Protein 7OSK (pdb70)

B-factor: mean 25.78, std 6.0, range [13.47, 59.94]

Secondary structure (DSSP, 8-state):
-------TT--TT-EEEEE-TTHHHHHHHT---B-TTS-B--HHHHHHHTT--EEEEEE-S--B-TTS-B--TT---HHHHHHHHHHHHHTT-EEEEEE-SSSS--BTTB-BPPTTTTT--HHHHHHHHHHHHHHHHHHHHHTT---SEEEESSS-TT-SSBTTTSSSSHHHHHHHHHHHHHHHHHH-TTSEEEEEEES--HHHHHHHHHHHHHTT---SEEEEE--HHHH--HHHHHHHHHHHHHH-SSEEEEEEE---S-S--SSSS--SS-SHHHHHHHSS-SSHHHHHHHHHHHHHHHHHHHGGGEEEEEEETTT----TT-SSSTT---S-GGGSSB-TTSBBPGGGGHHHHT--/-------TT--TT-EEEEE-SSHHHHHHTT---B-TT--B--HHHHHHHHT--EEEEEEBS--B-TT--B--TT--BHHHHHHHHHHHHTTT-EEEEEE-SSSS--BTTB-PPPGGGTT--HHHHHHHHHHHHHHHHHHHHTTT---SEEEESSS-TT-SSTTTTSSTTHHHHHHHHHHHHHHHHHH-TTSEEEEEEES--HHHHHHHHHHHHHHT---SEEEEE--HHHH--HHHHHHHHHHHHTT---EEEEEE----S-S--SSSSPPSS-STHHHHHHTS-SSHHHHHHHHHHHHHHHHHHHTTSEEEEEETTTT----TT-SSSTTS--S-GGGSSB-TTSBBPGGGGHHHHT--

Radius of gyration: 30.62 Å; Cα contacts (8 Å, |Δi|>4): 1580; chains: 2; bounding box: 56×74×84 Å

Solvent-accessible surface area: 27431 Å² total; per-residue (Å²): 149,28,135,33,98,47,5,101,60,13,49,124,113,5,6,31,0,0,0,0,0,2,0,11,45,0,81,106,66,37,7,99,7,57,6,52,127,27,88,93,82,74,4,3,53,0,0,86,77,3,10,0,16,36,0,1,0,2,0,0,30,59,0,49,41,170,119,50,143,42,58,6,0,3,1,0,19,26,74,38,0,1,74,12,0,21,111,0,70,88,82,59,5,10,0,0,0,0,0,6,1,2,10,48,38,3,37,34,87,81,3,70,34,4,97,82,21,43,148,56,56,48,94,95,0,43,118,16,0,67,79,55,0,68,77,3,0,86,71,0,30,126,91,103,0,40,1,55,10,0,0,0,0,6,16,0,17,68,0,0,1,69,88,26,0,32,18,93,67,24,118,62,0,12,23,0,0,80,10,0,8,58,0,0,71,87,27,49,42,88,8,69,1,0,0,0,0,17,10,12,139,26,74,62,0,39,102,11,0,38,130,0,67,129,31,49,5,59,6,62,1,0,0,0,0,0,10,3,1,133,50,20,71,32,95,56,0,60,74,0,0,105,40,0,31,167,125,13,135,45,84,0,0,0,0,12,0,0,0,0,27,24,36,98,62,52,64,66,41,106,21,75,0,37,64,172,73,18,29,118,106,5,69,44,131,14,31,49,54,5,0,1,36,0,0,43,37,0,0,2,0,0,52,79,20,0,112,124,29,15,25,0,0,0,0,26,0,0,0,5,5,16,73,116,59,3,4,67,83,76,85,76,19,2,15,6,0,0,0,0,0,0,29,54,122,0,104,4,6,24,0,0,51,3,0,109,61,0,50,182,154,18,138,26,89,56,3,90,59,12,47,127,115,4,7,28,0,0,0,0,0,2,0,12,44,0,79,108,61,34,5,93,7,60,14,96,108,31,76,96,78,67,3,0,37,3,0,89,96,12,6,2,37,44,0,2,0,3,0,1,31,57,0,48,32,154,128,48,142,47,49,5,0,2,2,0,22,28,71,43,0,1,83,10,0,24,99,0,70,88,62,64,8,8,0,0,0,1,0,6,1,3,9,54,40,4,34,38,90,87,2,72,34,3,93,79,20,62,132,44,55,53,92,97,0,40,124,19,0,70,84,48,0,68,80,3,0,70,82,0,21,126,86,120,0,41,2,57,9,0,0,0,0,6,17,0,17,69,0,0,1,71,90,21,0,33,21,94,64,35,116,64,0,10,21,0,0,79,10,0,8,54,0,0,54,85,28,37,44,107,4,80,1,0,0,0,0,17,7,8,153,18,105,62,0,52,94,2,0,30,84,0,78,126,32,49,6,72,7,49,0,0,0,0,0,0,8,4,4,126,51,22,77,33,107,62,0,68,59,0,0,132,35,1,34,163,129,12,128,42,89,1,0,0,0,15,0,0,0,0,27,22,62,94,66,48,66,59,43,106,21,74,0,40,54,145,76,17,25,102,105,6,62,42,141,13,19,52,70,6,0,0,27,0,0,50,43,0,0,5,0,0,30,73,40,5,113,125,32,13,33,0,0,0,0,23,0,0,0,5,4,17,73,113,56,4,7,64,73,78,81,73,19,2,14,7,0,0,0,0,0,0,27,56,115,0,102,7,8,46,0,0,43,1,0,105,53,0,55,170

Foldseek 3Di:
DADDAAQPPQDLQFQPAAECQQVLVCVVVPHFAAAQVGHTDDPLVRLVVLQHAAYEYEAADAQADPVRHGWAQNSRHLVSVLLVLLVNVVVRHAYEYEYQCENADDALVDAAHHPVLNPPDLVVNLVVLQVCLLVSQVVSVVSNRRHLEYEQHEQQLQAHHPPQLRCVVVVSSLSSLVSNLVSSVVNPVSHFYEYEHEALPQVSCCVVVVSNVVSVRDGAEYEYADEQLPRHELVSNLVNLLSDLVVHPHAYEHEEYWAFQDQDDDPPAAAPSHDCSSVVSHVFHRHLNSRLHSQLSNQNSQCVRNPVRRRHYYYYCQQVAWDVCNDNTGPGTHRCNRTHQAHNSNYGRPSSSSSVNNHD/DADFDAQPPDDLQQQAAAECAQVLLCVVQPAFAAEQVRDTDDPLVNLVVLQHAAYEYEEADAQADPVGDGFFQNSHHLVSVLLVLQVSVVVRHAYEYAYQQENADDALVDAAHHPVCNPPDLVRLLVVLLVCLQVSQVVSVVSVRRHLEYEQHEACLQAHHPDQGRCVVPLSSLSSSVSNVVSSVVNPVSYFYEYEHEALPQVSCVVVVVVNVVSVPDGAEYEYADEQLPHHALVSNLVNLQSDLVPDPHAYEHEEYWAFQDQDDAPPFAAPSNDCNSVVSNPFDRHLHRRLVSQLSNQSSQCVSNVVRHRHYYYYCQQQAWDVRNDNGGVGTHRCNRGYQAHNRNYGRPSSSSSPNNHD

Sequence (720 aa):
PVIINPVPGLPVDFIRGVDASEAPWIIELGGKYYDENGVERDLLDILKENGVNWIRLRVWNDPYDEQGRPYGGGNCDLPRMTDFAAKAKAKGFGVLIDFHYSDWWADPSKQSKPKAWANLSYPELVEAVYNWTYNALKYMAEHNALPDMVQIGNEINNGFLWPDGSAANWTQFVGLLKAAISAVKDVNPNIKIVIHLAGVKADFYINFIDRRLINSGVSFDVIAISFYPYWHGTMDDFRNLVRTLVQRYDKKILVAETAYAWTLDDSDGHPNIFGSRDLEVKGGYKASIQGQASFIRDLIAALYEEGKDKALGIFYWGATWIPYPGAGWKTGEGNPWENQALFDFNGRALPSLKVFRLVYEPVIINPVPGLPVDFIRGVDASEAPWIIELGGKYYDENGVERDLLDILKENGVNWIRLRVWNDPYDEQGRPYGGGNCDLPRMTDFAAKAKAKGFGVLIDFHYSDWWADPSKQSKPKAWANLSYPELVEAVYNWTYNALKYMAEHNALPDMVQIGNEINNGFLWPDGSAANWTQFVGLLKAAISAVKDVNPNIKIVIHLAGVKADFYINFIDRRLINSGVSFDVIAISFYPYWHGTMDDFRNLVRTLVQRYDKKILVAETAYAWTLDDSDGHPNIFGSRDLEVKGGYKASIQGQASFIRDLIAALYEEGKDKALGIFYWGATWIPYPGAGWKTGEGNPWENQALFDFNGRALPSLKVFRLVYE

Organism: Ignisphaera aggregans (strain DSM 17230 / JCM 13409 / AQ1.S1) (NCBI:txid583356)

InterPro domains:
  IPR011081 Bacterial Ig-like domain [PF07532] (412-465)
  IPR011683 Glycosyl hydrolase family 53 [PF07745] (51-391)
  IPR011683 Glycosyl hydrolase family 53 [PTHR34983] (31-395)
  IPR017853 Glycoside hydrolase superfamily [SSF51445] (17-395)
  IPR019248 Glucodextranase-like, C-terminal [PF09985] (483-739)

Nearest PDB structures (foldseek):
  7osk-assembly2_B  TM=1.001E+00  e=1.472E-69  Ignisphaera aggregans DSM 17230
  2gft-assembly1_A  TM=9.473E-01  e=1.231E-36  Bacillus licheniformis
  4bf7-assembly1_A  TM=8.791E-01  e=3.676E-26  Aspergillus nidulans FGSC A4
  6q3r-assembly2_B  TM=8.718E-01  e=1.075E-25  Aspergillus aculeatus
  6gp5-assembly2_B  TM=8.817E-01  e=5.300E-24  Bacteroides thetaiotaomicron VPI-5482

Structure (mmCIF, N/CA/C/O backbone):
data_7OSK
#
_entry.id   7OSK
#
_cell.length_a   117.985
_cell.length_b   65.304
_cell.length_c   94.825
_cell.angle_alpha   90.000
_cell.angle_beta   90.000
_cell.angle_gamma   90.000
#
_symmetry.space_group_name_H-M   'P 21 21 2'
#
loop_
_entity.id
_entity.type
_entity.pdbx_description
1 polymer 'Arabinogalactan endo-1,4-beta-galactosidase'
2 non-polymer 'CALCIUM ION'
3 non-polymer HEXANE-1,6-DIOL
4 non-polymer 'CHLORIDE ION'
5 water water
#
loop_
_atom_site.group_PDB
_atom_site.id
_atom_site.type_symbol
_atom_site.label_atom_id
_atom_site.label_alt_id
_atom_site.label_comp_id
_atom_site.label_asym_id
_atom_site.label_entity_id
_atom_site.label_seq_id
_atom_site.pdbx_PDB_ins_code
_atom_site.Cartn_x
_atom_site.Cartn_y
_atom_site.Cartn_z
_atom_site.occupancy
_atom_site.B_iso_or_equiv
_atom_site.auth_seq_id
_atom_site.auth_comp_id
_atom_site.auth_asym_id
_atom_site.auth_atom_id
_atom_site.pdbx_PDB_model_num
ATOM 1 N N . PRO A 1 37 ? -4.89800 -17.85700 -3.45700 1.000 51.54000 37 PRO A N 1
ATOM 2 C CA . PRO A 1 37 ? -5.64200 -18.99800 -2.91000 1.000 47.35000 37 PRO A CA 1
ATOM 3 C C . PRO A 1 37 ? -4.85200 -19.73200 -1.81900 1.000 48.08000 37 PRO A C 1
ATOM 4 O O . PRO A 1 37 ? -4.79300 -20.96400 -1.80000 1.000 46.10000 37 PRO A O 1
ATOM 15 N N . VAL A 1 38 ? -4.26000 -18.96100 -0.91100 1.000 40.79000 38 VAL A N 1
ATOM 16 C CA . VAL A 1 38 ? -3.41600 -19.51300 0.14400 1.000 35.51000 38 VAL A CA 1
ATOM 17 C C . VAL A 1 38 ? -4.12500 -19.52200 1.49600 1.000 33.00000 38 VAL A C 1
ATOM 18 O O . VAL A 1 38 ? -4.46900 -18.46900 2.03400 1.000 32.74000 38 VAL A O 1
ATOM 31 N N . ILE A 1 39 ? -4.32200 -20.71800 2.04200 1.000 32.11000 39 ILE A N 1
ATOM 32 C CA . ILE A 1 39 ? -4.90600 -20.88000 3.36700 1.000 28.71000 39 ILE A CA 1
ATOM 33 C C . ILE A 1 39 ? -3.79400 -20.82900 4.40800 1.000 30.79000 39 ILE A C 1
ATOM 34 O O . ILE A 1 39 ? -2.71700 -21.39000 4.20700 1.000 31.39000 39 ILE A O 1
ATOM 50 N N . ILE A 1 40 ? -4.06200 -20.15900 5.52200 1.000 30.43000 40 ILE A N 1
ATOM 51 C CA . ILE A 1 40 ? -3.05800 -19.97300 6.56000 1.000 31.82000 40 ILE A CA 1
ATOM 52 C C . ILE A 1 40 ? -3.71000 -19.75100 7.92000 1.000 35.29000 40 ILE A C 1
ATOM 53 O O . ILE A 1 40 ? -4.67900 -18.99900 8.04100 1.000 38.09000 40 ILE A O 1
ATOM 69 N N . ASN A 1 41 ? -3.17100 -20.41000 8.94000 1.000 34.45000 41 ASN A N 1
ATOM 70 C CA . ASN A 1 41 ? -3.63900 -20.22500 10.30600 1.000 33.82000 41 ASN A CA 1
ATOM 71 C C . ASN A 1 41 ? -2.93700 -19.04400 10.97200 1.000 33.83000 41 ASN A C 1
ATOM 72 O O . ASN A 1 41 ? -1.74200 -18.84400 10.77300 1.000 34.46000 41 ASN A O 1
ATOM 83 N N . PRO A 1 42 ? -3.67600 -18.24000 11.75200 1.000 34.96000 42 PRO A N 1
ATOM 84 C CA . PRO A 1 42 ? -2.97300 -17.19200 12.49800 1.000 34.24000 42 PRO A CA 1
ATOM 85 C C . PRO A 1 42 ? -2.07600 -17.78100 13.58300 1.000 33.75000 42 PRO A C 1
ATOM 86 O O . PRO A 1 42 ? -2.29600 -18.92000 13.99800 1.000 33.11000 42 PRO A O 1
ATOM 97 N N . VAL A 1 43 ? -1.07600 -17.01900 14.01600 1.000 33.63000 43 VAL A N 1
ATOM 98 C CA . VAL A 1 43 ? -0.20000 -17.42700 15.11100 1.000 32.98000 43 VAL A CA 1
ATOM 99 C C . VAL A 1 43 ? -0.60500 -16.68100 16.38500 1.000 32.47000 43 VAL A C 1
ATOM 100 O O . VAL A 1 43 ? -0.28600 -15.50000 16.53300 1.000 33.35000 43 VAL A O 1
ATOM 113 N N . PRO A 1 44 ? -1.31200 -17.36300 17.30800 1.000 32.75000 44 PRO A N 1
ATOM 114 C CA . PRO A 1 44 ? -1.83100 -16.68800 18.50500 1.000 30.82000 44 PRO A CA 1
ATOM 115 C C . PRO A 1 44 ? -0.75800 -16.00500 19.35100 1.000 30.17000 44 PRO A C 1
ATOM 116 O O . PRO A 1 44 ? 0.24600 -16.62500 19.69500 1.000 32.50000 44 PRO A O 1
ATOM 127 N N . GLY A 1 45 ? -0.97900 -14.73500 19.67700 1.000 29.48000 45 GLY A N 1
ATOM 128 C CA . GLY A 1 45 ? -0.11100 -14.01700 20.59200 1.000 28.61000 45 GLY A CA 1
ATOM 129 C C . GLY A 1 45 ? 1.13600 -13.44100 19.95100 1.000 30.44000 45 GLY A C 1
ATOM 130 O O . GLY A 1 45 ? 2.01600 -12.93500 20.64800 1.000 30.33000 45 GLY A O 1
ATOM 134 N N . LEU A 1 46 ? 1.21800 -13.51100 18.62700 1.000 31.04000 46 LEU A N 1
ATOM 135 C CA . LEU A 1 46 ? 2.39400 -13.02800 17.91000 1.000 29.34000 46 LEU A CA 1
ATOM 136 C C . LEU A 1 46 ? 2.51200 -11.50100 18.02400 1.000 27.74000 46 LEU A C 1
ATOM 137 O O . LEU A 1 46 ? 1.61000 -10.78300 17.59100 1.000 28.41000 46 LEU A O 1
ATOM 153 N N . PRO A 1 47 ? 3.62000 -11.00100 18.61100 1.000 27.50000 47 PRO A N 1
ATOM 154 C CA . PRO A 1 47 ? 3.80800 -9.54800 18.76100 1.000 28.53000 47 PRO A CA 1
ATOM 155 C C . PRO A 1 47 ? 3.77600 -8.79200 17.43300 1.000 30.37000 47 PRO A C 1
ATOM 156 O O . PRO A 1 47 ? 4.20900 -9.33000 16.41600 1.000 31.29000 47 PRO A O 1
ATOM 167 N N . VAL A 1 48 ? 3.27900 -7.55700 17.45100 1.000 28.20000 48 VAL A N 1
ATOM 168 C CA . VAL A 1 48 ? 3.17600 -6.75200 16.23400 1.000 26.68000 48 VAL A CA 1
ATOM 169 C C . VAL A 1 48 ? 4.53500 -6.22400 15.76900 1.000 27.81000 48 VAL A C 1
ATOM 170 O O . VAL A 1 48 ? 4.66900 -5.76700 14.63300 1.000 28.02000 48 VAL A O 1
ATOM 183 N N . ASP A 1 49 ? 5.53400 -6.29100 16.64600 1.000 28.71000 49 ASP A N 1
ATOM 184 C CA . ASP A 1 49 ? 6.88600 -5.83000 16.32600 1.000 28.95000 49 ASP A CA 1
ATOM 185 C C . ASP A 1 49 ? 7.82100 -7.00800 16.04100 1.000 28.58000 49 ASP A C 1
ATOM 186 O O . ASP A 1 49 ? 9.04300 -6.85600 16.01100 1.000 27.30000 49 ASP A O 1
ATOM 195 N N . PHE A 1 50 ? 7.22800 -8.18000 15.83300 1.000 28.65000 50 PHE A N 1
ATOM 196 C CA . PHE A 1 50 ? 7.96400 -9.39500 15.49000 1.000 27.02000 50 PHE A CA 1
ATOM 197 C C . PHE A 1 50 ? 8.68200 -9.21100 14.15300 1.000 25.85000 50 PHE A C 1
ATOM 198 O O . PHE A 1 50 ? 8.10700 -8.66200 13.21500 1.000 26.06000 50 PHE A O 1
ATOM 215 N N . ILE A 1 51 ? 9.93500 -9.65500 14.06100 1.000 23.05000 51 ILE A N 1
ATOM 216 C CA . ILE A 1 51 ? 10.69900 -9.47100 12.82900 1.000 21.98000 51 ILE A CA 1
ATOM 217 C C . ILE A 1 51 ? 10.19700 -10.41700 11.74800 1.000 21.45000 51 ILE A C 1
ATOM 218 O O . ILE A 1 51 ? 10.48600 -11.61200 11.76100 1.000 21.52000 51 ILE A O 1
ATOM 234 N N . ARG A 1 52 ? 9.42600 -9.85800 10.82300 1.000 21.49000 52 ARG A N 1
ATOM 235 C CA . ARG A 1 52 ? 8.95600 -10.57800 9.64900 1.000 23.10000 52 ARG A CA 1
ATOM 236 C C . ARG A 1 52 ? 9.67800 -9.99700 8.43800 1.000 22.88000 52 ARG A C 1
ATOM 237 O O . ARG A 1 52 ? 9.10000 -9.24200 7.66100 1.000 23.40000 52 ARG A O 1
ATOM 258 N N . GLY A 1 53 ? 10.95300 -10.34400 8.29300 1.000 22.83000 53 GLY A N 1
ATOM 259 C CA . GLY A 1 53 ? 11.80300 -9.72300 7.29300 1.000 22.79000 53 GLY A CA 1
ATOM 260 C C . GLY A 1 53 ? 12.08000 -10.59500 6.08700 1.000 19.92000 53 GLY A C 1
ATOM 261 O O . GLY A 1 53 ? 11.68200 -11.75900 6.03800 1.000 17.04000 53 GLY A O 1
ATOM 265 N N . VAL A 1 54 ? 12.75200 -10.00500 5.10300 1.000 21.17000 54 VAL A N 1
ATOM 266 C CA . VAL A 1 54 ? 13.23600 -10.72400 3.93200 1.000 20.49000 54 VAL A CA 1
ATOM 267 C C . VAL A 1 54 ? 14.63200 -10.22600 3.58800 1.000 18.58000 54 VAL A C 1
ATOM 268 O O . VAL A 1 54 ? 14.99400 -9.10100 3.93700 1.000 19.79000 54 VAL A O 1
ATOM 281 N N . ASP A 1 55 ? 15.41200 -11.06200 2.91000 1.000 19.97000 55 ASP A N 1
ATOM 282 C CA . ASP A 1 55 ? 16.71400 -10.64700 2.40200 1.000 19.16000 55 ASP A CA 1
ATOM 283 C C . ASP A 1 55 ? 16.56700 -10.19500 0.95300 1.000 19.32000 55 ASP A C 1
ATOM 284 O O . ASP A 1 55 ? 16.31000 -11.00800 0.06600 1.000 20.00000 55 ASP A O 1
ATOM 293 N N . ALA A 1 56 ? 16.72900 -8.89500 0.72400 1.000 19.43000 56 ALA A N 1
ATOM 294 C CA . ALA A 1 56 ? 16.55600 -8.31100 -0.60300 1.000 21.03000 56 ALA A CA 1
ATOM 295 C C . ALA A 1 56 ? 17.88800 -7.83300 -1.16900 1.000 19.59000 56 ALA A C 1
ATOM 296 O O . ALA A 1 56 ? 17.95400 -6.80100 -1.83500 1.000 19.38000 56 ALA A O 1
ATOM 303 N N . SER A 1 57 ? 18.94600 -8.59400 -0.90900 1.000 19.36000 57 SER A N 1
ATOM 304 C CA . SER A 1 57 ? 20.29300 -8.20200 -1.31100 1.000 19.33000 57 SER A CA 1
ATOM 305 C C . SER A 1 57 ? 20.45300 -8.11500 -2.82900 1.000 17.63000 57 SER A C 1
ATOM 306 O O . SER A 1 57 ? 21.25300 -7.32700 -3.32900 1.000 16.06000 57 SER A O 1
ATOM 314 N N . GLU A 1 58 ? 19.68600 -8.92000 -3.55800 1.000 18.21000 58 GLU A N 1
ATOM 315 C CA . GLU A 1 58 ? 19.82000 -8.99000 -5.00900 1.000 16.88000 58 GLU A CA 1
ATOM 316 C C . GLU A 1 58 ? 18.94200 -7.95600 -5.71000 1.000 19.60000 58 GLU A C 1
ATOM 317 O O . GLU A 1 58 ? 19.15300 -7.64600 -6.88300 1.000 17.72000 58 GLU A O 1
ATOM 329 N N . ALA A 1 59 ? 17.96000 -7.42300 -4.98800 1.000 21.10000 59 ALA A N 1
ATOM 330 C CA . ALA A 1 59 ? 16.96200 -6.54400 -5.59000 1.000 17.99000 59 ALA A CA 1
ATOM 331 C C . ALA A 1 59 ? 17.58100 -5.31200 -6.25800 1.000 20.18000 59 ALA A C 1
ATOM 332 O O . ALA A 1 59 ? 17.28000 -5.03500 -7.41700 1.000 19.94000 59 ALA A O 1
ATOM 339 N N . PRO A 1 60 ? 18.45100 -4.57500 -5.54100 1.000 20.87000 60 PRO A N 1
ATOM 340 C CA . PRO A 1 60 ? 18.98900 -3.33800 -6.12200 1.000 18.90000 60 PRO A CA 1
ATOM 341 C C . PRO A 1 60 ? 19.64700 -3.53500 -7.48600 1.000 18.97000 60 PRO A C 1
ATOM 342 O O . PRO A 1 60 ? 19.46100 -2.70000 -8.36800 1.000 20.80000 60 PRO A O 1
ATOM 353 N N . TRP A 1 61 ? 20.39200 -4.62400 -7.65500 1.000 18.24000 61 TRP A N 1
ATOM 354 C CA . TRP A 1 61 ? 21.03900 -4.92200 -8.93000 1.000 19.60000 61 TRP A CA 1
ATOM 355 C C . TRP A 1 61 ? 20.00500 -5.21600 -10.01500 1.000 19.59000 61 TRP A C 1
ATOM 356 O O . TRP A 1 61 ? 20.12300 -4.73600 -11.14000 1.000 18.40000 61 TRP A O 1
ATOM 377 N N . ILE A 1 62 ? 18.98900 -5.99900 -9.66200 1.000 20.71000 62 ILE A N 1
ATOM 378 C CA . ILE A 1 62 ? 17.91200 -6.34600 -10.58700 1.000 18.19000 62 ILE A CA 1
ATOM 379 C C . ILE A 1 62 ? 17.21200 -5.09700 -11.12800 1.000 20.17000 62 ILE A C 1
ATOM 380 O O . ILE A 1 62 ? 16.92700 -5.00600 -12.32200 1.000 19.61000 62 ILE A O 1
ATOM 396 N N . ILE A 1 63 ? 16.93600 -4.14300 -10.24400 1.000 19.87000 63 ILE A N 1
ATOM 397 C CA . ILE A 1 63 ? 16.24200 -2.91500 -10.62400 1.000 19.37000 63 ILE A CA 1
ATOM 398 C C . ILE A 1 63 ? 17.09000 -2.07600 -11.58100 1.000 20.43000 63 ILE A C 1
ATOM 399 O O . ILE A 1 63 ? 16.56300 -1.43700 -12.49500 1.000 19.63000 63 ILE A O 1
ATOM 415 N N . GLU A 1 64 ? 18.40200 -2.08100 -11.37000 1.000 19.49000 64 GLU A N 1
ATOM 416 C CA . GLU A 1 64 ? 19.31300 -1.30800 -12.20500 1.000 21.17000 64 GLU A CA 1
ATOM 417 C C . GLU A 1 64 ? 19.34100 -1.84500 -13.63100 1.000 19.86000 64 GLU A C 1
ATOM 418 O O . GLU A 1 64 ? 19.54100 -1.09000 -14.58100 1.000 22.54000 64 GLU A O 1
ATOM 430 N N . LEU A 1 65 ? 19.13300 -3.14900 -13.77600 1.000 18.84000 65 LEU A N 1
ATOM 431 C CA . LEU A 1 65 ? 19.16200 -3.78700 -15.08700 1.000 17.86000 65 LEU A CA 1
ATOM 432 C C . LEU A 1 65 ? 17.84600 -3.60100 -15.84000 1.000 18.58000 65 LEU A C 1
ATOM 433 O O . LEU A 1 65 ? 17.80200 -3.74700 -17.06200 1.000 19.71000 65 LEU A O 1
ATOM 449 N N . GLY A 1 66 ? 16.78200 -3.28200 -15.10700 1.000 19.09000 66 GLY A N 1
ATOM 450 C CA . GLY A 1 66 ? 15.47500 -3.04900 -15.69900 1.000 18.45000 66 GLY A CA 1
ATOM 451 C C . GLY A 1 66 ? 14.41000 -4.00900 -15.20200 1.000 21.68000 66 GLY A C 1
ATOM 452 O O . GLY A 1 66 ? 13.31600 -4.07400 -15.76400 1.000 21.55000 66 GLY A O 1
ATOM 456 N N . GLY A 1 67 ? 14.72600 -4.75700 -14.15000 1.000 23.33000 67 GLY A N 1
ATOM 457 C CA . GLY A 1 67 ? 13.77800 -5.68800 -13.56700 1.000 19.14000 67 GLY A CA 1
ATOM 458 C C . GLY A 1 67 ? 12.63300 -4.97600 -12.87200 1.000 21.59000 67 GLY A C 1
ATOM 459 O O . GLY A 1 67 ? 12.83300 -3.93700 -12.24200 1.000 22.81000 67 GLY A O 1
ATOM 463 N N . LYS A 1 68 ? 11.43500 -5.54400 -12.98800 1.000 21.98000 68 LYS A N 1
ATOM 464 C CA . LYS A 1 68 ? 10.22200 -4.93000 -12.45300 1.000 24.45000 68 LYS A CA 1
ATOM 465 C C . LYS A 1 68 ? 9.48700 -5.86000 -11.49100 1.000 24.36000 68 LYS A C 1
ATOM 466 O O . LYS A 1 68 ? 9.37900 -7.06100 -11.73700 1.000 23.79000 68 LYS A O 1
ATOM 485 N N . TYR A 1 69 ? 8.97900 -5.28800 -10.40100 1.000 26.32000 69 TYR A N 1
ATOM 486 C CA . TYR A 1 69 ? 8.18800 -6.02600 -9.42000 1.000 25.16000 69 TYR A CA 1
ATOM 487 C C . TYR A 1 69 ? 6.72500 -5.59800 -9.47800 1.000 28.96000 69 TYR A C 1
ATOM 488 O O . TYR A 1 69 ? 6.42000 -4.41100 -9.62000 1.000 28.45000 69 TYR A O 1
ATOM 506 N N . TYR A 1 70 ? 5.82700 -6.57300 -9.36100 1.000 29.52000 70 TYR A N 1
ATOM 507 C CA . TYR A 1 70 ? 4.39100 -6.32200 -9.43200 1.000 32.66000 70 TYR A CA 1
ATOM 508 C C . TYR A 1 70 ? 3.68600 -6.82400 -8.17200 1.000 32.30000 70 TYR A C 1
ATOM 509 O O . TYR A 1 70 ? 4.06600 -7.84700 -7.60100 1.000 29.75000 70 TYR A O 1
ATOM 527 N N . ASP A 1 71 ? 2.66000 -6.09300 -7.74600 1.000 34.26000 71 ASP A N 1
ATOM 528 C CA . ASP A 1 71 ? 1.93600 -6.41400 -6.51900 1.000 35.97000 71 ASP A CA 1
ATOM 529 C C . ASP A 1 71 ? 0.98500 -7.59000 -6.72800 1.000 36.81000 71 ASP A C 1
ATOM 530 O O . ASP A 1 71 ? 1.01300 -8.24400 -7.77100 1.000 35.29000 71 ASP A O 1
ATOM 539 N N . GLU A 1 72 ? 0.14000 -7.84500 -5.73200 1.000 39.86000 72 GLU A N 1
ATOM 540 C CA . GLU A 1 72 ? -0.80000 -8.96100 -5.77800 1.000 42.89000 72 GLU A CA 1
ATOM 541 C C . GLU A 1 72 ? -1.73700 -8.85600 -6.97900 1.000 43.86000 72 GLU A C 1
ATOM 542 O O . GLU A 1 72 ? -2.14100 -9.86900 -7.55100 1.000 45.26000 72 GLU A O 1
ATOM 554 N N . ASN A 1 73 ? -2.07800 -7.62900 -7.35700 1.000 41.54000 73 ASN A N 1
ATOM 555 C CA . ASN A 1 73 ? -2.96000 -7.40100 -8.49400 1.000 43.20000 73 ASN A CA 1
ATOM 556 C C . ASN A 1 73 ? -2.21600 -7.49800 -9.82500 1.000 41.49000 73 ASN A C 1
ATOM 557 O O . ASN A 1 73 ? -2.83300 -7.63200 -10.88100 1.000 41.99000 73 ASN A O 1
ATOM 568 N N . GLY A 1 74 ? -0.88900 -7.42800 -9.76800 1.000 39.58000 74 GLY A N 1
ATOM 569 C CA . GLY A 1 74 ? -0.06000 -7.60200 -10.94800 1.000 37.63000 74 GLY A CA 1
ATOM 570 C C . GLY A 1 74 ? 0.30200 -6.30400 -11.64500 1.000 36.02000 74 GLY A C 1
ATOM 571 O O . GLY A 1 74 ? 0.70600 -6.31400 -12.81000 1.000 35.11000 74 GLY A O 1
ATOM 575 N N . VAL A 1 75 ? 0.16300 -5.18800 -10.93300 1.000 37.51000 75 VAL A N 1
ATOM 576 C CA . VAL A 1 75 ? 0.51700 -3.87700 -11.47100 1.000 38.68000 75 VAL A CA 1
ATOM 577 C C . VAL A 1 75 ? 1.87700 -3.45800 -10.91100 1.000 33.79000 75 VAL A C 1
ATOM 578 O O . VAL A 1 75 ? 2.23700 -3.84000 -9.79800 1.000 35.08000 75 VAL A O 1
ATOM 591 N N . GLU A 1 76 ? 2.62700 -2.67200 -11.67900 1.000 31.58000 76 GLU A N 1
ATOM 592 C CA . GLU A 1 76 ? 3.99500 -2.32700 -11.30000 1.000 31.44000 76 GLU A CA 1
ATOM 593 C C . GLU A 1 76 ? 4.02500 -1.36900 -10.11500 1.000 31.16000 76 GLU A C 1
ATOM 594 O O . GLU A 1 76 ? 3.37400 -0.32400 -10.12900 1.000 33.07000 76 GLU A O 1
ATOM 606 N N . ARG A 1 77 ? 4.78900 -1.73800 -9.09000 1.000 30.79000 77 ARG A N 1
ATOM 607 C CA . ARG A 1 77 ? 4.91000 -0.93900 -7.87300 1.000 29.11000 77 ARG A CA 1
ATOM 608 C C . ARG A 1 77 ? 6.35800 -0.88100 -7.40100 1.000 28.69000 77 ARG A C 1
ATOM 609 O O . ARG A 1 77 ? 7.21600 -1.61900 -7.88900 1.000 27.88000 77 ARG A O 1
ATOM 630 N N . ASP A 1 78 ? 6.62300 0.00100 -6.44400 1.000 29.25000 78 ASP A N 1
ATOM 631 C CA . ASP A 1 78 ? 7.90200 0.01200 -5.75100 1.000 28.47000 78 ASP A CA 1
ATOM 632 C C . ASP A 1 78 ? 7.99500 -1.25600 -4.90900 1.000 27.45000 78 ASP A C 1
ATOM 633 O O . ASP A 1 78 ? 7.07900 -1.56000 -4.14600 1.000 27.02000 78 ASP A O 1
ATOM 642 N N . LEU A 1 79 ? 9.09200 -1.99200 -5.05600 1.000 24.96000 79 LEU A N 1
ATOM 643 C CA . LEU A 1 79 ? 9.26700 -3.26500 -4.35800 1.000 24.33000 79 LEU A CA 1
ATOM 644 C C . LEU A 1 79 ? 9.02900 -3.13900 -2.85600 1.000 23.88000 79 LEU A C 1
ATOM 645 O O . LEU A 1 79 ? 8.31300 -3.94700 -2.26600 1.000 24.02000 79 LEU A O 1
ATOM 661 N N . LEU A 1 80 ? 9.63000 -2.12500 -2.24400 1.000 24.62000 80 LEU A N 1
ATOM 662 C CA . LEU A 1 80 ? 9.51500 -1.93300 -0.80400 1.000 23.68000 80 LEU A CA 1
ATOM 663 C C . LEU A 1 80 ? 8.07000 -1.67700 -0.39000 1.000 22.60000 80 LEU A C 1
ATOM 664 O O . LEU A 1 80 ? 7.66000 -2.04500 0.70900 1.000 23.31000 80 LEU A O 1
ATOM 680 N N . ASP A 1 81 ? 7.29700 -1.04800 -1.27000 1.000 23.94000 81 ASP A N 1
ATOM 681 C CA . ASP A 1 81 ? 5.88100 -0.83000 -1.00400 1.000 25.68000 81 ASP A CA 1
ATOM 682 C C . ASP A 1 81 ? 5.12900 -2.15700 -1.04500 1.000 24.23000 81 ASP A C 1
ATOM 683 O O . ASP A 1 81 ? 4.21500 -2.38200 -0.25400 1.000 24.20000 81 ASP A O 1
ATOM 692 N N . ILE A 1 82 ? 5.52000 -3.03500 -1.96500 1.000 22.82000 82 ILE A N 1
ATOM 693 C CA . ILE A 1 82 ? 4.88800 -4.34400 -2.07800 1.000 24.76000 82 ILE A CA 1
ATOM 694 C C . ILE A 1 82 ? 5.16900 -5.17000 -0.82600 1.000 25.80000 82 ILE A C 1
ATOM 695 O O . ILE A 1 82 ? 4.28600 -5.85600 -0.31300 1.000 25.69000 82 ILE A O 1
ATOM 711 N N . LEU A 1 83 ? 6.40300 -5.10200 -0.33900 1.000 27.06000 83 LEU A N 1
ATOM 712 C CA . LEU A 1 83 ? 6.79000 -5.85100 0.84800 1.000 24.95000 83 LEU A CA 1
ATOM 713 C C . LEU A 1 83 ? 6.07900 -5.32800 2.09000 1.000 26.01000 83 LEU A C 1
ATOM 714 O O . LEU A 1 83 ? 5.59700 -6.10900 2.91300 1.000 24.95000 83 LEU A O 1
ATOM 730 N N . LYS A 1 84 ? 6.01300 -4.00700 2.22300 1.000 27.26000 84 LYS A N 1
ATOM 731 C CA . LYS A 1 84 ? 5.42400 -3.39400 3.40800 1.000 25.31000 84 LYS A CA 1
ATOM 732 C C . LYS A 1 84 ? 3.94500 -3.74200 3.52400 1.000 24.23000 84 LYS A C 1
ATOM 733 O O . LYS A 1 84 ? 3.47500 -4.12000 4.59700 1.000 24.29000 84 LYS A O 1
ATOM 752 N N . GLU A 1 85 ? 3.21800 -3.62500 2.41700 1.000 24.17000 85 GLU A N 1
ATOM 753 C CA . GLU A 1 85 ? 1.78200 -3.88300 2.42600 1.000 26.35000 85 GLU A CA 1
ATOM 754 C C . GLU A 1 85 ? 1.49300 -5.37400 2.59300 1.000 28.05000 85 GLU A C 1
ATOM 755 O O . GLU A 1 85 ? 0.36200 -5.76500 2.88200 1.000 30.75000 85 GLU A O 1
ATOM 767 N N . ASN A 1 86 ? 2.51800 -6.20200 2.40700 1.000 26.36000 86 ASN A N 1
ATOM 768 C CA . ASN A 1 86 ? 2.37500 -7.64500 2.56300 1.000 27.74000 86 ASN A CA 1
ATOM 769 C C . ASN A 1 86 ? 2.73800 -8.12100 3.96600 1.000 26.85000 86 ASN A C 1
ATOM 770 O O . ASN A 1 86 ? 2.57800 -9.29900 4.28600 1.000 27.74000 86 ASN A O 1
ATOM 781 N N . GLY A 1 87 ? 3.23400 -7.20400 4.79200 1.000 24.89000 87 GLY A N 1
ATOM 782 C CA . GLY A 1 87 ? 3.49500 -7.49200 6.19100 1.000 26.78000 87 GLY A CA 1
ATOM 783 C C . GLY A 1 87 ? 4.96300 -7.49300 6.56900 1.000 23.97000 87 GLY A C 1
ATOM 784 O O . GLY A 1 87 ? 5.29900 -7.61300 7.74800 1.000 23.13000 87 GLY A O 1
ATOM 788 N N . VAL A 1 88 ? 5.84100 -7.36500 5.58100 1.000 22.88000 88 VAL A N 1
ATOM 789 C CA . VAL A 1 88 ? 7.27400 -7.34900 5.84900 1.000 22.56000 88 VAL A CA 1
ATOM 790 C C . VAL A 1 88 ? 7.67600 -6.03100 6.50500 1.000 20.97000 88 VAL A C 1
ATOM 791 O O . VAL A 1 88 ? 7.34700 -4.96000 6.00000 1.000 24.46000 88 VAL A O 1
ATOM 804 N N . ASN A 1 89 ? 8.39400 -6.11700 7.62400 1.000 20.17000 89 ASN A N 1
ATOM 805 C CA . ASN A 1 89 ? 8.78600 -4.93100 8.38700 1.000 23.09000 89 ASN A CA 1
ATOM 806 C C . ASN A 1 89 ? 10.29500 -4.76000 8.53100 1.000 22.49000 89 ASN A C 1
ATOM 807 O O . ASN A 1 89 ? 10.76000 -3.71500 8.98700 1.000 21.90000 89 ASN A O 1
ATOM 818 N N . TRP A 1 90 ? 11.05100 -5.78800 8.15300 1.000 20.92000 90 TRP A N 1
ATOM 819 C CA . TRP A 1 90 ? 12.50900 -5.74600 8.23700 1.000 21.92000 90 TRP A CA 1
ATOM 820 C C . TRP A 1 90 ? 13.16200 -6.10300 6.90800 1.000 21.52000 90 TRP A C 1
ATOM 821 O O . TRP A 1 90 ? 12.61700 -6.88200 6.12400 1.000 21.37000 90 TRP A O 1
ATOM 842 N N . ILE A 1 91 ? 14.33700 -5.52400 6.67600 1.000 19.81000 91 ILE A N 1
ATOM 843 C CA . ILE A 1 91 ? 15.12000 -5.77300 5.47200 1.000 20.14000 91 ILE A CA 1
ATOM 844 C C . ILE A 1 91 ? 16.52500 -6.22200 5.85700 1.000 20.89000 91 ILE A C 1
ATOM 845 O O . ILE A 1 91 ? 17.19300 -5.57600 6.66700 1.000 20.73000 91 ILE A O 1
ATOM 861 N N . ARG A 1 92 ? 16.96600 -7.33100 5.27200 1.000 19.97000 92 ARG A N 1
ATOM 862 C CA . ARG A 1 92 ? 18.31300 -7.84300 5.50300 1.000 19.77000 92 ARG A CA 1
ATOM 863 C C . ARG A 1 92 ? 19.14200 -7.71900 4.23200 1.000 17.78000 92 ARG A C 1
ATOM 864 O O . ARG A 1 92 ? 18.70800 -8.12600 3.15700 1.000 17.53000 92 ARG A O 1
ATOM 885 N N . LEU A 1 93 ? 20.33400 -7.14400 4.36500 1.000 18.98000 93 LEU A N 1
ATOM 886 C CA . LEU A 1 93 ? 21.22400 -6.93200 3.22700 1.000 18.17000 93 LEU A CA 1
ATOM 887 C C . LEU A 1 93 ? 22.64100 -7.37600 3.55400 1.000 16.89000 93 LEU A C 1
ATOM 888 O O . LEU A 1 93 ? 23.19000 -7.00600 4.59100 1.000 17.22000 93 LEU A O 1
ATOM 904 N N . ARG A 1 94 ? 23.22900 -8.17200 2.66600 1.000 19.00000 94 ARG A N 1
ATOM 905 C CA . ARG A 1 94 ? 24.63200 -8.54300 2.79300 1.000 18.93000 94 ARG A CA 1
ATOM 906 C C . ARG A 1 94 ? 25.49600 -7.47100 2.14400 1.000 16.76000 94 ARG A C 1
ATOM 907 O O . ARG A 1 94 ? 25.04800 -6.77400 1.23500 1.000 18.75000 94 ARG A O 1
ATOM 928 N N . VAL A 1 95 ? 26.73100 -7.34200 2.62000 1.000 17.92000 95 VAL A N 1
ATOM 929 C CA . VAL A 1 95 ? 27.66600 -6.35900 2.08400 1.000 19.15000 95 VAL A CA 1
ATOM 930 C C . VAL A 1 95 ? 29.03900 -6.98900 1.87100 1.000 18.63000 95 VAL A C 1
ATOM 931 O O . VAL A 1 95 ? 29.68400 -7.43800 2.82100 1.000 17.30000 95 VAL A O 1
ATOM 944 N N . TRP A 1 96 ? 29.47100 -7.01900 0.61400 1.000 19.29000 96 TRP A N 1
ATOM 945 C CA . TRP A 1 96 ? 30.81100 -7.47000 0.26000 1.000 15.96000 96 TRP A CA 1
ATOM 946 C C . TRP A 1 96 ? 31.71900 -6.25600 0.12300 1.000 16.80000 96 TRP A C 1
ATOM 947 O O . TRP A 1 96 ? 31.28000 -5.19000 -0.31000 1.000 16.33000 96 TRP A O 1
ATOM 968 N N . ASN A 1 97 ? 32.98400 -6.41500 0.50000 1.000 16.97000 97 ASN A N 1
ATOM 969 C CA . ASN A 1 97 ? 33.91900 -5.29800 0.51400 1.000 16.98000 97 ASN A CA 1
ATOM 970 C C . ASN A 1 97 ? 34.21000 -4.77700 -0.88700 1.000 18.13000 97 ASN A C 1
ATOM 971 O O . ASN A 1 97 ? 34.08700 -3.58000 -1.14900 1.000 19.26000 97 ASN A O 1
ATOM 982 N N . ASP A 1 98 ? 34.59300 -5.68300 -1.78000 1.000 18.16000 98 ASP A N 1
ATOM 983 C CA . ASP A 1 98 ? 34.92100 -5.32500 -3.15500 1.000 18.10000 98 ASP A CA 1
ATOM 984 C C . ASP A 1 98 ? 34.60100 -6.47800 -4.10100 1.000 18.28000 98 ASP A C 1
ATOM 985 O O . ASP A 1 98 ? 35.49700 -7.22200 -4.50000 1.000 18.94000 98 ASP A O 1
ATOM 994 N N . PRO A 1 99 ? 33.31600 -6.63300 -4.46000 1.000 16.17000 99 PRO A N 1
ATOM 995 C CA . PRO A 1 99 ? 32.87100 -7.70600 -5.35600 1.000 17.40000 99 PRO A CA 1
ATOM 996 C C . PRO A 1 99 ? 33.17600 -7.42300 -6.83100 1.000 19.31000 99 PRO A C 1
ATOM 997 O O . PRO A 1 99 ? 32.34500 -7.66500 -7.70700 1.000 19.05000 99 PRO A O 1
ATOM 1008 N N . TYR A 1 100 ? 34.37900 -6.92100 -7.08800 1.000 21.56000 100 TYR A N 1
ATOM 1009 C CA . TYR A 1 100 ? 34.84400 -6.62800 -8.43800 1.000 21.38000 100 TYR A CA 1
ATOM 1010 C C . TYR A 1 100 ? 36.26900 -7.14300 -8.58000 1.000 21.08000 100 TYR A C 1
ATOM 1011 O O . TYR A 1 100 ? 36.96500 -7.29000 -7.58000 1.000 21.36000 100 TYR A O 1
ATOM 1029 N N . ASP A 1 101 ? 36.70500 -7.41900 -9.80600 1.000 22.76000 101 ASP A N 1
ATOM 1030 C CA . ASP A 1 101 ? 38.08300 -7.85200 -10.03200 1.000 26.96000 101 ASP A CA 1
ATOM 1031 C C . ASP A 1 101 ? 38.96000 -6.64700 -10.36500 1.000 27.14000 101 ASP A C 1
ATOM 1032 O O . ASP A 1 101 ? 38.49000 -5.50900 -10.35100 1.000 29.78000 101 ASP A O 1
ATOM 1041 N N . GLU A 1 102 ? 40.23200 -6.89900 -10.66200 1.000 27.96000 102 GLU A N 1
ATOM 1042 C CA . GLU A 1 102 ? 41.19400 -5.82600 -10.89600 1.000 31.24000 102 GLU A CA 1
ATOM 1043 C C . GLU A 1 102 ? 40.90200 -5.05800 -12.18500 1.000 30.95000 102 GLU A C 1
ATOM 1044 O O . GLU A 1 102 ? 41.46500 -3.98600 -12.41900 1.000 29.28000 102 GLU A O 1
ATOM 1056 N N . GLN A 1 103 ? 40.01400 -5.60600 -13.00900 1.000 30.72000 103 GLN A N 1
ATOM 1057 C CA . GLN A 1 103 ? 39.61200 -4.96000 -14.25500 1.000 31.65000 103 GLN A CA 1
ATOM 1058 C C . GLN A 1 103 ? 38.28800 -4.21400 -14.09000 1.000 28.02000 103 GLN A C 1
ATOM 1059 O O . GLN A 1 103 ? 37.72400 -3.71000 -15.06000 1.000 29.18000 103 GLN A O 1
ATOM 1073 N N . GLY A 1 104 ? 37.79300 -4.15300 -12.85800 1.000 25.94000 104 GLY A N 1
ATOM 1074 C CA . GLY A 1 104 ? 36.57000 -3.42800 -12.55900 1.000 26.84000 104 GLY A CA 1
ATOM 1075 C C . GLY A 1 104 ? 35.29700 -4.21400 -12.81900 1.000 24.52000 104 GLY A C 1
ATOM 1076 O O . GLY A 1 104 ? 34.20500 -3.73500 -12.51700 1.000 21.06000 104 GLY A O 1
ATOM 1080 N N . ARG A 1 105 ? 35.42700 -5.41600 -13.37600 1.000 25.30000 105 ARG A N 1
ATOM 1081 C CA . ARG A 1 105 ? 34.25900 -6.23400 -13.69100 1.000 24.24000 105 ARG A CA 1
ATOM 1082 C C . ARG A 1 105 ? 33.65000 -6.83300 -12.42000 1.000 21.61000 105 ARG A C 1
ATOM 1083 O O . ARG A 1 105 ? 34.37800 -7.32300 -11.56000 1.000 22.92000 105 ARG A O 1
ATOM 1104 N N . PRO A 1 106 ? 32.31000 -6.80200 -12.30100 1.000 20.21000 106 PRO A N 1
ATOM 1105 C CA . PRO A 1 106 ? 31.64200 -7.31800 -11.09800 1.000 19.52000 106 PRO A CA 1
ATOM 1106 C C . PRO A 1 106 ? 31.61100 -8.84600 -11.01600 1.000 19.48000 106 PRO A C 1
ATOM 1107 O O . PRO A 1 106 ? 31.53900 -9.51800 -12.04200 1.000 18.68000 106 PRO A O 1
ATOM 1118 N N . TYR A 1 107 ? 31.65400 -9.37700 -9.79700 1.000 18.32000 107 TYR A N 1
ATOM 1119 C CA . TYR A 1 107 ? 31.60300 -10.81900 -9.57400 1.000 16.86000 107 TYR A CA 1
ATOM 1120 C C . TYR A 1 107 ? 30.20900 -11.38100 -9.84500 1.000 18.20000 107 TYR A C 1
ATOM 1121 O O . TYR A 1 107 ? 30.06700 -12.47900 -10.38800 1.000 18.31000 107 TYR A O 1
ATOM 1139 N N . GLY A 1 108 ? 29.18500 -10.62300 -9.45900 1.000 16.24000 108 GLY A N 1
ATOM 1140 C CA . GLY A 1 108 ? 27.80400 -11.05000 -9.60700 1.000 17.35000 108 GLY A CA 1
ATOM 1141 C C . GLY A 1 108 ? 27.16000 -11.34800 -8.26600 1.000 17.13000 108 GLY A C 1
ATOM 1142 O O . GLY A 1 108 ? 27.61400 -10.87000 -7.22700 1.000 16.44000 108 GLY A O 1
ATOM 1146 N N . GLY A 1 109 ? 26.09800 -12.14500 -8.29100 1.000 16.58000 109 GLY A N 1
ATOM 1147 C CA . GLY A 1 109 ? 25.39300 -12.51300 -7.07900 1.000 16.20000 109 GLY A CA 1
ATOM 1148 C C . GLY A 1 109 ? 24.79400 -11.30700 -6.38600 1.000 18.34000 109 GLY A C 1
ATOM 1149 O O . GLY A 1 109 ? 24.69900 -11.26900 -5.15900 1.000 21.89000 109 GLY A O 1
ATOM 1153 N N . GLY A 1 110 ? 24.39100 -10.32000 -7.18000 1.000 19.98000 110 GLY A N 1
ATOM 1154 C CA . GLY A 1 110 ? 23.78900 -9.10500 -6.66000 1.000 19.11000 110 GLY A CA 1
ATOM 1155 C C . GLY A 1 110 ? 24.75200 -7.93100 -6.62700 1.000 17.69000 110 GLY A C 1
ATOM 1156 O O . GLY A 1 110 ? 24.32100 -6.78100 -6.58000 1.000 16.47000 110 GLY A O 1
ATOM 1160 N N . ASN A 1 111 ? 26.05100 -8.22100 -6.65800 1.000 18.83000 111 ASN A N 1
ATOM 1161 C CA . ASN A 1 111 ? 27.07800 -7.18300 -6.59800 1.000 16.90000 111 ASN A CA 1
ATOM 1162 C C . ASN A 1 111 ? 26.84100 -6.24400 -5.42100 1.000 19.20000 111 ASN A C 1
ATOM 1163 O O . ASN A 1 111 ? 26.65400 -5.03800 -5.59500 1.000 18.84000 111 ASN A O 1
ATOM 1174 N N . CYS A 1 112 ? 26.86400 -6.81800 -4.22300 1.000 15.20000 112 CYS A N 1
ATOM 1175 C CA . CYS A 1 112 ? 26.39200 -6.13700 -3.02700 1.000 18.98000 112 CYS A CA 1
ATOM 1176 C C . CYS A 1 112 ? 27.47400 -5.32100 -2.32100 1.000 18.08000 112 CYS A C 1
ATOM 1177 O O . CYS A 1 112 ? 27.78700 -5.57400 -1.15800 1.000 15.55000 112 CYS A O 1
ATOM 1185 N N . ASP A 1 113 ? 28.03500 -4.33700 -3.01600 1.000 16.78000 113 ASP A N 1
ATOM 1186 C CA . ASP A 1 113 ? 29.02300 -3.45800 -2.40300 1.000 17.33000 113 ASP A CA 1
ATOM 1187 C C . ASP A 1 113 ? 28.31500 -2.40900 -1.54900 1.000 18.94000 113 ASP A C 1
ATOM 1188 O O . ASP A 1 113 ? 27.09600 -2.25700 -1.62300 1.000 19.62000 113 ASP A O 1
ATOM 1197 N N . LEU A 1 114 ? 29.08800 -1.69000 -0.74200 1.000 18.37000 114 LEU A N 1
ATOM 1198 C CA . LEU A 1 114 ? 28.52800 -0.78800 0.26100 1.000 16.06000 114 LEU A CA 1
ATOM 1199 C C . LEU A 1 114 ? 27.70000 0.35500 -0.34200 1.000 18.25000 114 LEU A C 1
ATOM 1200 O O . LEU A 1 114 ? 26.63200 0.67500 0.17800 1.000 17.81000 114 LEU A O 1
ATOM 1216 N N . PRO A 1 115 ? 28.18400 0.97900 -1.43300 1.000 20.62000 115 PRO A N 1
ATOM 1217 C CA . PRO A 1 115 ? 27.38900 2.06300 -2.02600 1.000 19.26000 115 PRO A CA 1
ATOM 1218 C C . PRO A 1 115 ? 26.01100 1.62100 -2.52800 1.000 18.29000 115 PRO A C 1
ATOM 1219 O O . PRO A 1 115 ? 25.03800 2.33800 -2.29400 1.000 16.37000 115 PRO A O 1
ATOM 1230 N N . ARG A 1 116 ? 25.92900 0.47500 -3.20200 1.000 18.24000 116 ARG A N 1
ATOM 1231 C CA . ARG A 1 116 ? 24.65300 -0.00200 -3.73700 1.000 19.22000 116 ARG A CA 1
ATOM 1232 C C . ARG A 1 116 ? 23.73100 -0.50900 -2.63200 1.000 18.29000 116 ARG A C 1
ATOM 1233 O O . ARG A 1 116 ? 22.51900 -0.31100 -2.69000 1.000 17.69000 116 ARG A O 1
ATOM 1254 N N . MET A 1 117 ? 24.30500 -1.16300 -1.62900 1.000 18.76000 117 MET A N 1
ATOM 1255 C CA . MET A 1 117 ? 23.52000 -1.70300 -0.52600 1.000 16.52000 117 MET A CA 1
ATOM 1256 C C . MET A 1 117 ? 23.00900 -0.59900 0.38900 1.000 17.25000 117 MET A C 1
ATOM 1257 O O . MET A 1 117 ? 21.90900 -0.69200 0.92700 1.000 20.50000 117 MET A O 1
ATOM 1271 N N . THR A 1 118 ? 23.81000 0.44500 0.56600 1.000 17.84000 118 THR A N 1
ATOM 1272 C CA . THR A 1 118 ? 23.44500 1.54300 1.45200 1.000 19.34000 118 THR A CA 1
ATOM 1273 C C . THR A 1 118 ? 22.29200 2.36000 0.87200 1.000 20.89000 118 THR A C 1
ATOM 1274 O O . THR A 1 118 ? 21.45000 2.87100 1.61300 1.000 19.91000 118 THR A O 1
ATOM 1285 N N . ASP A 1 119 ? 22.25600 2.48400 -0.45100 1.000 22.68000 119 ASP A N 1
ATOM 1286 C CA . ASP A 1 119 ? 21.21200 3.26100 -1.10600 1.000 21.86000 119 ASP A CA 1
ATOM 1287 C C . ASP A 1 119 ? 19.85000 2.60900 -0.91500 1.000 21.92000 119 ASP A C 1
ATOM 1288 O O . ASP A 1 119 ? 18.83900 3.29700 -0.78800 1.000 25.96000 119 ASP A O 1
ATOM 1297 N N . PHE A 1 120 ? 19.82600 1.28200 -0.89700 1.000 19.87000 120 PHE A N 1
ATOM 1298 C CA . PHE A 1 120 ? 18.57800 0.55300 -0.71200 1.000 22.19000 120 PHE A CA 1
ATOM 1299 C C . PHE A 1 120 ? 18.15100 0.59600 0.75000 1.000 22.51000 120 PHE A C 1
ATOM 1300 O O . PHE A 1 120 ? 16.97800 0.80700 1.05900 1.000 22.73000 120 PHE A O 1
ATOM 1317 N N . ALA A 1 121 ? 19.11400 0.39500 1.64400 1.000 23.83000 121 ALA A N 1
ATOM 1318 C CA . ALA A 1 121 ? 18.85200 0.42000 3.07800 1.000 22.79000 121 ALA A CA 1
ATOM 1319 C C . ALA A 1 121 ? 18.34300 1.79100 3.50400 1.000 22.04000 121 ALA A C 1
ATOM 1320 O O . ALA A 1 121 ? 17.53300 1.90400 4.42200 1.000 21.77000 121 ALA A O 1
ATOM 1327 N N . ALA A 1 122 ? 18.82700 2.83100 2.83100 1.000 24.59000 122 ALA A N 1
ATOM 1328 C CA . ALA A 1 122 ? 18.40100 4.19600 3.11700 1.000 26.27000 122 ALA A CA 1
ATOM 1329 C C . ALA A 1 122 ? 16.93100 4.38200 2.76200 1.000 23.39000 122 ALA A C 1
ATOM 1330 O O . ALA A 1 122 ? 16.16600 4.96900 3.52800 1.000 23.00000 122 ALA A O 1
ATOM 1337 N N . LYS A 1 123 ? 16.54400 3.87300 1.59700 1.000 22.05000 123 LYS A N 1
ATOM 1338 C CA . LYS A 1 123 ? 15.16900 3.98400 1.12900 1.000 22.62000 123 LYS A CA 1
ATOM 1339 C C . LYS A 1 123 ? 14.23600 3.13600 1.98400 1.000 23.29000 123 LYS A C 1
ATOM 1340 O O . LYS A 1 123 ? 13.09000 3.51500 2.23000 1.000 25.86000 123 LYS A O 1
ATOM 1359 N N . ALA A 1 124 ? 14.73300 1.98800 2.43700 1.000 24.03000 124 ALA A N 1
ATOM 1360 C CA . ALA A 1 124 ? 13.95500 1.09100 3.28300 1.000 20.74000 124 ALA A CA 1
ATOM 1361 C C . ALA A 1 124 ? 13.69000 1.71800 4.64700 1.000 23.64000 124 ALA A C 1
ATOM 1362 O O . ALA A 1 124 ? 12.55700 1.71000 5.13200 1.000 23.32000 124 ALA A O 1
ATOM 1369 N N . LYS A 1 125 ? 14.73700 2.26100 5.26300 1.000 23.53000 125 LYS A N 1
ATOM 1370 C CA . LYS A 1 125 ? 14.60600 2.88300 6.57400 1.000 23.95000 125 LYS A CA 1
ATOM 1371 C C . LYS A 1 125 ? 13.73700 4.13200 6.47400 1.000 25.17000 125 LYS A C 1
ATOM 1372 O O . LYS A 1 125 ? 13.08500 4.52900 7.43900 1.000 25.73000 125 LYS A O 1
ATOM 1391 N N . ALA A 1 126 ? 13.73200 4.74600 5.29600 1.000 24.51000 126 ALA A N 1
ATOM 1392 C CA . ALA A 1 126 ? 12.87700 5.89700 5.04000 1.000 25.06000 126 ALA A CA 1
ATOM 1393 C C . ALA A 1 126 ? 11.41600 5.46600 4.95600 1.000 23.97000 126 ALA A C 1
ATOM 1394 O O . ALA A 1 126 ? 10.51000 6.25100 5.24100 1.000 22.92000 126 ALA A O 1
ATOM 1401 N N . LYS A 1 127 ? 11.19900 4.21400 4.56400 1.000 23.62000 127 LYS A N 1
ATOM 1402 C CA . LYS A 1 127 ? 9.85300 3.66100 4.44000 1.000 24.73000 127 LYS A CA 1
ATOM 1403 C C . LYS A 1 127 ? 9.44400 2.87100 5.68900 1.000 23.83000 127 LYS A C 1
ATOM 1404 O O . LYS A 1 127 ? 8.50600 2.07400 5.65200 1.000 22.15000 127 LYS A O 1
ATOM 1423 N N . GLY A 1 128 ? 10.15500 3.09700 6.79200 1.000 25.27000 128 GLY A N 1
ATOM 1424 C CA . GLY A 1 128 ? 9.77600 2.54000 8.08000 1.000 23.60000 128 GLY A CA 1
ATOM 1425 C C . GLY A 1 128 ? 10.39200 1.19500 8.42400 1.000 22.74000 128 GLY A C 1
ATOM 1426 O O . GLY A 1 128 ? 10.25300 0.72500 9.55200 1.000 21.39000 128 GLY A O 1
ATOM 1430 N N . PHE A 1 129 ? 11.07200 0.57300 7.46500 1.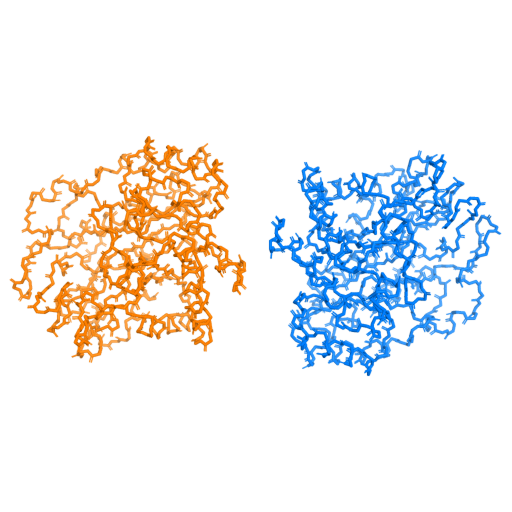000 24.50000 129 PHE A N 1
ATOM 1431 C CA . PHE A 1 129 ? 11.65700 -0.75000 7.67900 1.000 22.37000 129 PHE A CA 1
ATOM 1432 C C . PHE A 1 129 ? 12.80600 -0.72700 8.68400 1.000 23.12000 129 PHE A C 1
ATOM 1433 O O . PHE A 1 129 ? 13.47600 0.29400 8.85900 1.000 21.60000 129 PHE A O 1
ATOM 1450 N N . GLY A 1 130 ? 13.02200 -1.86500 9.33900 1.000 21.00000 130 GLY A N 1
ATOM 1451 C CA . GLY A 1 130 ? 14.22600 -2.09100 10.11800 1.000 19.56000 130 GLY A CA 1
ATOM 1452 C C . GLY A 1 130 ? 15.28400 -2.69100 9.21100 1.000 20.62000 130 GLY A C 1
ATOM 1453 O O . GLY A 1 130 ? 14.94900 -3.38100 8.24800 1.000 22.07000 130 GLY A O 1
ATOM 1457 N N . VAL A 1 131 ? 16.55300 -2.42900 9.50900 1.000 21.12000 131 VAL A N 1
ATOM 1458 C CA . VAL A 1 131 ? 17.64600 -2.85300 8.63700 1.000 21.74000 131 VAL A CA 1
ATOM 1459 C C . VAL A 1 131 ? 18.68700 -3.69700 9.37300 1.000 22.40000 131 VAL A C 1
ATOM 1460 O O . VAL A 1 131 ? 19.26900 -3.25700 10.36600 1.000 21.59000 131 VAL A O 1
ATOM 1473 N N . LEU A 1 132 ? 18.91100 -4.90700 8.86200 1.000 22.84000 132 LEU A N 1
ATOM 1474 C CA . LEU A 1 132 ? 19.98900 -5.77700 9.32500 1.000 18.73000 132 LEU A CA 1
ATOM 1475 C C . LEU A 1 132 ? 21.05500 -5.88600 8.24200 1.000 18.34000 132 LEU A C 1
ATOM 1476 O O . LEU A 1 132 ? 20.78100 -6.36700 7.14300 1.000 18.15000 132 LEU A O 1
ATOM 1492 N N . ILE A 1 133 ? 22.26800 -5.43600 8.55200 1.000 18.16000 133 ILE A N 1
ATOM 1493 C CA . ILE A 1 133 ? 23.36900 -5.51200 7.60000 1.000 19.80000 133 ILE A CA 1
ATOM 1494 C C . ILE A 1 133 ? 24.28100 -6.67600 7.94200 1.000 19.47000 133 ILE A C 1
ATOM 1495 O O . ILE A 1 133 ? 24.70200 -6.84200 9.08800 1.000 18.28000 133 ILE A O 1
ATOM 1511 N N . ASP A 1 134 ? 24.58500 -7.46300 6.91600 1.000 17.04000 134 ASP A N 1
ATOM 1512 C CA . ASP A 1 134 ? 25.37500 -8.67500 7.05300 1.000 17.51000 134 ASP A CA 1
ATOM 1513 C C . ASP A 1 134 ? 26.72900 -8.51900 6.36600 1.000 19.17000 134 ASP A C 1
ATOM 1514 O O . ASP A 1 134 ? 26.88000 -8.83600 5.18800 1.000 19.62000 134 ASP A O 1
ATOM 1523 N N . PHE A 1 135 ? 27.70800 -8.01300 7.10700 1.000 17.83000 135 PHE A N 1
ATOM 1524 C CA . PHE A 1 135 ? 29.06700 -7.88700 6.59100 1.000 19.95000 135 PHE A CA 1
ATOM 1525 C C . PHE A 1 135 ? 29.72900 -9.25700 6.47300 1.000 18.37000 135 PHE A C 1
ATOM 1526 O O . PHE A 1 135 ? 30.16100 -9.83100 7.47000 1.000 17.84000 135 PHE A O 1
ATOM 1543 N N . HIS A 1 136 ? 29.81100 -9.77600 5.25300 1.000 18.87000 136 HIS A N 1
ATOM 1544 C CA . HIS A 1 136 ? 30.44700 -11.06800 5.02000 1.000 19.35000 136 HIS A CA 1
ATOM 1545 C C . HIS A 1 136 ? 31.94200 -11.01100 5.32300 1.000 19.10000 136 HIS A C 1
ATOM 1546 O O . HIS A 1 136 ? 32.56900 -12.04400 5.55700 1.000 18.52000 136 HIS A O 1
ATOM 1560 N N . TYR A 1 137 ? 32.49800 -9.80100 5.34100 1.000 18.51000 137 TYR A N 1
ATOM 1561 C CA . TYR A 1 137 ? 33.93800 -9.60500 5.48300 1.000 19.41000 137 TYR A CA 1
ATOM 1562 C C . TYR A 1 137 ? 34.67600 -10.46600 4.46000 1.000 19.71000 137 TYR A C 1
ATOM 1563 O O . TYR A 1 137 ? 35.64200 -11.15800 4.77200 1.000 18.44000 137 TYR A O 1
ATOM 1581 N N . SER A 1 138 ? 34.18200 -10.40200 3.22900 1.000 20.11000 138 SER A N 1
ATOM 1582 C CA . SER A 1 138 ? 34.76000 -11.09500 2.08900 1.000 18.64000 138 SER A CA 1
ATOM 1583 C C . SER A 1 138 ? 34.39400 -10.29200 0.84900 1.000 18.95000 138 SER A C 1
ATOM 1584 O O . SER A 1 138 ? 33.48100 -9.46800 0.89900 1.000 20.32000 138 SER A O 1
ATOM 1592 N N . ASP A 1 139 ? 35.09700 -10.51400 -0.25700 1.000 19.45000 139 ASP A N 1
ATOM 1593 C CA . ASP A 1 139 ? 34.78200 -9.80600 -1.49500 1.000 18.72000 139 ASP A CA 1
ATOM 1594 C C . ASP A 1 139 ? 33.61300 -10.47300 -2.20800 1.000 20.00000 139 ASP A C 1
ATOM 1595 O O . ASP A 1 139 ? 33.01800 -9.89000 -3.11000 1.000 19.94000 139 ASP A O 1
ATOM 1604 N N . TRP A 1 140 ? 33.28300 -11.69600 -1.80800 1.000 17.38000 140 TRP A N 1
ATOM 1605 C CA . TRP A 1 140 ? 32.14100 -12.38700 -2.39100 1.000 17.39000 140 TRP A CA 1
ATOM 1606 C C . TRP A 1 140 ? 31.52600 -13.35800 -1.38100 1.000 17.25000 140 TRP A C 1
ATOM 1607 O O . TRP A 1 140 ? 31.68600 -13.17000 -0.17600 1.000 17.20000 140 TRP A O 1
ATOM 1628 N N . TRP A 1 141 ? 30.82200 -14.37900 -1.87300 1.000 18.07000 141 TRP A N 1
ATOM 1629 C CA . TRP A 1 141 ? 30.07300 -15.30400 -1.01700 1.000 18.30000 141 TRP A CA 1
ATOM 1630 C C . TRP A 1 141 ? 30.90300 -15.85900 0.13500 1.000 18.43000 141 TRP A C 1
ATOM 1631 O O . TRP A 1 141 ? 32.05600 -16.25400 -0.04900 1.000 16.05000 141 TRP A O 1
ATOM 1652 N N . ALA A 1 142 ? 30.29900 -15.88500 1.32000 1.000 16.63000 142 ALA A N 1
ATOM 1653 C CA . ALA A 1 142 ? 30.93000 -16.46900 2.49400 1.000 16.13000 142 ALA A CA 1
ATOM 1654 C C . ALA A 1 142 ? 29.94500 -17.35300 3.25300 1.000 17.82000 142 ALA A C 1
ATOM 1655 O O . ALA A 1 142 ? 28.79600 -16.97300 3.48400 1.000 18.94000 142 ALA A O 1
ATOM 1662 N N . ASP A 1 143 ? 30.40800 -18.54300 3.62000 1.000 17.75000 143 ASP A N 1
ATOM 1663 C CA . ASP A 1 143 ? 29.62600 -19.48500 4.40900 1.000 18.71000 143 ASP A CA 1
ATOM 1664 C C . ASP A 1 143 ? 30.62200 -20.43100 5.08400 1.000 19.47000 143 ASP A C 1
ATOM 1665 O O . ASP A 1 143 ? 31.82800 -20.24100 4.94000 1.000 19.27000 143 ASP A O 1
ATOM 1674 N N . PRO A 1 144 ? 30.14200 -21.44100 5.83200 1.000 19.09000 144 PRO A N 1
ATOM 1675 C CA . PRO A 1 144 ? 31.11000 -22.28300 6.54900 1.000 17.81000 144 PRO A CA 1
ATOM 1676 C C . PRO A 1 144 ? 32.03100 -23.12600 5.66600 1.000 17.52000 144 PRO A C 1
ATOM 1677 O O . PRO A 1 144 ? 32.83000 -23.87800 6.22100 1.000 20.09000 144 PRO A O 1
ATOM 1688 N N . SER A 1 145 ? 31.93000 -23.00900 4.34400 1.000 18.11000 145 SER A N 1
ATOM 1689 C CA . SER A 1 145 ? 32.80100 -23.76000 3.43800 1.000 18.39000 145 SER A CA 1
ATOM 1690 C C . SER A 1 145 ? 33.79700 -22.83700 2.73300 1.000 18.19000 145 SER A C 1
ATOM 1691 O O . SER A 1 145 ? 34.80200 -23.29500 2.19100 1.000 18.27000 145 SER A O 1
ATOM 1699 N N . LYS A 1 146 ? 33.51300 -21.53800 2.74500 1.000 18.83000 146 LYS A N 1
ATOM 1700 C CA . LYS A 1 146 ? 34.40800 -20.54700 2.15400 1.000 20.07000 146 LYS A CA 1
ATOM 1701 C C . LYS A 1 146 ? 34.31300 -19.22900 2.91400 1.000 17.48000 146 LYS A C 1
ATOM 1702 O O . LYS A 1 146 ? 33.23100 -18.67300 3.06900 1.000 17.10000 146 LYS A O 1
ATOM 1721 N N . GLN A 1 147 ? 35.45400 -18.75300 3.40300 1.000 19.22000 147 GLN A N 1
ATOM 1722 C CA . GLN A 1 147 ? 35.53100 -17.48100 4.11600 1.000 19.73000 147 GLN A CA 1
ATOM 1723 C C . GLN A 1 147 ? 36.75200 -16.70500 3.63800 1.000 19.66000 147 GLN A C 1
ATOM 1724 O O . GLN A 1 147 ? 37.67500 -16.44300 4.40900 1.000 23.01000 147 GLN A O 1
ATOM 1738 N N . SER A 1 148 ? 36.75300 -16.34400 2.36000 1.000 18.12000 148 SER A N 1
ATOM 1739 C CA . SER A 1 148 ? 37.90400 -15.68800 1.75400 1.000 19.19000 148 SER A CA 1
ATOM 1740 C C . SER A 1 148 ? 38.13200 -14.29500 2.32500 1.000 22.62000 148 SER A C 1
ATOM 1741 O O . SER A 1 148 ? 37.21700 -13.46900 2.35700 1.000 21.25000 148 SER A O 1
ATOM 1749 N N . LYS A 1 149 ? 39.35400 -14.03700 2.78200 1.000 22.35000 149 LYS A N 1
ATOM 1750 C CA . LYS A 1 149 ? 39.74300 -12.68300 3.15000 1.000 22.24000 149 LYS A CA 1
ATOM 1751 C C . LYS A 1 149 ? 39.67900 -11.82100 1.89800 1.000 20.03000 149 LYS A C 1
ATOM 1752 O O . LYS A 1 149 ? 40.08200 -12.27300 0.82700 1.000 22.15000 149 LYS A O 1
ATOM 1771 N N . PRO A 1 150 ? 39.16300 -10.58600 2.01700 1.000 20.68000 150 PRO A N 1
ATOM 1772 C CA . PRO A 1 150 ? 39.13000 -9.69800 0.84900 1.000 23.33000 150 PRO A CA 1
ATOM 1773 C C . PRO A 1 150 ? 40.50300 -9.56700 0.18700 1.000 23.40000 150 PRO A C 1
ATOM 1774 O O . PRO A 1 150 ? 41.51900 -9.77200 0.85300 1.000 23.31000 150 PRO A O 1
ATOM 1785 N N . LYS A 1 151 ? 40.52100 -9.24800 -1.10500 1.000 21.78000 151 LYS A N 1
ATOM 1786 C CA . LYS A 1 151 ? 41.75600 -9.22000 -1.88600 1.000 23.10000 151 LYS A CA 1
ATOM 1787 C C . LYS A 1 151 ? 42.84500 -8.35800 -1.25700 1.000 24.76000 151 LYS A C 1
ATOM 1788 O O . LYS A 1 151 ? 44.02800 -8.69100 -1.33500 1.000 25.00000 151 LYS A O 1
ATOM 1807 N N . ALA A 1 152 ? 42.44300 -7.25700 -0.62900 1.000 24.37000 152 ALA A N 1
ATOM 1808 C CA . ALA A 1 152 ? 43.39700 -6.31100 -0.06000 1.000 24.85000 152 ALA A CA 1
ATOM 1809 C C . ALA A 1 152 ? 43.81400 -6.70000 1.35600 1.000 25.03000 152 ALA A C 1
ATOM 1810 O O . ALA A 1 152 ? 44.75600 -6.13200 1.90700 1.000 27.76000 152 ALA A O 1
ATOM 1817 N N . TRP A 1 153 ? 43.10900 -7.66700 1.93900 1.000 26.74000 153 TRP A N 1
ATOM 1818 C CA . TRP A 1 153 ? 43.40500 -8.14100 3.29200 1.000 26.31000 153 TRP A CA 1
ATOM 1819 C C . TRP A 1 153 ? 44.18300 -9.45700 3.26700 1.000 25.56000 153 TRP A C 1
ATOM 1820 O O . TRP A 1 153 ? 44.62000 -9.94800 4.30700 1.000 25.33000 153 TRP A O 1
ATOM 1841 N N . ALA A 1 154 ? 44.35500 -10.01300 2.07100 1.000 25.16000 154 ALA A N 1
ATOM 1842 C CA . ALA A 1 154 ? 44.89500 -11.35800 1.89400 1.000 24.33000 154 ALA A CA 1
ATOM 1843 C C . ALA A 1 154 ? 46.26800 -11.56400 2.53300 1.000 26.56000 154 ALA A C 1
ATOM 1844 O O . ALA A 1 154 ? 46.51400 -12.59900 3.15600 1.000 27.28000 154 ALA A O 1
ATOM 1851 N N . ASN A 1 155 ? 47.15700 -10.58700 2.37400 1.000 27.47000 155 ASN A N 1
ATOM 1852 C CA . ASN A 1 155 ? 48.54100 -10.72600 2.82300 1.000 27.64000 155 ASN A CA 1
ATOM 1853 C C . ASN A 1 155 ? 48.88900 -9.79300 3.97600 1.000 27.66000 155 ASN A C 1
ATOM 1854 O O . ASN A 1 155 ? 50.06400 -9.58300 4.28300 1.000 27.96000 155 ASN A O 1
ATOM 1865 N N . LEU A 1 156 ? 47.86800 -9.23500 4.61600 1.000 25.85000 156 LEU A N 1
ATOM 1866 C CA . LEU A 1 156 ? 48.07500 -8.45700 5.83000 1.000 27.66000 156 LEU A CA 1
ATOM 1867 C C . LEU A 1 156 ? 48.34300 -9.40100 6.99400 1.000 27.77000 156 LEU A C 1
ATOM 1868 O O . LEU A 1 156 ? 47.65600 -10.41300 7.15000 1.000 28.28000 156 LEU A O 1
ATOM 1884 N N . SER A 1 157 ? 49.34700 -9.07600 7.80300 1.000 25.71000 157 SER A N 1
ATOM 1885 C CA . SER A 1 157 ? 49.62700 -9.84900 9.00800 1.000 26.80000 157 SER A CA 1
ATOM 1886 C C . SER A 1 157 ? 48.44300 -9.72600 9.95600 1.000 25.69000 157 SER A C 1
ATOM 1887 O O . SER A 1 157 ? 47.60300 -8.84000 9.79200 1.000 24.63000 157 SER A O 1
ATOM 1895 N N . TYR A 1 158 ? 48.37200 -10.60800 10.94600 1.000 25.64000 158 TYR A N 1
ATOM 1896 C CA . TYR A 1 158 ? 47.22000 -10.63000 11.83800 1.000 23.32000 158 TYR A CA 1
ATOM 1897 C C . TYR A 1 158 ? 46.98600 -9.28300 12.53000 1.000 23.63000 158 TYR A C 1
ATOM 1898 O O . TYR A 1 158 ? 45.85300 -8.81000 12.57400 1.000 22.44000 158 TYR A O 1
ATOM 1916 N N . PRO A 1 159 ? 48.04700 -8.65500 13.06700 1.000 25.73000 159 PRO A N 1
ATOM 1917 C CA . PRO A 1 159 ? 47.83000 -7.34800 13.70000 1.000 24.58000 159 PRO A CA 1
ATOM 1918 C C . PRO A 1 159 ? 47.27800 -6.30700 12.72800 1.000 26.46000 159 PRO A C 1
ATOM 1919 O O . PRO A 1 159 ? 46.38700 -5.53800 13.09200 1.000 26.18000 159 PRO A O 1
ATOM 1930 N N . GLU A 1 160 ? 47.80300 -6.29000 11.50700 1.000 26.43000 160 GLU A N 1
ATOM 1931 C CA . GLU A 1 160 ? 47.33300 -5.36300 10.48700 1.000 24.56000 160 GLU A CA 1
ATOM 1932 C C . GLU A 1 160 ? 45.89100 -5.68200 10.10300 1.000 25.14000 160 GLU A C 1
ATOM 1933 O O . GLU A 1 160 ? 45.11900 -4.79000 9.75300 1.000 26.14000 160 GLU A O 1
ATOM 1945 N N . LEU A 1 161 ? 45.53300 -6.95900 10.17800 1.000 24.58000 161 LEU A N 1
ATOM 1946 C CA . LEU A 1 161 ? 44.18600 -7.39600 9.83200 1.000 24.11000 161 LEU A CA 1
ATOM 1947 C C . LEU A 1 161 ? 43.17500 -6.91200 10.86600 1.000 24.90000 161 LEU A C 1
ATOM 1948 O O . LEU A 1 161 ? 42.06200 -6.52000 10.51700 1.000 23.88000 161 LEU A O 1
ATOM 1964 N N . VAL A 1 162 ? 43.56500 -6.94400 12.13800 1.000 22.86000 162 VAL A N 1
ATOM 1965 C CA . VAL A 1 162 ? 42.71500 -6.43200 13.20800 1.000 24.85000 162 VAL A CA 1
ATOM 1966 C C . VAL A 1 162 ? 42.44600 -4.95000 12.98000 1.000 26.44000 162 VAL A C 1
ATOM 1967 O O . VAL A 1 162 ? 41.33000 -4.47000 13.18300 1.000 26.42000 162 VAL A O 1
ATOM 1980 N N . GLU A 1 163 ? 43.48200 -4.23000 12.56100 1.000 26.32000 163 GLU A N 1
ATOM 1981 C CA . GLU A 1 163 ? 43.35700 -2.81100 12.26400 1.000 28.87000 163 GLU A CA 1
ATOM 1982 C C . GLU A 1 163 ? 42.47000 -2.59900 11.03900 1.000 26.56000 163 GLU A C 1
ATOM 1983 O O . GLU A 1 163 ? 41.85400 -1.54500 10.88300 1.000 26.83000 163 GLU A O 1
ATOM 1995 N N . ALA A 1 164 ? 42.40700 -3.61000 10.17600 1.000 27.51000 164 ALA A N 1
ATOM 1996 C CA . ALA A 1 164 ? 41.63700 -3.51900 8.94000 1.000 25.64000 164 ALA A CA 1
ATOM 1997 C C . ALA A 1 164 ? 40.14400 -3.71200 9.18700 1.000 26.28000 164 ALA A C 1
ATOM 1998 O O . ALA A 1 164 ? 39.32700 -2.92900 8.70200 1.000 25.27000 164 ALA A O 1
ATOM 2005 N N . VAL A 1 165 ? 39.78600 -4.75400 9.93300 1.000 25.67000 165 VAL A N 1
ATOM 2006 C CA . VAL A 1 165 ? 38.38000 -5.02800 10.21700 1.000 24.33000 165 VAL A CA 1
ATOM 2007 C C . VAL A 1 165 ? 37.75600 -3.89100 11.01800 1.000 24.36000 165 VAL A C 1
ATOM 2008 O O . VAL A 1 165 ? 36.59000 -3.55100 10.81500 1.000 24.63000 165 VAL A O 1
ATOM 2021 N N . TYR A 1 166 ? 38.53300 -3.29400 11.91400 1.000 23.66000 166 TYR A N 1
ATOM 2022 C CA . TYR A 1 166 ? 38.02700 -2.19800 12.72800 1.000 24.64000 166 TYR A CA 1
ATOM 2023 C C . TYR A 1 166 ? 37.79200 -0.95700 11.88000 1.000 24.98000 166 TYR A C 1
ATOM 2024 O O . TYR A 1 166 ? 36.68800 -0.41000 11.86000 1.000 23.50000 166 TYR A O 1
ATOM 2042 N N . ASN A 1 167 ? 38.83500 -0.51900 11.18100 1.000 25.76000 167 ASN A N 1
ATOM 2043 C CA . ASN A 1 167 ? 38.77800 0.71800 10.41300 1.000 23.82000 167 ASN A CA 1
ATOM 2044 C C . ASN A 1 167 ? 37.78500 0.65000 9.25900 1.000 21.87000 167 ASN A C 1
ATOM 2045 O O . ASN A 1 167 ? 37.16600 1.65300 8.90900 1.000 21.33000 167 ASN A O 1
ATOM 2056 N N . TRP A 1 168 ? 37.63400 -0.53000 8.66800 1.000 22.99000 168 TRP A N 1
ATOM 2057 C CA . TRP A 1 168 ? 36.69500 -0.70200 7.56700 1.000 22.27000 168 TRP A CA 1
ATOM 2058 C C . TRP A 1 168 ? 35.26200 -0.71200 8.08500 1.000 22.67000 168 TRP A C 1
ATOM 2059 O O . TRP A 1 168 ? 34.38900 -0.06000 7.51400 1.000 21.58000 168 TRP A O 1
ATOM 2080 N N . THR A 1 169 ? 35.02800 -1.45100 9.16600 1.000 21.92000 169 THR A N 1
ATOM 2081 C CA . THR A 1 169 ? 33.70300 -1.52700 9.77100 1.000 21.26000 169 THR A CA 1
ATOM 2082 C C . THR A 1 169 ? 33.25500 -0.15900 10.26500 1.000 22.87000 169 THR A C 1
ATOM 2083 O O . THR A 1 169 ? 32.09700 0.22400 10.09300 1.000 22.84000 169 THR A O 1
ATOM 2094 N N . TYR A 1 170 ? 34.17600 0.56600 10.89100 1.000 21.30000 170 TYR A N 1
ATOM 2095 C CA . TYR A 1 170 ? 33.87700 1.89100 11.41100 1.000 21.94000 170 TYR A CA 1
ATOM 2096 C C . TYR A 1 170 ? 33.45400 2.81100 10.27600 1.000 21.30000 170 TYR A C 1
ATOM 2097 O O . TYR A 1 170 ? 32.36900 3.39000 10.30600 1.000 21.68000 170 TYR A O 1
ATOM 2115 N N . ASN A 1 171 ? 34.31500 2.92800 9.27100 1.000 22.43000 171 ASN A N 1
ATOM 2116 C CA . ASN A 1 171 ? 34.04000 3.77000 8.11400 1.000 21.02000 171 ASN A CA 1
ATOM 2117 C C . ASN A 1 171 ? 32.83100 3.27400 7.32700 1.000 20.94000 171 ASN A C 1
ATOM 2118 O O . ASN A 1 171 ? 32.08500 4.07100 6.76100 1.000 21.45000 171 ASN A O 1
ATOM 2129 N N . ALA A 1 172 ? 32.64100 1.95700 7.29100 1.000 22.38000 172 ALA A N 1
ATOM 2130 C CA . ALA A 1 172 ? 31.48500 1.37600 6.61600 1.000 18.91000 172 ALA A CA 1
ATOM 2131 C C . ALA A 1 172 ? 30.19700 1.87800 7.25600 1.000 21.39000 172 ALA A C 1
ATOM 2132 O O . ALA A 1 172 ? 29.33500 2.42000 6.57300 1.000 20.73000 172 ALA A O 1
ATOM 2139 N N . LEU A 1 173 ? 30.07500 1.71200 8.57000 1.000 23.40000 173 LEU A N 1
ATOM 2140 C CA . LEU A 1 173 ? 28.86900 2.13500 9.27500 1.000 20.51000 173 LEU A CA 1
ATOM 2141 C C . LEU A 1 173 ? 28.76700 3.65700 9.35100 1.000 20.82000 173 LEU A C 1
ATOM 2142 O O . LEU A 1 173 ? 27.66600 4.20400 9.40000 1.000 21.31000 173 LEU A O 1
ATOM 2158 N N . LYS A 1 174 ? 29.91000 4.34000 9.35400 1.000 20.29000 174 LYS A N 1
ATOM 2159 C CA . LYS A 1 174 ? 29.91300 5.79900 9.29100 1.000 20.92000 174 LYS A CA 1
ATOM 2160 C C . LYS A 1 174 ? 29.37300 6.27200 7.94500 1.000 22.88000 174 LYS A C 1
ATOM 2161 O O . LYS A 1 174 ? 28.76700 7.34000 7.85200 1.000 23.33000 174 LYS A O 1
ATOM 2180 N N . TYR A 1 175 ? 29.60200 5.47400 6.90500 1.000 19.72000 175 TYR A N 1
ATOM 2181 C CA . TYR A 1 175 ? 29.09200 5.78000 5.57400 1.000 21.72000 175 TYR A CA 1
ATOM 2182 C C . TYR A 1 175 ? 27.57000 5.64400 5.54000 1.000 23.08000 175 TYR A C 1
ATOM 2183 O O . TYR A 1 175 ? 26.87200 6.51000 5.00500 1.000 22.81000 175 TYR A O 1
ATOM 2201 N N . MET A 1 176 ? 27.05900 4.56600 6.12700 1.000 20.97000 176 MET A N 1
ATOM 2202 C CA . MET A 1 176 ? 25.62500 4.29800 6.12100 1.000 22.22000 176 MET A CA 1
ATOM 2203 C C . MET A 1 176 ? 24.86300 5.31100 6.97500 1.000 24.32000 176 MET A C 1
ATOM 2204 O O . MET A 1 176 ? 23.73800 5.69000 6.64600 1.000 27.08000 176 MET A O 1
ATOM 2218 N N . ALA A 1 177 ? 25.48100 5.74600 8.06900 1.000 22.40000 177 ALA A N 1
ATOM 2219 C CA . ALA A 1 177 ? 24.84500 6.68400 8.99000 1.000 22.46000 177 ALA A CA 1
ATOM 2220 C C . ALA A 1 177 ? 24.56100 8.02400 8.31500 1.000 23.26000 177 ALA A C 1
ATOM 2221 O O . ALA A 1 177 ? 23.56300 8.68000 8.62000 1.000 25.87000 177 ALA A O 1
ATOM 2228 N N . GLU A 1 178 ? 25.43100 8.42100 7.39200 1.000 22.05000 178 GLU A N 1
ATOM 2229 C CA . GLU A 1 178 ? 25.33100 9.73300 6.75900 1.000 23.17000 178 GLU A CA 1
ATOM 2230 C C . GLU A 1 178 ? 24.33000 9.74800 5.61200 1.000 24.81000 178 GLU A C 1
ATOM 2231 O O . GLU A 1 178 ? 23.72200 10.78000 5.32000 1.000 24.40000 178 GLU A O 1
ATOM 2243 N N . HIS A 1 179 ? 24.15500 8.60000 4.96900 1.000 24.28000 179 HIS A N 1
ATOM 2244 C CA . HIS A 1 179 ? 23.12300 8.44800 3.95400 1.000 23.98000 179 HIS A CA 1
ATOM 2245 C C . HIS A 1 179 ? 21.81100 8.03000 4.61300 1.000 24.20000 179 HIS A C 1
ATOM 2246 O O . HIS A 1 179 ? 20.88500 7.57700 3.93900 1.000 23.32000 179 HIS A O 1
ATOM 2260 N N . ASN A 1 180 ? 21.74200 8.20000 5.93400 1.000 24.94000 180 ASN A N 1
ATOM 2261 C CA . ASN A 1 180 ? 20.56800 7.82600 6.71900 1.000 25.14000 180 ASN A CA 1
ATOM 2262 C C . ASN A 1 180 ? 20.17500 6.38000 6.46000 1.000 22.56000 180 ASN A C 1
ATOM 2263 O O . ASN A 1 180 ? 19.04600 6.08900 6.06900 1.000 22.67000 180 ASN A O 1
ATOM 2274 N N . ALA A 1 181 ? 21.13200 5.48200 6.66800 1.000 22.89000 181 ALA A N 1
ATOM 2275 C CA . ALA A 1 181 ? 20.92100 4.05800 6.45000 1.000 23.74000 181 ALA A CA 1
ATOM 2276 C C . ALA A 1 181 ? 21.61700 3.23900 7.52900 1.000 22.96000 181 ALA A C 1
ATOM 2277 O O . ALA A 1 181 ? 22.00900 2.09600 7.29600 1.000 23.72000 181 ALA A O 1
ATOM 2284 N N . LEU A 1 182 ? 21.78000 3.83000 8.70800 1.000 20.78000 182 LEU A N 1
ATOM 2285 C CA . LEU A 1 182 ? 22.36700 3.11700 9.83200 1.000 20.41000 182 LEU A CA 1
ATOM 2286 C C . LEU A 1 182 ? 21.51900 1.89500 10.17300 1.000 20.83000 182 LEU A C 1
ATOM 2287 O O . LEU A 1 182 ? 20.32800 2.03400 10.46000 1.000 23.66000 182 LEU A O 1
ATOM 2303 N N . PRO A 1 183 ? 22.12100 0.69300 10.13800 1.000 20.55000 183 PRO A N 1
ATOM 2304 C CA . PRO A 1 183 ? 21.33600 -0.51000 10.43700 1.000 21.55000 183 PRO A CA 1
ATOM 2305 C C . PRO A 1 183 ? 21.03400 -0.68400 11.92100 1.000 22.98000 183 PRO A C 1
ATOM 2306 O O . PRO A 1 183 ? 21.90200 -0.44200 12.76000 1.000 23.61000 183 PRO A O 1
ATOM 2317 N N . ASP A 1 184 ? 19.81200 -1.10400 12.23200 1.000 20.18000 184 ASP A N 1
ATOM 2318 C CA . ASP A 1 184 ? 19.42100 -1.36500 13.61000 1.000 20.20000 184 ASP A CA 1
ATOM 2319 C C . ASP A 1 184 ? 20.21500 -2.53800 14.16600 1.000 22.03000 184 ASP A C 1
ATOM 2320 O O . ASP A 1 184 ? 20.52400 -2.57900 15.35600 1.000 23.71000 184 ASP A O 1
ATOM 2329 N N . MET A 1 185 ? 20.54200 -3.48400 13.28900 1.000 19.83000 185 MET A N 1
ATOM 2330 C CA . MET A 1 185 ? 21.29700 -4.67400 13.66700 1.000 20.47000 185 MET A CA 1
ATOM 2331 C C . MET A 1 185 ? 22.44200 -4.94200 12.69900 1.000 22.16000 185 MET A C 1
ATOM 2332 O O . MET A 1 185 ? 22.30500 -4.75900 11.49200 1.000 21.81000 185 MET A O 1
ATOM 2346 N N . VAL A 1 186 ? 23.57000 -5.38000 13.24500 1.000 21.42000 186 VAL A N 1
ATOM 2347 C CA . VAL A 1 186 ? 24.72900 -5.74000 12.44100 1.000 18.71000 186 VAL A CA 1
ATOM 2348 C C . VAL A 1 186 ? 25.08400 -7.20300 12.67500 1.000 17.47000 186 VAL A C 1
ATOM 2349 O O . VAL A 1 186 ? 25.02600 -7.70100 13.79800 1.000 18.68000 186 VAL A O 1
ATOM 2362 N N . GLN A 1 187 ? 25.44900 -7.87900 11.59300 1.000 20.79000 187 GLN A N 1
ATOM 2363 C CA . GLN A 1 187 ? 25.78000 -9.29600 11.63300 1.000 18.89000 187 GLN A CA 1
ATOM 2364 C C . GLN A 1 187 ? 27.25800 -9.50800 11.32200 1.000 17.27000 187 GLN A C 1
ATOM 2365 O O . GLN A 1 187 ? 27.69000 -9.41200 10.17500 1.000 17.37000 187 GLN A O 1
ATOM 2379 N N . ILE A 1 188 ? 28.02400 -9.79700 12.36900 1.000 16.69000 188 ILE A N 1
ATOM 2380 C CA . ILE A 1 188 ? 29.47400 -9.91200 12.26200 1.000 19.04000 188 ILE A CA 1
ATOM 2381 C C . ILE A 1 188 ? 29.85500 -11.20800 11.55000 1.000 19.03000 188 ILE A C 1
ATOM 2382 O O . ILE A 1 188 ? 30.02100 -12.25300 12.18000 1.000 16.16000 188 ILE A O 1
ATOM 2398 N N . GLY A 1 189 ? 29.99200 -11.13200 10.23000 1.000 17.33000 189 GLY A N 1
ATOM 2399 C CA . GLY A 1 189 ? 30.29800 -12.30200 9.42800 1.000 18.43000 189 GLY A CA 1
ATOM 2400 C C . GLY A 1 189 ? 29.03400 -13.05600 9.06500 1.000 19.85000 189 GLY A C 1
ATOM 2401 O O . GLY A 1 189 ? 27.99800 -12.86500 9.70200 1.000 17.53000 189 GLY A O 1
ATOM 2405 N N . ASN A 1 190 ? 29.11300 -13.90800 8.04400 1.000 19.15000 190 ASN A N 1
ATOM 2406 C CA . ASN A 1 190 ? 27.96200 -14.70700 7.62600 1.000 19.62000 190 ASN A CA 1
ATOM 2407 C C . ASN A 1 190 ? 28.20200 -16.19200 7.84400 1.000 19.41000 190 ASN A C 1
ATOM 2408 O O . ASN A 1 190 ? 29.09500 -16.78200 7.23300 1.000 16.67000 190 ASN A O 1
ATOM 2419 N N . GLU A 1 191 ? 27.38100 -16.78700 8.70500 1.000 19.97000 191 GLU A N 1
ATOM 2420 C CA . GLU A 1 191 ? 27.49700 -18.19700 9.05500 1.000 19.00000 191 GLU A CA 1
ATOM 2421 C C . GLU A 1 191 ? 28.93700 -18.53200 9.43900 1.000 19.43000 191 GLU A C 1
ATOM 2422 O O . GLU A 1 191 ? 29.62600 -19.28800 8.75100 1.000 19.28000 191 GLU A O 1
ATOM 2434 N N . ILE A 1 192 ? 29.37500 -17.95700 10.55400 1.000 18.75000 192 ILE A N 1
ATOM 2435 C CA . ILE A 1 192 ? 30.76500 -18.04300 10.98900 1.000 19.88000 192 ILE A CA 1
ATOM 2436 C C . ILE A 1 192 ? 31.01000 -19.27700 11.86100 1.000 19.02000 192 ILE A C 1
ATOM 2437 O O . ILE A 1 192 ? 31.75600 -19.22100 12.83600 1.000 19.91000 192 ILE A O 1
ATOM 2453 N N . ASN A 1 193 ? 30.37600 -20.38900 11.49800 1.000 17.52000 193 ASN A N 1
ATOM 2454 C CA . ASN A 1 193 ? 30.54100 -21.64700 12.22000 1.000 19.64000 193 ASN A CA 1
ATOM 2455 C C . ASN A 1 193 ? 32.01100 -22.03500 12.34700 1.000 20.89000 193 ASN A C 1
ATOM 2456 O O . ASN A 1 193 ? 32.50900 -22.28200 13.44700 1.000 22.39000 193 ASN A O 1
ATOM 2467 N N . ASN A 1 194 ? 32.69700 -22.07600 11.21000 1.000 20.04000 194 ASN A N 1
ATOM 2468 C CA . ASN A 1 194 ? 34.11000 -22.42300 11.16500 1.000 20.24000 194 ASN A CA 1
ATOM 2469 C C . ASN A 1 194 ? 34.96600 -21.16500 11.16900 1.000 20.79000 194 ASN A C 1
ATOM 2470 O O . ASN A 1 194 ? 36.09800 -21.16300 10.68200 1.000 19.33000 194 ASN A O 1
ATOM 2481 N N . GLY A 1 195 ? 34.41100 -20.09300 11.72600 1.000 19.90000 195 GLY A N 1
ATOM 2482 C CA . GLY A 1 195 ? 35.08900 -18.81400 11.76800 1.000 20.01000 195 GLY A CA 1
ATOM 2483 C C . GLY A 1 195 ? 34.94100 -18.05500 10.46400 1.000 21.80000 195 GLY A C 1
ATOM 2484 O O . GLY A 1 195 ? 34.14900 -18.43000 9.59900 1.000 21.93000 195 GLY A O 1
ATOM 2488 N N . PHE A 1 196 ? 35.71200 -16.98000 10.33200 1.000 23.00000 196 PHE A N 1
ATOM 2489 C CA . PHE A 1 196 ? 35.72100 -16.15200 9.12800 1.000 22.57000 196 PHE A CA 1
ATOM 2490 C C . PHE A 1 196 ? 37.13200 -15.63800 8.88900 1.000 21.19000 196 PHE A C 1
ATOM 2491 O O . PHE A 1 196 ? 37.99300 -15.76500 9.75600 1.000 24.78000 196 PHE A O 1
ATOM 2508 N N . LEU A 1 197 ? 37.36300 -15.06600 7.71100 1.000 21.13000 197 LEU A N 1
ATOM 2509 C CA . LEU A 1 197 ? 38.67200 -14.52800 7.35400 1.000 22.66000 197 LEU A CA 1
ATOM 2510 C C . LEU A 1 197 ? 39.76300 -15.59300 7.46400 1.000 22.66000 197 LEU A C 1
ATOM 2511 O O . LEU A 1 197 ? 40.73300 -15.42400 8.20400 1.000 21.17000 197 LEU A O 1
ATOM 2527 N N . TRP A 1 198 ? 39.60000 -16.68800 6.72600 1.000 22.89000 198 TRP A N 1
ATOM 2528 C CA . TRP A 1 198 ? 40.53400 -17.80700 6.80000 1.000 21.26000 198 TRP A CA 1
ATOM 2529 C C . TRP A 1 198 ? 41.91300 -17.44700 6.24700 1.000 25.76000 198 TRP A C 1
ATOM 2530 O O . TRP A 1 198 ? 42.02100 -16.63700 5.32600 1.000 30.29000 198 TRP A O 1
ATOM 2551 N N . PRO A 1 199 ? 42.97700 -18.05300 6.80300 1.000 24.34000 199 PRO A N 1
ATOM 2552 C CA . PRO A 1 199 ? 42.97200 -18.98500 7.93700 1.000 23.55000 199 PRO A CA 1
ATOM 2553 C C . PRO A 1 199 ? 43.09900 -18.28800 9.29400 1.000 23.25000 199 PRO A C 1
ATOM 2554 O O . PRO A 1 199 ? 42.95000 -18.94400 10.32400 1.000 22.81000 199 PRO A O 1
ATOM 2565 N N . ASP A 1 200 ? 43.35700 -16.98100 9.28900 1.000 25.26000 200 ASP A N 1
ATOM 2566 C CA . ASP A 1 200 ? 43.67000 -16.24400 10.51600 1.000 25.83000 200 ASP A CA 1
ATOM 2567 C C . ASP A 1 200 ? 42.55600 -16.27300 11.56500 1.000 27.30000 200 ASP A C 1
ATOM 2568 O O . ASP A 1 200 ? 42.82700 -16.17800 12.76500 1.000 24.56000 200 ASP A O 1
ATOM 2577 N N . GLY A 1 201 ? 41.31200 -16.38800 11.11000 1.000 24.09000 201 GLY A N 1
ATOM 2578 C CA . GLY A 1 201 ? 40.17000 -16.48400 12.00300 1.000 23.77000 201 GLY A CA 1
ATOM 2579 C C . GLY A 1 201 ? 39.39200 -17.76100 11.74800 1.000 24.52000 201 GLY A C 1
ATOM 2580 O O . GLY A 1 201 ? 38.16000 -17.75800 11.71800 1.000 22.33000 201 GLY A O 1
ATOM 2584 N N . SER A 1 202 ? 40.11800 -18.86000 11.57200 1.000 22.57000 202 SER A N 1
ATOM 2585 C CA . SER A 1 202 ? 39.52000 -20.11700 11.14000 1.000 21.28000 202 SER A CA 1
ATOM 2586 C C . SER A 1 202 ? 38.97000 -20.95700 12.28500 1.000 24.71000 202 SER A C 1
ATOM 2587 O O . SER A 1 202 ? 38.98200 -22.18500 12.20400 1.000 28.69000 202 SER A O 1
ATOM 2595 N N . ALA A 1 203 ? 38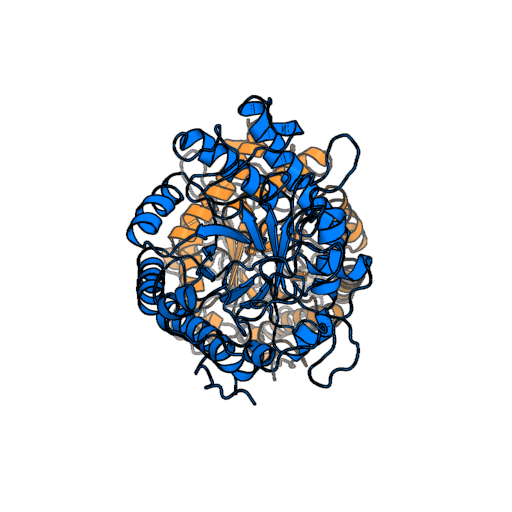.50400 -20.30500 13.34700 1.000 23.16000 203 ALA A N 1
ATOM 2596 C CA . ALA A 1 203 ? 37.93000 -20.99500 14.50900 1.000 24.81000 203 ALA A CA 1
ATOM 2597 C C . ALA A 1 203 ? 38.94900 -21.90000 15.21500 1.000 25.12000 203 ALA A C 1
ATOM 2598 O O . ALA A 1 203 ? 39.03000 -21.90100 16.44600 1.000 23.56000 203 ALA A O 1
ATOM 2605 N N . ALA A 1 204 ? 39.69500 -22.68900 14.44300 1.000 22.36000 204 ALA A N 1
ATOM 2606 C CA . ALA A 1 204 ? 40.85300 -23.40900 14.96100 1.000 24.50000 204 ALA A CA 1
ATOM 2607 C C . ALA A 1 204 ? 41.79300 -22.43500 15.66400 1.000 26.66000 204 ALA A C 1
ATOM 2608 O O . ALA A 1 204 ? 42.24800 -22.69200 16.78000 1.000 28.32000 204 ALA A O 1
ATOM 2615 N N . ASN A 1 205 ? 42.08200 -21.31800 15.00400 1.000 25.65000 205 ASN A N 1
ATOM 2616 C CA . ASN A 1 205 ? 42.78800 -20.21600 15.64400 1.000 26.31000 205 ASN A CA 1
ATOM 2617 C C . ASN A 1 205 ? 41.79600 -19.38800 16.44800 1.000 25.44000 205 ASN A C 1
ATOM 2618 O O . ASN A 1 205 ? 41.53800 -18.22900 16.12300 1.000 25.59000 205 ASN A O 1
ATOM 2629 N N . TRP A 1 206 ? 41.23400 -19.99400 17.48900 1.000 23.25000 206 TRP A N 1
ATOM 2630 C CA . TRP A 1 206 ? 40.16500 -19.36300 18.25300 1.000 22.71000 206 TRP A CA 1
ATOM 2631 C C . TRP A 1 206 ? 40.57600 -18.01300 18.81800 1.000 21.84000 206 TRP A C 1
ATOM 2632 O O . TRP A 1 206 ? 39.79400 -17.06600 18.80100 1.000 22.38000 206 TRP A O 1
ATOM 2653 N N . THR A 1 207 ? 41.80000 -17.93100 19.32600 1.000 25.48000 207 THR A N 1
ATOM 2654 C CA . THR A 1 207 ? 42.30100 -16.69600 19.91800 1.000 28.16000 207 THR A CA 1
ATOM 2655 C C . THR A 1 207 ? 42.27300 -15.55300 18.90600 1.000 24.55000 207 THR A C 1
ATOM 2656 O O . THR A 1 207 ? 41.77000 -14.46600 19.19300 1.000 22.50000 207 THR A O 1
ATOM 2667 N N . GLN A 1 208 ? 42.81100 -15.81100 17.72000 1.000 25.95000 208 GLN A N 1
ATOM 2668 C CA . GLN A 1 208 ? 42.85000 -14.81200 16.66200 1.000 24.68000 208 GLN A CA 1
ATOM 2669 C C . GLN A 1 208 ? 41.45200 -14.55600 16.11700 1.000 22.98000 208 GLN A C 1
ATOM 2670 O O . GLN A 1 208 ? 41.10100 -13.42700 15.77600 1.000 20.52000 208 GLN A O 1
ATOM 2684 N N . PHE A 1 209 ? 40.66600 -15.62400 16.03900 1.000 25.66000 209 PHE A N 1
ATOM 2685 C CA . PHE A 1 209 ? 39.27100 -15.55000 15.62200 1.000 22.98000 209 PHE A CA 1
ATOM 2686 C C . PHE A 1 209 ? 38.49400 -14.56900 16.50600 1.000 22.01000 209 PHE A C 1
ATOM 2687 O O . PHE A 1 209 ? 37.73700 -13.73900 16.00400 1.000 18.49000 209 PHE A O 1
ATOM 2704 N N . VAL A 1 210 ? 38.70600 -14.65200 17.81700 1.000 23.16000 210 VAL A N 1
ATOM 2705 C CA . VAL A 1 210 ? 38.00100 -13.79100 18.76700 1.000 22.23000 210 VAL A CA 1
ATOM 2706 C C . VAL A 1 210 ? 38.51200 -12.35500 18.70500 1.000 19.81000 210 VAL A C 1
ATOM 2707 O O . VAL A 1 210 ? 37.75800 -11.40800 18.92300 1.000 19.43000 210 VAL A O 1
ATOM 2720 N N . GLY A 1 211 ? 39.79800 -12.19700 18.42300 1.000 22.25000 211 GLY A N 1
ATOM 2721 C CA . GLY A 1 211 ? 40.38100 -10.87700 18.28500 1.000 19.15000 211 GLY A CA 1
ATOM 2722 C C . GLY A 1 211 ? 39.75600 -10.12100 17.12800 1.000 22.15000 211 GLY A C 1
ATOM 2723 O O . GLY A 1 211 ? 39.42800 -8.94200 17.25300 1.000 22.62000 211 GLY A O 1
ATOM 2727 N N . LEU A 1 212 ? 39.59000 -10.80400 15.99900 1.000 22.98000 212 LEU A N 1
ATOM 2728 C CA . LEU A 1 212 ? 38.98300 -10.20100 14.81900 1.000 20.68000 212 LEU A CA 1
ATOM 2729 C C . LEU A 1 212 ? 37.49400 -9.96700 15.03300 1.000 20.11000 212 LEU A C 1
ATOM 2730 O O . LEU A 1 212 ? 36.94400 -8.96200 14.58500 1.000 20.10000 212 LEU A O 1
ATOM 2746 N N . LEU A 1 213 ? 36.84300 -10.89900 15.71800 1.000 21.58000 213 LEU A N 1
ATOM 2747 C CA . LEU A 1 213 ? 35.41900 -10.77900 15.99200 1.000 20.34000 213 LEU A CA 1
ATOM 2748 C C . LEU A 1 213 ? 35.17100 -9.59000 16.91500 1.000 21.69000 213 LEU A C 1
ATOM 2749 O O . LEU A 1 213 ? 34.26500 -8.79100 16.68300 1.000 21.98000 213 LEU A O 1
ATOM 2765 N N . LYS A 1 214 ? 35.99200 -9.47000 17.95400 1.000 21.22000 214 LYS A N 1
ATOM 2766 C CA . LYS A 1 214 ? 35.90000 -8.34800 18.88400 1.000 19.25000 214 LYS A CA 1
ATOM 2767 C C . LYS A 1 214 ? 36.21300 -7.01700 18.20500 1.000 19.22000 214 LYS A C 1
ATOM 2768 O O . LYS A 1 214 ? 35.58000 -6.00300 18.49200 1.000 20.36000 214 LYS A O 1
ATOM 2787 N N . ALA A 1 215 ? 37.19700 -7.03000 17.31100 1.000 21.24000 215 ALA A N 1
ATOM 2788 C CA . ALA A 1 215 ? 37.63600 -5.82200 16.61700 1.000 20.66000 215 ALA A CA 1
ATOM 2789 C C . ALA A 1 215 ? 36.50600 -5.19200 15.81000 1.000 21.60000 215 ALA A C 1
ATOM 2790 O O . ALA A 1 215 ? 36.32800 -3.97200 15.81700 1.000 21.16000 215 ALA A O 1
ATOM 2797 N N . ALA A 1 216 ? 35.75200 -6.02900 15.10700 1.000 20.66000 216 ALA A N 1
ATOM 2798 C CA . ALA A 1 216 ? 34.60400 -5.55900 14.34600 1.000 20.41000 216 ALA A CA 1
ATOM 2799 C C . ALA A 1 216 ? 33.55000 -4.98200 15.27900 1.000 21.09000 216 ALA A C 1
ATOM 2800 O O . ALA A 1 216 ? 32.99000 -3.92200 15.01300 1.000 20.93000 216 ALA A O 1
ATOM 2807 N N . ILE A 1 217 ? 33.28700 -5.68300 16.37600 1.000 22.08000 217 ILE A N 1
ATOM 2808 C CA . ILE A 1 217 ? 32.27900 -5.24700 17.33300 1.000 21.67000 217 ILE A CA 1
ATOM 2809 C C . ILE A 1 217 ? 32.66200 -3.90300 17.95100 1.000 21.94000 217 ILE A C 1
ATOM 2810 O O . ILE A 1 217 ? 31.81200 -3.03000 18.10700 1.000 20.80000 217 ILE A O 1
ATOM 2826 N N . SER A 1 218 ? 33.93600 -3.73300 18.29600 1.000 20.19000 218 SER A N 1
ATOM 2827 C CA . SER A 1 218 ? 34.40300 -2.46200 18.83900 1.000 20.83000 218 SER A CA 1
ATOM 2828 C C . SER A 1 218 ? 34.10700 -1.33100 17.86500 1.000 21.74000 218 SER A C 1
ATOM 2829 O O . SER A 1 218 ? 33.77900 -0.21900 18.27500 1.000 23.78000 218 SER A O 1
ATOM 2837 N N . ALA A 1 219 ? 34.21500 -1.62400 16.57300 1.000 21.81000 219 ALA A N 1
ATOM 2838 C CA . ALA A 1 219 ? 33.96500 -0.62500 15.54500 1.000 22.84000 219 ALA A CA 1
ATOM 2839 C C . ALA A 1 219 ? 32.49400 -0.22100 15.52800 1.000 23.57000 219 ALA A C 1
ATOM 2840 O O . ALA A 1 219 ? 32.17400 0.96500 15.47700 1.000 20.83000 219 ALA A O 1
ATOM 2847 N N . VAL A 1 220 ? 31.60600 -1.21000 15.57900 1.000 22.13000 220 VAL A N 1
ATOM 2848 C CA . VAL A 1 220 ? 30.16900 -0.95600 15.53700 1.000 23.56000 220 VAL A CA 1
ATOM 2849 C C . VAL A 1 220 ? 29.72600 -0.05300 16.68500 1.000 25.19000 220 VAL A C 1
ATOM 2850 O O . VAL A 1 220 ? 28.97600 0.90400 16.48300 1.000 23.14000 220 VAL A O 1
ATOM 2863 N N . LYS A 1 221 ? 30.19600 -0.36800 17.88800 1.000 26.38000 221 LYS A N 1
ATOM 2864 C CA . LYS A 1 221 ? 29.75700 0.32300 19.09700 1.000 25.67000 221 LYS A CA 1
ATOM 2865 C C . LYS A 1 221 ? 30.29900 1.75400 19.13100 1.000 22.50000 221 LYS A C 1
ATOM 2866 O O . LYS A 1 221 ? 29.67300 2.64900 19.70100 1.000 23.58000 221 LYS A O 1
ATOM 2885 N N . ASP A 1 222 ? 31.46100 1.96500 18.51700 1.000 23.47000 222 ASP A N 1
ATOM 2886 C CA . ASP A 1 222 ? 32.07700 3.29000 18.46200 1.000 24.67000 222 ASP A CA 1
ATOM 2887 C C . ASP A 1 222 ? 31.28200 4.22700 17.55200 1.000 25.22000 222 ASP A C 1
ATOM 2888 O O . ASP A 1 222 ? 31.28000 5.44300 17.75000 1.000 24.53000 222 ASP A O 1
ATOM 2897 N N . VAL A 1 223 ? 30.61400 3.65800 16.55200 1.000 24.91000 223 VAL A N 1
ATOM 2898 C CA . VAL A 1 223 ? 29.71900 4.43100 15.69800 1.000 23.22000 223 VAL A CA 1
ATOM 2899 C C . VAL A 1 223 ? 28.41500 4.67600 16.44900 1.000 24.42000 223 VAL A C 1
ATOM 2900 O O . VAL A 1 223 ? 27.87800 5.78400 16.44100 1.000 21.71000 223 VAL A O 1
ATOM 2913 N N . ASN A 1 224 ? 27.92100 3.63100 17.10500 1.000 25.46000 224 ASN A N 1
ATOM 2914 C CA . ASN A 1 224 ? 26.69500 3.71600 17.88800 1.000 27.01000 224 ASN A CA 1
ATOM 2915 C C . ASN A 1 224 ? 26.56500 2.48000 18.78400 1.000 25.12000 224 ASN A C 1
ATOM 2916 O O . ASN A 1 224 ? 26.48500 1.36200 18.27700 1.000 27.21000 224 ASN A O 1
ATOM 2927 N N . PRO A 1 225 ? 26.53700 2.66900 20.11800 1.000 23.31000 225 PRO A N 1
ATOM 2928 C CA . PRO A 1 225 ? 26.55800 1.49400 20.99400 1.000 25.13000 225 PRO A CA 1
ATOM 2929 C C . PRO A 1 225 ? 25.18100 0.85500 21.19000 1.000 26.85000 225 PRO A C 1
ATOM 2930 O O . PRO A 1 225 ? 25.05500 -0.07600 21.98800 1.000 25.03000 225 PRO A O 1
ATOM 2941 N N . ASN A 1 226 ? 24.17300 1.34600 20.47000 1.000 27.83000 226 ASN A N 1
ATOM 2942 C CA . ASN A 1 226 ? 22.81900 0.80200 20.55600 1.000 29.67000 226 ASN A CA 1
ATOM 2943 C C . ASN A 1 226 ? 22.51400 -0.06700 19.33400 1.000 29.23000 226 ASN A C 1
ATOM 2944 O O . ASN A 1 226 ? 21.45500 -0.68900 19.24300 1.000 31.13000 226 ASN A O 1
ATOM 2955 N N . ILE A 1 227 ? 23.45200 -0.10400 18.39300 1.000 27.73000 227 ILE A N 1
ATOM 2956 C CA . ILE A 1 227 ? 23.40400 -1.08300 17.31600 1.000 25.67000 227 ILE A CA 1
ATOM 2957 C C . ILE A 1 227 ? 23.59300 -2.46000 17.93400 1.000 25.75000 227 ILE A C 1
ATOM 2958 O O . ILE A 1 227 ? 24.49000 -2.65400 18.75700 1.000 28.28000 227 ILE A O 1
ATOM 2974 N N . LYS A 1 228 ? 22.75300 -3.41100 17.54300 1.000 23.19000 228 LYS A N 1
ATOM 2975 C CA . LYS A 1 228 ? 22.79200 -4.74200 18.13600 1.000 24.99000 228 LYS A CA 1
ATOM 2976 C C . LYS A 1 228 ? 23.62500 -5.69900 17.29900 1.000 23.37000 228 LYS A C 1
ATOM 2977 O O . LYS A 1 228 ? 23.53900 -5.71400 16.06900 1.000 20.93000 228 LYS A O 1
ATOM 2996 N N . ILE A 1 229 ? 24.42800 -6.49800 17.99400 1.000 20.91000 229 ILE A N 1
ATOM 2997 C CA . ILE A 1 229 ? 25.37000 -7.40400 17.36100 1.000 20.54000 229 ILE A CA 1
ATOM 2998 C C . ILE A 1 229 ? 24.73800 -8.77000 17.14800 1.000 21.05000 229 ILE A C 1
ATOM 2999 O O . ILE A 1 229 ? 24.09200 -9.30900 18.04600 1.000 22.63000 229 ILE A O 1
ATOM 3015 N N . VAL A 1 230 ? 24.93200 -9.31900 15.95300 1.000 19.93000 230 VAL A N 1
ATOM 3016 C CA . VAL A 1 230 ? 24.34900 -10.60300 15.58700 1.000 20.14000 230 VAL A CA 1
ATOM 3017 C C . VAL A 1 230 ? 25.42900 -11.61400 15.22400 1.000 19.14000 230 VAL A C 1
ATOM 3018 O O . VAL A 1 230 ? 26.21100 -11.40000 14.29700 1.000 18.61000 230 VAL A O 1
ATOM 3031 N N . ILE A 1 231 ? 25.46100 -12.71300 15.97000 1.000 19.07000 231 ILE A N 1
ATOM 3032 C CA . ILE A 1 231 ? 26.32500 -13.84300 15.65900 1.000 17.02000 231 ILE A CA 1
ATOM 3033 C C . ILE A 1 231 ? 25.51500 -14.87400 14.88200 1.000 21.10000 231 ILE A C 1
ATOM 3034 O O . ILE A 1 231 ? 24.57100 -15.46500 15.41100 1.000 19.43000 231 ILE A O 1
ATOM 3050 N N . HIS A 1 232 ? 25.89600 -15.08300 13.62500 1.000 21.96000 232 HIS A N 1
ATOM 3051 C CA . HIS A 1 232 ? 25.13300 -15.92700 12.71200 1.000 19.27000 232 HIS A CA 1
ATOM 3052 C C . HIS A 1 232 ? 25.77000 -17.30200 12.56000 1.000 19.08000 232 HIS A C 1
ATOM 3053 O O . HIS A 1 232 ? 26.96500 -17.41700 12.28600 1.000 20.61000 232 HIS A O 1
ATOM 3067 N N . LEU A 1 233 ? 24.95800 -18.33900 12.75000 1.000 19.04000 233 LEU A N 1
ATOM 3068 C CA . LEU A 1 233 ? 25.40100 -19.71700 12.57400 1.000 19.04000 233 LEU A CA 1
ATOM 3069 C C . LEU A 1 233 ? 24.46400 -20.46300 11.63500 1.000 18.70000 233 LEU A C 1
ATOM 3070 O O . LEU A 1 233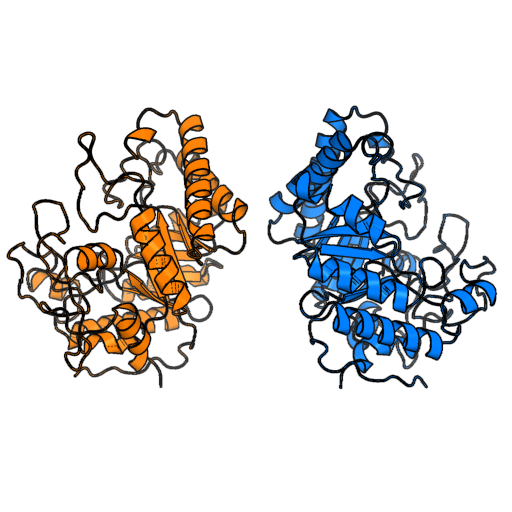 ? 23.29200 -20.11100 11.50900 1.000 22.29000 233 LEU A O 1
ATOM 3086 N N . ALA A 1 234 ? 24.99100 -21.49500 10.98300 1.000 18.61000 234 ALA A N 1
ATOM 3087 C CA . ALA A 1 234 ? 24.21700 -22.30000 10.04300 1.000 19.90000 234 ALA A CA 1
ATOM 3088 C C . ALA A 1 234 ? 23.95000 -23.70000 10.59300 1.000 22.54000 234 ALA A C 1
ATOM 3089 O O . ALA A 1 234 ? 24.80700 -24.30400 11.24400 1.000 21.38000 234 ALA A O 1
ATOM 3096 N N . GLY A 1 235 ? 22.75400 -24.21000 10.31700 1.000 19.98000 235 GLY A N 1
ATOM 3097 C CA . GLY A 1 235 ? 22.35000 -25.52200 10.78500 1.000 20.08000 235 GLY A CA 1
ATOM 3098 C C . GLY A 1 235 ? 21.55800 -25.43900 12.07300 1.000 22.65000 235 GLY A C 1
ATOM 3099 O O . GLY A 1 235 ? 21.35800 -24.35100 12.61900 1.000 21.99000 235 GLY A O 1
ATOM 3103 N N . VAL A 1 236 ? 21.10000 -26.59200 12.55100 1.000 23.27000 236 VAL A N 1
ATOM 3104 C CA . VAL A 1 236 ? 20.36500 -26.66700 13.80600 1.000 22.34000 236 VAL A CA 1
ATOM 3105 C C . VAL A 1 236 ? 20.94500 -27.75500 14.71200 1.000 24.45000 236 VAL A C 1
ATOM 3106 O O . VAL A 1 236 ? 20.25900 -28.28300 15.58700 1.000 24.93000 236 VAL A O 1
ATOM 3119 N N . LYS A 1 237 ? 22.21700 -28.08300 14.49900 1.000 24.04000 237 LYS A N 1
ATOM 3120 C CA . LYS A 1 237 ? 22.92200 -29.00700 15.37900 1.000 24.56000 237 LYS A CA 1
ATOM 3121 C C . LYS A 1 237 ? 23.09900 -28.34900 16.74700 1.000 25.56000 237 LYS A C 1
ATOM 3122 O O . LYS A 1 237 ? 24.02400 -27.56300 16.95500 1.000 29.21000 237 LYS A O 1
ATOM 3141 N N . ALA A 1 238 ? 22.20300 -28.67200 17.67400 1.000 24.00000 238 ALA A N 1
ATOM 3142 C CA . ALA A 1 238 ? 22.16000 -28.00100 18.97200 1.000 24.10000 238 ALA A CA 1
ATOM 3143 C C . ALA A 1 238 ? 23.45200 -28.18400 19.76600 1.000 25.56000 238 ALA A C 1
ATOM 3144 O O . ALA A 1 238 ? 23.93800 -27.24200 20.39100 1.000 27.70000 238 ALA A O 1
ATOM 3151 N N . ASP A 1 239 ? 24.01100 -29.39000 19.73800 1.000 25.93000 239 ASP A N 1
ATOM 3152 C CA . ASP A 1 239 ? 25.21800 -29.68100 20.50400 1.000 26.77000 239 ASP A CA 1
ATOM 3153 C C . ASP A 1 239 ? 26.40500 -28.85300 20.01300 1.000 26.18000 239 ASP A C 1
ATOM 3154 O O . ASP A 1 239 ? 27.34100 -28.59600 20.77000 1.000 25.47000 239 ASP A O 1
ATOM 3163 N N . PHE A 1 240 ? 26.36600 -28.43500 18.75100 1.000 25.75000 240 PHE A N 1
ATOM 3164 C CA . PHE A 1 240 ? 27.42100 -27.58600 18.20400 1.000 25.48000 240 PHE A CA 1
ATOM 3165 C C . PHE A 1 240 ? 27.24600 -26.14100 18.65400 1.000 24.01000 240 PHE A C 1
ATOM 3166 O O . PHE A 1 240 ? 28.22100 -25.47100 18.99300 1.000 21.65000 240 PHE A O 1
ATOM 3183 N N . TYR A 1 241 ? 26.00200 -25.66500 18.64600 1.000 22.84000 241 TYR A N 1
ATOM 3184 C CA . TYR A 1 241 ? 25.69600 -24.31300 19.10200 1.000 23.26000 241 TYR A CA 1
ATOM 3185 C C . TYR A 1 241 ? 26.17000 -24.12100 20.53800 1.000 24.27000 241 TYR A C 1
ATOM 3186 O O . TYR A 1 241 ? 26.76400 -23.09500 20.87500 1.000 23.40000 241 TYR A O 1
ATOM 3204 N N . ILE A 1 242 ? 25.90700 -25.11800 21.37600 1.000 22.92000 242 ILE A N 1
ATOM 3205 C CA . ILE A 1 242 ? 26.34800 -25.08800 22.76400 1.000 24.30000 242 ILE A CA 1
ATOM 3206 C C . ILE A 1 242 ? 27.85800 -24.90100 22.84700 1.000 22.21000 242 ILE A C 1
ATOM 3207 O O . ILE A 1 242 ? 28.33900 -23.98300 23.50600 1.000 21.48000 242 ILE A O 1
ATOM 3223 N N . ASN A 1 243 ? 28.59700 -25.77900 22.17800 1.000 22.22000 243 ASN A N 1
ATOM 3224 C CA . ASN A 1 243 ? 30.05300 -25.75300 22.22400 1.000 25.06000 243 ASN A CA 1
ATOM 3225 C C . ASN A 1 243 ? 30.62500 -24.45300 21.67400 1.000 22.49000 243 ASN A C 1
ATOM 3226 O O . ASN A 1 243 ? 31.59700 -23.91800 22.20600 1.000 21.34000 243 ASN A O 1
ATOM 3237 N N . PHE A 1 244 ? 30.01100 -23.94800 20.61000 1.000 22.51000 244 PHE A N 1
ATOM 3238 C CA . PHE A 1 244 ? 30.51200 -22.76200 19.92800 1.000 22.09000 244 PHE A CA 1
ATOM 3239 C C . PHE A 1 244 ? 30.20100 -21.48000 20.69800 1.000 21.46000 244 PHE A C 1
ATOM 3240 O O . PHE A 1 244 ? 31.06700 -20.62000 20.85800 1.000 21.61000 244 PHE A O 1
ATOM 3257 N N . ILE A 1 245 ? 28.96600 -21.35400 21.17100 1.000 20.92000 245 ILE A N 1
ATOM 3258 C CA . ILE A 1 245 ? 28.53100 -20.13300 21.84100 1.000 23.57000 245 ILE A CA 1
ATOM 3259 C C . ILE A 1 245 ? 29.12200 -20.02300 23.24800 1.000 20.76000 245 ILE A C 1
ATOM 3260 O O . ILE A 1 245 ? 29.54100 -18.94300 23.66100 1.000 18.33000 245 ILE A O 1
ATOM 3276 N N . ASP A 1 246 ? 29.14200 -21.13300 23.98000 1.000 21.23000 246 ASP A N 1
ATOM 3277 C CA . ASP A 1 246 ? 29.78800 -21.17400 25.29000 1.000 21.71000 246 ASP A CA 1
ATOM 3278 C C . ASP A 1 246 ? 31.21000 -20.63600 25.20500 1.000 21.80000 246 ASP A C 1
ATOM 3279 O O . ASP A 1 246 ? 31.60600 -19.76900 25.98700 1.000 20.00000 246 ASP A O 1
ATOM 3288 N N A ARG A 1 247 ? 31.97900 -21.15300 24.25200 0.500 21.25000 247 ARG A N 1
ATOM 3289 N N B ARG A 1 247 ? 31.97000 -21.16300 24.25000 0.500 20.89000 247 ARG A N 1
ATOM 3290 C CA A ARG A 1 247 ? 33.36600 -20.74100 24.09000 0.500 19.85000 247 ARG A CA 1
ATOM 3291 C CA B ARG A 1 247 ? 33.35500 -20.76200 24.04700 0.500 20.14000 247 ARG A CA 1
ATOM 3292 C C A ARG A 1 247 ? 33.44600 -19.28400 23.64600 0.500 20.79000 247 ARG A C 1
ATOM 3293 C C B ARG A 1 247 ? 33.43300 -19.29000 23.65900 0.500 21.62000 247 ARG A C 1
ATOM 3294 O O A ARG A 1 247 ? 34.41700 -18.58800 23.94200 0.500 22.27000 247 ARG A O 1
ATOM 3295 O O B ARG A 1 247 ? 34.38600 -18.59300 24.00700 0.500 21.90000 247 ARG A O 1
ATOM 3336 N N . LEU A 1 248 ? 32.41800 -18.82400 22.94000 1.000 19.91000 248 LEU A N 1
ATOM 3337 C CA . LEU A 1 248 ? 32.37500 -17.44700 22.46300 1.000 20.99000 248 LEU A CA 1
ATOM 3338 C C . LEU A 1 248 ? 32.07900 -16.48100 23.60900 1.000 18.99000 248 LEU A C 1
ATOM 3339 O O . LEU A 1 248 ? 32.76900 -15.47800 23.78400 1.000 17.94000 248 LEU A O 1
ATOM 3356 N N . ILE A 1 249 ? 31.04500 -16.79300 24.38300 1.000 19.90000 249 ILE A N 1
ATOM 3357 C CA . ILE A 1 249 ? 30.67500 -15.98600 25.53900 1.000 19.36000 249 ILE A CA 1
ATOM 3358 C C . ILE A 1 249 ? 31.82300 -15.93000 26.54600 1.000 19.78000 249 ILE A C 1
ATOM 3359 O O . ILE A 1 249 ? 32.14300 -14.86600 27.07400 1.000 21.84000 249 ILE A O 1
ATOM 3375 N N . ASN A 1 250 ? 32.44200 -17.07700 26.80300 1.000 19.51000 250 ASN A N 1
ATOM 3376 C CA . ASN A 1 250 ? 33.56500 -17.14800 27.73100 1.000 21.06000 250 ASN A CA 1
ATOM 3377 C C . ASN A 1 250 ? 34.78400 -16.36600 27.24100 1.000 20.42000 250 ASN A C 1
ATOM 3378 O O . ASN A 1 250 ? 35.63400 -15.97600 28.04100 1.000 20.38000 250 ASN A O 1
ATOM 3389 N N . SER A 1 251 ? 34.86600 -16.13800 25.93200 1.000 20.20000 251 SER A N 1
ATOM 3390 C CA . SER A 1 251 ? 36.00600 -15.43200 25.34600 1.000 19.56000 251 SER A CA 1
ATOM 3391 C C . SER A 1 251 ? 35.86200 -13.91300 25.44100 1.000 20.89000 251 SER A C 1
ATOM 3392 O O . SER A 1 251 ? 36.76200 -13.17300 25.03900 1.000 20.93000 251 SER A O 1
ATOM 3400 N N . GLY A 1 252 ? 34.73200 -13.45500 25.97000 1.000 18.95000 252 GLY A N 1
ATOM 3401 C CA . GLY A 1 252 ? 34.49600 -12.03500 26.15400 1.000 19.19000 252 GLY A CA 1
ATOM 3402 C C . GLY A 1 252 ? 33.79300 -11.38600 24.97800 1.000 19.74000 252 GLY A C 1
ATOM 3403 O O . GLY A 1 252 ? 33.60200 -10.16900 24.95900 1.000 19.58000 252 GLY A O 1
ATOM 3407 N N . VAL A 1 253 ? 33.40900 -12.19300 23.99500 1.000 19.65000 253 VAL A N 1
ATOM 3408 C CA . VAL A 1 253 ? 32.69200 -11.68000 22.83500 1.000 21.11000 253 VAL A CA 1
ATOM 3409 C C . VAL A 1 253 ? 31.28300 -11.26700 23.24300 1.000 18.14000 253 VAL A C 1
ATOM 3410 O O . VAL A 1 253 ? 30.45300 -12.10800 23.59300 1.000 16.66000 253 VAL A O 1
ATOM 3423 N N . SER A 1 254 ? 31.02500 -9.96400 23.19900 1.000 16.91000 254 SER A N 1
ATOM 3424 C CA . SER A 1 254 ? 29.72200 -9.42600 23.56100 1.000 18.26000 254 SER A CA 1
ATOM 3425 C C . SER A 1 254 ? 28.84300 -9.27600 22.32600 1.000 19.87000 254 SER A C 1
ATOM 3426 O O . SER A 1 254 ? 29.21100 -8.60100 21.36400 1.000 20.48000 254 SER A O 1
ATOM 3434 N N . PHE A 1 255 ? 27.68400 -9.92300 22.35900 1.000 19.10000 255 PHE A N 1
ATOM 3435 C CA . PHE A 1 255 ? 26.71500 -9.82600 21.27700 1.000 17.31000 255 PHE A CA 1
ATOM 3436 C C . PHE A 1 255 ? 25.31500 -9.98400 21.84500 1.000 19.01000 255 PHE A C 1
ATOM 3437 O O . PHE A 1 255 ? 25.15100 -10.42200 22.98200 1.000 19.37000 255 PHE A O 1
ATOM 3454 N N . ASP A 1 256 ? 24.30900 -9.63600 21.04900 1.000 21.23000 256 ASP A N 1
ATOM 3455 C CA . ASP A 1 256 ? 22.93200 -9.58700 21.52700 1.000 18.35000 256 ASP A CA 1
ATOM 3456 C C . ASP A 1 256 ? 22.06800 -10.68800 20.92100 1.000 20.08000 256 ASP A C 1
ATOM 3457 O O . ASP A 1 256 ? 21.19300 -11.23500 21.59400 1.000 21.51000 256 ASP A O 1
ATOM 3466 N N . VAL A 1 257 ? 22.32000 -11.01400 19.65600 1.000 16.84000 257 VAL A N 1
ATOM 3467 C CA . VAL A 1 257 ? 21.44900 -11.91900 18.91400 1.000 18.20000 257 VAL A CA 1
ATOM 3468 C C . VAL A 1 257 ? 22.18200 -13.16500 18.42900 1.000 21.08000 257 VAL A C 1
ATOM 3469 O O . VAL A 1 257 ? 23.31700 -13.08700 17.95900 1.000 21.94000 257 VAL A O 1
ATOM 3482 N N . ILE A 1 258 ? 21.51700 -14.30900 18.55900 1.000 21.28000 258 ILE A N 1
ATOM 3483 C CA . ILE A 1 258 ? 21.98600 -15.56000 17.97500 1.000 18.04000 258 ILE A CA 1
ATOM 3484 C C . ILE A 1 258 ? 21.15900 -15.86000 16.73600 1.000 20.73000 258 ILE A C 1
ATOM 3485 O O . ILE A 1 258 ? 19.99700 -16.25300 16.84000 1.000 22.28000 258 ILE A O 1
ATOM 3501 N N . ALA A 1 259 ? 21.76600 -15.67900 15.56600 1.000 23.22000 259 ALA A N 1
ATOM 3502 C CA . ALA A 1 259 ? 21.05700 -15.84600 14.30500 1.000 20.56000 259 ALA A CA 1
ATOM 3503 C C . ALA A 1 259 ? 21.23500 -17.25800 13.75700 1.000 19.59000 259 ALA A C 1
ATOM 3504 O O . ALA A 1 259 ? 22.27700 -17.88600 13.95600 1.000 20.44000 259 ALA A O 1
ATOM 3511 N N . ILE A 1 260 ? 20.21000 -17.74100 13.06100 1.000 17.23000 260 ILE A N 1
ATOM 3512 C CA . ILE A 1 260 ? 20.18200 -19.10700 12.55100 1.000 19.02000 260 ILE A CA 1
ATOM 3513 C C . ILE A 1 260 ? 19.87700 -19.13600 11.05700 1.000 20.89000 260 ILE A C 1
ATOM 3514 O O . ILE A 1 260 ? 18.98900 -18.42700 10.58300 1.000 20.53000 260 ILE A O 1
ATOM 3530 N N . SER A 1 261 ? 20.62300 -19.95600 10.32100 1.000 22.33000 261 SER A N 1
ATOM 3531 C CA . SER A 1 261 ? 20.26800 -20.29200 8.94600 1.000 20.84000 261 SER A CA 1
ATOM 3532 C C . SER A 1 261 ? 19.57200 -21.63800 8.95000 1.000 18.51000 261 SER A C 1
ATOM 3533 O O . SER A 1 261 ? 20.21000 -22.66100 9.18500 1.000 18.48000 261 SER A O 1
ATOM 3541 N N . PHE A 1 262 ? 18.26600 -21.63600 8.70100 1.000 20.44000 262 PHE A N 1
ATOM 3542 C CA . PHE A 1 262 ? 17.50700 -22.88000 8.66100 1.000 21.64000 262 PHE A CA 1
ATOM 3543 C C . PHE A 1 262 ? 16.82400 -23.10300 7.31700 1.000 22.05000 262 PHE A C 1
ATOM 3544 O O . PHE A 1 262 ? 15.78500 -22.51200 7.02100 1.000 22.31000 262 PHE A O 1
ATOM 3561 N N . TYR A 1 263 ? 17.44000 -23.96000 6.51000 1.000 23.12000 263 TYR A N 1
ATOM 3562 C CA . TYR A 1 263 ? 16.83200 -24.49200 5.30000 1.000 23.46000 263 TYR A CA 1
ATOM 3563 C C . TYR A 1 263 ? 16.44700 -25.94700 5.57400 1.000 25.93000 263 TYR A C 1
ATOM 3564 O O . TYR A 1 263 ? 17.32900 -26.79800 5.70700 1.000 27.09000 263 TYR A O 1
ATOM 3582 N N . PRO A 1 264 ? 15.13500 -26.23600 5.68100 1.000 25.63000 264 PRO A N 1
ATOM 3583 C CA . PRO A 1 264 ? 14.68200 -27.57400 6.08900 1.000 25.00000 264 PRO A CA 1
ATOM 3584 C C . PRO A 1 264 ? 15.25700 -28.70800 5.24400 1.000 26.41000 264 PRO A C 1
ATOM 3585 O O . PRO A 1 264 ? 15.52000 -29.79300 5.76300 1.000 26.84000 264 PRO A O 1
ATOM 3596 N N . TYR A 1 265 ? 15.44900 -28.44900 3.95400 1.000 28.11000 265 TYR A N 1
ATOM 3597 C CA . TYR A 1 265 ? 15.94300 -29.46500 3.02700 1.000 28.57000 265 TYR A CA 1
ATOM 3598 C C . TYR A 1 265 ? 17.44600 -29.70600 3.18000 1.000 26.56000 265 TYR A C 1
ATOM 3599 O O . TYR A 1 265 ? 18.03100 -30.49800 2.44000 1.000 29.49000 265 TYR A O 1
ATOM 3617 N N . TRP A 1 266 ? 18.06100 -29.02600 4.14400 1.000 25.74000 266 TRP A N 1
ATOM 3618 C CA . TRP A 1 266 ? 19.49300 -29.14600 4.39800 1.000 25.73000 266 TRP A CA 1
ATOM 3619 C C . TRP A 1 266 ? 19.78900 -29.43100 5.86100 1.000 22.87000 266 TRP A C 1
ATOM 3620 O O . TRP A 1 266 ? 20.63600 -30.26200 6.18000 1.000 28.69000 266 TRP A O 1
ATOM 3641 N N . HIS A 1 267 ? 19.08400 -28.73400 6.74500 1.000 20.92000 267 HIS A N 1
ATOM 3642 C CA . HIS A 1 267 ? 19.48200 -28.64700 8.14400 1.000 22.21000 267 HIS A CA 1
ATOM 3643 C C . HIS A 1 267 ? 18.62800 -29.49500 9.08200 1.000 20.42000 267 HIS A C 1
ATOM 3644 O O . HIS A 1 267 ? 19.06000 -29.81600 10.18800 1.000 21.02000 267 HIS A O 1
ATOM 3658 N N . GLY A 1 268 ? 17.42600 -29.86100 8.64800 1.000 21.21000 268 GLY A N 1
ATOM 3659 C CA . GLY A 1 268 ? 16.60400 -30.78700 9.40900 1.000 23.26000 268 GLY A CA 1
ATOM 3660 C C . GLY A 1 268 ? 15.11500 -30.50100 9.38500 1.000 24.49000 268 GLY A C 1
ATOM 3661 O O . GLY A 1 268 ? 14.63300 -29.66300 8.62200 1.000 24.68000 268 GLY A O 1
ATOM 3665 N N . THR A 1 269 ? 14.38700 -31.21300 10.23800 1.000 23.44000 269 THR A N 1
ATOM 3666 C CA . THR A 1 269 ? 12.93800 -31.09100 10.31800 1.000 25.51000 269 THR A CA 1
ATOM 3667 C C . THR A 1 269 ? 12.53300 -29.90400 11.18000 1.000 24.80000 269 THR A C 1
ATOM 3668 O O . THR A 1 269 ? 13.37800 -29.25300 11.79600 1.000 24.20000 269 THR A O 1
ATOM 3679 N N . MET A 1 270 ? 11.23400 -29.62900 11.21700 1.000 24.62000 270 MET A N 1
ATOM 3680 C CA . MET A 1 270 ? 10.70300 -28.55000 12.03800 1.000 26.71000 270 MET A CA 1
ATOM 3681 C C . MET A 1 270 ? 10.95200 -28.84000 13.51500 1.000 27.15000 270 MET A C 1
ATOM 3682 O O . MET A 1 270 ? 11.15800 -27.92400 14.31200 1.000 24.58000 270 MET A O 1
ATOM 3696 N N . ASP A 1 271 ? 10.93200 -30.12300 13.86900 1.000 27.63000 271 ASP A N 1
ATOM 3697 C CA . ASP A 1 271 ? 11.19900 -30.54600 15.23900 1.000 28.65000 271 ASP A CA 1
ATOM 3698 C C . ASP A 1 271 ? 12.66200 -30.32400 15.60600 1.000 29.04000 271 ASP A C 1
ATOM 3699 O O . ASP A 1 271 ? 12.97500 -29.95800 16.73800 1.000 29.63000 271 ASP A O 1
ATOM 3708 N N . ASP A 1 272 ? 13.55500 -30.55300 14.64800 1.000 27.62000 272 ASP A N 1
ATOM 3709 C CA . ASP A 1 272 ? 14.97700 -30.30500 14.86000 1.000 27.07000 272 ASP A CA 1
ATOM 3710 C C . ASP A 1 272 ? 15.21600 -28.82100 15.12500 1.000 27.08000 272 ASP A C 1
ATOM 3711 O O . ASP A 1 272 ? 16.12500 -28.45100 15.87100 1.000 24.59000 272 ASP A O 1
ATOM 3720 N N . PHE A 1 273 ? 14.39300 -27.97600 14.51100 1.000 25.72000 273 PHE A N 1
ATOM 3721 C CA . PHE A 1 273 ? 14.47400 -26.53900 14.73300 1.000 25.28000 273 PHE A CA 1
ATOM 3722 C C . PHE A 1 273 ? 13.93600 -26.18300 16.11600 1.000 25.62000 273 PHE A C 1
ATOM 3723 O O . PHE A 1 273 ? 14.49000 -25.32800 16.80200 1.000 24.98000 273 PHE A O 1
ATOM 3740 N N . ARG A 1 274 ? 12.86000 -26.85000 16.52100 1.000 29.18000 274 ARG A N 1
ATOM 3741 C CA . ARG A 1 274 ? 12.26200 -26.62600 17.83400 1.000 26.55000 274 ARG A CA 1
ATOM 3742 C C . ARG A 1 274 ? 13.23800 -26.94600 18.95900 1.000 27.58000 274 ARG A C 1
ATOM 3743 O O . ARG A 1 274 ? 13.31200 -26.22600 19.95300 1.000 30.37000 274 ARG A O 1
ATOM 3764 N N . ASN A 1 275 ? 13.98100 -28.03400 18.79800 1.000 27.10000 275 ASN A N 1
ATOM 3765 C CA . ASN A 1 275 ? 14.92300 -28.47100 19.81900 1.000 28.01000 275 ASN A CA 1
ATOM 3766 C C . ASN A 1 275 ? 16.05500 -27.47000 20.00100 1.000 27.14000 275 ASN A C 1
ATOM 3767 O O . ASN A 1 275 ? 16.53900 -27.26900 21.11500 1.000 27.75000 275 ASN A O 1
ATOM 3778 N N . LEU A 1 276 ? 16.47600 -26.84500 18.90700 1.000 26.19000 276 LEU A N 1
ATOM 3779 C CA . LEU A 1 276 ? 17.53500 -25.84600 18.97100 1.000 24.26000 276 LEU A CA 1
ATOM 3780 C C . LEU A 1 276 ? 17.07300 -24.61400 19.73700 1.000 25.26000 276 LEU A C 1
ATOM 3781 O O . LEU A 1 276 ? 17.78800 -24.10600 20.59900 1.000 24.59000 276 LEU A O 1
ATOM 3797 N N . VAL A 1 277 ? 15.87900 -24.13300 19.41000 1.000 26.40000 277 VAL A N 1
ATOM 3798 C CA . VAL A 1 277 ? 15.36600 -22.90400 19.99900 1.000 25.07000 277 VAL A CA 1
ATOM 3799 C C . VAL A 1 277 ? 15.26200 -23.02700 21.51700 1.000 26.20000 277 VAL A C 1
ATOM 3800 O O . VAL A 1 277 ? 15.79900 -22.19300 22.24500 1.000 26.88000 277 VAL A O 1
ATOM 3813 N N . ARG A 1 278 ? 14.58100 -24.06600 21.99100 1.000 26.45000 278 ARG A N 1
ATOM 3814 C CA . ARG A 1 278 ? 14.37200 -24.24200 23.42500 1.000 27.70000 278 ARG A CA 1
ATOM 3815 C C . ARG A 1 278 ? 15.69400 -24.44900 24.16600 1.000 25.65000 278 ARG A C 1
ATOM 3816 O O . ARG A 1 278 ? 15.80000 -24.15700 25.35600 1.000 28.59000 278 ARG A O 1
ATOM 3837 N N . THR A 1 279 ? 16.69600 -24.95900 23.45900 1.000 23.97000 279 THR A N 1
ATOM 3838 C CA . THR A 1 279 ? 18.01200 -25.17800 24.04800 1.000 25.78000 279 THR A CA 1
ATOM 3839 C C . THR A 1 279 ? 18.75200 -23.85400 24.21700 1.000 26.21000 279 THR A C 1
ATOM 3840 O O . THR A 1 279 ? 19.56600 -23.69900 25.12600 1.000 27.24000 279 THR A O 1
ATOM 3851 N N . LEU A 1 280 ? 18.46300 -22.90100 23.33600 1.000 26.57000 280 LEU A N 1
ATOM 3852 C CA . LEU A 1 280 ? 19.09700 -21.58600 23.38700 1.000 27.42000 280 LEU A CA 1
ATOM 3853 C C . LEU A 1 280 ? 18.44800 -20.66900 24.42300 1.000 27.04000 280 LEU A C 1
ATOM 3854 O O . LEU A 1 280 ? 19.13100 -19.86700 25.06000 1.000 28.11000 280 LEU A O 1
ATOM 3870 N N . VAL A 1 281 ? 17.13300 -20.78100 24.58900 1.000 26.33000 281 VAL A N 1
ATOM 3871 C CA . VAL A 1 281 ? 16.41600 -19.90900 25.51400 1.000 27.88000 281 VAL A CA 1
ATOM 3872 C C . VAL A 1 281 ? 16.67800 -20.30000 26.96700 1.000 28.32000 281 VAL A C 1
ATOM 3873 O O . VAL A 1 281 ? 16.54300 -19.47300 27.86800 1.000 30.99000 281 VAL A O 1
ATOM 3886 N N . GLN A 1 282 ? 17.04900 -21.55800 27.19100 1.000 28.93000 282 GLN A N 1
ATOM 3887 C CA . GLN A 1 282 ? 17.31900 -22.03700 28.54100 1.000 31.50000 282 GLN A CA 1
ATOM 3888 C C . GLN A 1 282 ? 18.78500 -21.85300 28.91600 1.000 30.22000 282 GLN A C 1
ATOM 3889 O O . GLN A 1 282 ? 19.10000 -21.59200 30.07400 1.000 31.18000 282 GLN A O 1
ATOM 3903 N N . ARG A 1 283 ? 19.67700 -21.98900 27.94000 1.000 28.52000 283 ARG A N 1
ATOM 3904 C CA . ARG A 1 283 ? 21.11200 -21.94100 28.21400 1.000 28.51000 283 ARG A CA 1
ATOM 3905 C C . ARG A 1 283 ? 21.67700 -20.52900 28.10500 1.000 27.96000 283 ARG A C 1
ATOM 3906 O O . ARG A 1 283 ? 22.70600 -20.22200 28.70800 1.000 26.39000 283 ARG A O 1
ATOM 3927 N N . TYR A 1 284 ? 21.00000 -19.67700 27.33700 1.000 26.28000 284 TYR A N 1
ATOM 3928 C CA . TYR A 1 284 ? 21.48000 -18.32200 27.07600 1.000 28.41000 284 TYR A CA 1
ATOM 3929 C C . TYR A 1 284 ? 20.39400 -17.27000 27.28600 1.000 30.79000 284 TYR A C 1
ATOM 3930 O O . TYR A 1 284 ? 19.22300 -17.50200 26.97800 1.000 31.57000 284 TYR A O 1
ATOM 3948 N N . ASP A 1 285 ? 20.79700 -16.11500 27.81400 1.000 29.90000 285 ASP A N 1
ATOM 3949 C CA . ASP A 1 285 ? 19.91300 -14.96000 27.93100 1.000 31.98000 285 ASP A CA 1
ATOM 3950 C C . ASP A 1 285 ? 20.20700 -14.00200 26.78000 1.000 30.53000 285 ASP A C 1
ATOM 3951 O O . ASP A 1 285 ? 20.67800 -12.88100 26.98200 1.000 32.03000 285 ASP A O 1
ATOM 3960 N N . LYS A 1 286 ? 19.93900 -14.47100 25.56600 1.000 29.28000 286 LYS A N 1
ATOM 3961 C CA . LYS A 1 286 ? 20.11500 -13.66800 24.36400 1.000 26.56000 286 LYS A CA 1
ATOM 3962 C C . LYS A 1 286 ? 18.97700 -13.93100 23.39000 1.000 25.90000 286 LYS A C 1
ATOM 3963 O O . LYS A 1 286 ? 18.22600 -14.89500 23.54600 1.000 26.30000 286 LYS A O 1
ATOM 3982 N N . LYS A 1 287 ? 18.85800 -13.07000 22.38500 1.000 24.71000 287 LYS A N 1
ATOM 3983 C CA . LYS A 1 287 ? 17.76900 -13.16100 21.42400 1.000 22.12000 287 LYS A CA 1
ATOM 3984 C C . LYS A 1 287 ? 18.02200 -14.23700 20.37500 1.000 21.44000 287 LYS A C 1
ATOM 3985 O O . LYS A 1 287 ? 19.16600 -14.59500 20.09200 1.000 18.80000 287 LYS A O 1
ATOM 4004 N N . ILE A 1 288 ? 16.93100 -14.74300 19.80800 1.000 23.44000 288 ILE A N 1
ATOM 4005 C CA . ILE A 1 288 ? 16.97500 -15.82900 18.83800 1.000 22.10000 288 ILE A CA 1
ATOM 4006 C C . ILE A 1 288 ? 16.40000 -15.36100 17.50800 1.000 20.89000 288 ILE A C 1
ATOM 4007 O O . ILE A 1 288 ? 15.25600 -14.91300 17.44800 1.000 21.81000 288 ILE A O 1
ATOM 4023 N N . LEU A 1 289 ? 17.19600 -15.47700 16.44900 1.000 22.73000 289 LEU A N 1
ATOM 4024 C CA . LEU A 1 289 ? 16.81600 -14.97900 15.13000 1.000 20.96000 289 LEU A CA 1
ATOM 4025 C C . LEU A 1 289 ? 17.05200 -16.02200 14.04200 1.000 19.43000 289 LEU A C 1
ATOM 4026 O O . LEU A 1 289 ? 17.98400 -16.81900 14.12700 1.000 21.41000 289 LEU A O 1
ATOM 4042 N N . VAL A 1 290 ? 16.19000 -16.01600 13.03000 1.000 19.84000 290 VAL A N 1
ATOM 4043 C CA . VAL A 1 290 ? 16.42400 -16.78400 11.81000 1.000 20.43000 290 VAL A CA 1
ATOM 4044 C C . VAL A 1 290 ? 16.90200 -15.82500 10.71900 1.000 20.40000 290 VAL A C 1
ATOM 4045 O O . VAL A 1 290 ? 16.10000 -15.11700 10.10600 1.000 18.31000 290 VAL A O 1
ATOM 4058 N N . ALA A 1 291 ? 18.21100 -15.80500 10.48200 1.000 21.35000 291 ALA A N 1
ATOM 4059 C CA . ALA A 1 291 ? 18.81100 -14.87000 9.53300 1.000 19.37000 291 ALA A CA 1
ATOM 4060 C C . ALA A 1 291 ? 18.54000 -15.27600 8.09300 1.000 20.41000 291 ALA A C 1
ATOM 4061 O O . ALA A 1 291 ? 18.43800 -14.42400 7.21000 1.000 19.57000 291 ALA A O 1
ATOM 4068 N N . GLU A 1 292 ? 18.44800 -16.58000 7.85500 1.000 21.50000 292 GLU A N 1
ATOM 4069 C CA . GLU A 1 292 ? 18.19000 -17.08800 6.51500 1.000 22.09000 292 GLU A CA 1
ATOM 4070 C C . GLU A 1 292 ? 17.30200 -18.32100 6.54900 1.000 19.91000 292 GLU A C 1
ATOM 4071 O O . GLU A 1 292 ? 17.49900 -19.22600 7.35700 1.000 20.51000 292 GLU A O 1
ATOM 4083 N N . THR A 1 293 ? 16.32000 -18.34200 5.65700 1.000 20.99000 293 THR A N 1
ATOM 4084 C CA . THR A 1 293 ? 15.46000 -19.50000 5.47700 1.000 20.98000 293 THR A CA 1
ATOM 4085 C C . THR A 1 293 ? 14.68700 -19.33000 4.17800 1.000 21.23000 293 THR A C 1
ATOM 4086 O O . THR A 1 293 ? 14.45000 -18.20600 3.73400 1.000 20.73000 293 THR A O 1
ATOM 4097 N N . ALA A 1 294 ? 14.30500 -20.44200 3.56100 1.000 22.21000 294 ALA A N 1
ATOM 4098 C CA . ALA A 1 294 ? 13.55300 -20.38700 2.31600 1.000 21.37000 294 ALA A CA 1
ATOM 4099 C C . ALA A 1 294 ? 12.96100 -21.73900 1.96800 1.000 22.02000 294 ALA A C 1
ATOM 4100 O O . ALA A 1 294 ? 13.35900 -22.76300 2.51900 1.000 24.48000 294 ALA A O 1
ATOM 4107 N N . TYR A 1 295 ? 12.00200 -21.73200 1.05000 1.000 23.25000 295 TYR A N 1
ATOM 4108 C CA . TYR A 1 295 ? 11.44000 -22.96600 0.52400 1.000 23.26000 295 TYR A CA 1
ATOM 4109 C C . TYR A 1 295 ? 10.93500 -22.74500 -0.89300 1.000 26.02000 295 TYR A C 1
ATOM 4110 O O . TYR A 1 295 ? 10.81100 -21.60500 -1.34400 1.000 21.23000 295 TYR A O 1
ATOM 4128 N N . ALA A 1 296 ? 10.64600 -23.84200 -1.58600 1.000 25.10000 296 ALA A N 1
ATOM 4129 C CA . ALA A 1 296 ? 10.24400 -23.77800 -2.98300 1.000 23.83000 296 ALA A CA 1
ATOM 4130 C C . ALA A 1 296 ? 8.73500 -23.62300 -3.13500 1.000 24.97000 296 ALA A C 1
ATOM 4131 O O . ALA A 1 296 ? 7.96200 -24.39000 -2.56100 1.000 25.62000 296 ALA A O 1
ATOM 4138 N N . TRP A 1 297 ? 8.32500 -22.61900 -3.90700 1.000 23.73000 297 TRP A N 1
ATOM 4139 C CA . TRP A 1 297 ? 6.92200 -22.44800 -4.27100 1.000 25.19000 297 TRP A CA 1
ATOM 4140 C C . TRP A 1 297 ? 6.61700 -23.21700 -5.55500 1.000 27.78000 297 TRP A C 1
ATOM 4141 O O . TRP A 1 297 ? 5.45800 -23.34100 -5.95600 1.000 29.91000 297 TRP A O 1
ATOM 4162 N N . THR A 1 298 ? 7.66600 -23.73400 -6.19100 1.000 26.53000 298 THR A N 1
ATOM 4163 C CA . THR A 1 298 ? 7.52900 -24.55400 -7.39000 1.000 24.75000 298 THR A CA 1
ATOM 4164 C C . THR A 1 298 ? 8.82300 -25.31800 -7.64100 1.000 24.43000 298 THR A C 1
ATOM 4165 O O . THR A 1 298 ? 9.82900 -25.07500 -6.98000 1.000 24.97000 298 THR A O 1
ATOM 4176 N N . LEU A 1 299 ? 8.79200 -26.23100 -8.60500 1.000 26.09000 299 LEU A N 1
ATOM 4177 C CA . LEU A 1 299 ? 9.95800 -27.03800 -8.94200 1.000 27.26000 299 LEU A CA 1
ATOM 4178 C C . LEU A 1 299 ? 10.44900 -26.70200 -10.34500 1.000 26.54000 299 LEU A C 1
ATOM 4179 O O . LEU A 1 299 ? 11.52300 -27.13900 -10.76000 1.000 25.84000 299 LEU A O 1
ATOM 4195 N N . ASP A 1 300 ? 9.66100 -25.91500 -11.07000 1.000 26.49000 300 ASP A N 1
ATOM 4196 C CA . ASP A 1 300 ? 10.00500 -25.53500 -12.43300 1.000 27.40000 300 ASP A CA 1
ATOM 4197 C C . ASP A 1 300 ? 11.20500 -24.58600 -12.48700 1.000 26.41000 300 ASP A C 1
ATOM 4198 O O . ASP A 1 300 ? 11.63800 -24.05300 -11.46500 1.000 27.25000 300 ASP A O 1
ATOM 4207 N N . ASP A 1 301 ? 11.73800 -24.40000 -13.69200 1.000 26.40000 301 ASP A N 1
ATOM 4208 C CA . ASP A 1 301 ? 12.86000 -23.49600 -13.93300 1.000 26.80000 301 ASP A CA 1
ATOM 4209 C C . ASP A 1 301 ? 12.46200 -22.46400 -14.98500 1.000 27.56000 301 ASP A C 1
ATOM 4210 O O . ASP A 1 301 ? 11.60700 -22.73100 -15.83100 1.000 27.12000 301 ASP A O 1
ATOM 4219 N N . SER A 1 302 ? 13.09300 -21.29300 -14.92700 1.000 28.27000 302 SER A N 1
ATOM 4220 C CA . SER A 1 302 ? 12.71800 -20.15500 -15.76500 1.000 25.27000 302 SER A CA 1
ATOM 4221 C C . SER A 1 302 ? 13.79600 -19.76700 -16.77800 1.000 27.77000 302 SER A C 1
ATOM 4222 O O . SER A 1 302 ? 13.49000 -19.50300 -17.94400 1.000 31.17000 302 SER A O 1
ATOM 4230 N N . ASP A 1 303 ? 15.05000 -19.73300 -16.33000 1.000 26.66000 303 ASP A N 1
ATOM 4231 C CA . ASP A 1 303 ? 16.14200 -19.17400 -17.12700 1.000 25.53000 303 ASP A CA 1
ATOM 4232 C C . ASP A 1 303 ? 17.12200 -20.22600 -17.64900 1.000 24.26000 303 ASP A C 1
ATOM 4233 O O . ASP A 1 303 ? 18.18000 -19.88800 -18.18200 1.000 22.35000 303 ASP A O 1
ATOM 4242 N N . GLY A 1 304 ? 16.77200 -21.49800 -17.49500 1.000 25.70000 304 GLY A N 1
ATOM 4243 C CA . GLY A 1 304 ? 17.59900 -22.57900 -18.00100 1.000 24.93000 304 GLY A CA 1
ATOM 4244 C C . GLY A 1 304 ? 18.78100 -22.91400 -17.11300 1.000 25.94000 304 GLY A C 1
ATOM 4245 O O . GLY A 1 304 ? 19.52800 -23.84800 -17.40300 1.000 26.00000 304 GLY A O 1
ATOM 4249 N N . HIS A 1 305 ? 18.95300 -22.15300 -16.03500 1.000 26.88000 305 HIS A N 1
ATOM 4250 C CA . HIS A 1 305 ? 20.01700 -22.40900 -15.07100 1.000 23.70000 305 HIS A CA 1
ATOM 4251 C C . HIS A 1 305 ? 19.47600 -23.25400 -13.91600 1.000 25.82000 305 HIS A C 1
ATOM 4252 O O . HIS A 1 305 ? 18.65700 -22.76600 -13.13300 1.000 23.84000 305 HIS A O 1
ATOM 4266 N N . PRO A 1 306 ? 19.92300 -24.52300 -13.80900 1.000 25.26000 306 PRO A N 1
ATOM 4267 C CA . PRO A 1 306 ? 19.40600 -25.44500 -12.78600 1.000 24.49000 306 PRO A CA 1
ATOM 4268 C C . PRO A 1 306 ? 19.41500 -24.86800 -11.37500 1.000 24.18000 306 PRO A C 1
ATOM 4269 O O . PRO A 1 306 ? 20.37600 -24.20900 -10.98200 1.000 25.71000 306 PRO A O 1
ATOM 4280 N N . ASN A 1 307 ? 18.34700 -25.12200 -10.62600 1.000 26.12000 307 ASN A N 1
ATOM 4281 C CA . ASN A 1 307 ? 18.20900 -24.58800 -9.27800 1.000 25.70000 307 ASN A CA 1
ATOM 4282 C C . ASN A 1 307 ? 18.69500 -25.56800 -8.21800 1.000 25.76000 307 ASN A C 1
ATOM 4283 O O . ASN A 1 307 ? 18.80800 -26.76600 -8.46600 1.000 27.71000 307 ASN A O 1
ATOM 4294 N N . ILE A 1 308 ? 18.98300 -25.03800 -7.03700 1.000 25.32000 308 ILE A N 1
ATOM 4295 C CA . ILE A 1 308 ? 19.37900 -25.84800 -5.89400 1.000 26.43000 308 ILE A CA 1
ATOM 4296 C C . ILE A 1 308 ? 18.20100 -26.71900 -5.46400 1.000 28.44000 308 ILE A C 1
ATOM 4297 O O . ILE A 1 308 ? 18.36100 -27.90400 -5.16500 1.000 29.18000 308 ILE A O 1
ATOM 4313 N N . PHE A 1 309 ? 17.01900 -26.11100 -5.43000 1.000 27.46000 309 PHE A N 1
ATOM 4314 C CA . PHE A 1 309 ? 15.76900 -26.83500 -5.21000 1.000 28.86000 309 PHE A CA 1
ATOM 4315 C C . PHE A 1 309 ? 15.25800 -27.34100 -6.56200 1.000 28.24000 309 PHE A C 1
ATOM 4316 O O . PHE A 1 309 ? 14.46800 -26.67800 -7.23500 1.000 26.97000 309 PHE A O 1
ATOM 4333 N N . GLY A 1 310 ? 15.72400 -28.52500 -6.95200 1.000 30.05000 310 GLY A N 1
ATOM 4334 C CA . GLY A 1 310 ? 15.55400 -29.00400 -8.31400 1.000 33.05000 310 GLY A CA 1
ATOM 4335 C C . GLY A 1 310 ? 14.52100 -30.09700 -8.49200 1.000 36.81000 310 GLY A C 1
ATOM 4336 O O . GLY A 1 310 ? 13.59200 -29.95700 -9.28700 1.000 51.40000 310 GLY A O 1
ATOM 4340 N N . SER A 1 311 ? 14.69400 -31.19200 -7.75900 1.000 34.28000 311 SER A N 1
ATOM 4341 C CA . SER A 1 311 ? 13.82100 -32.35200 -7.87500 1.000 34.87000 311 SER A CA 1
ATOM 4342 C C . SER A 1 311 ? 13.00800 -32.54400 -6.60400 1.000 36.78000 311 SER A C 1
ATOM 4343 O O . SER A 1 311 ? 13.23200 -31.85900 -5.60600 1.000 35.46000 311 SER A O 1
ATOM 4351 N N . ARG A 1 312 ? 12.07100 -33.48900 -6.64000 1.000 36.46000 312 ARG A N 1
ATOM 4352 C CA . ARG A 1 312 ? 11.27900 -33.83000 -5.46100 1.000 35.23000 312 ARG A CA 1
ATOM 4353 C C . ARG A 1 312 ? 12.17400 -34.32600 -4.31900 1.000 34.99000 312 ARG A C 1
ATOM 4354 O O . ARG A 1 312 ? 11.72000 -34.47800 -3.18600 1.000 33.81000 312 ARG A O 1
ATOM 4375 N N . ASP A 1 313 ? 13.43900 -34.59000 -4.63600 1.000 35.91000 313 ASP A N 1
ATOM 4376 C CA . ASP A 1 313 ? 14.45000 -34.95100 -3.64600 1.000 33.28000 313 ASP A CA 1
ATOM 4377 C C . ASP A 1 313 ? 14.44200 -34.02600 -2.42800 1.000 35.86000 313 ASP A C 1
ATOM 4378 O O . ASP A 1 313 ? 14.28200 -34.48000 -1.29700 1.000 35.35000 313 ASP A O 1
ATOM 4387 N N . LEU A 1 314 ? 14.62300 -32.73000 -2.65400 1.000 39.04000 314 LEU A N 1
ATOM 4388 C CA . LEU A 1 314 ? 14.67100 -31.77200 -1.55300 1.000 36.32000 314 LEU A CA 1
ATOM 4389 C C . LEU A 1 314 ? 13.29600 -31.57200 -0.91800 1.000 36.20000 314 LEU A C 1
ATOM 4390 O O . LEU A 1 314 ? 13.18700 -31.08000 0.20700 1.000 33.01000 314 LEU A O 1
ATOM 4406 N N . GLU A 1 315 ? 12.25200 -31.96200 -1.64400 1.000 35.02000 315 GLU A N 1
ATOM 4407 C CA . GLU A 1 315 ? 10.87900 -31.78200 -1.18200 1.000 34.88000 315 GLU A CA 1
ATOM 4408 C C . GLU A 1 315 ? 10.52300 -32.74700 -0.04700 1.000 33.71000 315 GLU A C 1
ATOM 4409 O O . GLU A 1 315 ? 9.68800 -32.43000 0.80100 1.000 32.10000 315 GLU A O 1
ATOM 4421 N N . VAL A 1 316 ? 11.15300 -33.91900 -0.02400 1.000 33.53000 316 VAL A N 1
ATOM 4422 C CA . VAL A 1 316 ? 10.87200 -34.90100 1.02000 1.000 34.23000 316 VAL A CA 1
ATOM 4423 C C . VAL A 1 316 ? 11.72200 -34.62300 2.25800 1.000 34.41000 316 VAL A C 1
ATOM 4424 O O . VAL A 1 316 ? 11.40000 -35.08200 3.35300 1.000 35.20000 316 VAL A O 1
ATOM 4437 N N . LYS A 1 317 ? 12.80800 -33.87500 2.08000 1.000 34.31000 317 LYS A N 1
ATOM 4438 C CA . LYS A 1 317 ? 13.65000 -33.47300 3.20300 1.000 32.48000 317 LYS A CA 1
ATOM 4439 C C . LYS A 1 317 ? 13.00500 -32.34400 3.99800 1.000 32.71000 317 LYS A C 1
ATOM 4440 O O . LYS A 1 317 ? 13.10800 -32.29500 5.22500 1.000 31.82000 317 LYS A O 1
ATOM 4459 N N . GLY A 1 318 ? 12.34900 -31.43100 3.28800 1.000 34.84000 318 GLY A N 1
ATOM 4460 C CA . GLY A 1 318 ? 11.77400 -30.25400 3.90900 1.000 31.24000 318 GLY A CA 1
ATOM 4461 C C . GLY A 1 318 ? 10.50100 -30.54400 4.67600 1.000 31.68000 318 GLY A C 1
ATOM 4462 O O . GLY A 1 318 ? 10.12400 -29.78900 5.57300 1.000 31.34000 318 GLY A O 1
ATOM 4466 N N . GLY A 1 319 ? 9.82800 -31.63200 4.31400 1.000 30.90000 319 GLY A N 1
ATOM 4467 C CA . GLY A 1 319 ? 8.59600 -32.01900 4.97700 1.000 31.50000 319 GLY A CA 1
ATOM 4468 C C . GLY A 1 319 ? 7.39000 -31.30300 4.40000 1.000 30.96000 319 GLY A C 1
ATOM 4469 O O . GLY A 1 319 ? 6.25300 -31.73600 4.59100 1.000 31.73000 319 GLY A O 1
ATOM 4473 N N . TYR A 1 320 ? 7.64100 -30.20200 3.69700 1.000 29.45000 320 TYR A N 1
ATOM 4474 C CA . TYR A 1 320 ? 6.58900 -29.46300 3.01200 1.000 27.88000 320 TYR A CA 1
ATOM 4475 C C . TYR A 1 320 ? 6.69100 -29.70700 1.51500 1.000 28.50000 320 TYR A C 1
ATOM 4476 O O . TYR A 1 320 ? 7.75200 -30.06200 1.00500 1.000 29.85000 320 TYR A O 1
ATOM 4494 N N . LYS A 1 321 ? 5.57700 -29.52600 0.81900 1.000 28.67000 321 LYS A N 1
ATOM 4495 C CA . LYS A 1 321 ? 5.51900 -29.77700 -0.61100 1.000 28.41000 321 LYS A CA 1
ATOM 4496 C C . LYS A 1 321 ? 5.83800 -28.47800 -1.35800 1.000 27.54000 321 LYS A C 1
ATOM 4497 O O . LYS A 1 321 ? 5.62000 -27.38600 -0.83400 1.000 27.53000 321 LYS A O 1
ATOM 4516 N N . ALA A 1 322 ? 6.36800 -28.59600 -2.57200 1.000 28.36000 322 ALA A N 1
ATOM 4517 C CA . ALA A 1 322 ? 6.84900 -27.43000 -3.31300 1.000 28.70000 322 ALA A CA 1
ATOM 4518 C C . ALA A 1 322 ? 5.73500 -26.71900 -4.08000 1.000 27.15000 322 ALA A C 1
ATOM 4519 O O . ALA A 1 322 ? 5.70800 -26.74100 -5.30800 1.000 26.48000 322 ALA A O 1
ATOM 4526 N N . SER A 1 323 ? 4.81900 -26.09600 -3.34500 1.000 26.49000 323 SER A N 1
ATOM 4527 C CA . SER A 1 323 ? 3.78200 -25.25800 -3.94100 1.000 27.34000 323 SER A CA 1
ATOM 4528 C C . SER A 1 323 ? 3.76100 -23.91000 -3.24200 1.000 28.07000 323 SER A C 1
ATOM 4529 O O . SER A 1 323 ? 4.43100 -23.72100 -2.22800 1.000 32.21000 323 SER A O 1
ATOM 4537 N N . ILE A 1 324 ? 2.97800 -22.97800 -3.77200 1.000 25.70000 324 ILE A N 1
ATOM 4538 C CA . ILE A 1 324 ? 2.85800 -21.66600 -3.15800 1.000 28.03000 324 ILE A CA 1
ATOM 4539 C C . ILE A 1 324 ? 2.25200 -21.81400 -1.76600 1.000 27.48000 324 ILE A C 1
ATOM 4540 O O . ILE A 1 324 ? 2.65300 -21.12700 -0.82900 1.000 28.57000 324 ILE A O 1
ATOM 4556 N N . GLN A 1 325 ? 1.28900 -22.72200 -1.63900 1.000 28.90000 325 GLN A N 1
ATOM 4557 C CA . GLN A 1 325 ? 0.70200 -23.04800 -0.34200 1.000 27.72000 325 GLN A CA 1
ATOM 4558 C C . GLN A 1 325 ? 1.73300 -23.71400 0.56500 1.000 27.61000 325 GLN A C 1
ATOM 4559 O O . GLN A 1 325 ? 1.82400 -23.40200 1.75300 1.000 27.40000 325 GLN A O 1
ATOM 4573 N N . GLY A 1 326 ? 2.49700 -24.64300 -0.00100 1.000 26.20000 326 GLY A N 1
ATOM 4574 C CA . GLY A 1 326 ? 3.49500 -25.37500 0.75500 1.000 25.10000 326 GLY A CA 1
ATOM 4575 C C . GLY A 1 326 ? 4.59000 -24.46500 1.26700 1.000 27.34000 326 GLY A C 1
ATOM 4576 O O . GLY A 1 326 ? 5.14700 -24.69200 2.34200 1.000 28.73000 326 GLY A O 1
ATOM 4580 N N . GLN A 1 327 ? 4.90200 -23.43300 0.48900 1.000 25.58000 327 GLN A N 1
ATOM 4581 C CA . GLN A 1 327 ? 5.88000 -22.43100 0.88900 1.000 24.67000 327 GLN A CA 1
ATOM 4582 C C . GLN A 1 327 ? 5.34400 -21.62200 2.06300 1.000 24.94000 327 GLN A C 1
ATOM 4583 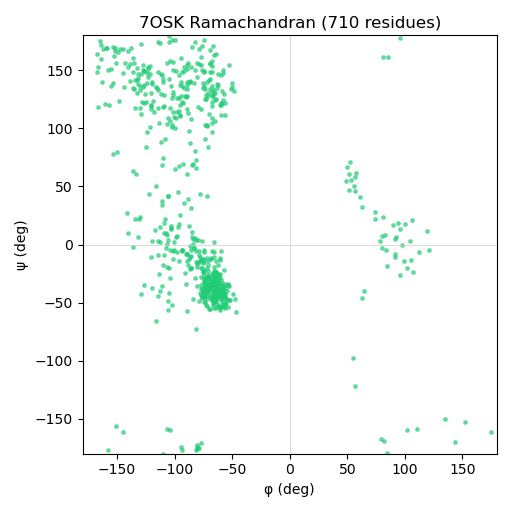O O . GLN A 1 327 ? 6.03400 -21.41700 3.06000 1.000 22.81000 327 GLN A O 1
ATOM 4597 N N . ALA A 1 328 ? 4.10300 -21.16900 1.93100 1.000 26.29000 328 ALA A N 1
ATOM 4598 C CA . ALA A 1 328 ? 3.47400 -20.33800 2.94700 1.000 24.76000 328 ALA A CA 1
ATOM 4599 C C . ALA A 1 328 ? 3.27300 -21.11800 4.24200 1.000 26.24000 328 ALA A C 1
ATOM 4600 O O . ALA A 1 328 ? 3.47800 -20.58700 5.33500 1.000 25.71000 328 ALA A O 1
ATOM 4607 N N . SER A 1 329 ? 2.86900 -22.37800 4.11200 1.000 27.73000 329 SER A N 1
ATOM 4608 C CA . SER A 1 329 ? 2.65300 -23.23600 5.27200 1.000 25.58000 329 SER A CA 1
ATOM 4609 C C . SER A 1 329 ? 3.93600 -23.36900 6.08200 1.000 25.74000 329 SER A C 1
ATOM 4610 O O . SER A 1 329 ? 3.91400 -23.33600 7.31200 1.000 26.08000 329 SER A O 1
ATOM 4618 N N . PHE A 1 330 ? 5.05600 -23.51600 5.38200 1.000 25.59000 330 PHE A N 1
ATOM 4619 C CA . PHE A 1 330 ? 6.35100 -23.63000 6.03800 1.000 26.68000 330 PHE A CA 1
ATOM 4620 C C . PHE A 1 330 ? 6.71800 -22.35700 6.79800 1.000 26.16000 330 PHE A C 1
ATOM 4621 O O . PHE A 1 330 ? 7.17300 -22.42500 7.94100 1.000 26.40000 330 PHE A O 1
ATOM 4638 N N . ILE A 1 331 ? 6.51800 -21.20400 6.16600 1.000 23.75000 331 ILE A N 1
ATOM 4639 C CA . ILE A 1 331 ? 6.88500 -19.92600 6.77200 1.000 24.91000 331 ILE A CA 1
ATOM 4640 C C . ILE A 1 331 ? 6.06200 -19.65100 8.02700 1.000 26.44000 331 ILE A C 1
ATOM 4641 O O . ILE A 1 331 ? 6.61100 -19.28000 9.06600 1.000 27.15000 331 ILE A O 1
ATOM 4657 N N . ARG A 1 332 ? 4.74700 -19.81800 7.92600 1.000 27.19000 332 ARG A N 1
ATOM 4658 C CA . ARG A 1 332 ? 3.86400 -19.61700 9.07000 1.000 27.07000 332 ARG A CA 1
ATOM 4659 C C . ARG A 1 332 ? 4.26200 -20.53100 10.22500 1.000 26.28000 332 ARG A C 1
ATOM 4660 O O . ARG A 1 332 ? 4.26200 -20.11300 11.38500 1.000 28.31000 332 ARG A O 1
ATOM 4681 N N . ASP A 1 333 ? 4.60600 -21.77500 9.90300 1.000 23.93000 333 ASP A N 1
ATOM 4682 C CA . ASP A 1 333 ? 4.95300 -22.76200 10.91900 1.000 27.07000 333 ASP A CA 1
ATOM 4683 C C . ASP A 1 333 ? 6.31700 -22.47400 11.54400 1.000 26.55000 333 ASP A C 1
ATOM 4684 O O . ASP A 1 333 ? 6.55600 -22.80900 12.70500 1.000 24.26000 333 ASP A O 1
ATOM 4693 N N . LEU A 1 334 ? 7.20500 -21.84800 10.77700 1.000 28.48000 334 LEU A N 1
ATOM 4694 C CA . LEU A 1 334 ? 8.51200 -21.45800 11.29400 1.000 29.33000 334 LEU A CA 1
ATOM 4695 C C . LEU A 1 334 ? 8.36100 -20.29500 12.27200 1.000 26.98000 334 LEU A C 1
ATOM 4696 O O . LEU A 1 334 ? 8.98900 -20.28000 13.33200 1.000 25.15000 334 LEU A O 1
ATOM 4712 N N . ILE A 1 335 ? 7.52800 -19.32400 11.90700 1.000 25.24000 335 ILE A N 1
ATOM 4713 C CA . ILE A 1 335 ? 7.21800 -18.20400 12.79100 1.000 25.31000 335 ILE A CA 1
ATOM 4714 C C . ILE A 1 335 ? 6.56400 -18.72300 14.06600 1.000 25.93000 335 ILE A C 1
ATOM 4715 O O . ILE A 1 335 ? 6.88000 -18.27300 15.16900 1.000 24.76000 335 ILE A O 1
ATOM 4731 N N . ALA A 1 336 ? 5.65100 -19.67400 13.90700 1.000 24.55000 336 ALA A N 1
ATOM 4732 C CA . ALA A 1 336 ? 4.96000 -20.26500 15.04400 1.000 25.73000 336 ALA A CA 1
ATOM 4733 C C . ALA A 1 336 ? 5.93400 -21.04500 15.92000 1.000 25.21000 336 ALA A C 1
ATOM 4734 O O . ALA A 1 336 ? 5.96800 -20.86600 17.13600 1.000 25.43000 336 ALA A O 1
ATOM 4741 N N . ALA A 1 337 ? 6.72400 -21.91000 15.29200 1.000 26.38000 337 ALA A N 1
ATOM 4742 C CA . ALA A 1 337 ? 7.69300 -22.72800 16.01200 1.000 25.27000 337 ALA A CA 1
ATOM 4743 C C . ALA A 1 337 ? 8.68200 -21.86000 16.78200 1.000 24.79000 337 ALA A C 1
ATOM 4744 O O . ALA A 1 337 ? 9.02100 -22.15900 17.92400 1.000 26.28000 337 ALA A O 1
ATOM 4751 N N . LEU A 1 338 ? 9.14200 -20.78500 16.15300 1.000 23.61000 338 LEU A N 1
ATOM 4752 C CA . LEU A 1 338 ? 10.11600 -19.90300 16.77900 1.000 24.75000 338 LEU A CA 1
ATOM 4753 C C . LEU A 1 338 ? 9.53400 -19.19300 17.99700 1.000 25.63000 338 LEU A C 1
ATOM 4754 O O . LEU A 1 338 ? 10.18700 -19.09900 19.03600 1.000 24.87000 338 LEU A O 1
ATOM 4770 N N . TYR A 1 339 ? 8.30800 -18.69500 17.86900 1.000 24.99000 339 TYR A N 1
ATOM 4771 C CA . TYR A 1 339 ? 7.69000 -17.91900 18.93900 1.000 25.14000 339 TYR A CA 1
ATOM 4772 C C . TYR A 1 339 ? 7.19000 -18.80600 20.07400 1.000 25.43000 339 TYR A C 1
ATOM 4773 O O . TYR A 1 339 ? 7.30600 -18.44600 21.24600 1.000 26.40000 339 TYR A O 1
ATOM 4791 N N . GLU A 1 340 ? 6.63800 -19.96200 19.72400 1.000 25.32000 340 GLU A N 1
ATOM 4792 C CA . GLU A 1 340 ? 6.07800 -20.87600 20.71600 1.000 27.96000 340 GLU A CA 1
ATOM 4793 C C . GLU A 1 340 ? 7.15600 -21.43800 21.64000 1.000 27.35000 340 GLU A C 1
ATOM 4794 O O . GLU A 1 340 ? 6.87500 -21.81000 22.78000 1.000 25.77000 340 GLU A O 1
ATOM 4806 N N . GLU A 1 341 ? 8.38700 -21.49100 21.14000 1.000 27.39000 341 GLU A N 1
ATOM 4807 C CA . GLU A 1 341 ? 9.52000 -21.99100 21.91100 1.000 28.25000 341 GLU A CA 1
ATOM 4808 C C . GLU A 1 341 ? 10.40900 -20.84200 22.37500 1.000 27.65000 341 GLU A C 1
ATOM 4809 O O . GLU A 1 341 ? 10.88400 -20.83000 23.51200 1.000 25.50000 341 GLU A O 1
ATOM 4821 N N . GLY A 1 342 ? 10.63600 -19.88500 21.48200 1.000 27.67000 342 GLY A N 1
ATOM 4822 C CA . GLY A 1 342 ? 11.48700 -18.74800 21.77600 1.000 26.35000 342 GLY A CA 1
ATOM 4823 C C . GLY A 1 342 ? 10.90500 -17.84700 22.84600 1.000 26.57000 342 GLY A C 1
ATOM 4824 O O . GLY A 1 342 ? 11.64200 -17.13100 23.52700 1.000 25.36000 342 GLY A O 1
ATOM 4828 N N . LYS A 1 343 ? 9.58200 -17.88500 22.99100 1.000 29.31000 343 LYS A N 1
ATOM 4829 C CA . LYS A 1 343 ? 8.88100 -17.08300 23.99100 1.000 27.32000 343 LYS A CA 1
ATOM 4830 C C . LYS A 1 343 ? 9.20300 -15.59400 23.80200 1.000 26.51000 343 LYS A C 1
ATOM 4831 O O . LYS A 1 343 ? 8.96000 -15.03500 22.73100 1.000 24.81000 343 LYS A O 1
ATOM 4850 N N . ASP A 1 344 ? 9.75400 -14.96000 24.83600 1.000 24.67000 344 ASP A N 1
ATOM 4851 C CA . ASP A 1 344 ? 10.07700 -13.53500 24.79100 1.000 26.96000 344 ASP A CA 1
ATOM 4852 C C . ASP A 1 344 ? 11.45700 -13.26800 24.18600 1.000 27.67000 344 ASP A C 1
ATOM 4853 O O . ASP A 1 344 ? 11.84600 -12.11300 24.00000 1.000 28.15000 344 ASP A O 1
ATOM 4862 N N . LYS A 1 345 ? 12.19300 -14.33500 23.88800 1.000 24.14000 345 LYS A N 1
ATOM 4863 C CA . LYS A 1 345 ? 13.49000 -14.21900 23.22800 1.000 25.90000 345 LYS A CA 1
ATOM 4864 C C . LYS A 1 345 ? 13.36500 -14.45700 21.72700 1.000 25.64000 345 LYS A C 1
ATOM 4865 O O . LYS A 1 345 ? 14.33400 -14.29400 20.98300 1.000 26.03000 345 LYS A O 1
ATOM 4884 N N . ALA A 1 346 ? 12.17500 -14.85300 21.28500 1.000 26.35000 346 ALA A N 1
ATOM 4885 C CA . ALA A 1 346 ? 11.90400 -14.99100 19.86000 1.000 24.65000 346 ALA A CA 1
ATOM 4886 C C . ALA A 1 346 ? 11.93100 -13.61400 19.21500 1.000 26.56000 346 ALA A C 1
ATOM 4887 O O . ALA A 1 346 ? 11.18200 -12.71700 19.60700 1.000 27.80000 346 ALA A O 1
ATOM 4894 N N . LEU A 1 347 ? 12.80000 -13.45700 18.22300 1.000 24.97000 347 LEU A N 1
ATOM 4895 C CA . LEU A 1 347 ? 13.01800 -12.17100 17.57500 1.000 24.31000 347 LEU A CA 1
ATOM 4896 C C . LEU A 1 347 ? 12.29800 -12.13100 16.23400 1.000 23.99000 347 LEU A C 1
ATOM 4897 O O . LEU A 1 347 ? 11.52900 -11.20900 15.95700 1.000 23.05000 347 LEU A O 1
ATOM 4913 N N . GLY A 1 348 ? 12.55100 -13.14200 15.40600 1.000 23.09000 348 GLY A N 1
ATOM 4914 C CA . GLY A 1 348 ? 11.84800 -13.28700 14.14500 1.000 23.96000 348 GLY A CA 1
ATOM 4915 C C . GLY A 1 348 ? 12.62800 -14.01700 13.07700 1.000 19.69000 348 GLY A C 1
ATOM 4916 O O . GLY A 1 348 ? 13.48200 -14.84600 13.38000 1.000 21.76000 348 GLY A O 1
ATOM 4920 N N . ILE A 1 349 ? 12.32400 -13.70200 11.82100 1.000 21.77000 349 ILE A N 1
ATOM 4921 C CA . ILE A 1 349 ? 12.87900 -14.43100 10.69000 1.000 18.68000 349 ILE A CA 1
ATOM 4922 C C . ILE A 1 349 ? 13.17500 -13.51500 9.50100 1.000 21.48000 349 ILE A C 1
ATOM 4923 O O . ILE A 1 349 ? 12.59800 -12.43200 9.37800 1.000 20.86000 349 ILE A O 1
ATOM 4939 N N . PHE A 1 350 ? 14.10300 -13.95000 8.65100 1.000 22.61000 350 PHE A N 1
ATOM 4940 C CA . PHE A 1 350 ? 14.31800 -13.32900 7.34600 1.000 20.52000 350 PHE A CA 1
ATOM 4941 C C . PHE A 1 350 ? 14.24300 -14.38500 6.25500 1.000 20.28000 350 PHE A C 1
ATOM 4942 O O . PHE A 1 350 ? 15.01200 -15.34600 6.26100 1.000 21.80000 350 PHE A O 1
ATOM 4959 N N . TYR A 1 351 ? 13.32500 -14.20100 5.31400 1.000 20.18000 351 TYR A N 1
ATOM 4960 C CA . TYR A 1 351 ? 13.23200 -15.08900 4.16800 1.000 19.59000 351 TYR A CA 1
ATOM 4961 C C . TYR A 1 351 ? 14.29800 -14.71000 3.14700 1.000 20.23000 351 TYR A C 1
ATOM 4962 O O . TYR A 1 351 ? 14.29300 -13.59200 2.62600 1.000 18.86000 351 TYR A O 1
ATOM 4980 N N . TRP A 1 352 ? 15.20700 -15.64000 2.86000 1.000 19.78000 352 TRP A N 1
ATOM 4981 C CA . TRP A 1 352 ? 16.35900 -15.34800 2.00800 1.000 20.19000 352 TRP A CA 1
ATOM 4982 C C . TRP A 1 352 ? 16.05800 -15.60100 0.53400 1.000 20.50000 352 TRP A C 1
ATOM 4983 O O . TRP A 1 352 ? 15.43100 -16.59900 0.17900 1.000 21.85000 352 TRP A O 1
ATOM 5004 N N . GLY A 1 353 ? 16.51200 -14.68800 -0.31900 1.000 18.71000 353 GLY A N 1
ATOM 5005 C CA . GLY A 1 353 ? 16.29300 -14.80100 -1.75000 1.000 19.00000 353 GLY A CA 1
ATOM 5006 C C . GLY A 1 353 ? 14.85900 -14.48100 -2.12500 1.000 20.20000 353 GLY A C 1
ATOM 5007 O O . GLY A 1 353 ? 14.34300 -14.97400 -3.12700 1.000 18.61000 353 GLY A O 1
ATOM 5011 N N . ALA A 1 354 ? 14.22000 -13.64200 -1.31400 1.000 20.89000 354 ALA A N 1
ATOM 5012 C CA . ALA A 1 354 ? 12.80900 -13.31200 -1.48700 1.000 21.25000 354 ALA A CA 1
ATOM 5013 C C . ALA A 1 354 ? 12.54900 -12.52600 -2.76800 1.000 19.00000 354 ALA A C 1
ATOM 5014 O O . ALA A 1 354 ? 11.49400 -12.66300 -3.38600 1.000 17.50000 354 ALA A O 1
ATOM 5021 N N . THR A 1 355 ? 13.51600 -11.70100 -3.15200 1.000 20.08000 355 THR A N 1
ATOM 5022 C CA . THR A 1 355 ? 13.36800 -10.80800 -4.29600 1.000 20.89000 355 THR A CA 1
ATOM 5023 C C . THR A 1 355 ? 14.18500 -11.27300 -5.49500 1.000 18.79000 355 THR A C 1
ATOM 5024 O O . THR A 1 355 ? 14.28700 -10.56600 -6.49600 1.000 19.11000 355 THR A O 1
ATOM 5035 N N . TRP A 1 356 ? 14.76400 -12.46400 -5.39600 1.000 20.28000 356 TRP A N 1
ATOM 5036 C CA . TRP A 1 356 ? 15.66600 -12.94600 -6.43400 1.000 22.07000 356 TRP A CA 1
ATOM 5037 C C . TRP A 1 356 ? 14.88400 -13.53000 -7.61200 1.000 20.03000 356 TRP A C 1
ATOM 5038 O O . TRP A 1 356 ? 14.84300 -14.74400 -7.81300 1.000 18.83000 356 TRP A O 1
ATOM 5059 N N . ILE A 1 357 ? 14.26400 -12.64500 -8.38700 1.000 21.05000 357 ILE A N 1
ATOM 5060 C CA . ILE A 1 357 ? 13.49900 -13.04800 -9.56000 1.000 22.20000 357 ILE A CA 1
ATOM 5061 C C . ILE A 1 357 ? 14.43600 -13.29800 -10.74200 1.000 22.52000 357 ILE A C 1
ATOM 5062 O O . ILE A 1 357 ? 15.54300 -12.76100 -10.77900 1.000 24.10000 357 ILE A O 1
ATOM 5078 N N . PRO A 1 358 ? 13.99900 -14.11500 -11.71500 1.000 21.58000 358 PRO A N 1
ATOM 5079 C CA . PRO A 1 358 ? 14.86800 -14.37900 -12.86300 1.000 21.86000 358 PRO A CA 1
ATOM 5080 C C . PRO A 1 358 ? 14.96900 -13.17200 -13.78200 1.000 23.86000 358 PRO A C 1
ATOM 5081 O O . PRO A 1 358 ? 13.94400 -12.65500 -14.22800 1.000 26.68000 358 PRO A O 1
ATOM 5092 N N . TYR A 1 359 ? 16.19100 -12.72800 -14.05400 1.000 23.49000 359 TYR A N 1
ATOM 5093 C CA . TYR A 1 359 ? 16.41100 -11.60900 -14.95800 1.000 21.26000 359 TYR A CA 1
ATOM 5094 C C . TYR A 1 359 ? 17.79600 -11.71200 -15.59000 1.000 21.15000 359 TYR A C 1
ATOM 5095 O O . TYR A 1 359 ? 18.75700 -12.06800 -14.91000 1.000 21.83000 359 TYR A O 1
ATOM 5113 N N . PRO A 1 360 ? 17.90300 -11.41600 -16.89600 1.000 22.60000 360 PRO A N 1
ATOM 5114 C CA . PRO A 1 360 ? 19.22200 -11.42400 -17.53700 1.000 21.42000 360 PRO A CA 1
ATOM 5115 C C . PRO A 1 360 ? 20.21700 -10.50200 -16.83900 1.000 21.30000 360 PRO A C 1
ATOM 5116 O O . PRO A 1 360 ? 19.95800 -9.30300 -16.70900 1.000 21.03000 360 PRO A O 1
ATOM 5127 N N . GLY A 1 361 ? 21.33400 -11.06600 -16.38800 1.000 19.66000 361 GLY A N 1
ATOM 5128 C CA . GLY A 1 361 ? 22.38000 -10.29300 -15.74300 1.000 21.55000 361 GLY A CA 1
ATOM 5129 C C . GLY A 1 361 ? 22.34300 -10.36500 -14.22800 1.000 17.82000 361 GLY A C 1
ATOM 5130 O O . GLY A 1 361 ? 23.31200 -9.99300 -13.56400 1.000 19.74000 361 GLY A O 1
ATOM 5134 N N . ALA A 1 362 ? 21.22900 -10.84800 -13.68500 1.000 19.14000 362 ALA A N 1
ATOM 5135 C CA . ALA A 1 362 ? 21.04300 -10.93100 -12.23800 1.000 19.80000 362 ALA A CA 1
ATOM 5136 C C . ALA A 1 362 ? 21.16200 -12.37000 -11.74500 1.000 20.56000 362 ALA A C 1
ATOM 5137 O O . ALA A 1 362 ? 20.37900 -12.81500 -10.90700 1.000 20.52000 362 ALA A O 1
ATOM 5144 N N . GLY A 1 363 ? 22.14000 -13.09700 -12.27300 1.000 20.34000 363 GLY A N 1
ATOM 5145 C CA . GLY A 1 363 ? 22.38600 -14.46000 -11.84300 1.000 19.41000 363 GLY A CA 1
ATOM 5146 C C . GLY A 1 363 ? 23.17000 -14.49900 -10.54600 1.000 19.93000 363 GLY A C 1
ATOM 5147 O O . GLY A 1 363 ? 23.45200 -13.46000 -9.94800 1.000 19.68000 363 GLY A O 1
ATOM 5151 N N . TRP A 1 364 ? 23.52200 -15.70400 -10.11000 1.000 19.74000 364 TRP A N 1
ATOM 5152 C CA . TRP A 1 364 ? 24.29200 -15.88800 -8.88400 1.000 21.18000 364 TRP A CA 1
ATOM 5153 C C . TRP A 1 364 ? 25.75900 -15.54200 -9.10900 1.000 21.38000 364 TRP A C 1
ATOM 5154 O O . TRP A 1 364 ? 26.53600 -15.41400 -8.16200 1.000 20.70000 364 TRP A O 1
ATOM 5175 N N . LYS A 1 365 ? 26.12600 -15.39700 -10.37600 1.000 22.00000 365 LYS A N 1
ATOM 5176 C CA . LYS A 1 365 ? 27.50700 -15.17500 -10.77000 1.000 20.21000 365 LYS A CA 1
ATOM 5177 C C . LYS A 1 365 ? 27.51000 -14.46100 -12.11100 1.000 18.74000 365 LYS A C 1
ATOM 5178 O O . LYS A 1 365 ? 26.58000 -14.62200 -12.90100 1.000 19.18000 365 LYS A O 1
ATOM 5197 N N . THR A 1 366 ? 28.53900 -13.66200 -12.36500 1.000 18.53000 366 THR A N 1
ATOM 5198 C CA . THR A 1 366 ? 28.67900 -13.00900 -13.65700 1.000 17.60000 366 THR A CA 1
ATOM 5199 C C . THR A 1 366 ? 28.74900 -14.06300 -14.75800 1.000 18.40000 366 THR A C 1
ATOM 5200 O O . THR A 1 366 ? 29.62000 -14.93600 -14.74400 1.000 16.43000 366 THR A O 1
ATOM 5211 N N . GLY A 1 367 ? 27.81800 -13.98100 -15.70300 1.000 18.91000 367 GLY A N 1
ATOM 5212 C CA . GLY A 1 367 ? 27.77900 -14.90200 -16.82500 1.000 20.21000 367 GLY A CA 1
ATOM 5213 C C . GLY A 1 367 ? 26.83000 -16.06900 -16.62300 1.000 19.59000 367 GLY A C 1
ATOM 5214 O O . GLY A 1 367 ? 26.32600 -16.63300 -17.59400 1.000 17.92000 367 GLY A O 1
ATOM 5218 N N . GLU A 1 368 ? 26.58400 -16.43000 -15.36600 1.000 20.05000 368 GLU A N 1
ATOM 5219 C CA . GLU A 1 368 ? 25.68500 -17.53800 -15.05000 1.000 21.25000 368 GLU A CA 1
ATOM 5220 C C . GLU A 1 368 ? 24.32800 -17.01100 -14.59700 1.000 20.32000 368 GLU A C 1
ATOM 5221 O O . GLU A 1 368 ? 24.13600 -15.80100 -14.46900 1.000 18.31000 368 GLU A O 1
ATOM 5233 N N . GLY A 1 369 ? 23.39400 -17.92700 -14.35800 1.000 22.48000 369 GLY A N 1
ATOM 5234 C CA . GLY A 1 369 ? 22.01000 -17.56600 -14.10400 1.000 21.76000 369 GLY A CA 1
ATOM 5235 C C . GLY A 1 369 ? 21.55700 -17.71300 -12.66500 1.000 21.71000 369 GLY A C 1
ATOM 5236 O O . GLY A 1 369 ? 22.36900 -17.72400 -11.74100 1.000 21.58000 369 GLY A O 1
ATOM 5240 N N . ASN A 1 370 ? 20.24400 -17.82500 -12.48800 1.000 23.25000 370 ASN A N 1
ATOM 5241 C CA . ASN A 1 370 ? 19.63100 -17.89700 -11.16600 1.000 22.28000 370 ASN A CA 1
ATOM 5242 C C . ASN A 1 370 ? 19.33000 -19.33800 -10.74600 1.000 23.07000 370 ASN A C 1
ATOM 5243 O O . ASN A 1 370 ? 18.66700 -20.06500 -11.48400 1.000 24.66000 370 ASN A O 1
ATOM 5254 N N . PRO A 1 371 ? 19.82300 -19.75800 -9.56500 1.000 23.91000 371 PRO A N 1
ATOM 5255 C CA . PRO A 1 371 ? 19.50400 -21.08800 -9.04100 1.000 23.39000 371 PRO A CA 1
ATOM 5256 C C . PRO A 1 371 ? 18.46200 -21.06900 -7.92100 1.000 23.28000 371 PRO A C 1
ATOM 5257 O O . PRO A 1 371 ? 18.32700 -22.06700 -7.21300 1.000 24.76000 371 PRO A O 1
ATOM 5268 N N . TRP A 1 372 ? 17.73700 -19.96200 -7.77300 1.000 23.06000 372 TRP A N 1
ATOM 5269 C CA . TRP A 1 372 ? 16.92900 -19.73400 -6.57700 1.000 22.39000 372 TRP A CA 1
ATOM 5270 C C . TRP A 1 372 ? 15.52300 -19.19500 -6.86700 1.000 23.87000 372 TRP A C 1
ATOM 5271 O O . TRP A 1 372 ? 14.72400 -19.01600 -5.94600 1.000 21.12000 372 TRP A O 1
ATOM 5292 N N . GLU A 1 373 ? 15.21100 -18.95300 -8.13800 1.000 22.70000 373 GLU A N 1
ATOM 5293 C CA . GLU A 1 373 ? 13.99100 -18.22400 -8.48400 1.000 22.65000 373 GLU A CA 1
ATOM 5294 C C . GLU A 1 373 ? 12.72300 -18.97500 -8.07500 1.000 22.74000 373 GLU A C 1
ATOM 5295 O O . GLU A 1 373 ? 11.67100 -18.36100 -7.88500 1.000 23.39000 373 GLU A O 1
ATOM 5307 N N . ASN A 1 374 ? 12.82000 -20.29400 -7.93300 1.000 21.93000 374 ASN A N 1
ATOM 5308 C CA . ASN A 1 374 ? 11.67700 -21.09000 -7.49900 1.000 22.85000 374 ASN A CA 1
ATOM 5309 C C . ASN A 1 374 ? 11.55300 -21.09300 -5.97900 1.000 24.17000 374 ASN A C 1
ATOM 5310 O O . ASN A 1 374 ? 10.70300 -21.78800 -5.42400 1.000 22.96000 374 ASN A O 1
ATOM 5321 N N . GLN A 1 375 ? 12.40900 -20.31600 -5.31600 1.000 22.37000 375 GLN A N 1
ATOM 5322 C CA . GLN A 1 375 ? 12.35700 -20.15300 -3.86500 1.000 21.74000 375 GLN A CA 1
ATOM 5323 C C . GLN A 1 375 ? 12.13000 -18.69700 -3.46800 1.000 21.62000 375 GLN A C 1
ATOM 5324 O O . GLN A 1 375 ? 12.12500 -18.37000 -2.28500 1.000 20.36000 375 GLN A O 1
ATOM 5338 N N . ALA A 1 376 ? 11.95800 -17.82300 -4.45300 1.000 23.56000 376 ALA A N 1
ATOM 5339 C CA . ALA A 1 376 ? 11.64800 -16.42400 -4.18000 1.000 22.75000 376 ALA A CA 1
ATOM 5340 C C . ALA A 1 376 ? 10.18300 -16.29100 -3.78100 1.000 21.60000 376 ALA A C 1
ATOM 5341 O O . ALA A 1 376 ? 9.42300 -17.25100 -3.87700 1.000 22.62000 376 ALA A O 1
ATOM 5348 N N . LEU A 1 377 ? 9.79500 -15.10500 -3.32100 1.000 19.51000 377 LEU A N 1
ATOM 5349 C CA . LEU A 1 377 ? 8.40200 -14.83900 -2.96900 1.000 21.04000 377 LEU A CA 1
ATOM 5350 C C . LEU A 1 377 ? 7.68000 -14.12500 -4.11300 1.000 23.64000 377 LEU A C 1
ATOM 5351 O O . LEU A 1 377 ? 6.53400 -13.69500 -3.96600 1.000 24.79000 377 LEU A O 1
ATOM 5367 N N . PHE A 1 378 ? 8.36400 -14.01000 -5.25000 1.000 23.33000 378 PHE A N 1
ATOM 5368 C CA . PHE A 1 378 ? 7.78700 -13.47700 -6.48000 1.000 22.33000 378 PHE A CA 1
ATOM 5369 C C . PHE A 1 378 ? 7.94500 -14.52200 -7.57900 1.000 23.09000 378 PHE A C 1
ATOM 5370 O O . PHE A 1 378 ? 8.89000 -15.31100 -7.54600 1.000 24.17000 378 PHE A O 1
ATOM 5387 N N . ASP A 1 379 ? 7.03600 -14.53600 -8.55100 1.000 23.53000 379 ASP A N 1
ATOM 5388 C CA . ASP A 1 379 ? 7.14700 -15.48900 -9.65200 1.000 24.59000 379 ASP A CA 1
ATOM 5389 C C . ASP A 1 379 ? 8.13100 -14.98100 -10.70400 1.000 23.58000 379 ASP A C 1
ATOM 5390 O O . ASP A 1 379 ? 8.75000 -13.93000 -10.53200 1.000 22.68000 379 ASP A O 1
ATOM 5399 N N . PHE A 1 380 ? 8.26300 -15.73000 -11.79300 1.000 22.86000 380 PHE A N 1
ATOM 5400 C CA . PHE A 1 380 ? 9.24600 -15.42300 -12.82600 1.000 25.29000 380 PHE A CA 1
ATOM 5401 C C . PHE A 1 380 ? 8.93300 -14.10200 -13.51800 1.000 25.18000 380 PHE A C 1
ATOM 5402 O O . PHE A 1 380 ? 9.83200 -13.41700 -14.00600 1.000 24.66000 380 PHE A O 1
ATOM 5419 N N . ASN A 1 381 ? 7.65400 -13.74600 -13.55100 1.000 26.46000 381 ASN A N 1
ATOM 5420 C CA . ASN A 1 381 ? 7.22500 -12.49500 -14.16100 1.000 28.01000 381 ASN A CA 1
ATOM 5421 C C . ASN A 1 381 ? 7.33800 -11.32200 -13.18800 1.000 25.85000 381 ASN A C 1
ATOM 5422 O O . ASN A 1 381 ? 6.90900 -10.20800 -13.48900 1.000 25.50000 381 ASN A O 1
ATOM 5433 N N . GLY A 1 382 ? 7.92100 -11.58000 -12.02100 1.000 26.47000 382 GLY A N 1
ATOM 5434 C CA . GLY A 1 382 ? 8.17200 -10.53800 -11.04300 1.000 24.31000 382 GLY A CA 1
ATOM 5435 C C . GLY A 1 382 ? 6.94900 -10.18300 -10.22200 1.000 25.02000 382 GLY A C 1
ATOM 5436 O O . GLY A 1 382 ? 6.97100 -9.22700 -9.45000 1.000 29.65000 382 GLY A O 1
ATOM 5440 N N . ARG A 1 383 ? 5.88000 -10.95500 -10.38600 1.000 25.25000 383 ARG A N 1
ATOM 5441 C CA . ARG A 1 383 ? 4.63500 -10.69700 -9.67500 1.000 27.18000 383 ARG A CA 1
ATOM 5442 C C . ARG A 1 383 ? 4.64300 -11.35800 -8.30000 1.000 27.89000 383 ARG A C 1
ATOM 5443 O O . ARG A 1 383 ? 5.13700 -12.47400 -8.13500 1.000 25.99000 383 ARG A O 1
ATOM 5464 N N . ALA A 1 384 ? 4.09700 -10.65300 -7.31400 1.000 28.95000 384 ALA A N 1
ATOM 5465 C CA . ALA A 1 384 ? 4.06900 -11.14300 -5.94200 1.000 28.41000 384 ALA A CA 1
ATOM 5466 C C . ALA A 1 384 ? 3.23200 -12.41100 -5.82500 1.000 29.08000 384 ALA A C 1
ATOM 5467 O O . ALA A 1 384 ? 2.06700 -12.43900 -6.21800 1.000 30.98000 384 ALA A O 1
ATOM 5474 N N . LEU A 1 385 ? 3.83900 -13.46200 -5.28400 1.000 28.20000 385 LEU A N 1
ATOM 5475 C CA . LEU A 1 385 ? 3.12200 -14.69800 -5.01300 1.000 28.14000 385 LEU A CA 1
ATOM 5476 C C . LEU A 1 385 ? 2.12500 -14.47000 -3.88300 1.000 30.25000 385 LEU A C 1
ATOM 5477 O O . LEU A 1 385 ? 2.38000 -13.66300 -2.99000 1.000 31.63000 385 LEU A O 1
ATOM 5493 N N . PRO A 1 386 ? 0.98600 -15.18000 -3.91000 1.000 32.86000 386 PRO A N 1
ATOM 5494 C CA . PRO A 1 386 ? 0.00300 -14.99900 -2.83600 1.000 33.77000 386 PRO A CA 1
ATOM 5495 C C . PRO A 1 386 ? 0.51100 -15.46900 -1.47400 1.000 30.72000 386 PRO A C 1
ATOM 5496 O O . PRO A 1 386 ? -0.17100 -15.26200 -0.47200 1.000 32.57000 386 PRO A O 1
ATOM 5507 N N . SER A 1 387 ? 1.69000 -16.08600 -1.44200 1.000 31.17000 387 SER A N 1
ATOM 5508 C CA . SER A 1 387 ? 2.29100 -16.53600 -0.18900 1.000 31.18000 387 SER A CA 1
ATOM 5509 C C . SER A 1 387 ? 3.10900 -15.42900 0.47300 1.000 26.76000 387 SER A C 1
ATOM 5510 O O . SER A 1 387 ? 3.66900 -15.62100 1.55000 1.000 26.11000 387 SER A O 1
ATOM 5518 N N . LEU A 1 388 ? 3.17700 -14.27200 -0.17500 1.000 28.20000 388 LEU A N 1
ATOM 5519 C CA . LEU A 1 388 ? 3.89000 -13.12900 0.38200 1.000 27.40000 388 LEU A C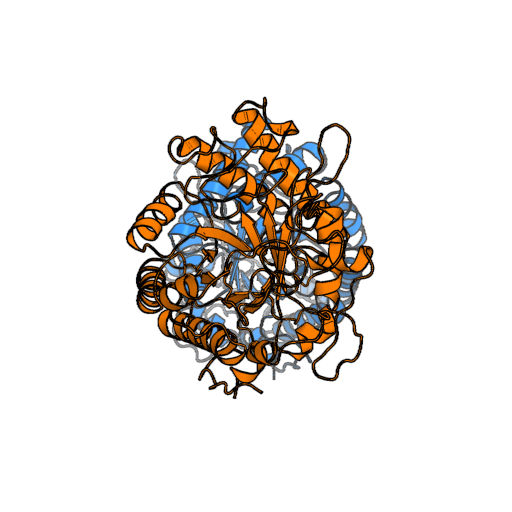A 1
ATOM 5520 C C . LEU A 1 388 ? 3.07700 -12.49700 1.50600 1.000 27.16000 388 LEU A C 1
ATOM 5521 O O . LEU A 1 388 ? 3.60300 -11.72000 2.29900 1.000 27.69000 388 LEU A O 1
ATOM 5537 N N . LYS A 1 389 ? 1.79300 -12.84100 1.57000 1.000 28.45000 389 LYS A N 1
ATOM 5538 C CA . LYS A 1 389 ? 0.90300 -12.32700 2.60600 1.000 29.37000 389 LYS A CA 1
ATOM 5539 C C . LYS A 1 389 ? 1.05600 -13.10000 3.91200 1.000 28.34000 389 LYS A C 1
ATOM 5540 O O . LYS A 1 389 ? 0.32400 -12.86000 4.87200 1.000 28.68000 389 LYS A O 1
ATOM 5559 N N . VAL A 1 390 ? 2.00000 -14.03300 3.94500 1.000 27.73000 390 VAL A N 1
ATOM 5560 C CA . VAL A 1 390 ? 2.21400 -14.84700 5.13400 1.000 27.76000 390 VAL A CA 1
ATOM 5561 C C . VAL A 1 390 ? 2.70000 -13.97800 6.29100 1.000 26.19000 390 VAL A C 1
ATOM 5562 O O . VAL A 1 390 ? 2.42100 -14.26700 7.45200 1.000 26.33000 390 VAL A O 1
ATOM 5575 N N . PHE A 1 391 ? 3.41400 -12.90500 5.96800 1.000 26.93000 391 PHE A N 1
ATOM 5576 C CA . PHE A 1 391 ? 3.94300 -11.99800 6.98500 1.000 27.09000 391 PHE A CA 1
ATO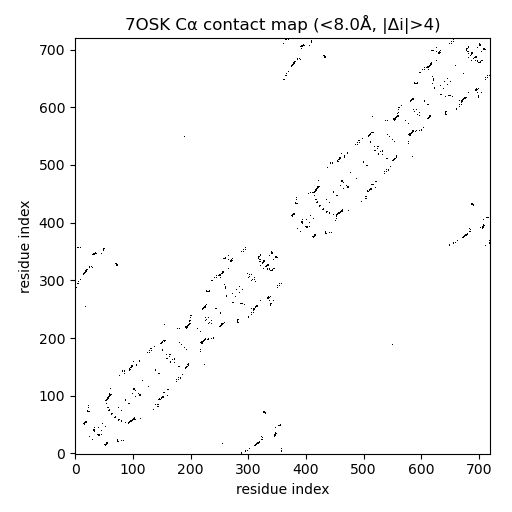M 5577 C C . PHE A 1 391 ? 2.88100 -11.02500 7.50600 1.000 29.73000 391 PHE A C 1
ATOM 5578 O O . PHE A 1 391 ? 3.18300 -10.13900 8.30800 1.000 27.66000 391 PHE A O 1
ATOM 5595 N N . ARG A 1 392 ? 1.64500 -11.18900 7.03800 1.000 28.59000 392 ARG A N 1
ATOM 5596 C CA . ARG A 1 392 ? 0.53000 -10.34500 7.46200 1.000 28.35000 392 ARG A CA 1
ATOM 5597 C C . ARG A 1 392 ? -0.62300 -11.21100 7.95700 1.000 29.84000 392 ARG A C 1
ATOM 5598 O O . ARG A 1 392 ? -1.34100 -10.83900 8.88600 1.000 31.43000 392 ARG A O 1
ATOM 5619 N N . LEU A 1 393 ? -0.79000 -12.37100 7.33200 1.000 29.35000 393 LEU A N 1
ATOM 5620 C CA . LEU A 1 393 ? -1.89800 -13.26200 7.64700 1.000 29.36000 393 LEU A CA 1
ATOM 5621 C C . LEU A 1 393 ? -1.62300 -14.11700 8.88300 1.000 31.07000 393 LEU A C 1
ATOM 5622 O O . LEU A 1 393 ? -2.49800 -14.85300 9.34300 1.000 32.47000 393 LEU A O 1
ATOM 5638 N N . VAL A 1 394 ? -0.41100 -14.02200 9.42200 1.000 29.33000 394 VAL A N 1
ATOM 5639 C CA . VAL A 1 394 ? -0.09400 -14.69000 10.68200 1.000 30.87000 394 VAL A CA 1
ATOM 5640 C C . VAL A 1 394 ? -0.73700 -13.94000 11.84500 1.000 33.87000 394 VAL A C 1
ATOM 5641 O O . VAL A 1 394 ? -0.79300 -14.45100 12.96500 1.000 33.53000 394 VAL A O 1
ATOM 5654 N N . TYR A 1 395 ? -1.21900 -12.72900 11.56900 1.000 34.80000 395 TYR A N 1
ATOM 5655 C CA . TYR A 1 395 ? -1.97100 -11.94300 12.54400 1.000 34.89000 395 TYR A CA 1
ATOM 5656 C C . TYR A 1 395 ? -3.47000 -12.05500 12.28500 1.000 39.06000 395 TYR A C 1
ATOM 5657 O O . TYR A 1 395 ? -3.89800 -12.67900 11.31300 1.000 42.21000 395 TYR A O 1
ATOM 5675 N N . GLU A 1 396 ? -4.26000 -11.44100 13.16000 1.000 44.98000 396 GLU A N 1
ATOM 5676 C CA . GLU A 1 396 ? -5.71400 -11.48900 13.05600 1.000 42.71000 396 GLU A CA 1
ATOM 5677 C C . GLU A 1 396 ? -6.34800 -10.29700 13.76600 1.000 42.28000 396 GLU A C 1
ATOM 5678 O O . GLU A 1 396 ? -6.78900 -9.34200 13.12600 1.000 39.26000 396 GLU A O 1
ATOM 5690 N N . PRO B 1 37 ? -4.74500 22.90600 54.47400 1.000 29.75000 37 PRO B N 1
ATOM 5691 C CA . PRO B 1 37 ? -4.28400 22.31900 53.21200 1.000 32.35000 37 PRO B CA 1
ATOM 5692 C C . PRO B 1 37 ? -3.99000 23.36600 52.14100 1.000 30.79000 37 PRO B C 1
ATOM 5693 O O . PRO B 1 37 ? -4.30500 24.54300 52.31800 1.000 28.58000 37 PRO B O 1
ATOM 5704 N N . VAL B 1 38 ? -3.39700 22.92300 51.03800 1.000 27.48000 38 VAL B N 1
ATOM 5705 C CA . VAL B 1 38 ? -2.92400 23.82300 49.99500 1.000 25.99000 38 VAL B CA 1
ATOM 5706 C C . VAL B 1 38 ? -3.83200 23.80600 48.77400 1.000 25.08000 38 VAL B C 1
ATOM 5707 O O . VAL B 1 38 ? -4.34500 22.76100 48.37400 1.000 28.84000 38 VAL B O 1
ATOM 5720 N N . ILE B 1 39 ? -4.01200 24.98200 48.18700 1.000 21.80000 39 ILE B N 1
ATOM 5721 C CA . ILE B 1 39 ? -4.75200 25.11900 46.94500 1.000 24.84000 39 ILE B CA 1
ATOM 5722 C C . ILE B 1 39 ? -3.79600 24.93800 45.77800 1.000 27.70000 39 ILE B C 1
ATOM 5723 O O . ILE B 1 39 ? -2.90200 25.75800 45.56700 1.000 27.58000 39 ILE B O 1
ATOM 5739 N N . ILE B 1 40 ? -3.98500 23.85700 45.02900 1.000 27.64000 40 ILE B N 1
ATOM 5740 C CA . ILE B 1 40 ? -3.16600 23.58200 43.85700 1.000 25.86000 40 ILE B CA 1
ATOM 5741 C C . ILE B 1 40 ? -4.03600 23.49400 42.61300 1.000 28.61000 40 ILE B C 1
ATOM 5742 O O . ILE B 1 40 ? -5.04700 22.78900 42.59600 1.000 29.53000 40 ILE B O 1
ATOM 5758 N N . ASN B 1 41 ? -3.63300 24.22200 41.57800 1.000 29.34000 41 ASN B N 1
ATOM 5759 C CA . ASN B 1 41 ? -4.29000 24.13900 40.28500 1.000 31.61000 41 ASN B CA 1
ATOM 5760 C C . ASN B 1 41 ? -3.63400 23.04600 39.44800 1.000 31.02000 41 ASN B C 1
ATOM 5761 O O . ASN B 1 41 ? -2.41100 22.90500 39.47200 1.000 28.85000 41 ASN B O 1
ATOM 5772 N N . PRO B 1 42 ? -4.44100 22.25800 38.71500 1.000 33.20000 42 PRO B N 1
ATOM 5773 C CA . PRO B 1 42 ? -3.84200 21.21000 37.87900 1.000 30.18000 42 PRO B CA 1
ATOM 5774 C C . PRO B 1 42 ? -2.99000 21.77000 36.74600 1.000 29.36000 42 PRO B C 1
ATOM 5775 O O . PRO B 1 42 ? -3.10200 22.95100 36.41100 1.000 30.24000 42 PRO B O 1
ATOM 5786 N N . VAL B 1 43 ? -2.14500 20.92000 36.17300 1.000 29.65000 43 VAL B N 1
ATOM 5787 C CA . VAL B 1 43 ? -1.36900 21.26500 34.98700 1.000 29.83000 43 VAL B CA 1
ATOM 5788 C C . VAL B 1 43 ? -1.96000 20.52300 33.78800 1.000 31.42000 43 VAL B C 1
ATOM 5789 O O . VAL B 1 43 ? -1.74400 19.31900 33.64000 1.000 30.06000 43 VAL B O 1
ATOM 5802 N N . PRO B 1 44 ? -2.72100 21.23300 32.93500 1.000 32.97000 44 PRO B N 1
ATOM 5803 C CA . PRO B 1 44 ? -3.37900 20.56500 31.80400 1.000 33.37000 44 PRO B CA 1
ATOM 5804 C C . PRO B 1 44 ? -2.40600 19.86200 30.86500 1.000 32.27000 44 PRO B C 1
ATOM 5805 O O . PRO B 1 44 ? -1.39600 20.44500 30.47100 1.000 32.40000 44 PRO B O 1
ATOM 5816 N N . GLY B 1 45 ? -2.71700 18.61700 30.51700 1.000 33.73000 45 GLY B N 1
ATOM 5817 C CA . GLY B 1 45 ? -1.92700 17.87100 29.55500 1.000 32.97000 45 GLY B CA 1
ATOM 5818 C C . GLY B 1 45 ? -0.64000 17.30400 30.12400 1.000 31.93000 45 GLY B C 1
ATOM 5819 O O . GLY B 1 45 ? 0.14800 16.69800 29.39600 1.000 30.61000 45 GLY B O 1
ATOM 5823 N N . LEU B 1 46 ? -0.42000 17.50300 31.42000 1.000 34.75000 46 LEU B N 1
ATOM 5824 C CA . LEU B 1 46 ? 0.79900 17.02500 32.06200 1.000 31.27000 46 LEU B CA 1
ATOM 5825 C C . LEU B 1 46 ? 0.89500 15.50200 31.94800 1.000 30.38000 46 LEU B C 1
ATOM 5826 O O . LEU B 1 46 ? 0.01000 14.79200 32.42900 1.000 30.73000 46 LEU B O 1
ATOM 5842 N N . PRO B 1 47 ? 1.96200 14.99300 31.30000 1.000 29.23000 47 PRO B N 1
ATOM 5843 C CA . PRO B 1 47 ? 2.10100 13.54100 31.12000 1.000 31.38000 47 PRO B CA 1
ATOM 5844 C C . PRO B 1 47 ? 2.11900 12.75100 32.42900 1.000 29.59000 47 PRO B C 1
ATOM 5845 O O . PRO B 1 47 ? 2.56500 13.25500 33.45800 1.000 29.76000 47 PRO B O 1
ATOM 5856 N N . VAL B 1 48 ? 1.63900 11.51400 32.37200 1.000 28.94000 48 VAL B N 1
ATOM 5857 C CA . VAL B 1 48 ? 1.61500 10.63600 33.53700 1.000 30.89000 48 VAL B CA 1
ATOM 5858 C C . VAL B 1 48 ? 3.03000 10.17600 33.88900 1.000 29.71000 48 VAL B C 1
ATOM 5859 O O . VAL B 1 48 ? 3.29500 9.75100 35.01400 1.000 29.51000 48 VAL B O 1
ATOM 5872 N N . ASP B 1 49 ? 3.93400 10.27300 32.91700 1.000 30.48000 49 ASP B N 1
ATOM 5873 C CA . ASP B 1 49 ? 5.31900 9.83700 33.08500 1.000 30.91000 49 ASP B CA 1
ATOM 5874 C C . ASP B 1 49 ? 6.25200 11.03300 33.28800 1.000 30.36000 49 ASP B C 1
ATOM 5875 O O . ASP B 1 49 ? 7.47500 10.90500 33.19600 1.000 28.32000 49 ASP B O 1
ATOM 5884 N N . PHE B 1 50 ? 5.66700 12.19800 33.55000 1.000 28.28000 50 PHE B N 1
ATOM 5885 C CA . PHE B 1 50 ? 6.44700 13.38800 33.87300 1.000 26.62000 50 PHE B CA 1
ATOM 5886 C C . PHE B 1 50 ? 7.28000 13.12100 35.12200 1.000 24.06000 50 PHE B C 1
ATOM 5887 O O . PHE B 1 50 ? 6.74500 12.97300 36.22100 1.000 23.97000 50 PHE B O 1
ATOM 5904 N N . ILE B 1 51 ? 8.59400 13.05700 34.93500 1.000 19.48000 51 ILE B N 1
ATOM 5905 C CA . ILE B 1 51 ? 9.50900 12.67200 36.00700 1.000 20.11000 51 ILE B CA 1
ATOM 5906 C C . ILE B 1 51 ? 9.45500 13.73800 37.10100 1.000 19.56000 51 ILE B C 1
ATOM 5907 O O . ILE B 1 51 ? 9.94200 14.84900 36.94100 1.000 21.27000 51 ILE B O 1
ATOM 5923 N N . ARG B 1 52 ? 8.81600 13.39000 38.20900 1.000 20.38000 52 ARG B N 1
ATOM 5924 C CA . ARG B 1 52 ? 8.59800 14.32800 39.30200 1.000 22.77000 52 ARG B CA 1
ATOM 5925 C C . ARG B 1 52 ? 9.15900 13.71700 40.57800 1.000 20.09000 52 ARG B C 1
ATOM 5926 O O . ARG B 1 52 ? 8.44000 13.10000 41.36100 1.000 16.48000 52 ARG B O 1
ATOM 5947 N N . GLY B 1 53 ? 10.46300 13.89200 40.76300 1.000 22.61000 53 GLY B N 1
ATOM 5948 C CA . GLY B 1 53 ? 11.18000 13.24000 41.83900 1.000 19.98000 53 GLY B CA 1
ATOM 5949 C C . GLY B 1 53 ? 11.63600 14.19400 42.92300 1.000 19.10000 53 GLY B C 1
ATOM 5950 O O . GLY B 1 53 ? 11.38700 15.39900 42.86600 1.000 17.65000 53 GLY B O 1
ATOM 5954 N N . VAL B 1 54 ? 12.30000 13.62900 43.92400 1.000 19.33000 54 VAL B N 1
ATOM 5955 C CA . VAL B 1 54 ? 12.89700 14.40100 45.00200 1.000 19.29000 54 VAL B CA 1
ATOM 5956 C C . VAL B 1 54 ? 14.31900 13.91800 45.23100 1.000 18.86000 54 VAL B C 1
ATOM 5957 O O . VAL B 1 54 ? 14.63500 12.75600 44.97300 1.000 18.79000 54 VAL B O 1
ATOM 5970 N N . ASP B 1 55 ? 15.17600 14.81000 45.71500 1.000 20.07000 55 ASP B N 1
ATOM 5971 C CA . ASP B 1 55 ? 16.52400 14.42800 46.10300 1.000 18.76000 55 ASP B CA 1
ATOM 5972 C C . ASP B 1 55 ? 16.50100 13.92700 47.54200 1.000 18.47000 55 ASP B C 1
ATOM 5973 O O . ASP B 1 55 ? 16.32800 14.71000 48.47500 1.000 19.35000 55 ASP B O 1
ATOM 5982 N N . ALA B 1 56 ? 16.66000 12.61900 47.70900 1.000 19.00000 56 ALA B N 1
ATOM 5983 C CA . ALA B 1 56 ? 16.63000 11.99400 49.02600 1.000 20.08000 56 ALA B CA 1
ATOM 5984 C C . ALA B 1 56 ? 18.03600 11.60500 49.46300 1.000 17.86000 56 ALA B C 1
ATOM 5985 O O . ALA B 1 56 ? 18.24800 10.52300 50.01100 1.000 16.38000 56 ALA B O 1
ATOM 5992 N N . SER B 1 57 ? 18.99300 12.49400 49.21600 1.000 17.45000 57 SER B N 1
ATOM 5993 C CA . SER B 1 57 ? 20.39300 12.20800 49.50900 1.000 19.23000 57 SER B CA 1
ATOM 5994 C C . SER B 1 57 ? 20.65700 12.13000 51.00800 1.000 18.44000 57 SER B C 1
ATOM 5995 O O . SER B 1 57 ? 21.53000 11.38600 51.45100 1.000 20.29000 57 SER B O 1
ATOM 6003 N N . GLU B 1 58 ? 19.90400 12.90100 51.78600 1.000 16.63000 58 GLU B N 1
ATOM 6004 C CA . GLU B 1 58 ? 20.12000 12.96000 53.22700 1.000 17.83000 58 GLU B CA 1
ATOM 6005 C C . GLU B 1 58 ? 19.37500 11.86000 53.97700 1.000 18.26000 58 GLU B C 1
ATOM 6006 O O . GLU B 1 58 ? 19.73300 11.52300 55.10300 1.000 19.62000 58 GLU B O 1
ATOM 6018 N N . ALA B 1 59 ? 18.34900 11.29700 53.34800 1.000 20.40000 59 ALA B N 1
ATOM 6019 C CA . ALA B 1 59 ? 17.45200 10.36100 54.02300 1.000 17.90000 59 ALA B CA 1
ATOM 6020 C C . ALA B 1 59 ? 18.16800 9.15400 54.63900 1.000 17.43000 59 ALA B C 1
ATOM 6021 O O . ALA B 1 59 ? 17.97800 8.87200 55.82000 1.000 17.18000 59 ALA B O 1
ATOM 6028 N N . PRO B 1 60 ? 18.99200 8.43900 53.85200 1.000 18.03000 60 PRO B N 1
ATOM 6029 C CA . PRO B 1 60 ? 19.56900 7.19600 54.38300 1.000 21.43000 60 PRO B CA 1
ATOM 6030 C C . PRO B 1 60 ? 20.38900 7.39700 55.65600 1.000 19.83000 60 PRO B C 1
ATOM 6031 O O . PRO B 1 60 ? 20.38800 6.52500 56.52400 1.000 19.42000 60 PRO B O 1
ATOM 6042 N N . TRP B 1 61 ? 21.07500 8.53100 55.76100 1.000 18.24000 61 TRP B N 1
ATOM 6043 C CA . TRP B 1 61 ? 21.87700 8.82400 56.94100 1.000 19.60000 61 TRP B CA 1
ATOM 6044 C C . TRP B 1 61 ? 20.98500 9.18100 58.12200 1.000 20.59000 61 TRP B C 1
ATOM 6045 O O . TRP B 1 61 ? 21.29100 8.84200 59.26400 1.000 21.07000 61 TRP B O 1
ATOM 6066 N N . ILE B 1 62 ? 19.87900 9.86300 57.83700 1.000 19.67000 62 ILE B N 1
ATOM 6067 C CA . ILE B 1 62 ? 18.91300 10.22700 58.86600 1.000 18.26000 62 ILE B CA 1
ATOM 6068 C C . ILE B 1 62 ? 18.29500 8.97900 59.50000 1.000 20.46000 62 ILE B C 1
ATOM 6069 O O . ILE B 1 62 ? 18.15100 8.90400 60.72100 1.000 21.41000 62 ILE B O 1
ATOM 6085 N N . ILE B 1 63 ? 17.94000 8.00100 58.67000 1.000 19.94000 63 ILE B N 1
ATOM 6086 C CA . ILE B 1 63 ? 17.25500 6.80100 59.14600 1.000 20.23000 63 ILE B CA 1
ATOM 6087 C C . ILE B 1 63 ? 18.16200 5.95200 60.04000 1.000 21.99000 63 ILE B C 1
ATOM 6088 O O . ILE B 1 63 ? 17.70200 5.37400 61.02700 1.000 23.60000 63 ILE B O 1
ATOM 6104 N N . GLU B 1 64 ? 19.44300 5.87700 59.69400 1.000 19.37000 64 GLU B N 1
ATOM 6105 C CA . GLU B 1 64 ? 20.40900 5.14000 60.50400 1.000 20.30000 64 GLU B CA 1
ATOM 6106 C C . GLU B 1 64 ? 20.50300 5.71000 61.91100 1.000 19.29000 64 GLU B C 1
ATOM 6107 O O . GLU B 1 64 ? 20.68800 4.97100 62.87700 1.000 20.50000 64 GLU B O 1
ATOM 6119 N N . LEU B 1 65 ? 20.37800 7.02900 62.01600 1.000 20.68000 65 LEU B N 1
ATOM 6120 C CA . LEU B 1 65 ? 20.50800 7.71800 63.29300 1.000 20.55000 65 LEU B CA 1
ATOM 6121 C C . LEU B 1 65 ? 19.24700 7.59200 64.14000 1.000 22.86000 65 LEU B C 1
ATOM 6122 O O . LEU B 1 65 ? 19.25000 7.95200 65.31900 1.000 22.45000 65 LEU B O 1
ATOM 6138 N N . GLY B 1 66 ? 18.17500 7.08800 63.53400 1.000 24.23000 66 GLY B N 1
ATOM 6139 C CA . GLY B 1 66 ? 16.91700 6.88500 64.23200 1.000 26.24000 66 GLY B CA 1
ATOM 6140 C C . GLY B 1 66 ? 15.86400 7.90600 63.84800 1.000 23.78000 66 GLY B C 1
ATOM 6141 O O . GLY B 1 66 ? 14.90500 8.12700 64.58600 1.000 25.37000 66 GLY B O 1
ATOM 6145 N N . GLY B 1 67 ? 16.04000 8.53000 62.68900 1.000 21.05000 67 GLY B N 1
ATOM 6146 C CA . GLY B 1 67 ? 15.06500 9.48300 62.19600 1.000 22.80000 67 GLY B CA 1
ATOM 6147 C C . GLY B 1 67 ? 13.78400 8.78300 61.78900 1.000 24.78000 67 GLY B C 1
ATOM 6148 O O . GLY B 1 67 ? 13.79800 7.59500 61.46600 1.000 25.43000 67 GLY B O 1
ATOM 6152 N N . LYS B 1 68 ? 12.67600 9.52000 61.81200 1.000 24.47000 68 LYS B N 1
ATOM 6153 C CA . LYS B 1 68 ? 11.37200 8.97000 61.45600 1.000 25.67000 68 LYS B CA 1
ATOM 6154 C C . LYS B 1 68 ? 10.61600 9.90700 60.52200 1.000 24.55000 68 LYS B C 1
ATOM 6155 O O . LYS B 1 68 ? 10.66900 11.12700 60.68000 1.000 25.45000 68 LYS B O 1
ATOM 6174 N N . TYR B 1 69 ? 9.91600 9.32400 59.55200 1.000 23.68000 69 TYR B N 1
ATOM 6175 C CA . TYR B 1 69 ? 9.06100 10.08000 58.64200 1.000 23.68000 69 TYR B CA 1
ATOM 6176 C C . TYR B 1 69 ? 7.60500 9.67800 58.83500 1.000 25.23000 69 TYR B C 1
ATOM 6177 O O . TYR B 1 69 ? 7.28900 8.49100 58.92300 1.000 24.70000 69 TYR B O 1
ATOM 6195 N N . TYR B 1 70 ? 6.72600 10.67500 58.89800 1.000 26.56000 70 TYR B N 1
ATOM 6196 C CA . TYR B 1 70 ? 5.29900 10.44000 59.09000 1.000 26.15000 70 TYR B CA 1
ATOM 6197 C C . TYR B 1 70 ? 4.50800 11.02900 57.92600 1.000 27.47000 70 TYR B C 1
ATOM 6198 O O . TYR B 1 70 ? 4.89900 12.04600 57.34900 1.000 23.87000 70 TYR B O 1
ATOM 6216 N N . ASP B 1 71 ? 3.39900 10.38100 57.58000 1.000 26.30000 71 ASP B N 1
ATOM 6217 C CA . ASP B 1 71 ? 2.53500 10.87500 56.51700 1.000 24.87000 71 ASP B CA 1
ATOM 6218 C C . ASP B 1 71 ? 1.63000 11.98400 57.05200 1.000 25.80000 71 ASP B C 1
ATOM 6219 O O . ASP B 1 71 ? 1.78600 12.42700 58.18900 1.000 24.70000 71 ASP B O 1
ATOM 6228 N N . GLU B 1 72 ? 0.68600 12.42800 56.22700 1.000 28.12000 72 GLU B N 1
ATOM 6229 C CA . GLU B 1 72 ? -0.20800 13.52100 56.59600 1.000 26.46000 72 GLU B CA 1
ATOM 6230 C C . GLU B 1 72 ? -1.07600 13.17600 57.80900 1.000 25.32000 72 GLU B C 1
ATOM 6231 O O . GLU B 1 72 ? -1.63900 14.06400 58.45000 1.000 23.59000 72 GLU B O 1
ATOM 6243 N N . ASN B 1 73 ? -1.17300 11.88700 58.12200 1.000 23.95000 73 ASN B N 1
ATOM 6244 C CA . ASN B 1 73 ? -1.97200 11.42700 59.25400 1.000 25.64000 73 ASN B CA 1
ATOM 6245 C C . ASN B 1 73 ? -1.14100 11.27600 60.52700 1.000 26.17000 73 ASN B C 1
ATOM 6246 O O . ASN B 1 73 ? -1.68000 10.98700 61.59500 1.000 25.51000 73 ASN B O 1
ATOM 6257 N N . GLY B 1 74 ? 0.16900 11.47400 60.40900 1.000 26.29000 74 GLY B N 1
ATOM 6258 C CA . GLY B 1 74 ? 1.06400 11.36000 61.54700 1.000 26.10000 74 GLY B CA 1
ATOM 6259 C C . GLY B 1 74 ? 1.42000 9.91700 61.85100 1.000 27.21000 74 GLY B C 1
ATOM 6260 O O . GLY B 1 74 ? 1.79000 9.58100 62.97800 1.000 26.84000 74 GLY B O 1
ATOM 6264 N N . VAL B 1 75 ? 1.30900 9.06500 60.83700 1.000 24.58000 75 VAL B N 1
ATOM 6265 C CA . VAL B 1 75 ? 1.62000 7.64700 60.97200 1.000 25.53000 75 VAL B CA 1
ATOM 6266 C C . VAL B 1 75 ? 3.04000 7.36800 60.49700 1.000 27.03000 75 VAL B C 1
ATOM 6267 O O . VAL B 1 75 ? 3.40500 7.72000 59.37400 1.000 27.59000 75 VAL B O 1
ATOM 6280 N N . GLU B 1 76 ? 3.83700 6.73200 61.35000 1.000 23.68000 76 GLU B N 1
ATOM 6281 C CA . GLU B 1 76 ? 5.19400 6.35300 60.97700 1.000 26.76000 76 GLU B CA 1
ATOM 6282 C C . GLU B 1 76 ? 5.15900 5.32300 59.85200 1.000 25.80000 76 GLU B C 1
ATOM 6283 O O . GLU B 1 76 ? 4.52400 4.27400 59.97500 1.000 24.02000 76 GLU B O 1
ATOM 6295 N N . ARG B 1 77 ? 5.84000 5.63500 58.75500 1.000 22.95000 77 ARG B N 1
ATOM 6296 C CA . ARG B 1 77 ? 5.87800 4.75500 57.59400 1.000 23.86000 77 ARG B CA 1
ATOM 6297 C C . ARG B 1 77 ? 7.22000 4.85700 56.88500 1.000 24.38000 77 ARG B C 1
ATOM 6298 O O . ARG B 1 77 ? 8.01200 5.75700 57.16600 1.000 26.95000 77 ARG B O 1
ATOM 6319 N N . ASP B 1 78 ? 7.47100 3.93100 55.96600 1.000 25.80000 78 ASP B N 1
ATOM 6320 C CA . ASP B 1 78 ? 8.66500 3.99100 55.13200 1.000 25.37000 78 ASP B CA 1
ATOM 6321 C C . ASP B 1 78 ? 8.60800 5.25200 54.28100 1.000 23.92000 78 ASP B C 1
ATOM 6322 O O . ASP B 1 78 ? 7.57200 5.56900 53.70100 1.000 22.87000 78 ASP B O 1
ATOM 6331 N N . LEU B 1 79 ? 9.72800 5.96500 54.21300 1.000 25.49000 79 LEU B N 1
ATOM 6332 C CA . LEU B 1 79 ? 9.80100 7.22200 53.47600 1.000 22.18000 79 LEU B CA 1
ATOM 6333 C C . LEU B 1 79 ? 9.40700 7.06000 52.01200 1.000 23.42000 79 LEU B C 1
ATOM 6334 O O . LEU B 1 79 ? 8.68600 7.89300 51.46100 1.000 22.91000 79 LEU B O 1
ATOM 6350 N N . LEU B 1 80 ? 9.88800 5.99300 51.38500 1.000 21.73000 80 LEU B N 1
ATOM 6351 C CA . LEU B 1 80 ? 9.62200 5.76000 49.97300 1.000 22.82000 80 LEU B CA 1
ATOM 6352 C C . LEU B 1 80 ? 8.13800 5.50300 49.71500 1.000 22.26000 80 LEU B C 1
ATOM 6353 O O . LEU B 1 80 ? 7.63100 5.79500 48.63400 1.000 21.16000 80 LEU B O 1
ATOM 6369 N N . ASP B 1 81 ? 7.44600 4.96000 50.71000 1.000 23.48000 81 ASP B N 1
ATOM 6370 C CA . ASP B 1 81 ? 6.01100 4.72500 50.59300 1.000 25.69000 81 ASP B CA 1
ATOM 6371 C C . ASP B 1 81 ? 5.23700 6.03600 50.70400 1.000 24.91000 81 ASP B C 1
ATOM 6372 O O . ASP B 1 81 ? 4.23800 6.23400 50.01300 1.000 25.26000 81 ASP B O 1
ATOM 6381 N N . ILE B 1 82 ? 5.69900 6.92600 51.57700 1.000 22.68000 82 ILE B N 1
ATOM 6382 C CA . ILE B 1 82 ? 5.08000 8.23600 51.72600 1.000 22.33000 82 ILE B CA 1
ATOM 6383 C C . ILE B 1 82 ? 5.24000 9.04000 50.44200 1.000 22.53000 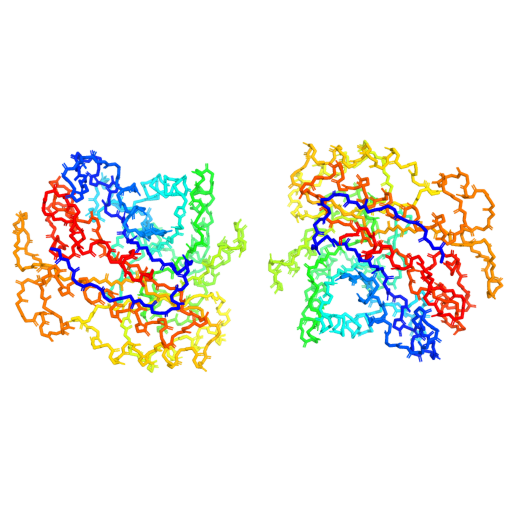82 ILE B C 1
ATOM 6384 O O . ILE B 1 82 ? 4.29700 9.68000 49.97700 1.000 24.67000 82 ILE B O 1
ATOM 6400 N N . LEU B 1 83 ? 6.44300 9.00500 49.87900 1.000 22.28000 83 LEU B N 1
ATOM 6401 C CA . LEU B 1 83 ? 6.74300 9.75500 48.66600 1.000 22.55000 83 LEU B CA 1
ATOM 6402 C C . LEU B 1 83 ? 5.94300 9.23900 47.47600 1.000 22.32000 83 LEU B C 1
ATOM 6403 O O . LEU B 1 83 ? 5.37000 10.02300 46.71800 1.000 26.67000 83 LEU B O 1
ATOM 6419 N N . LYS B 1 84 ? 5.90900 7.92000 47.31500 1.000 20.52000 84 LYS B N 1
ATOM 6420 C CA . LYS B 1 84 ? 5.21400 7.30400 46.18900 1.000 23.51000 84 LYS B CA 1
ATOM 6421 C C . LYS B 1 84 ? 3.74000 7.69500 46.17300 1.000 23.06000 84 LYS B C 1
ATOM 6422 O O . LYS B 1 84 ? 3.15700 7.92200 45.11400 1.000 23.03000 84 LYS B O 1
ATOM 6441 N N . GLU B 1 85 ? 3.14600 7.78200 47.35700 1.000 22.10000 85 GLU B N 1
ATOM 6442 C CA . GLU B 1 85 ? 1.72300 8.06200 47.48000 1.000 22.39000 85 GLU B CA 1
ATOM 6443 C C . GLU B 1 85 ? 1.39200 9.53300 47.25800 1.000 23.55000 85 GLU B C 1
ATOM 6444 O O . GLU B 1 85 ? 0.24700 9.87200 46.96000 1.000 23.34000 85 GLU B O 1
ATOM 6456 N N . ASN B 1 86 ? 2.38800 10.40300 47.40100 1.000 24.34000 86 ASN B N 1
ATOM 6457 C CA . ASN B 1 86 ? 2.17800 11.83600 47.20100 1.000 23.46000 86 ASN B CA 1
ATOM 6458 C C . ASN B 1 86 ? 2.41400 12.26000 45.75400 1.000 21.37000 86 ASN B C 1
ATOM 6459 O O . ASN B 1 86 ? 2.13100 13.39700 45.38500 1.000 22.79000 86 ASN B O 1
ATOM 6470 N N . GLY B 1 87 ? 2.92600 11.33900 44.94200 1.000 22.52000 87 GLY B N 1
ATOM 6471 C CA . GLY B 1 87 ? 3.09000 11.57100 43.51700 1.000 21.58000 87 GLY B CA 1
ATOM 6472 C C . GLY B 1 87 ? 4.52500 11.45700 43.04300 1.000 21.66000 87 GLY B C 1
ATOM 6473 O O . GLY B 1 87 ? 4.79500 11.54200 41.84600 1.000 24.41000 87 GLY B O 1
ATOM 6477 N N . VAL B 1 88 ? 5.44900 11.26600 43.97700 1.000 19.02000 88 VAL B N 1
ATOM 6478 C CA . VAL B 1 88 ? 6.85900 11.13500 43.63300 1.000 19.55000 88 VAL B CA 1
ATOM 6479 C C . VAL B 1 88 ? 7.11300 9.79600 42.94400 1.000 19.92000 88 VAL B C 1
ATOM 6480 O O . VAL B 1 88 ? 6.69000 8.75100 43.43500 1.000 21.06000 88 VAL B O 1
ATOM 6493 N N . ASN B 1 89 ? 7.80100 9.83700 41.80500 1.000 20.02000 89 ASN B N 1
ATOM 6494 C CA . ASN B 1 89 ? 8.09700 8.63000 41.03500 1.000 21.04000 89 ASN B CA 1
ATOM 6495 C C . ASN B 1 89 ? 9.56500 8.54100 40.61600 1.000 19.59000 89 ASN B C 1
ATOM 6496 O O . ASN B 1 89 ? 9.95000 7.64300 39.86600 1.000 18.70000 89 ASN B O 1
ATOM 6507 N N . TRP B 1 90 ? 10.37700 9.47400 41.10600 1.000 17.67000 90 TRP B N 1
ATOM 6508 C CA . TRP B 1 90 ? 11.81400 9.46200 40.84500 1.000 17.87000 90 TRP B CA 1
ATOM 6509 C C . TRP B 1 90 ? 12.60000 9.86200 42.09300 1.000 18.03000 90 TRP B C 1
ATOM 6510 O O . TRP B 1 90 ? 12.09200 10.57500 42.95900 1.000 19.45000 90 TRP B O 1
ATOM 6531 N N . ILE B 1 91 ? 13.83500 9.38000 42.18000 1.000 17.03000 91 ILE B N 1
ATOM 6532 C CA . ILE B 1 91 ? 14.72900 9.71600 43.28300 1.000 17.52000 91 ILE B CA 1
ATOM 6533 C C . ILE B 1 91 ? 16.08100 10.16400 42.74900 1.000 16.61000 91 ILE B C 1
ATOM 6534 O O . ILE B 1 91 ? 16.62900 9.54800 41.83700 1.000 15.38000 91 ILE B O 1
ATOM 6550 N N . ARG B 1 92 ? 16.61500 11.23400 43.33300 1.000 16.57000 92 ARG B N 1
ATOM 6551 C CA . ARG B 1 92 ? 17.93800 11.73200 42.97400 1.000 18.22000 92 ARG B CA 1
ATOM 6552 C C . ARG B 1 92 ? 18.87800 11.56600 44.16000 1.000 18.52000 92 ARG B C 1
ATOM 6553 O O . ARG B 1 92 ? 18.52900 11.90600 45.28800 1.000 16.70000 92 ARG B O 1
ATOM 6574 N N . LEU B 1 93 ? 20.06500 11.02700 43.89600 1.000 17.59000 93 LEU B N 1
ATOM 6575 C CA . LEU B 1 93 ? 21.06000 10.79500 44.93500 1.000 16.27000 93 LEU B CA 1
ATOM 6576 C C . LEU B 1 93 ? 22.43900 11.22800 44.46100 1.000 17.10000 93 LEU B C 1
ATOM 6577 O O . LEU B 1 93 ? 22.84300 10.91900 43.34100 1.000 16.78000 93 LEU B O 1
ATOM 6593 N N . ARG B 1 94 ? 23.15600 11.94800 45.31700 1.000 17.48000 94 ARG B N 1
ATOM 6594 C CA . ARG B 1 94 ? 24.53700 12.31500 45.03300 1.000 18.31000 94 ARG B CA 1
ATOM 6595 C C . ARG B 1 94 ? 25.47100 11.26600 45.61300 1.000 17.30000 94 ARG B C 1
ATOM 6596 O O . ARG B 1 94 ? 25.15600 10.64400 46.62500 1.000 18.85000 94 ARG B O 1
ATOM 6617 N N . VAL B 1 95 ? 26.61500 11.07400 44.96600 1.000 15.77000 95 VAL B N 1
ATOM 6618 C CA . VAL B 1 95 ? 27.60500 10.10400 45.41600 1.000 17.16000 95 VAL B CA 1
ATOM 6619 C C . VAL B 1 95 ? 28.98100 10.75500 45.49300 1.000 16.51000 95 VAL B C 1
ATOM 6620 O O . VAL B 1 95 ? 29.40000 11.44400 44.56500 1.000 16.34000 95 VAL B O 1
ATOM 6633 N N . TRP B 1 96 ? 29.67200 10.53100 46.60800 1.000 15.71000 96 TRP B N 1
ATOM 6634 C CA . TRP B 1 96 ? 31.01900 11.05500 46.80500 1.000 18.50000 96 TRP B CA 1
ATOM 6635 C C . TRP B 1 96 ? 32.04300 9.93100 46.80400 1.000 17.19000 96 TRP B C 1
ATOM 6636 O O . TRP B 1 96 ? 31.77200 8.82100 47.26300 1.000 18.92000 96 TRP B O 1
ATOM 6657 N N . ASN B 1 97 ? 33.22400 10.23300 46.28100 1.000 16.73000 97 ASN B N 1
ATOM 6658 C CA . ASN B 1 97 ? 34.29000 9.25300 46.17400 1.000 19.09000 97 ASN B CA 1
ATOM 6659 C C . ASN B 1 97 ? 34.72800 8.74300 47.54000 1.000 17.22000 97 ASN B C 1
ATOM 6660 O O . ASN B 1 97 ? 34.76400 7.53800 47.78100 1.000 17.25000 97 ASN B O 1
ATOM 6671 N N . ASP B 1 98 ? 35.05300 9.66900 48.43400 1.000 16.09000 98 ASP B N 1
ATOM 6672 C CA . ASP B 1 98 ? 35.51100 9.31400 49.77000 1.000 18.57000 98 ASP B CA 1
ATOM 6673 C C . ASP B 1 98 ? 35.19400 10.42300 50.76600 1.000 18.84000 98 ASP B C 1
ATOM 6674 O O . ASP B 1 98 ? 36.07800 11.18600 51.14500 1.000 20.89000 98 ASP B O 1
ATOM 6683 N N . PRO B 1 99 ? 33.92700 10.51600 51.20200 1.000 20.45000 99 PRO B N 1
ATOM 6684 C CA . PRO B 1 99 ? 33.53100 11.58600 52.13000 1.000 21.64000 99 PRO B CA 1
ATOM 6685 C C . PRO B 1 99 ? 34.06400 11.40300 53.56100 1.000 19.46000 99 PRO B C 1
ATOM 6686 O O . PRO B 1 99 ? 33.35100 11.66300 54.52900 1.000 19.41000 99 PRO B O 1
ATOM 6697 N N . TYR B 1 100 ? 35.32200 10.98200 53.67900 1.000 20.81000 100 TYR B N 1
ATOM 6698 C CA . TYR B 1 100 ? 35.98000 10.80800 54.97300 1.000 23.25000 100 TYR B CA 1
ATOM 6699 C C . TYR B 1 100 ? 37.39000 11.37800 54.91400 1.000 22.38000 100 TYR B C 1
ATOM 6700 O O . TYR B 1 100 ? 38.02700 11.33700 53.86900 1.000 21.97000 100 TYR B O 1
ATOM 6718 N N . ASP B 1 101 ? 37.88000 11.89900 56.03400 1.000 24.82000 101 ASP B N 1
ATOM 6719 C CA . ASP B 1 101 ? 39.24100 12.42000 56.09400 1.000 27.91000 101 ASP B CA 1
ATOM 6720 C C . ASP B 1 101 ? 40.22900 11.26800 56.27000 1.000 31.53000 101 ASP B C 1
ATOM 6721 O O . ASP B 1 101 ? 39.83900 10.09900 56.22900 1.000 29.34000 101 ASP B O 1
ATOM 6730 N N . GLU B 1 102 ? 41.50500 11.59500 56.46400 1.000 32.62000 102 GLU B N 1
ATOM 6731 C CA . GLU B 1 102 ? 42.53800 10.56700 56.58400 1.000 34.97000 102 GLU B CA 1
ATOM 6732 C C . GLU B 1 102 ? 42.34000 9.72700 57.84400 1.000 34.11000 102 GLU B C 1
ATOM 6733 O O . GLU B 1 102 ? 42.68100 8.54300 57.87200 1.000 32.12000 102 GLU B O 1
ATOM 6745 N N . GLN B 1 103 ? 41.78200 10.34300 58.88100 1.000 34.26000 103 GLN B N 1
ATOM 6746 C CA . GLN B 1 103 ? 41.55600 9.65400 60.14700 1.000 32.65000 103 GLN B CA 1
ATOM 6747 C C . GLN B 1 103 ? 40.30300 8.78000 60.08800 1.000 30.08000 103 GLN B C 1
ATOM 6748 O O . GLN B 1 103 ? 40.10100 7.91800 60.94300 1.000 33.87000 103 GLN B O 1
ATOM 6762 N N . GLY B 1 104 ? 39.46500 9.01000 59.08000 1.000 29.68000 104 GLY B N 1
ATOM 6763 C CA . GLY B 1 104 ? 38.33200 8.14200 58.80300 1.000 28.01000 104 GLY B CA 1
ATOM 6764 C C . GLY B 1 104 ? 36.99500 8.65200 59.30700 1.000 26.25000 104 GLY B C 1
ATOM 6765 O O . GLY B 1 104 ? 36.03800 7.88300 59.41600 1.000 24.82000 104 GLY B O 1
ATOM 6769 N N . ARG B 1 105 ? 36.92100 9.94500 59.60600 1.000 25.50000 105 ARG B N 1
ATOM 6770 C CA . ARG B 1 105 ? 35.70200 10.53500 60.15300 1.000 25.13000 105 ARG B CA 1
ATOM 6771 C C . ARG B 1 105 ? 34.84000 11.14300 59.04100 1.000 24.92000 105 ARG B C 1
ATOM 6772 O O . ARG B 1 105 ? 35.37300 11.75600 58.11300 1.000 22.90000 105 ARG B O 1
ATOM 6793 N N . PRO B 1 106 ? 33.50500 10.97700 59.12700 1.000 22.82000 106 PRO B N 1
ATOM 6794 C CA . PRO B 1 106 ? 32.62900 11.49200 58.06400 1.000 19.91000 106 PRO B CA 1
ATOM 6795 C C . PRO B 1 106 ? 32.68700 13.01000 57.90700 1.000 20.75000 106 PRO B C 1
ATOM 6796 O O . PRO B 1 106 ? 32.86300 13.72600 58.89300 1.000 20.02000 106 PRO B O 1
ATOM 6807 N N . TYR B 1 107 ? 32.53700 13.48400 56.67300 1.000 18.99000 107 TYR B N 1
ATOM 6808 C CA . TYR B 1 107 ? 32.46500 14.91400 56.39700 1.000 19.55000 107 TYR B CA 1
ATOM 6809 C C . TYR B 1 107 ? 31.11300 15.48100 56.81600 1.000 19.56000 107 TYR B C 1
ATOM 6810 O O . TYR B 1 107 ? 31.00500 16.65500 57.17600 1.000 18.75000 107 TYR B O 1
ATOM 6828 N N . GLY B 1 108 ? 30.08600 14.63700 56.75900 1.000 18.47000 108 GLY B N 1
ATOM 6829 C CA . GLY B 1 108 ? 28.72500 15.05600 57.04000 1.000 20.68000 108 GLY B CA 1
ATOM 6830 C C . GLY B 1 108 ? 27.94900 15.24800 55.75300 1.000 18.24000 108 GLY B C 1
ATOM 6831 O O . GLY B 1 108 ? 28.32200 14.71800 54.70700 1.000 16.08000 108 GLY B O 1
ATOM 6835 N N . GLY B 1 109 ? 26.86700 16.01500 55.82900 1.000 20.33000 109 GLY B N 1
ATOM 6836 C CA . GLY B 1 109 ? 26.03700 16.28200 54.66800 1.000 19.71000 109 GLY B CA 1
ATOM 6837 C C . GLY B 1 109 ? 25.42900 15.02200 54.08000 1.000 19.04000 109 GLY B C 1
ATOM 6838 O O . GLY B 1 109 ? 25.36700 14.86600 52.85900 1.000 21.10000 109 GLY B O 1
ATOM 6842 N N . GLY B 1 110 ? 24.98500 14.11900 54.95000 1.000 17.75000 110 GLY B N 1
ATOM 6843 C CA . GLY B 1 110 ? 24.33700 12.89500 54.51900 1.000 18.06000 110 GLY B CA 1
ATOM 6844 C C . GLY B 1 110 ? 25.30100 11.73700 54.33300 1.000 19.17000 110 GLY B C 1
ATOM 6845 O O . GLY B 1 110 ? 24.87200 10.59500 54.15600 1.000 17.67000 110 GLY B O 1
ATOM 6849 N N . ASN B 1 111 ? 26.59900 12.03100 54.37200 1.000 18.22000 111 ASN B N 1
ATOM 6850 C CA . ASN B 1 111 ? 27.63500 11.01000 54.23600 1.000 18.13000 111 ASN B CA 1
ATOM 6851 C C . ASN B 1 111 ? 27.37400 10.10800 53.03800 1.000 17.93000 111 ASN B C 1
ATOM 6852 O O . ASN B 1 111 ? 27.30800 8.88600 53.16700 1.000 17.98000 111 ASN B O 1
ATOM 6863 N N . CYS B 1 112 ? 27.22900 10.72900 51.87200 1.000 20.44000 112 CYS B N 1
ATOM 6864 C CA . CYS B 1 112 ? 26.77100 10.03800 50.67300 1.000 18.49000 112 CYS B CA 1
ATOM 6865 C C . CYS B 1 112 ? 27.89900 9.32500 49.93000 1.000 17.55000 112 CYS B C 1
ATOM 6866 O O . CYS B 1 112 ? 28.28300 9.73100 48.83500 1.000 17.60000 112 CYS B O 1
ATOM 6874 N N . ASP B 1 113 ? 28.42500 8.26000 50.52700 1.000 19.42000 113 ASP B N 1
ATOM 6875 C CA . ASP B 1 113 ? 29.37900 7.39800 49.83600 1.000 19.91000 113 ASP B CA 1
ATOM 6876 C C . ASP B 1 113 ? 28.59900 6.37600 49.01600 1.000 18.48000 113 ASP B C 1
ATOM 6877 O O . ASP B 1 113 ? 27.38000 6.26600 49.15100 1.000 17.00000 113 ASP B O 1
ATOM 6886 N N . LEU B 1 114 ? 29.30000 5.63400 48.16700 1.000 19.12000 114 LEU B N 1
ATOM 6887 C CA . LEU B 1 114 ? 28.64400 4.77200 47.19000 1.000 17.70000 114 LEU B CA 1
ATOM 6888 C C . LEU B 1 114 ? 27.78100 3.67600 47.82600 1.000 18.99000 114 LEU B C 1
ATOM 6889 O O . LEU B 1 114 ? 26.66400 3.43100 47.36800 1.000 19.91000 114 LEU B O 1
ATOM 6905 N N . PRO B 1 115 ? 28.28500 3.00900 48.87800 1.000 18.97000 115 PRO B N 1
ATOM 6906 C CA . PRO B 1 115 ? 27.46500 1.94300 49.46700 1.000 19.14000 115 PRO B CA 1
ATOM 6907 C C . PRO B 1 115 ? 26.15900 2.44700 50.09200 1.000 18.81000 115 PRO B C 1
ATOM 6908 O O . PRO B 1 115 ? 25.13200 1.78000 49.98800 1.000 17.54000 115 PRO B O 1
ATOM 6919 N N . ARG B 1 116 ? 26.20300 3.60900 50.73300 1.000 20.46000 116 ARG B N 1
ATOM 6920 C CA . ARG B 1 116 ? 25.02800 4.17800 51.38800 1.000 19.49000 116 ARG B CA 1
ATOM 6921 C C . ARG B 1 116 ? 23.92900 4.48700 50.38100 1.000 20.58000 116 ARG B C 1
ATOM 6922 O O . ARG B 1 116 ? 22.77800 4.08100 50.55000 1.000 19.86000 116 ARG B O 1
ATOM 6943 N N . MET B 1 117 ? 24.30200 5.20800 49.33100 1.000 20.13000 117 MET B N 1
ATOM 6944 C CA . MET B 1 117 ? 23.35400 5.65600 48.32500 1.000 19.01000 117 MET B CA 1
ATOM 6945 C C . MET B 1 117 ? 22.84300 4.49600 47.47200 1.000 20.71000 117 MET B C 1
ATOM 6946 O O . MET B 1 117 ? 21.68100 4.48300 47.06300 1.000 22.07000 117 MET B O 1
ATOM 6960 N N . THR B 1 118 ? 23.71200 3.52700 47.20200 1.000 20.74000 118 THR B N 1
ATOM 6961 C CA . THR B 1 118 ? 23.33600 2.37200 46.39200 1.000 19.75000 118 THR B CA 1
ATOM 6962 C C . THR B 1 118 ? 22.27900 1.54900 47.11500 1.000 18.39000 118 THR B C 1
ATOM 6963 O O . THR B 1 118 ? 21.33100 1.06800 46.49600 1.000 18.81000 118 THR B O 1
ATOM 6974 N N . ASP B 1 119 ? 22.44800 1.39500 48.42500 1.000 20.55000 119 ASP B N 1
ATOM 6975 C CA . ASP B 1 119 ? 21.48300 0.67000 49.24600 1.000 20.41000 119 ASP B CA 1
ATOM 6976 C C . ASP B 1 119 ? 20.10600 1.31600 49.16300 1.000 21.25000 119 ASP B C 1
ATOM 6977 O O . ASP B 1 119 ? 19.09400 0.62300 49.05500 1.000 23.90000 119 ASP B O 1
ATOM 6986 N N . PHE B 1 120 ? 20.07200 2.64400 49.20800 1.000 17.03000 120 PHE B N 1
ATOM 6987 C CA . PHE B 1 120 ? 18.81100 3.36800 49.14300 1.000 20.60000 120 PHE B CA 1
ATOM 6988 C C . PHE B 1 120 ? 18.25300 3.36100 47.72300 1.000 21.90000 120 PHE B C 1
ATOM 6989 O O . PHE B 1 120 ? 17.03800 3.36400 47.52600 1.000 22.99000 120 PHE B O 1
ATOM 7006 N N . ALA B 1 121 ? 19.14500 3.35000 46.73800 1.000 20.94000 121 ALA B N 1
ATOM 7007 C CA . ALA B 1 121 ? 18.74000 3.34100 45.33700 1.000 21.00000 121 ALA B CA 1
ATOM 7008 C C . ALA B 1 121 ? 18.05400 2.02800 44.97400 1.000 19.74000 121 ALA B C 1
ATOM 7009 O O . ALA B 1 121 ? 17.01100 2.02500 44.32200 1.000 18.12000 121 ALA B O 1
ATOM 7016 N N . ALA B 1 122 ? 18.65000 0.91400 45.39200 1.000 22.86000 122 ALA B N 1
ATOM 7017 C CA . ALA B 1 122 ? 18.06600 -0.40300 45.15400 1.000 21.92000 122 ALA B CA 1
ATOM 7018 C C . ALA B 1 122 ? 16.66800 -0.47900 45.75800 1.000 21.47000 122 ALA B C 1
ATOM 7019 O O . ALA B 1 122 ? 15.76300 -1.09800 45.19800 1.000 20.28000 122 ALA B O 1
ATOM 7026 N N . LYS B 1 123 ? 16.50400 0.16400 46.90800 1.000 19.90000 123 LYS B N 1
ATOM 7027 C CA . LYS B 1 123 ? 15.24100 0.14300 47.62600 1.000 21.75000 123 LYS B CA 1
ATOM 7028 C C . LYS B 1 123 ? 14.19400 0.95300 46.87500 1.000 20.02000 123 LYS B C 1
ATOM 7029 O O . LYS B 1 123 ? 12.99600 0.68000 46.97200 1.000 22.28000 123 LYS B O 1
ATOM 7048 N N . ALA B 1 124 ? 14.65700 1.94700 46.12300 1.000 18.49000 124 ALA B N 1
ATOM 7049 C CA . ALA B 1 124 ? 13.77000 2.80500 45.34900 1.000 21.90000 124 ALA B CA 1
ATOM 7050 C C . ALA B 1 124 ? 13.24400 2.07800 44.11100 1.000 21.22000 124 ALA B C 1
ATOM 7051 O O . ALA B 1 124 ? 12.05100 2.13300 43.81200 1.000 20.34000 124 ALA B O 1
ATOM 7058 N N . LYS B 1 125 ? 14.13400 1.39400 43.39600 1.000 20.50000 125 LYS B N 1
ATOM 7059 C CA . LYS B 1 125 ? 13.74400 0.67600 42.18600 1.000 21.27000 125 LYS B CA 1
ATOM 7060 C C . LYS B 1 125 ? 12.73700 -0.41700 42.50700 1.000 20.30000 125 LYS B C 1
ATOM 7061 O O . LYS B 1 125 ? 11.82500 -0.68200 41.72400 1.000 20.44000 125 LYS B O 1
ATOM 7080 N N . ALA B 1 126 ? 12.91100 -1.04900 43.66300 1.000 20.12000 126 ALA B N 1
ATOM 7081 C CA . ALA B 1 126 ? 12.01200 -2.10700 44.10100 1.000 20.77000 126 ALA B CA 1
ATOM 7082 C C . ALA B 1 126 ? 10.60300 -1.56600 44.30100 1.000 18.48000 126 ALA B C 1
ATOM 7083 O O . ALA B 1 126 ? 9.62900 -2.31100 44.22100 1.000 22.93000 126 ALA B O 1
ATOM 7090 N N . LYS B 1 127 ? 10.50300 -0.26600 44.56000 1.000 20.60000 127 LYS B N 1
ATOM 7091 C CA . LYS B 1 127 ? 9.21100 0.39100 44.73700 1.000 22.06000 127 LYS B CA 1
ATOM 7092 C C . LYS B 1 127 ? 8.69900 0.99400 43.42900 1.000 20.98000 127 LYS B C 1
ATOM 7093 O O . LYS B 1 127 ? 7.58300 1.51200 43.37600 1.000 21.86000 127 LYS B O 1
ATOM 7112 N N . GLY B 1 128 ? 9.51900 0.93000 42.38200 1.000 20.58000 128 GLY B N 1
ATOM 7113 C CA . GLY B 1 128 ? 9.12300 1.39600 41.06300 1.000 19.12000 128 GLY B CA 1
ATOM 7114 C C . GLY B 1 128 ? 9.56100 2.81600 40.74800 1.000 18.35000 128 GLY B C 1
ATOM 7115 O O . GLY B 1 128 ? 9.09300 3.41900 39.78100 1.000 18.71000 128 GLY B O 1
ATOM 7119 N N . PHE B 1 129 ? 10.46000 3.35500 41.56400 1.000 20.81000 129 PHE B N 1
ATOM 7120 C CA . PHE B 1 129 ? 11.00000 4.69200 41.33700 1.000 18.75000 129 PHE B CA 1
ATOM 7121 C C . PHE B 1 129 ? 12.04000 4.69900 40.22600 1.000 16.81000 129 PHE B C 1
ATOM 7122 O O . PHE B 1 129 ? 12.68100 3.68500 39.95600 1.000 19.60000 129 PHE B O 1
ATOM 7139 N N . GLY B 1 130 ? 12.20300 5.85100 39.58700 1.000 16.94000 130 GLY B N 1
ATOM 7140 C CA . GLY B 1 130 ? 13.34000 6.08300 38.71700 1.000 18.42000 130 GLY B CA 1
ATOM 7141 C C . GLY B 1 130 ? 14.46100 6.66100 39.55700 1.000 16.67000 130 GLY B C 1
ATOM 7142 O O . GLY B 1 130 ? 14.19600 7.27100 40.59000 1.000 15.89000 130 GLY B O 1
ATOM 7146 N N . VAL B 1 131 ? 15.70500 6.47400 39.12300 1.000 19.07000 131 VAL B N 1
ATOM 7147 C CA . VAL B 1 131 ? 16.86000 6.88600 39.91500 1.000 16.25000 131 VAL B CA 1
ATOM 7148 C C . VAL B 1 131 ? 17.85300 7.71500 39.10600 1.000 17.16000 131 VAL B C 1
ATOM 7149 O O . VAL B 1 131 ? 18.42400 7.23700 38.12600 1.000 17.99000 131 VAL B O 1
ATOM 7162 N N . LEU B 1 132 ? 18.05000 8.96100 39.53300 1.000 18.28000 132 LEU B N 1
ATOM 7163 C CA . LEU B 1 132 ? 19.09400 9.82400 38.98500 1.000 18.76000 132 LEU B CA 1
ATOM 7164 C C . LEU B 1 132 ? 20.27000 9.88600 39.95000 1.000 19.11000 132 LEU B C 1
ATOM 7165 O O . LEU B 1 132 ? 20.09600 10.20400 41.12600 1.000 18.11000 132 LEU B O 1
ATOM 7181 N N . ILE B 1 133 ? 21.46400 9.58900 39.44900 1.000 18.95000 133 ILE B N 1
ATOM 7182 C CA . ILE B 1 133 ? 22.66500 9.60500 40.27500 1.000 16.94000 133 ILE B CA 1
ATOM 7183 C C . ILE B 1 133 ? 23.56100 10.77800 39.90600 1.000 17.27000 133 ILE B C 1
ATOM 7184 O O . ILE B 1 133 ? 23.88500 10.98900 38.73600 1.000 18.17000 133 ILE B O 1
ATOM 7200 N N . ASP B 1 134 ? 23.95400 11.53400 40.92700 1.000 14.72000 134 ASP B N 1
ATOM 7201 C CA . ASP B 1 134 ? 24.78100 12.71800 40.74600 1.000 18.55000 134 ASP B CA 1
ATOM 7202 C C . ASP B 1 134 ? 26.20600 12.48700 41.24100 1.000 18.68000 134 ASP B C 1
ATOM 7203 O O . ASP B 1 134 ? 26.51300 12.71600 42.40900 1.000 19.20000 134 ASP B O 1
ATOM 7212 N N . PHE B 1 135 ? 27.06900 12.02800 40.34200 1.000 17.62000 135 PHE B N 1
ATOM 7213 C CA . PHE B 1 135 ? 28.49200 11.92700 40.63500 1.000 17.64000 135 PHE B CA 1
ATOM 7214 C C . PHE B 1 135 ? 29.11900 13.31500 40.68800 1.000 17.81000 135 PHE B C 1
ATOM 7215 O O . PHE B 1 135 ? 29.38000 13.92400 39.65400 1.000 18.91000 135 PHE B O 1
ATOM 7232 N N . HIS B 1 136 ? 29.35500 13.81600 41.89600 1.000 17.57000 136 HIS B N 1
ATOM 7233 C CA . HIS B 1 136 ? 30.03600 15.09400 42.06500 1.000 18.33000 136 HIS B CA 1
ATOM 7234 C C . HIS B 1 136 ? 31.48000 14.99800 41.58500 1.000 19.15000 136 HIS B C 1
ATOM 7235 O O . HIS B 1 136 ? 32.09500 16.00800 41.24300 1.000 18.37000 136 HIS B O 1
ATOM 7249 N N . TYR B 1 137 ? 32.00700 13.77600 41.55500 1.000 19.49000 137 TYR B N 1
ATOM 7250 C CA . TYR B 1 137 ? 33.41700 13.54300 41.26100 1.000 18.54000 137 TYR B CA 1
ATOM 7251 C C . TYR B 1 137 ? 34.26900 14.34900 42.23200 1.000 17.30000 137 TYR B C 1
ATOM 7252 O O . TYR B 1 137 ? 35.17400 15.08500 41.83900 1.000 17.71000 137 TYR B O 1
ATOM 7270 N N . SER B 1 138 ? 33.94100 14.19500 43.51100 1.000 19.01000 138 SER B N 1
ATOM 7271 C CA . SER B 1 138 ? 34.64100 14.85500 44.60400 1.000 19.00000 138 SER B CA 1
ATOM 7272 C C . SER B 1 138 ? 34.34400 14.08800 45.88800 1.000 17.93000 138 SER B C 1
ATOM 7273 O O . SER B 1 138 ? 33.46300 13.22700 45.90700 1.000 18.37000 138 SER B O 1
ATOM 7281 N N . ASP B 1 139 ? 35.07200 14.39800 46.95600 1.000 17.12000 139 ASP B N 1
ATOM 7282 C CA . ASP B 1 139 ? 34.84700 13.75100 48.24200 1.000 15.14000 139 ASP B CA 1
ATOM 7283 C C . ASP B 1 139 ? 33.77300 14.48100 49.03700 1.000 18.02000 139 ASP B C 1
ATOM 7284 O O . ASP B 1 139 ? 33.18200 13.90500 49.94500 1.000 19.40000 139 ASP B O 1
ATOM 7293 N N . TRP B 1 140 ? 33.52100 15.74500 48.70300 1.000 20.54000 140 TRP B N 1
ATOM 7294 C CA . TRP B 1 140 ? 32.42300 16.47900 49.33800 1.000 20.14000 140 TRP B CA 1
ATOM 7295 C C . TRP B 1 140 ? 31.73500 17.44100 48.36600 1.000 16.58000 140 TRP B C 1
ATOM 7296 O O . TRP B 1 140 ? 31.85500 17.29100 47.15100 1.000 17.91000 140 TRP B O 1
ATOM 7317 N N . TRP B 1 141 ? 31.00500 18.41000 48.91400 1.000 15.72000 141 TRP B N 1
ATOM 7318 C CA . TRP B 1 141 ? 30.15700 19.30100 48.12200 1.000 17.75000 141 TRP B CA 1
ATOM 7319 C C . TRP B 1 141 ? 30.88200 19.89100 46.91900 1.000 19.59000 141 TRP B C 1
ATOM 7320 O O . TRP B 1 141 ? 32.00600 20.38500 47.03400 1.000 19.88000 141 TRP B O 1
ATOM 7341 N N . ALA B 1 142 ? 30.22500 19.82600 45.76600 1.000 20.50000 142 ALA B N 1
ATOM 7342 C CA . ALA B 1 142 ? 30.74700 20.41600 44.54000 1.000 19.89000 142 ALA B CA 1
ATOM 7343 C C . ALA B 1 142 ? 29.71800 21.35400 43.91800 1.000 20.51000 142 ALA B C 1
ATOM 7344 O O . ALA B 1 142 ? 28.52700 21.04600 43.87500 1.000 20.33000 142 ALA B O 1
ATOM 7351 N N . ASP B 1 143 ? 30.19400 22.50500 43.45300 1.000 21.83000 143 ASP B N 1
ATOM 7352 C CA . ASP B 1 143 ? 29.35900 23.50700 42.80100 1.000 20.33000 143 ASP B CA 1
ATOM 7353 C C . ASP B 1 143 ? 30.30800 24.47800 42.07800 1.000 20.43000 143 ASP B C 1
ATOM 7354 O O . ASP B 1 143 ? 31.52400 24.33000 42.19300 1.000 20.08000 143 ASP B O 1
ATOM 7363 N N . PRO B 1 144 ? 29.77600 25.45600 41.31500 1.000 20.08000 144 PRO B N 1
ATOM 7364 C CA . PRO B 1 144 ? 30.69200 26.32200 40.55500 1.000 20.65000 144 PRO B CA 1
ATOM 7365 C C . PRO B 1 144 ? 31.71800 27.12600 41.36100 1.000 18.81000 144 PRO B C 1
ATOM 7366 O O . PRO B 1 144 ? 32.55400 27.77700 40.73600 1.000 20.61000 144 PRO B O 1
ATOM 7377 N N . SER B 1 145 ? 31.66600 27.09100 42.69100 1.000 20.27000 145 SER B N 1
ATOM 7378 C CA . SER B 1 145 ? 32.65900 27.78800 43.51300 1.000 20.88000 145 SER B CA 1
ATOM 7379 C C . SER B 1 145 ? 33.70900 26.82800 44.07400 1.000 22.00000 145 SER B C 1
ATOM 7380 O O . SER B 1 145 ? 34.74300 27.26000 44.59000 1.000 20.19000 145 SER B O 1
ATOM 7388 N N . LYS B 1 146 ? 33.44200 25.52900 43.97200 1.000 20.13000 146 LYS B N 1
ATOM 7389 C CA . LYS B 1 146 ? 34.36500 24.51500 44.47300 1.000 19.26000 146 LYS B CA 1
ATOM 7390 C C . LYS B 1 146 ? 34.15700 23.17900 43.76900 1.000 19.22000 146 LYS B C 1
ATOM 7391 O O . LYS B 1 146 ? 33.07300 22.60000 43.81800 1.000 19.91000 146 LYS B O 1
ATOM 7410 N N . GLN B 1 147 ? 35.20900 22.71100 43.10500 1.000 20.59000 147 GLN B N 1
ATOM 7411 C CA . GLN B 1 147 ? 35.20600 21.42300 42.42400 1.000 18.38000 147 GLN B CA 1
ATOM 7412 C C . GLN B 1 147 ? 36.48400 20.67600 42.76900 1.000 19.43000 147 GLN B C 1
ATOM 7413 O O . GLN B 1 147 ? 37.28900 20.35200 41.89400 1.000 19.75000 147 GLN B O 1
ATOM 7427 N N . SER B 1 148 ? 36.67000 20.41400 44.05600 1.000 18.55000 148 SER B N 1
ATOM 7428 C CA . SER B 1 148 ? 37.88000 19.76000 44.53200 1.000 20.17000 148 SER B CA 1
ATOM 7429 C C . SER B 1 148 ? 37.94200 18.31700 44.04700 1.000 21.10000 148 SER B C 1
ATOM 7430 O O . SER B 1 148 ? 36.94200 17.59800 44.08100 1.000 19.37000 148 SER B O 1
ATOM 7438 N N . LYS B 1 149 ? 39.11600 17.89700 43.58800 1.000 18.98000 149 LYS B N 1
ATOM 7439 C CA . LYS B 1 149 ? 39.30300 16.51200 43.18700 1.000 17.06000 149 LYS B CA 1
ATOM 7440 C C . LYS B 1 149 ? 39.26000 15.63000 44.42200 1.000 18.58000 149 LYS B C 1
ATOM 7441 O O . LYS B 1 149 ? 39.51700 16.10600 45.52700 1.000 19.36000 149 LYS B O 1
ATOM 7460 N N . PRO B 1 150 ? 38.92700 14.34100 44.24700 1.000 22.34000 150 PRO B N 1
ATOM 7461 C CA . PRO B 1 150 ? 39.07200 13.41000 45.37000 1.000 19.68000 150 PRO B CA 1
ATOM 7462 C C . PRO B 1 150 ? 40.52000 13.36500 45.83900 1.000 19.49000 150 PRO B C 1
ATOM 7463 O O . PRO B 1 150 ? 41.42100 13.50300 45.01200 1.000 21.09000 150 PRO B O 1
ATOM 7474 N N . LYS B 1 151 ? 40.73400 13.18600 47.13800 1.000 19.59000 151 LYS B N 1
ATOM 7475 C CA . LYS B 1 151 ? 42.07800 13.20600 47.71000 1.000 20.44000 151 LYS B CA 1
ATOM 7476 C C . LYS B 1 151 ? 43.01800 12.23700 47.00100 1.000 20.63000 151 LYS B C 1
ATOM 7477 O O . LYS B 1 151 ? 44.20900 12.50800 46.86000 1.000 22.35000 151 LYS B O 1
ATOM 7496 N N . ALA B 1 152 ? 42.47200 11.11300 46.55100 1.000 20.41000 152 ALA B N 1
ATOM 7497 C CA . ALA B 1 152 ? 43.26800 10.08100 45.90300 1.000 21.87000 152 ALA B CA 1
ATOM 7498 C C . ALA B 1 152 ? 43.62300 10.45900 44.46600 1.000 23.31000 152 ALA B C 1
ATOM 7499 O O . ALA B 1 152 ? 44.48500 9.83000 43.85100 1.000 26.71000 152 ALA B O 1
ATOM 7506 N N . TRP B 1 153 ? 42.95800 11.48400 43.93800 1.000 21.17000 153 TRP B N 1
ATOM 7507 C CA . TRP B 1 153 ? 43.17300 11.92500 42.56000 1.000 22.02000 153 TRP B CA 1
ATOM 7508 C C . TRP B 1 153 ? 43.97500 13.22400 42.49400 1.000 22.66000 153 TRP B C 1
ATOM 7509 O O . TRP B 1 153 ? 44.19100 13.77200 41.41400 1.000 22.52000 153 TRP B O 1
ATOM 7530 N N . ALA B 1 154 ? 44.41600 13.70900 43.65100 1.000 23.96000 154 ALA B N 1
ATOM 7531 C CA . ALA B 1 154 ? 45.00100 15.04200 43.75900 1.000 21.56000 154 ALA B CA 1
ATOM 7532 C C . ALA B 1 154 ? 46.30200 15.18400 42.97400 1.000 24.55000 154 ALA B C 1
ATOM 7533 O O . ALA B 1 154 ? 46.52400 16.19700 42.31200 1.000 25.64000 154 ALA B O 1
ATOM 7540 N N . ASN B 1 155 ? 47.15500 14.16700 43.05100 1.000 27.19000 155 ASN B N 1
ATOM 7541 C CA . ASN B 1 155 ? 48.48300 14.22600 42.44600 1.000 25.52000 155 ASN B CA 1
ATOM 7542 C C . ASN B 1 155 ? 48.55700 13.49300 41.11000 1.000 26.16000 155 ASN B C 1
ATOM 7543 O O . ASN B 1 155 ? 49.62200 13.41000 40.49900 1.000 28.31000 155 ASN B O 1
ATOM 7554 N N . LEU B 1 156 ? 47.42900 12.95800 40.65800 1.000 26.45000 156 LEU B N 1
ATOM 7555 C CA . LEU B 1 156 ? 47.37300 12.29900 39.36200 1.000 23.00000 156 LEU B CA 1
ATOM 7556 C C . LEU B 1 156 ? 47.52200 13.31300 38.23700 1.000 26.12000 156 LEU B C 1
ATOM 7557 O O . LEU B 1 156 ? 46.87800 14.36400 38.24500 1.000 27.14000 156 LEU B O 1
ATOM 7573 N N . SER B 1 157 ? 48.37400 12.99700 37.26700 1.000 26.13000 157 SER B N 1
ATOM 7574 C CA . SER B 1 157 ? 48.48900 13.81800 36.07000 1.000 24.00000 157 SER B CA 1
ATOM 7575 C C . SER B 1 157 ? 47.19200 13.71300 35.27800 1.000 24.19000 157 SER B C 1
ATOM 7576 O O . SER B 1 157 ? 46.33500 12.88800 35.58900 1.000 24.70000 157 SER B O 1
ATOM 7584 N N . TYR B 1 158 ? 47.05000 14.54600 34.25300 1.000 25.54000 158 TYR B N 1
ATOM 7585 C CA . TYR B 1 158 ? 45.82800 14.56500 33.45600 1.000 25.64000 158 TYR B CA 1
ATOM 7586 C C . TYR B 1 158 ? 45.51100 13.21100 32.81300 1.000 24.22000 158 TYR B C 1
ATOM 7587 O O . TYR B 1 158 ? 44.40600 12.69900 32.97800 1.000 21.95000 158 TYR B O 1
ATOM 7605 N N . PRO B 1 159 ? 46.47100 12.62400 32.07800 1.000 24.29000 159 PRO B N 1
ATOM 7606 C CA . PRO B 1 159 ? 46.15600 11.33300 31.45400 1.000 23.87000 159 PRO B CA 1
ATOM 7607 C C . PRO B 1 159 ? 45.91400 10.22200 32.47800 1.000 23.31000 159 PRO B C 1
ATOM 7608 O O . PRO B 1 159 ? 45.18000 9.27400 32.19700 1.000 23.75000 159 PRO B O 1
ATOM 7619 N N . GLU B 1 160 ? 46.52800 10.33700 33.65100 1.000 23.93000 160 GLU B N 1
ATOM 7620 C CA . GLU B 1 160 ? 46.26400 9.40400 34.74000 1.000 24.34000 160 GLU B CA 1
ATOM 7621 C C . GLU B 1 160 ? 44.89200 9.68100 35.33500 1.000 23.68000 160 GLU B C 1
ATOM 7622 O O . GLU B 1 160 ? 44.19400 8.76600 35.76900 1.000 21.29000 160 GLU B O 1
ATOM 7634 N N . LEU B 1 161 ? 44.51300 10.95400 35.34800 1.000 22.61000 161 LEU B N 1
ATOM 7635 C CA . LEU B 1 161 ? 43.22900 11.36300 35.89400 1.000 22.92000 161 LEU B CA 1
ATOM 7636 C C . LEU B 1 161 ? 42.09200 10.91800 34.98000 1.000 24.04000 161 LEU B C 1
ATOM 7637 O O . LEU B 1 161 ? 41.03600 10.50400 35.45200 1.000 21.83000 161 LEU B O 1
ATOM 7653 N N . VAL B 1 162 ? 42.31500 11.00500 33.67100 1.000 24.35000 162 VAL B N 1
ATOM 7654 C CA . VAL B 1 162 ? 41.33500 10.54100 32.69500 1.000 24.29000 162 VAL B CA 1
ATOM 7655 C C . VAL B 1 162 ? 41.02100 9.06800 32.92700 1.000 24.24000 162 VAL B C 1
ATOM 7656 O O . VAL B 1 162 ? 39.85700 8.66300 32.91800 1.000 22.96000 162 VAL B O 1
ATOM 7669 N N . GLU B 1 163 ? 42.06700 8.27400 33.13100 1.000 23.92000 163 GLU B N 1
ATOM 7670 C CA . GLU B 1 163 ? 41.91600 6.84300 33.36900 1.000 25.78000 163 GLU B CA 1
ATOM 7671 C C . GLU B 1 163 ? 41.28800 6.58100 34.73800 1.000 25.35000 163 GLU B C 1
ATOM 7672 O O . GLU B 1 163 ? 40.61000 5.57200 34.93800 1.000 23.63000 163 GLU B O 1
ATOM 7684 N N . ALA B 1 164 ? 41.51200 7.49800 35.67600 1.000 24.53000 164 ALA B N 1
ATOM 7685 C CA . ALA B 1 164 ? 40.92500 7.39200 37.00700 1.000 24.58000 164 ALA B CA 1
ATOM 7686 C C . ALA B 1 164 ? 39.42300 7.65700 36.96700 1.000 24.33000 164 ALA B C 1
ATOM 7687 O O . ALA B 1 164 ? 38.64500 6.95600 37.61600 1.000 21.67000 164 ALA B O 1
ATOM 7694 N N . VAL B 1 165 ? 39.02300 8.67400 36.20800 1.000 23.67000 165 VAL B N 1
ATOM 7695 C CA . VAL B 1 165 ? 37.61400 9.02400 36.07400 1.000 22.12000 165 VAL B CA 1
ATOM 7696 C C . VAL B 1 165 ? 36.83800 7.87700 35.44600 1.000 20.87000 165 VAL B C 1
ATOM 7697 O O . VAL B 1 165 ? 35.73100 7.55700 35.87600 1.000 20.84000 165 VAL B O 1
ATOM 7710 N N . TYR B 1 166 ? 37.41800 7.27000 34.41700 1.000 22.69000 166 TYR B N 1
ATOM 7711 C CA . TYR B 1 166 ? 36.76500 6.17100 33.72200 1.000 22.83000 166 TYR B CA 1
ATOM 7712 C C . TYR B 1 166 ? 36.58900 4.97400 34.64400 1.000 22.61000 166 TYR B C 1
ATOM 7713 O O . TYR B 1 166 ? 35.48100 4.46500 34.81200 1.000 22.77000 166 TYR B O 1
ATOM 7731 N N . ASN B 1 167 ? 37.69200 4.53100 35.23700 1.000 22.77000 167 ASN B N 1
ATOM 7732 C CA . ASN B 1 167 ? 37.69800 3.30900 36.02500 1.000 21.33000 167 ASN B CA 1
ATOM 7733 C C . ASN B 1 167 ? 36.80100 3.40100 37.25800 1.000 22.32000 167 ASN B C 1
ATOM 7734 O O . ASN B 1 167 ? 36.18900 2.41000 37.66000 1.000 22.91000 167 ASN B O 1
ATOM 7745 N N . TRP B 1 168 ? 36.72300 4.58400 37.85900 1.000 22.25000 168 TRP B N 1
ATOM 7746 C CA . TRP B 1 168 ? 35.86800 4.77400 39.02500 1.000 20.08000 168 TRP B CA 1
ATOM 7747 C C . TRP B 1 168 ? 34.40100 4.78200 38.61900 1.000 21.33000 168 TRP B C 1
ATOM 7748 O O . TRP B 1 168 ? 33.54900 4.25900 39.33700 1.000 20.42000 168 TRP B O 1
ATOM 7769 N N . THR B 1 169 ? 34.11300 5.38100 37.46800 1.000 20.78000 169 THR B N 1
ATOM 7770 C CA . THR B 1 169 ? 32.74300 5.47300 36.98000 1.000 22.20000 169 THR B CA 1
ATOM 7771 C C . THR B 1 169 ? 32.23100 4.09100 36.59400 1.000 21.06000 169 THR B C 1
ATOM 7772 O O . THR B 1 169 ? 31.06000 3.77400 36.79900 1.000 20.72000 169 THR B O 1
ATOM 7783 N N . TYR B 1 170 ? 33.11600 3.27200 36.03600 1.000 21.72000 170 TYR B N 1
ATOM 7784 C CA . TYR B 1 170 ? 32.74700 1.92700 35.61500 1.000 21.63000 170 TYR B CA 1
ATOM 7785 C C . TYR B 1 170 ? 32.49300 1.02600 36.82100 1.000 20.64000 170 TYR B C 1
ATOM 7786 O O . TYR B 1 170 ? 31.42300 0.43100 36.94300 1.000 21.63000 170 TYR B O 1
ATOM 7804 N N . ASN B 1 171 ? 33.47800 0.93100 37.71000 1.000 20.64000 171 ASN B N 1
ATOM 7805 C CA . ASN B 1 171 ? 33.37100 0.06300 38.87800 1.000 20.74000 171 ASN B CA 1
ATOM 7806 C C . ASN B 1 171 ? 32.24500 0.49500 39.81100 1.000 19.86000 171 ASN B C 1
ATOM 7807 O O . ASN B 1 171 ? 31.62500 -0.33800 40.47100 1.000 21.04000 171 ASN B O 1
ATOM 7818 N N . ALA B 1 172 ? 31.98500 1.79700 39.86500 1.000 20.58000 172 ALA B N 1
ATOM 7819 C CA . ALA B 1 172 ? 30.92100 2.32200 40.71200 1.000 20.39000 172 ALA B CA 1
ATOM 7820 C C . ALA B 1 172 ? 29.56100 1.87200 40.19100 1.000 20.40000 172 ALA B C 1
ATOM 7821 O O . ALA B 1 172 ? 28.72400 1.39800 40.95700 1.000 18.31000 172 ALA B O 1
ATOM 7828 N N . LEU B 1 173 ? 29.35000 2.01200 38.88500 1.000 20.64000 173 LEU B N 1
ATOM 7829 C CA . LEU B 1 173 ? 28.09200 1.60400 38.26600 1.000 20.77000 173 LEU B CA 1
ATOM 7830 C C . LEU B 1 173 ? 27.95500 0.08400 38.25500 1.000 20.84000 173 LEU B C 1
ATOM 7831 O O . LEU B 1 173 ? 26.85400 -0.45000 38.39300 1.000 22.02000 173 LEU B O 1
ATOM 7847 N N . LYS B 1 174 ? 29.07800 -0.60600 38.09600 1.000 21.12000 174 LYS B N 1
ATOM 7848 C CA . LYS B 1 174 ? 29.08900 -2.06300 38.11600 1.000 21.98000 174 LYS B CA 1
ATOM 7849 C C . LYS B 1 174 ? 28.81600 -2.59200 39.52100 1.000 23.49000 174 LYS B C 1
ATOM 7850 O O . LYS B 1 174 ? 28.19800 -3.63900 39.68600 1.000 25.97000 174 LYS B O 1
ATOM 7869 N N . TYR B 1 175 ? 29.28500 -1.86900 40.53100 1.000 22.14000 175 TYR B N 1
ATOM 7870 C CA . TYR B 1 175 ? 28.96300 -2.19600 41.91400 1.000 21.52000 175 TYR B CA 1
ATOM 7871 C C . TYR B 1 175 ? 27.49100 -1.91200 42.15500 1.000 21.48000 175 TYR B C 1
ATOM 7872 O O . TYR B 1 175 ? 26.82200 -2.59500 42.93000 1.000 23.82000 175 TYR B O 1
ATOM 7890 N N . MET B 1 176 ? 26.99800 -0.89100 41.46600 1.000 22.63000 176 MET B N 1
ATOM 7891 C CA . MET B 1 176 ? 25.63100 -0.42100 41.62100 1.000 21.22000 176 MET B CA 1
ATOM 7892 C C . MET B 1 176 ? 24.62200 -1.37300 40.98300 1.000 21.24000 176 MET B C 1
ATOM 7893 O O . MET B 1 176 ? 23.55800 -1.63400 41.54500 1.000 21.59000 176 MET B O 1
ATOM 7907 N N . ALA B 1 177 ? 24.96400 -1.88200 39.80300 1.000 23.25000 177 ALA B N 1
ATOM 7908 C CA . ALA B 1 177 ? 24.08500 -2.77300 39.04800 1.000 23.30000 177 ALA B CA 1
ATOM 7909 C C . ALA B 1 177 ? 23.84500 -4.09000 39.78400 1.000 24.31000 177 ALA B C 1
ATOM 7910 O O . ALA B 1 177 ? 22.73800 -4.63300 39.77100 1.000 22.99000 177 ALA B O 1
ATOM 7917 N N . GLU B 1 178 ? 24.89000 -4.59200 40.43200 1.000 24.72000 178 GLU B N 1
ATOM 7918 C CA . GLU B 1 178 ? 24.86100 -5.91300 41.04600 1.000 22.73000 178 GLU B CA 1
ATOM 7919 C C . GLU B 1 178 ? 24.25900 -5.86100 42.44700 1.000 22.55000 178 GLU B C 1
ATOM 7920 O O . GLU B 1 178 ? 24.32800 -6.82900 43.20400 1.000 23.73000 178 GLU B O 1
ATOM 7932 N N . HIS B 1 179 ? 23.67800 -4.71100 42.77700 1.000 23.75000 179 HIS B N 1
ATOM 7933 C CA . HIS B 1 179 ? 22.81500 -4.55900 43.94200 1.000 21.89000 179 HIS B CA 1
ATOM 7934 C C . HIS B 1 179 ? 21.41400 -4.17400 43.47200 1.000 20.82000 179 HIS B C 1
ATOM 7935 O O . HIS B 1 179 ? 20.57000 -3.76500 44.26900 1.000 19.37000 179 HIS B O 1
ATOM 7949 N N . ASN B 1 180 ? 21.18300 -4.31200 42.16700 1.000 24.35000 180 ASN B N 1
ATOM 7950 C CA . ASN B 1 180 ? 19.91300 -3.94300 41.54700 1.000 21.58000 180 ASN B CA 1
ATOM 7951 C C . ASN B 1 180 ? 19.56300 -2.48500 41.81000 1.000 19.87000 180 ASN B C 1
ATOM 7952 O O . ASN B 1 180 ? 18.43000 -2.16400 42.16700 1.000 19.58000 180 ASN B O 1
ATOM 7963 N N . ALA B 1 181 ? 20.55100 -1.61200 41.63200 1.000 20.58000 181 ALA B N 1
ATOM 7964 C CA . ALA B 1 181 ? 20.37200 -0.18000 41.83600 1.000 19.44000 181 ALA B CA 1
ATOM 7965 C C . ALA B 1 181 ? 20.91500 0.60700 40.65500 1.000 20.58000 181 ALA B C 1
ATOM 7966 O O . ALA B 1 181 ? 21.23600 1.78800 40.78700 1.000 21.61000 181 ALA B O 1
ATOM 7973 N N . LEU B 1 182 ? 21.01800 -0.04800 39.50200 1.000 20.16000 182 LEU B N 1
ATOM 7974 C CA . LEU B 1 182 ? 21.56600 0.59200 38.31400 1.000 19.07000 182 LEU B CA 1
ATOM 7975 C C . LEU B 1 182 ? 20.74900 1.84000 37.97700 1.000 19.61000 182 LEU B C 1
ATOM 7976 O O . LEU B 1 182 ? 19.53100 1.75200 37.81500 1.000 19.80000 182 LEU B O 1
ATOM 7992 N N . PRO B 1 183 ? 21.40900 3.01100 37.88500 1.000 18.96000 183 PRO B N 1
ATOM 7993 C CA . PRO B 1 183 ? 20.64700 4.24500 37.65900 1.000 17.33000 183 PRO B CA 1
ATOM 7994 C C . PRO B 1 183 ? 20.04600 4.33300 36.26400 1.000 18.74000 183 PRO B C 1
ATOM 7995 O O . PRO B 1 183 ? 20.69000 3.94000 35.29200 1.000 19.61000 183 PRO B O 1
ATOM 8006 N N . ASP B 1 184 ? 18.82800 4.85400 36.17500 1.000 17.39000 184 ASP B N 1
ATOM 8007 C CA . ASP B 1 184 ? 18.20500 5.13300 34.88800 1.000 17.52000 184 ASP B CA 1
ATOM 8008 C C . ASP B 1 184 ? 18.92500 6.29900 34.21000 1.000 18.34000 184 ASP B C 1
ATOM 8009 O O . ASP B 1 184 ? 19.12400 6.29800 32.99600 1.000 19.10000 184 ASP B O 1
ATOM 8018 N N . MET B 1 185 ? 19.31400 7.28900 35.01000 1.000 16.34000 185 MET B N 1
ATOM 8019 C CA . MET B 1 185 ? 20.08300 8.42700 34.52400 1.000 16.88000 185 MET B CA 1
ATOM 8020 C C . MET B 1 185 ? 21.31700 8.65500 35.39100 1.000 18.26000 185 MET B C 1
ATOM 8021 O O . MET B 1 185 ? 21.29400 8.41200 36.59700 1.000 17.42000 185 MET B O 1
ATOM 8035 N N . VAL B 1 186 ? 22.38900 9.12800 34.76000 1.000 18.29000 186 VAL B N 1
ATOM 8036 C CA . VAL B 1 186 ? 23.63500 9.43100 35.45400 1.000 19.34000 186 VAL B CA 1
ATOM 8037 C C . VAL B 1 186 ? 24.08500 10.84800 35.11300 1.000 17.01000 186 VAL B C 1
ATOM 8038 O O . VAL B 1 186 ? 24.28300 11.19200 33.94800 1.000 17.02000 186 VAL B O 1
ATOM 8051 N N . GLN B 1 187 ? 24.24300 11.66100 36.15000 1.000 16.75000 187 GLN B N 1
ATOM 8052 C CA . GLN B 1 187 ? 24.63400 13.05300 35.99900 1.000 17.70000 187 GLN B CA 1
ATOM 8053 C C . GLN B 1 187 ? 26.14600 13.20300 36.15500 1.000 18.43000 187 GLN B C 1
ATOM 8054 O O . GLN B 1 187 ? 26.71100 12.86700 37.19500 1.000 17.31000 187 GLN B O 1
ATOM 8068 N N . ILE B 1 188 ? 26.78900 13.71200 35.10900 1.000 17.33000 188 ILE B N 1
ATOM 8069 C CA . ILE B 1 188 ? 28.24400 13.81100 35.06300 1.000 20.42000 188 ILE B CA 1
ATOM 8070 C C . ILE B 1 188 ? 28.71600 15.12200 35.68200 1.000 21.04000 188 ILE B C 1
ATOM 8071 O O . ILE B 1 188 ? 28.73000 16.16300 35.02100 1.000 18.85000 188 ILE B O 1
ATOM 8087 N N . GLY B 1 189 ? 29.11200 15.06000 36.95000 1.000 18.99000 189 GLY B N 1
ATOM 8088 C CA . GLY B 1 189 ? 29.49300 16.24800 37.68800 1.000 15.90000 189 GLY B CA 1
ATOM 8089 C C . GLY B 1 189 ? 28.25600 16.95600 38.19500 1.000 17.23000 189 GLY B C 1
ATOM 8090 O O . GLY B 1 189 ? 27.16100 16.71400 37.69600 1.000 19.42000 189 GLY B O 1
ATOM 8094 N N . ASN B 1 190 ? 28.42500 17.82800 39.18300 1.000 18.03000 190 ASN B N 1
ATOM 8095 C CA . ASN B 1 190 ? 27.30600 18.58100 39.74100 1.000 19.06000 190 ASN B CA 1
ATOM 8096 C C . ASN B 1 190 ? 27.49200 20.07600 39.53800 1.000 19.24000 190 ASN B C 1
ATOM 8097 O O . ASN B 1 190 ? 28.39800 20.67700 40.11300 1.000 21.79000 190 ASN B O 1
ATOM 8108 N N . GLU B 1 191 ? 26.62000 20.67000 38.72600 1.000 18.85000 191 GLU B N 1
ATOM 8109 C CA . GLU B 1 191 ? 26.72400 22.08300 38.37500 1.000 18.30000 191 GLU B CA 1
ATOM 8110 C C . GLU B 1 191 ? 28.12400 22.38700 37.85900 1.000 17.45000 191 GLU B C 1
ATOM 8111 O O . GLU B 1 191 ? 28.91600 23.04800 38.53000 1.000 18.93000 191 GLU B O 1
ATOM 8123 N N . ILE B 1 192 ? 28.42200 21.89800 36.66100 1.000 17.40000 192 ILE B N 1
ATOM 8124 C CA . ILE B 1 192 ? 29.76800 21.98400 36.10900 1.000 18.67000 192 ILE B CA 1
ATOM 8125 C C . ILE B 1 192 ? 29.92200 23.24700 35.26600 1.000 17.89000 192 ILE B C 1
ATOM 8126 O O . ILE B 1 192 ? 30.62200 23.25400 34.25400 1.000 17.69000 192 ILE B O 1
ATOM 8142 N N . ASN B 1 193 ? 29.25600 24.31100 35.71300 1.000 20.78000 193 ASN B N 1
ATOM 8143 C CA . ASN B 1 193 ? 29.33400 25.63500 35.09700 1.000 18.99000 193 ASN B CA 1
ATOM 8144 C C . ASN B 1 193 ? 30.76300 26.08900 34.81000 1.000 19.26000 193 ASN B C 1
ATOM 8145 O O . ASN B 1 193 ? 31.06000 26.57300 33.71600 1.000 18.53000 193 ASN B O 1
ATOM 8156 N N . ASN B 1 194 ? 31.63600 25.93400 35.80200 1.000 18.08000 194 ASN B N 1
ATOM 8157 C CA . ASN B 1 194 ? 33.04300 26.30100 35.68000 1.000 18.58000 194 ASN B CA 1
ATOM 8158 C C . ASN B 1 194 ? 33.91500 25.05600 35.66700 1.000 23.09000 194 ASN B C 1
ATOM 8159 O O . ASN B 1 194 ? 35.03800 25.05900 36.17700 1.000 23.14000 194 ASN B O 1
ATOM 8170 N N . GLY B 1 195 ? 33.38000 23.98700 35.08400 1.000 22.68000 195 GLY B N 1
ATOM 8171 C CA . GLY B 1 195 ? 34.08600 22.72400 34.99700 1.000 20.90000 195 GLY B CA 1
ATOM 8172 C C . GLY B 1 195 ? 34.03400 21.94700 36.29900 1.000 20.69000 195 GLY B C 1
ATOM 8173 O O . GLY B 1 195 ? 33.25000 22.26800 37.19300 1.000 20.06000 195 GLY B O 1
ATOM 8177 N N . PHE B 1 196 ? 34.87100 20.91800 36.39600 1.000 20.01000 196 PHE B N 1
ATOM 8178 C CA . PHE B 1 196 ? 34.98700 20.10700 37.60600 1.000 18.07000 196 PHE B CA 1
ATOM 8179 C C . PHE B 1 196 ? 36.39400 19.51400 37.70200 1.000 20.28000 196 PHE B C 1
ATOM 8180 O O . PHE B 1 196 ? 37.15900 19.59000 36.74400 1.000 20.14000 196 PHE B O 1
ATOM 8197 N N . LEU B 1 197 ? 36.73400 18.93100 38.85000 1.000 18.86000 197 LEU B N 1
ATOM 8198 C CA . LEU B 1 197 ? 38.05600 18.33300 39.04200 1.000 19.64000 197 LEU B CA 1
ATOM 8199 C C . LEU B 1 197 ? 39.15700 19.36300 38.80400 1.000 21.54000 197 LEU B C 1
ATOM 8200 O O . LEU B 1 197 ? 39.98600 19.20300 37.90800 1.000 21.11000 197 LEU B O 1
ATOM 8216 N N . TRP B 1 198 ? 39.15800 20.42200 39.60600 1.000 21.86000 198 TRP B N 1
ATOM 8217 C CA . TRP B 1 198 ? 40.03700 21.55800 39.35800 1.000 20.90000 198 TRP B CA 1
ATOM 8218 C C . TRP B 1 198 ? 41.48900 21.30500 39.75700 1.000 21.05000 198 TRP B C 1
ATOM 8219 O O . TRP B 1 198 ? 41.75600 20.55000 40.69200 1.000 18.89000 198 TRP B O 1
ATOM 8240 N N . PRO B 1 199 ? 42.43400 21.95100 39.04900 1.000 22.98000 199 PRO B N 1
ATOM 8241 C CA . PRO B 1 199 ? 42.20200 22.88200 37.93500 1.000 22.69000 199 PRO B CA 1
ATOM 8242 C C . PRO B 1 199 ? 42.08800 22.19500 36.57300 1.000 21.25000 199 PRO B C 1
ATOM 8243 O O . PRO B 1 199 ? 41.66800 22.83100 35.60900 1.000 20.49000 199 PRO B O 1
ATOM 8254 N N . ASP B 1 200 ? 42.45200 20.91600 36.51100 1.000 23.98000 200 ASP B N 1
ATOM 8255 C CA . ASP B 1 200 ? 42.57500 20.19000 35.24600 1.000 25.20000 200 ASP B CA 1
ATOM 8256 C C . ASP B 1 200 ? 41.35200 20.34700 34.33400 1.000 24.36000 200 ASP B C 1
ATOM 8257 O O . ASP B 1 200 ? 41.49900 20.54900 33.12600 1.000 20.73000 200 ASP B O 1
ATOM 8266 N N . GLY B 1 201 ? 40.15700 20.26500 34.91400 1.000 22.42000 201 GLY B N 1
ATOM 8267 C CA . GLY B 1 201 ? 38.92000 20.46200 34.17100 1.000 23.46000 201 GLY B CA 1
ATOM 8268 C C . GLY B 1 201 ? 38.21800 21.74400 34.58100 1.000 24.74000 201 GLY B C 1
ATOM 8269 O O . GLY B 1 201 ? 37.14300 21.70600 35.17100 1.000 25.84000 201 GLY B O 1
ATOM 8273 N N . SER B 1 202 ? 38.82200 22.88200 34.25200 1.000 25.78000 202 SER B N 1
ATOM 8274 C CA . SER B 1 202 ? 38.36000 24.17400 34.75600 1.000 26.61000 202 SER B CA 1
ATOM 8275 C C . SER B 1 202 ? 37.69700 25.04500 33.69400 1.000 29.62000 202 SER B C 1
ATOM 8276 O O . SER B 1 202 ? 37.60200 26.26000 33.87200 1.000 38.16000 202 SER B O 1
ATOM 8284 N N . ALA B 1 203 ? 37.26400 24.44100 32.59000 1.000 24.08000 203 ALA B N 1
ATOM 8285 C CA . ALA B 1 203 ? 36.65100 25.17600 31.47800 1.000 26.68000 203 ALA B CA 1
ATOM 8286 C C . ALA B 1 203 ? 37.63900 26.14400 30.80600 1.000 29.09000 203 ALA B C 1
ATOM 8287 O O . ALA B 1 203 ? 37.63500 26.28400 29.58100 1.000 28.06000 203 ALA B O 1
ATOM 8294 N N . ALA B 1 204 ? 38.46200 26.82700 31.60000 1.000 27.61000 204 ALA B N 1
ATOM 8295 C CA . ALA B 1 204 ? 39.60400 27.56100 31.07100 1.000 27.98000 204 ALA B CA 1
ATOM 8296 C C . ALA B 1 204 ? 40.54900 26.58200 30.37900 1.000 25.57000 204 ALA B C 1
ATOM 8297 O O . ALA B 1 204 ? 41.13600 26.89200 29.34000 1.000 24.45000 204 ALA B O 1
ATOM 8304 N N . ASN B 1 205 ? 40.68600 25.39800 30.97200 1.000 25.47000 205 ASN B N 1
ATOM 8305 C CA . ASN B 1 205 ? 41.38500 24.27900 30.34700 1.000 25.45000 205 ASN B CA 1
ATOM 8306 C C . ASN B 1 205 ? 40.36300 23.37400 29.66900 1.000 24.59000 205 ASN B C 1
ATOM 8307 O O . ASN B 1 205 ? 40.13700 22.24100 30.09400 1.000 25.66000 205 ASN B O 1
ATOM 8318 N N . TRP B 1 206 ? 39.74500 23.89000 28.61200 1.000 23.32000 206 TRP B N 1
ATOM 8319 C CA . TRP B 1 206 ? 38.56800 23.26500 28.02000 1.000 21.55000 206 TRP B CA 1
ATOM 8320 C C . TRP B 1 206 ? 38.83300 21.85800 27.48800 1.000 22.66000 206 TRP B C 1
ATOM 8321 O O . TRP B 1 206 ? 38.12300 20.91700 27.84400 1.000 20.19000 206 TRP B O 1
ATOM 8342 N N . THR B 1 207 ? 39.84700 21.71300 26.63900 1.000 23.39000 207 THR B N 1
ATOM 8343 C CA . THR B 1 207 ? 40.12100 20.43000 25.99600 1.000 22.14000 207 THR B CA 1
ATOM 8344 C C . THR B 1 207 ? 40.39500 19.35300 27.03900 1.000 22.73000 207 THR B C 1
ATOM 8345 O O . THR B 1 207 ? 40.10500 18.17600 26.81500 1.000 21.71000 207 THR B O 1
ATOM 8356 N N . GLN B 1 208 ? 40.94700 19.76000 28.17800 1.000 23.27000 208 GLN B N 1
ATOM 8357 C CA . GLN B 1 208 ? 41.18700 18.83900 29.28200 1.000 22.40000 208 GLN B CA 1
ATOM 8358 C C . GLN B 1 208 ? 39.88100 18.50600 29.99600 1.000 22.75000 208 GLN B C 1
ATOM 8359 O O . GLN B 1 208 ? 39.63800 17.35900 30.37200 1.000 23.67000 208 GLN B O 1
ATOM 8373 N N . PHE B 1 209 ? 39.04200 19.52000 30.17000 1.000 20.85000 209 PHE B N 1
ATOM 8374 C CA . PHE B 1 209 ? 37.73900 19.34600 30.79700 1.000 22.27000 209 PHE B CA 1
ATOM 8375 C C . PHE B 1 209 ? 36.84600 18.43500 29.95800 1.000 22.09000 209 PHE B C 1
ATOM 8376 O O . PHE B 1 209 ? 36.08200 17.63500 30.49600 1.000 21.29000 209 PHE B O 1
ATOM 8393 N N . VAL B 1 210 ? 36.95800 18.55200 28.63800 1.000 22.07000 210 VAL B N 1
ATOM 8394 C CA . VAL B 1 210 ? 36.17500 17.73100 27.71700 1.000 20.72000 210 VAL B CA 1
ATOM 8395 C C . VAL B 1 210 ? 36.59900 16.26300 27.77000 1.000 21.38000 210 VAL B C 1
ATOM 8396 O O . VAL B 1 210 ? 35.75400 15.36800 27.79600 1.000 18.44000 210 VAL B O 1
ATOM 8409 N N . GLY B 1 211 ? 37.90700 16.02000 27.76700 1.000 21.49000 211 GLY B N 1
ATOM 8410 C CA . GLY B 1 211 ? 38.42900 14.66500 27.79000 1.000 21.26000 211 GLY B CA 1
ATOM 8411 C C . GLY B 1 211 ? 38.02700 13.91700 29.04600 1.000 22.37000 211 GLY B C 1
ATOM 8412 O O . GLY B 1 211 ? 37.65600 12.74200 28.98700 1.000 19.29000 211 GLY B O 1
ATOM 8416 N N . LEU B 1 212 ? 38.10300 14.60200 30.18300 1.000 22.41000 212 LEU B N 1
ATOM 8417 C CA . LEU B 1 212 ? 37.67100 14.03600 31.45700 1.000 23.15000 212 LEU B CA 1
ATOM 8418 C C . LEU B 1 212 ? 36.18200 13.73400 31.42700 1.000 21.20000 212 LEU B C 1
ATOM 8419 O O . LEU B 1 212 ? 35.72500 12.74000 31.99300 1.000 17.33000 212 LEU B O 1
ATOM 8435 N N . LEU B 1 213 ? 35.43000 14.60500 30.76600 1.000 19.98000 213 LEU B N 1
ATOM 8436 C CA . LEU B 1 213 ? 33.99400 14.42700 30.64500 1.000 20.77000 213 LEU B CA 1
ATOM 8437 C C . LEU B 1 213 ? 33.71900 13.17800 29.81600 1.000 20.38000 213 LEU B C 1
ATOM 8438 O O . LEU B 1 213 ? 33.02600 12.26900 30.26500 1.000 18.32000 213 LEU B O 1
ATOM 8454 N N . LYS B 1 214 ? 34.30000 13.13100 28.62000 1.000 22.54000 214 LYS B N 1
ATOM 8455 C CA . LYS B 1 214 ? 34.12500 12.00600 27.70500 1.000 19.13000 214 LYS B CA 1
ATOM 8456 C C . LYS B 1 214 ? 34.51900 10.67600 28.33900 1.000 20.61000 214 LYS B C 1
ATOM 8457 O O . LYS B 1 214 ? 33.92500 9.63900 28.04300 1.000 20.32000 214 LYS B O 1
ATOM 8476 N N . ALA B 1 215 ? 35.53000 10.70800 29.20200 1.000 24.50000 215 ALA B N 1
ATOM 8477 C CA . ALA B 1 215 ? 35.98700 9.50600 29.89000 1.000 21.37000 215 ALA B CA 1
ATOM 8478 C C . ALA B 1 215 ? 34.88600 8.96400 30.79300 1.000 20.71000 215 ALA B C 1
ATOM 8479 O O . ALA B 1 215 ? 34.74200 7.75400 30.95900 1.000 22.31000 215 ALA B O 1
ATOM 8486 N N . ALA B 1 216 ? 34.10900 9.87100 31.37300 1.000 20.16000 216 ALA B N 1
ATOM 8487 C CA . ALA B 1 216 ? 32.98600 9.48500 32.21200 1.000 20.09000 216 ALA B CA 1
ATOM 8488 C C . ALA B 1 216 ? 31.86200 8.92300 31.35300 1.000 21.12000 216 ALA B C 1
ATOM 8489 O O . ALA B 1 216 ? 31.30700 7.87100 31.66700 1.000 20.91000 216 ALA B O 1
ATOM 8496 N N . ILE B 1 217 ? 31.53600 9.62400 30.26800 1.000 19.55000 217 ILE B N 1
ATOM 8497 C CA . ILE B 1 217 ? 30.49400 9.16700 29.35300 1.000 20.06000 217 ILE B CA 1
ATOM 8498 C C . ILE B 1 217 ? 30.80800 7.74800 28.89000 1.000 21.02000 217 ILE B C 1
ATOM 8499 O O . ILE B 1 217 ? 29.94200 6.87900 28.91100 1.000 19.32000 217 ILE B O 1
ATOM 8515 N N . SER B 1 218 ? 32.05800 7.52300 28.49500 1.000 22.14000 218 SER B N 1
ATOM 8516 C CA . SER B 1 218 ? 32.48800 6.23000 27.97200 1.000 21.09000 218 SER B CA 1
ATOM 8517 C C . SER B 1 218 ? 32.18500 5.09200 28.94200 1.000 23.53000 218 SER B C 1
ATOM 8518 O O . SER B 1 218 ? 31.65200 4.05400 28.54500 1.000 22.74000 218 SER B O 1
ATOM 8526 N N . ALA B 1 219 ? 32.52200 5.29300 30.21400 1.000 21.96000 219 ALA B N 1
ATOM 8527 C CA . ALA B 1 219 ? 32.31400 4.26600 31.22800 1.000 20.39000 219 ALA B CA 1
ATOM 8528 C C . ALA B 1 219 ? 30.83000 3.97900 31.43500 1.000 18.33000 219 ALA B C 1
ATOM 8529 O O . ALA B 1 219 ? 30.43600 2.82700 31.59900 1.000 20.40000 219 ALA B O 1
ATOM 8536 N N . VAL B 1 220 ? 30.01300 5.02700 31.42700 1.000 19.84000 220 VAL B N 1
ATOM 8537 C CA . VAL B 1 220 ? 28.57500 4.88000 31.63400 1.000 21.21000 220 VAL B CA 1
ATOM 8538 C C . VAL B 1 220 ? 27.94900 3.95900 30.58900 1.000 21.60000 220 VAL B C 1
ATOM 8539 O O . VAL B 1 220 ? 27.07600 3.15600 30.91200 1.000 25.65000 220 VAL B O 1
ATOM 8552 N N . LYS B 1 221 ? 28.39200 4.08300 29.34100 1.000 21.26000 221 LYS B N 1
ATOM 8553 C CA . LYS B 1 221 ? 27.80900 3.32200 28.24000 1.000 22.64000 221 LYS B CA 1
ATOM 8554 C C . LYS B 1 221 ? 28.50900 1.97700 28.05500 1.000 20.93000 221 LYS B C 1
ATOM 8555 O O . LYS B 1 221 ? 27.99900 1.09800 27.36000 1.000 22.61000 221 LYS B O 1
ATOM 8574 N N . ASP B 1 222 ? 29.67600 1.81900 28.67600 1.000 21.25000 222 ASP B N 1
ATOM 8575 C CA . ASP B 1 222 ? 30.36400 0.53000 28.68800 1.000 21.99000 222 ASP B CA 1
ATOM 8576 C C . ASP B 1 222 ? 29.66200 -0.43000 29.64500 1.000 21.22000 222 ASP B C 1
ATOM 8577 O O . ASP B 1 222 ? 29.72700 -1.64700 29.47400 1.000 19.86000 222 ASP B O 1
ATOM 8586 N N . VAL B 1 223 ? 28.99400 0.13000 30.65000 1.000 18.96000 223 VAL B N 1
ATOM 8587 C CA . VAL B 1 223 ? 28.18200 -0.65500 31.57300 1.000 18.85000 223 VAL B CA 1
ATOM 8588 C C . VAL B 1 223 ? 26.79800 -0.87900 30.97300 1.000 19.75000 223 VAL B C 1
ATOM 8589 O O . VAL B 1 223 ? 26.28100 -1.99500 30.97700 1.000 20.27000 223 VAL B O 1
ATOM 8602 N N . ASN B 1 224 ? 26.20500 0.19500 30.46100 1.000 20.17000 224 ASN B N 1
ATOM 8603 C CA . ASN B 1 224 ? 24.89400 0.12800 29.83300 1.000 19.78000 224 ASN B CA 1
ATOM 8604 C C . ASN B 1 224 ? 24.65100 1.34700 28.93000 1.000 21.94000 224 ASN B C 1
ATOM 8605 O O . ASN B 1 224 ? 24.68400 2.48400 29.40200 1.000 21.99000 224 ASN B O 1
ATOM 8616 N N . PRO B 1 225 ? 24.41100 1.11900 27.62500 1.000 21.90000 225 PRO B N 1
ATOM 8617 C CA . PRO B 1 225 ? 24.17600 2.26800 26.74100 1.000 23.21000 225 PRO B CA 1
ATOM 8618 C C . PRO B 1 225 ? 22.83500 2.96000 26.98200 1.000 22.03000 225 PRO B C 1
ATOM 8619 O O . PRO B 1 225 ? 22.68700 4.13200 26.63700 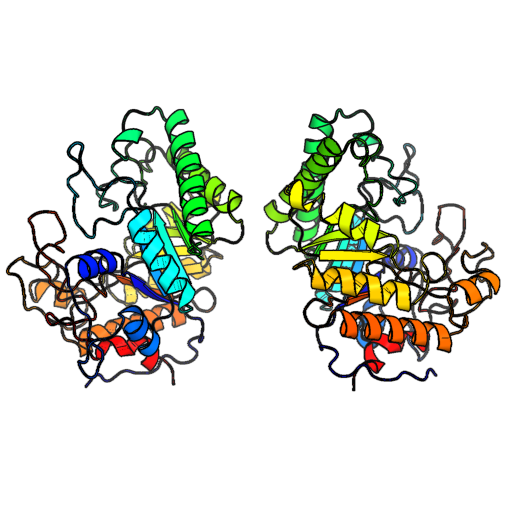1.000 20.90000 225 PRO B O 1
ATOM 8630 N N . ASN B 1 226 ? 21.87600 2.24200 27.56000 1.000 24.02000 226 ASN B N 1
ATOM 8631 C CA . ASN B 1 226 ? 20.53600 2.78400 27.78300 1.000 25.96000 226 ASN B CA 1
ATOM 8632 C C . ASN B 1 226 ? 20.48900 3.78300 28.93700 1.000 23.28000 226 ASN B C 1
ATOM 8633 O O . ASN B 1 226 ? 19.45800 4.40800 29.18300 1.000 21.76000 226 ASN B O 1
ATOM 8644 N N . ILE B 1 227 ? 21.60100 3.92400 29.65200 1.000 21.26000 227 ILE B N 1
ATOM 8645 C CA . ILE B 1 227 ? 21.68500 4.91300 30.71900 1.000 20.51000 227 ILE B CA 1
ATOM 8646 C C . ILE B 1 227 ? 21.80300 6.30500 30.11100 1.000 19.51000 227 ILE B C 1
ATOM 8647 O O . ILE B 1 227 ? 22.58900 6.52900 29.19000 1.000 19.38000 227 ILE B O 1
ATOM 8663 N N . LYS B 1 228 ? 21.01900 7.23700 30.64100 1.000 19.24000 228 LYS B N 1
ATOM 8664 C CA . LYS B 1 228 ? 20.92000 8.57400 30.07400 1.000 20.94000 228 LYS B CA 1
ATOM 8665 C C . LYS B 1 228 ? 21.96000 9.51700 30.67400 1.000 19.29000 228 LYS B C 1
ATOM 8666 O O . LYS B 1 228 ? 22.15200 9.56600 31.89000 1.000 17.85000 228 LYS B O 1
ATOM 8685 N N . ILE B 1 229 ? 22.62600 10.26500 29.79900 1.000 19.29000 229 ILE B N 1
ATOM 8686 C CA . ILE B 1 229 ? 23.67700 11.19100 30.20600 1.000 20.77000 229 ILE B CA 1
ATOM 8687 C C . ILE B 1 229 ? 23.10400 12.57500 30.47200 1.000 19.24000 229 ILE B C 1
ATOM 8688 O O . ILE B 1 229 ? 22.41000 13.14600 29.63100 1.000 16.72000 229 ILE B O 1
ATOM 8704 N N . VAL B 1 230 ? 23.42100 13.10900 31.64800 1.000 19.03000 230 VAL B N 1
ATOM 8705 C CA . VAL B 1 230 ? 22.87400 14.38100 32.09900 1.000 18.23000 230 VAL B CA 1
ATOM 8706 C C . VAL B 1 230 ? 23.98000 15.39300 32.37400 1.000 18.19000 230 VAL B C 1
ATOM 8707 O O . VAL B 1 230 ? 24.81400 15.19600 33.25700 1.000 18.01000 230 VAL B O 1
ATOM 8720 N N . ILE B 1 231 ? 23.97300 16.47500 31.60200 1.000 18.42000 231 ILE B N 1
ATOM 8721 C CA . ILE B 1 231 ? 24.85700 17.60800 31.84100 1.000 17.43000 231 ILE B CA 1
ATOM 8722 C C . ILE B 1 231 ? 24.09000 18.61500 32.68700 1.000 19.20000 231 ILE B C 1
ATOM 8723 O O . ILE B 1 231 ? 22.97700 19.01000 32.34200 1.000 18.46000 231 ILE B O 1
ATOM 8739 N N . HIS B 1 232 ? 24.70200 19.02500 33.79300 1.000 20.67000 232 HIS B N 1
ATOM 8740 C CA . HIS B 1 232 ? 24.01300 19.75900 34.85000 1.000 18.53000 232 HIS B CA 1
ATOM 8741 C C . HIS B 1 232 ? 24.65000 21.12800 35.08600 1.000 18.25000 232 HIS B C 1
ATOM 8742 O O . HIS B 1 232 ? 25.82700 21.22100 35.43200 1.000 19.69000 232 HIS B O 1
ATOM 8756 N N . LEU B 1 233 ? 23.86600 22.18500 34.88100 1.000 18.21000 233 LEU B N 1
ATOM 8757 C CA . LEU B 1 233 ? 24.33600 23.55800 35.06600 1.000 18.91000 233 LEU B CA 1
ATOM 8758 C C . LEU B 1 233 ? 23.50400 24.30300 36.10300 1.000 20.33000 233 LEU B C 1
ATOM 8759 O O . LEU B 1 233 ? 22.32800 23.99500 36.30600 1.000 19.54000 233 LEU B O 1
ATOM 8775 N N . ALA B 1 234 ? 24.12300 25.29500 36.73800 1.000 20.67000 234 ALA B N 1
ATOM 8776 C CA . ALA B 1 234 ? 23.45000 26.13900 37.71900 1.000 20.01000 234 ALA B CA 1
ATOM 8777 C C . ALA B 1 234 ? 23.01100 27.45200 37.09300 1.000 20.23000 234 ALA B C 1
ATOM 8778 O O . ALA B 1 234 ? 23.65100 27.95400 36.16900 1.000 24.27000 234 ALA B O 1
ATOM 8785 N N . GLY B 1 235 ? 21.91700 28.00600 37.60300 1.000 20.08000 235 GLY B N 1
ATOM 8786 C CA . GLY B 1 235 ? 21.41600 29.28100 37.12500 1.000 22.74000 235 GLY B CA 1
ATOM 8787 C C . GLY B 1 235 ? 20.54200 29.13700 35.89600 1.000 22.45000 235 GLY B C 1
ATOM 8788 O O . GLY B 1 235 ? 20.31100 28.02500 35.41300 1.000 20.57000 235 GLY B O 1
ATOM 8792 N N . VAL B 1 236 ? 20.05600 30.26800 35.39300 1.000 23.60000 236 VAL B N 1
ATOM 8793 C CA . VAL B 1 236 ? 19.17400 30.28200 34.23200 1.000 24.74000 236 VAL B CA 1
ATOM 8794 C C . VAL B 1 236 ? 19.59100 31.34700 33.22000 1.000 25.66000 236 VAL B C 1
ATOM 8795 O O . VAL B 1 236 ? 18.78700 31.78000 32.39300 1.000 29.83000 236 VAL B O 1
ATOM 8808 N N . LYS B 1 237 ? 20.85100 31.76100 33.28600 1.000 24.73000 237 LYS B N 1
ATOM 8809 C CA . LYS B 1 237 ? 21.39400 32.70600 32.31800 1.000 27.46000 237 LYS B CA 1
ATOM 8810 C C . LYS B 1 237 ? 21.47600 32.03900 30.94600 1.000 25.37000 237 LYS B C 1
ATOM 8811 O O . LYS B 1 237 ? 22.35500 31.21500 30.69300 1.000 22.67000 237 LYS B O 1
ATOM 8830 N N . ALA B 1 238 ? 20.54400 32.40600 30.07000 1.000 23.98000 238 ALA B N 1
ATOM 8831 C CA . ALA B 1 238 ? 20.35700 31.72900 28.78800 1.000 24.98000 238 ALA B CA 1
ATOM 8832 C C . ALA B 1 238 ? 21.58600 31.79700 27.88400 1.000 23.86000 238 ALA B C 1
ATOM 8833 O O . ALA B 1 238 ? 21.99100 30.78700 27.30900 1.000 22.33000 238 ALA B O 1
ATOM 8840 N N . ASP B 1 239 ? 22.17200 32.98300 27.75600 1.000 24.30000 239 ASP B N 1
ATOM 8841 C CA . ASP B 1 239 ? 23.31300 33.17000 26.86400 1.000 23.44000 239 ASP B CA 1
ATOM 8842 C C . ASP B 1 239 ? 24.49700 32.30700 27.29700 1.000 24.75000 239 ASP B C 1
ATOM 8843 O O . ASP B 1 239 ? 25.32700 31.92400 26.47100 1.000 25.84000 239 ASP B O 1
ATOM 8852 N N . PHE B 1 240 ? 24.56300 31.98800 28.58600 1.000 22.86000 240 PHE B N 1
ATOM 8853 C CA . PHE B 1 240 ? 25.61700 31.12000 29.09700 1.000 22.13000 240 PHE B CA 1
ATOM 8854 C C . PHE B 1 240 ? 25.36700 29.67300 28.69500 1.000 23.53000 240 PHE B C 1
ATOM 8855 O O . PHE B 1 240 ? 26.28700 28.97100 28.27200 1.000 21.80000 240 PHE B O 1
ATOM 8872 N N . TYR B 1 241 ? 24.12200 29.22900 28.84300 1.000 23.43000 241 TYR B N 1
ATOM 8873 C CA . TYR B 1 241 ? 23.74600 27.87800 28.44900 1.000 20.97000 241 TYR B CA 1
ATOM 8874 C C . TYR B 1 241 ? 24.02000 27.67500 26.96700 1.000 22.07000 241 TYR B C 1
ATOM 8875 O O . TYR B 1 241 ? 24.56000 26.64600 26.57100 1.000 23.55000 241 TYR B O 1
ATOM 8893 N N . ILE B 1 242 ? 23.66000 28.66400 26.15300 1.000 23.48000 242 ILE B N 1
ATOM 8894 C CA . ILE B 1 242 ? 23.91900 28.60200 24.71900 1.000 25.19000 242 ILE B CA 1
ATOM 8895 C C . ILE B 1 242 ? 25.40800 28.39400 24.45500 1.000 22.00000 242 ILE B C 1
ATOM 8896 O O . ILE B 1 242 ? 25.78900 27.50300 23.70300 1.000 20.57000 242 ILE B O 1
ATOM 8912 N N . ASN B 1 243 ? 26.24300 29.21700 25.08000 1.000 21.93000 243 ASN B N 1
ATOM 8913 C CA . ASN B 1 243 ? 27.68500 29.13600 24.87800 1.000 21.07000 243 ASN B CA 1
ATOM 8914 C C . ASN B 1 243 ? 28.26700 27.83400 25.40600 1.000 21.39000 243 ASN B C 1
ATOM 8915 O O . ASN B 1 243 ? 29.13600 27.24000 24.77600 1.000 20.57000 243 ASN B O 1
ATOM 8926 N N . PHE B 1 244 ? 27.78300 27.39300 26.56200 1.000 21.08000 244 PHE B N 1
ATOM 8927 C CA . PHE B 1 244 ? 28.32500 26.20800 27.21500 1.000 21.47000 244 PHE B CA 1
ATOM 8928 C C . PHE B 1 244 ? 27.94000 24.93600 26.46100 1.000 22.36000 244 PHE B C 1
ATOM 8929 O O . PHE B 1 244 ? 28.79800 24.12700 26.10600 1.000 20.63000 244 PHE B O 1
ATOM 8946 N N . ILE B 1 245 ? 26.64400 24.76900 26.22000 1.000 20.65000 245 ILE B N 1
ATOM 8947 C CA . ILE B 1 245 ? 26.13600 23.59000 25.53100 1.000 19.65000 245 ILE B CA 1
ATOM 8948 C C . ILE B 1 245 ? 26.70600 23.49000 24.11200 1.000 21.79000 245 ILE B C 1
ATOM 8949 O O . ILE B 1 245 ? 27.12200 22.41200 23.68400 1.000 21.87000 245 ILE B O 1
ATOM 8965 N N . ASP B 1 246 ? 26.73000 24.60700 23.38800 1.000 20.41000 246 ASP B N 1
ATOM 8966 C CA . ASP B 1 246 ? 27.27200 24.62200 22.03000 1.000 22.09000 246 ASP B CA 1
ATOM 8967 C C . ASP B 1 246 ? 28.71500 24.13700 22.00500 1.000 21.71000 246 ASP B C 1
ATOM 8968 O O . ASP B 1 246 ? 29.10400 23.36000 21.13500 1.000 22.93000 246 ASP B O 1
ATOM 8977 N N A ARG B 1 247 ? 29.49900 24.61100 22.96500 0.500 23.32000 247 ARG B N 1
ATOM 8978 N N B ARG B 1 247 ? 29.50900 24.59200 22.96700 0.500 22.88000 247 ARG B N 1
ATOM 8979 C CA A ARG B 1 247 ? 30.91500 24.27700 23.05500 0.500 23.10000 247 ARG B CA 1
ATOM 8980 C CA B ARG B 1 247 ? 30.92600 24.25400 23.00000 0.500 23.00000 247 ARG B CA 1
ATOM 8981 C C A ARG B 1 247 ? 31.10400 22.78200 23.30000 0.500 21.20000 247 ARG B C 1
ATOM 8982 C C B ARG B 1 247 ? 31.13300 22.77900 23.33400 0.500 21.21000 247 ARG B C 1
ATOM 8983 O O A ARG B 1 247 ? 32.06000 22.17600 22.81400 0.500 20.73000 247 ARG B O 1
ATOM 8984 O O B ARG B 1 247 ? 32.13500 22.18200 22.94000 0.500 20.77000 247 ARG B O 1
ATOM 9025 N N . LEU B 1 248 ? 30.18300 22.19300 24.05800 1.000 21.53000 248 LEU B N 1
ATOM 9026 C CA . LEU B 1 248 ? 30.22600 20.76300 24.35500 1.000 20.65000 248 LEU B CA 1
ATOM 9027 C C . LEU B 1 248 ? 29.87700 19.95500 23.11400 1.000 19.60000 248 LEU B C 1
ATOM 9028 O O . LEU B 1 248 ? 30.52100 18.94800 22.81800 1.000 21.86000 248 LEU B O 1
ATOM 9045 N N . ILE B 1 249 ? 28.84600 20.39400 22.39800 1.000 19.42000 249 ILE B N 1
ATOM 9046 C CA . ILE B 1 249 ? 28.43700 19.73300 21.16500 1.000 18.71000 249 ILE B CA 1
ATOM 9047 C C . ILE B 1 249 ? 29.54500 19.84900 20.12200 1.000 17.44000 249 ILE B C 1
ATOM 9048 O O . ILE B 1 249 ? 29.82400 18.89700 19.39600 1.000 17.48000 249 ILE B O 1
ATOM 9064 N N . ASN B 1 250 ? 30.17300 21.01900 20.05200 1.000 18.75000 250 ASN B N 1
ATOM 9065 C CA . ASN B 1 250 ? 31.28400 21.23200 19.13000 1.000 20.19000 250 ASN B CA 1
ATOM 9066 C C . ASN B 1 250 ? 32.49400 20.39000 19.51600 1.000 18.54000 250 ASN B C 1
ATOM 9067 O O . ASN B 1 250 ? 33.25500 19.95400 18.65200 1.000 18.34000 250 ASN B O 1
ATOM 9078 N N . SER B 1 251 ? 32.66400 20.16400 20.81600 1.000 17.49000 251 SER B N 1
ATOM 9079 C CA . SER B 1 251 ? 33.78100 19.37000 21.32000 1.000 18.88000 251 SER B CA 1
ATOM 9080 C C . SER B 1 251 ? 33.52700 17.87200 21.16200 1.000 18.40000 251 SER B C 1
ATOM 9081 O O . SER B 1 251 ? 34.42200 17.05700 21.38600 1.000 18.80000 251 SER B O 1
ATOM 9089 N N . GLY B 1 252 ? 32.30300 17.51500 20.78700 1.000 17.83000 252 GLY B N 1
ATOM 9090 C CA . GLY B 1 252 ? 31.95700 16.12800 20.52900 1.000 18.79000 252 GLY B CA 1
ATOM 9091 C C . GLY B 1 252 ? 31.45100 15.39100 21.75400 1.000 18.91000 252 GLY B C 1
ATOM 9092 O O . GLY B 1 252 ? 31.41800 14.15900 21.77600 1.000 15.12000 252 GLY B O 1
ATOM 9096 N N . VAL B 1 253 ? 31.05900 16.14600 22.77600 1.000 18.67000 253 VAL B N 1
ATOM 9097 C CA . VAL B 1 253 ? 30.50500 15.56400 23.99100 1.000 17.76000 253 VAL B CA 1
ATOM 9098 C C . VAL B 1 253 ? 29.05800 15.13200 23.76700 1.000 19.09000 253 VAL B C 1
ATOM 9099 O O . VAL B 1 253 ? 28.18600 15.95900 23.50000 1.000 17.99000 253 VAL B O 1
ATOM 9112 N N . SER B 1 254 ? 28.81100 13.83400 23.87900 1.000 18.43000 254 SER B N 1
ATOM 9113 C CA . SER B 1 254 ? 27.46700 13.29900 23.72200 1.000 19.17000 254 SER B CA 1
ATOM 9114 C C . SER B 1 254 ? 26.74500 13.26300 25.06100 1.000 18.63000 254 SER B C 1
ATOM 9115 O O . SER B 1 254 ? 27.25300 12.71300 26.03700 1.000 20.94000 254 SER B O 1
ATOM 9123 N N . PHE B 1 255 ? 25.55900 13.85800 25.09800 1.000 20.49000 255 PHE B N 1
ATOM 9124 C CA . PHE B 1 255 ? 24.71500 13.82200 26.28500 1.000 19.51000 255 PHE B CA 1
ATOM 9125 C C . PHE B 1 255 ? 23.25100 13.90800 25.87300 1.000 17.77000 255 PHE B C 1
ATOM 9126 O O . PHE B 1 255 ? 22.93500 14.40500 24.79500 1.000 19.28000 255 PHE B O 1
ATOM 9143 N N . ASP B 1 256 ? 22.36600 13.41600 26.73600 1.000 20.48000 256 ASP B N 1
ATOM 9144 C CA . ASP B 1 256 ? 20.94600 13.29700 26.41000 1.000 19.71000 256 ASP B CA 1
ATOM 9145 C C . ASP B 1 256 ? 20.09100 14.37500 27.06900 1.000 19.11000 256 ASP B C 1
ATOM 9146 O O . ASP B 1 256 ? 19.04300 14.74800 26.54100 1.000 20.15000 256 ASP B O 1
ATOM 9155 N N . VAL B 1 257 ? 20.54000 14.86500 28.22200 1.000 21.63000 257 VAL B N 1
ATOM 9156 C CA . VAL B 1 257 ? 19.73500 15.77100 29.04100 1.000 21.52000 257 VAL B CA 1
ATOM 9157 C C . VAL B 1 257 ? 20.51600 17.00000 29.49200 1.000 19.68000 257 VAL B C 1
ATOM 9158 O O . VAL B 1 257 ? 21.68300 16.90200 29.87900 1.000 19.81000 257 VAL B O 1
ATOM 9171 N N . ILE B 1 258 ? 19.85700 18.15500 29.43200 1.000 19.31000 258 ILE B N 1
ATOM 9172 C CA . ILE B 1 258 ? 20.36500 19.37400 30.04900 1.000 18.79000 258 ILE B CA 1
ATOM 9173 C C . ILE B 1 258 ? 19.62300 19.60500 31.35700 1.000 19.48000 258 ILE B C 1
ATOM 9174 O O . ILE B 1 258 ? 18.41800 19.85600 31.35700 1.000 22.54000 258 ILE B O 1
ATOM 9190 N N . ALA B 1 259 ? 20.35200 19.52200 32.46400 1.000 19.80000 259 ALA B N 1
ATOM 9191 C CA . ALA B 1 259 ? 19.76400 19.66500 33.78900 1.000 18.77000 259 ALA B CA 1
ATOM 9192 C C . ALA B 1 259 ? 20.05200 21.04800 34.37400 1.000 19.45000 259 ALA B C 1
ATOM 9193 O O . ALA B 1 259 ? 21.17500 21.54700 34.29700 1.000 19.16000 259 ALA B O 1
ATOM 9200 N N . ILE B 1 260 ? 19.02400 21.64700 34.97000 1.000 19.59000 260 ILE B N 1
ATOM 9201 C CA . ILE B 1 260 ? 19.08700 23.01700 35.47300 1.000 18.30000 260 ILE B CA 1
ATOM 9202 C C . ILE B 1 260 ? 18.92300 23.05700 36.99100 1.000 21.04000 260 ILE B C 1
ATOM 9203 O O . ILE B 1 260 ? 18.05700 22.37700 37.54600 1.000 21.39000 260 ILE B O 1
ATOM 9219 N N . SER B 1 261 ? 19.76000 23.84800 37.65800 1.000 20.12000 261 SER B N 1
ATOM 9220 C CA . SER B 1 261 ? 19.51500 24.22700 39.04800 1.000 19.82000 261 SER B CA 1
ATOM 9221 C C . SER B 1 261 ? 18.87000 25.60200 39.06500 1.000 19.47000 261 SER B C 1
ATOM 9222 O O . SER B 1 261 ? 19.49400 26.58700 38.66900 1.000 17.12000 261 SER B O 1
ATOM 9230 N N . PHE B 1 262 ? 17.61900 25.66100 39.51100 1.000 20.97000 262 PHE B N 1
ATOM 9231 C CA . PHE B 1 262 ? 16.90300 26.92700 39.60600 1.000 20.13000 262 PHE B CA 1
ATOM 9232 C C . PHE B 1 262 ? 16.38700 27.19000 41.01600 1.000 20.70000 262 PHE B C 1
ATOM 9233 O O . PHE B 1 262 ? 15.32900 26.69700 41.40400 1.000 22.15000 262 PHE B O 1
ATOM 9250 N N . TYR B 1 263 ? 17.15500 27.96300 41.77500 1.000 21.03000 263 TYR B N 1
ATOM 9251 C CA . TYR B 1 263 ? 16.69900 28.51700 43.04300 1.000 21.57000 263 TYR B CA 1
ATOM 9252 C C . TYR B 1 263 ? 16.29900 29.97500 42.81300 1.000 22.21000 263 TYR B C 1
ATOM 9253 O O . TYR B 1 263 ? 17.16300 30.81900 42.56900 1.000 22.77000 263 TYR B O 1
ATOM 9271 N N . PRO B 1 264 ? 14.98900 30.27600 42.88200 1.000 22.98000 264 PRO B N 1
ATOM 9272 C CA . PRO B 1 264 ? 14.48600 31.60100 42.49300 1.000 22.76000 264 PRO B CA 1
ATOM 9273 C C . PRO B 1 264 ? 15.06700 32.74500 43.32000 1.000 22.93000 264 PRO B C 1
ATOM 9274 O O . PRO B 1 264 ? 15.12000 33.87900 42.84400 1.000 23.86000 264 PRO B O 1
ATOM 9285 N N . TYR B 1 265 ? 15.49500 32.44700 44.54200 1.000 23.57000 265 TYR B N 1
ATOM 9286 C CA . TYR B 1 265 ? 16.06800 33.46900 45.41400 1.000 27.22000 265 TYR B CA 1
ATOM 9287 C C . TYR B 1 265 ? 17.54600 33.70200 45.11300 1.000 23.96000 265 TYR B C 1
ATOM 9288 O O . TYR B 1 265 ? 18.17100 34.56800 45.72000 1.000 22.35000 265 TYR B O 1
ATOM 9306 N N . TRP B 1 266 ? 18.09700 32.93300 44.17700 1.000 23.34000 266 TRP B N 1
ATOM 9307 C CA . TRP B 1 266 ? 19.48600 33.10700 43.75500 1.000 21.95000 266 TRP B CA 1
ATOM 9308 C C . TRP B 1 266 ? 19.59700 33.45000 42.27300 1.000 21.44000 266 TRP B C 1
ATOM 9309 O O . TRP B 1 266 ? 20.43700 34.25900 41.88000 1.000 24.98000 266 TRP B O 1
ATOM 9330 N N . HIS B 1 267 ? 18.74300 32.83800 41.45800 1.000 22.71000 267 HIS B N 1
ATOM 9331 C CA . HIS B 1 267 ? 18.94800 32.82000 40.01200 1.000 22.26000 267 HIS B CA 1
ATOM 9332 C C . HIS B 1 267 ? 18.00200 33.73200 39.23100 1.000 19.06000 267 HIS B C 1
ATOM 9333 O O . HIS B 1 267 ? 18.28900 34.08400 38.08800 1.000 19.29000 267 HIS B O 1
ATOM 9347 N N . GLY B 1 268 ? 16.88300 34.11300 39.84100 1.000 21.13000 268 GLY B N 1
ATOM 9348 C CA . GLY B 1 268 ? 15.96000 35.04600 39.21700 1.000 23.71000 268 GLY B CA 1
ATOM 9349 C C . GLY B 1 268 ? 14.50200 34.64700 39.31400 1.000 22.57000 268 GLY B C 1
ATOM 9350 O O . GLY B 1 268 ? 14.09100 33.97700 40.25900 1.000 25.42000 268 GLY B O 1
ATOM 9354 N N . THR B 1 269 ? 13.72400 35.06200 38.31700 1.000 24.86000 269 THR B N 1
ATOM 9355 C CA . THR B 1 269 ? 12.27300 34.90000 38.32800 1.000 24.62000 269 THR B CA 1
ATOM 9356 C C . THR B 1 269 ? 11.81000 33.78400 37.39600 1.000 26.74000 269 THR B C 1
ATOM 9357 O O . THR B 1 269 ? 12.62000 33.14400 36.72500 1.000 26.78000 269 THR B O 1
ATOM 9368 N N . MET B 1 270 ? 10.49900 33.55900 37.35800 1.000 31.77000 270 MET B N 1
ATOM 9369 C CA . MET B 1 270 ? 9.91400 32.53500 36.49700 1.000 28.51000 270 MET B CA 1
ATOM 9370 C C . MET B 1 270 ? 10.08200 32.88900 35.02400 1.000 27.48000 270 MET B C 1
ATOM 9371 O O . MET B 1 270 ? 10.26000 32.00700 34.18500 1.000 27.38000 270 MET B O 1
ATOM 9385 N N . ASP B 1 271 ? 10.01400 34.18100 34.71700 1.000 30.18000 271 ASP B N 1
ATOM 9386 C CA . ASP B 1 271 ? 10.24600 34.65800 33.35900 1.000 30.42000 271 ASP B CA 1
ATOM 9387 C C . ASP B 1 271 ? 11.63700 34.24800 32.88800 1.000 27.83000 271 ASP B C 1
ATOM 9388 O O . ASP B 1 271 ? 11.82100 33.84100 31.74200 1.000 28.27000 271 ASP B O 1
ATOM 9397 N N . ASP B 1 272 ? 12.61200 34.35900 33.78500 1.000 26.33000 272 ASP B N 1
ATOM 9398 C CA . ASP B 1 272 ? 13.98700 33.99400 33.47500 1.000 26.70000 272 ASP B CA 1
ATOM 9399 C C . ASP B 1 272 ? 14.11300 32.49100 33.22800 1.000 28.08000 272 ASP B C 1
ATOM 9400 O O . ASP B 1 272 ? 14.90600 32.05900 32.39000 1.000 27.62000 272 ASP B O 1
ATOM 9409 N N . PHE B 1 273 ? 13.32700 31.70100 33.95500 1.000 25.27000 273 PHE B N 1
ATOM 9410 C CA . PHE B 1 273 ? 13.32600 30.25300 33.77700 1.000 23.54000 273 PHE B CA 1
ATOM 9411 C C . PHE B 1 273 ? 12.63500 29.87100 32.47300 1.000 22.87000 273 PHE B C 1
ATOM 9412 O O . PHE B 1 273 ? 13.18200 29.12400 31.66200 1.000 22.34000 273 PHE B O 1
ATOM 9429 N N . ARG B 1 274 ? 11.42500 30.38600 32.28200 1.000 24.76000 274 ARG B N 1
ATOM 9430 C CA . ARG B 1 274 ? 10.65200 30.11600 31.07600 1.000 23.78000 274 ARG B CA 1
ATOM 9431 C C . ARG B 1 274 ? 11.43500 30.48500 29.82200 1.000 26.78000 274 ARG B C 1
ATOM 9432 O O . ARG B 1 274 ? 11.35800 29.78900 28.81000 1.000 27.65000 274 ARG B O 1
ATOM 9453 N N . ASN B 1 275 ? 12.19100 31.57700 29.89600 1.000 29.16000 275 ASN B N 1
ATOM 9454 C CA . ASN B 1 275 ? 13.01400 32.00900 28.77200 1.000 30.43000 275 ASN B CA 1
ATOM 9455 C C . ASN B 1 275 ? 14.11600 31.00100 28.46800 1.000 28.85000 275 ASN B C 1
ATOM 9456 O O . ASN B 1 275 ? 14.32600 30.63500 27.31000 1.000 27.48000 275 ASN B O 1
ATOM 9467 N N . LEU B 1 276 ? 14.81800 30.56100 29.50900 1.000 28.76000 276 LEU B N 1
ATOM 9468 C CA . LEU B 1 276 ? 15.90100 29.59700 29.34600 1.000 25.76000 276 LEU B CA 1
ATOM 9469 C C . LEU B 1 276 ? 15.40800 28.35400 28.62500 1.000 25.45000 276 LEU B C 1
ATOM 9470 O O . LEU B 1 276 ? 16.01800 27.90700 27.65700 1.000 26.52000 276 LEU B O 1
ATOM 9486 N N . VAL B 1 277 ? 14.30300 27.80100 29.11100 1.000 25.88000 277 VAL B N 1
ATOM 9487 C CA . VAL B 1 277 ? 13.73700 26.58600 28.54000 1.000 26.34000 277 VAL B CA 1
ATOM 9488 C C . VAL B 1 277 ? 13.30000 26.83400 27.09800 1.000 27.63000 277 VAL B C 1
ATOM 9489 O O . VAL B 1 277 ? 13.27600 25.91500 26.28300 1.000 27.04000 277 VAL B O 1
ATOM 9502 N N . ARG B 1 278 ? 12.96100 28.08300 26.79000 1.000 27.50000 278 ARG B N 1
ATOM 9503 C CA . ARG B 1 278 ? 12.54400 28.46000 25.44200 1.000 27.63000 278 ARG B CA 1
ATOM 9504 C C . ARG B 1 278 ? 13.72100 28.51500 24.47400 1.000 28.77000 278 ARG B C 1
ATOM 9505 O O . ARG B 1 278 ? 13.66300 27.94400 23.38300 1.000 31.34000 278 ARG B O 1
ATOM 9526 N N . THR B 1 279 ? 14.78800 29.20400 24.87400 1.000 27.05000 279 THR B N 1
ATOM 9527 C CA . THR B 1 279 ? 16.00100 29.28500 24.06100 1.000 28.48000 279 THR B CA 1
ATOM 9528 C C . THR B 1 279 ? 16.63900 27.90300 23.91000 1.000 27.59000 279 THR B C 1
ATOM 9529 O O . THR B 1 279 ? 17.50400 27.69600 23.05800 1.000 29.12000 279 THR B O 1
ATOM 9540 N N . LEU B 1 280 ? 16.19900 26.96600 24.74500 1.000 26.33000 280 LEU B N 1
ATOM 9541 C CA . LEU B 1 280 ? 16.77300 25.62800 24.80200 1.000 25.01000 280 LEU B CA 1
ATOM 9542 C C . LEU B 1 280 ? 16.10000 24.66400 23.83300 1.000 27.58000 280 LEU B C 1
ATOM 9543 O O . LEU B 1 280 ? 16.76700 24.06700 22.98600 1.000 26.44000 280 LEU B O 1
ATOM 9559 N N . VAL B 1 281 ? 14.78500 24.50100 23.96300 1.000 27.70000 281 VAL B N 1
ATOM 9560 C CA . VAL B 1 281 ? 14.04400 23.61100 23.07200 1.000 27.39000 281 VAL B CA 1
ATOM 9561 C C . VAL B 1 281 ? 14.15000 24.09600 21.63200 1.000 28.52000 281 VAL B C 1
ATOM 9562 O O . VAL B 1 281 ? 14.08700 23.30100 20.69500 1.000 30.82000 281 VAL B O 1
ATOM 9575 N N . GLN B 1 282 ? 14.31200 25.40400 21.46500 1.000 29.58000 282 GLN B N 1
ATOM 9576 C CA . GLN B 1 282 ? 14.39800 25.99500 20.13900 1.000 30.44000 282 GLN B CA 1
ATOM 9577 C C . GLN B 1 282 ? 15.74900 25.71300 19.48600 1.000 29.49000 282 GLN B C 1
ATOM 9578 O O . GLN B 1 282 ? 15.86700 25.75800 18.26100 1.000 32.82000 282 GLN B O 1
ATOM 9592 N N . ARG B 1 283 ? 16.75900 25.41400 20.30000 1.000 27.04000 283 ARG B N 1
ATOM 9593 C CA . ARG B 1 283 ? 18.12800 25.28100 19.80200 1.000 28.81000 283 ARG B CA 1
ATOM 9594 C C . ARG B 1 283 ? 18.68600 23.86100 19.89900 1.000 26.87000 283 ARG B C 1
ATOM 9595 O O . ARG B 1 283 ? 19.57500 23.49500 19.13400 1.000 28.39000 283 ARG B O 1
ATOM 9616 N N . TYR B 1 284 ? 18.16700 23.06600 20.83100 1.000 26.29000 284 TYR B N 1
ATOM 9617 C CA . TYR B 1 284 ? 18.73300 21.74600 21.10900 1.000 26.47000 284 TYR B CA 1
ATOM 9618 C C . TYR B 1 284 ? 17.69600 20.63400 21.03200 1.000 25.35000 284 TYR B C 1
ATOM 9619 O O . TYR B 1 284 ? 16.51800 20.84200 21.32300 1.000 24.11000 284 TYR B O 1
ATOM 9637 N N . ASP B 1 285 ? 18.15300 19.45000 20.63400 1.000 26.60000 285 ASP B N 1
ATOM 9638 C CA . ASP B 1 285 ? 17.31600 18.25900 20.63700 1.000 27.84000 285 ASP B CA 1
ATOM 9639 C C . ASP B 1 285 ? 17.58700 17.47100 21.91100 1.000 27.81000 285 ASP B C 1
ATOM 9640 O O . ASP B 1 285 ? 17.76600 16.25500 21.88100 1.000 31.21000 285 ASP B O 1
ATOM 9649 N N . LYS B 1 286 ? 17.63000 18.19100 23.02800 1.000 25.95000 286 LYS B N 1
ATOM 9650 C CA . LYS B 1 286 ? 17.88900 17.60200 24.33300 1.000 24.47000 286 LYS B CA 1
ATOM 9651 C C . LYS B 1 286 ? 16.66500 17.73500 25.22500 1.000 23.49000 286 LYS B C 1
ATOM 9652 O O . LYS B 1 286 ? 15.90100 18.69100 25.10400 1.000 25.03000 286 LYS B O 1
ATOM 9671 N N . LYS B 1 287 ? 16.48100 16.77000 26.11800 1.000 22.26000 287 LYS B N 1
ATOM 9672 C CA . LYS B 1 287 ? 15.42400 16.85000 27.11200 1.000 21.78000 287 LYS B CA 1
ATOM 9673 C C . LYS B 1 287 ? 15.88500 17.74300 28.25300 1.000 20.03000 287 LYS B C 1
ATOM 9674 O O . LYS B 1 287 ? 17.06300 17.75200 28.60600 1.000 18.63000 287 LYS B O 1
ATOM 9693 N N . ILE B 1 288 ? 14.95100 18.50000 28.81600 1.000 23.53000 288 ILE B N 1
ATOM 9694 C CA . ILE B 1 288 ? 15.28500 19.51300 29.80600 1.000 21.45000 288 ILE B CA 1
ATOM 9695 C C . ILE B 1 288 ? 14.81200 19.09100 31.18800 1.000 22.14000 288 ILE B C 1
ATOM 9696 O O . ILE B 1 288 ? 13.61900 18.88300 31.42100 1.000 17.93000 288 ILE B O 1
ATOM 9712 N N . LEU B 1 289 ? 15.77400 18.96900 32.09700 1.000 23.21000 289 LEU B N 1
ATOM 9713 C CA . LEU B 1 289 ? 15.51400 18.54800 33.46600 1.000 20.89000 289 LEU B CA 1
ATOM 9714 C C . LEU B 1 289 ? 15.76100 19.69500 34.43600 1.000 19.14000 289 LEU B C 1
ATOM 9715 O O . LEU B 1 289 ? 16.62200 20.54100 34.20500 1.000 18.15000 289 LEU B O 1
ATOM 9731 N N . VAL B 1 290 ? 14.97800 19.73400 35.50700 1.000 22.59000 290 VAL B N 1
ATOM 9732 C CA . VAL B 1 290 ? 15.27400 20.59100 36.64800 1.000 21.54000 290 VAL B CA 1
ATOM 9733 C C . VAL B 1 290 ? 15.93100 19.72700 37.71900 1.000 18.28000 290 VAL B C 1
ATOM 9734 O O . VAL B 1 290 ? 15.25000 19.00300 38.44100 1.000 22.50000 290 VAL B O 1
ATOM 9747 N N . ALA B 1 291 ? 17.25500 19.80300 37.81200 1.000 17.87000 291 ALA B N 1
ATOM 9748 C CA . ALA B 1 291 ? 18.01500 18.93700 38.71200 1.000 20.87000 291 ALA B CA 1
ATOM 9749 C C . ALA B 1 291 ? 17.78900 19.30900 40.16400 1.000 21.67000 291 ALA B C 1
ATOM 9750 O O . ALA B 1 291 ? 17.69700 18.43900 41.02900 1.000 23.31000 291 ALA B O 1
ATOM 9757 N N . GLU B 1 292 ? 17.72500 20.61000 40.42600 1.000 22.62000 292 GLU B N 1
ATOM 9758 C CA . GLU B 1 292 ? 17.56600 21.10800 41.78200 1.000 21.59000 292 GLU B CA 1
ATOM 9759 C C . GLU B 1 292 ? 16.59700 22.27500 41.84700 1.000 21.73000 292 GLU B C 1
ATOM 9760 O O . GLU B 1 292 ? 16.58100 23.14600 40.97600 1.000 22.50000 292 GLU B O 1
ATOM 9772 N N . THR B 1 293 ? 15.79100 22.28200 42.90000 1.000 21.15000 293 THR B N 1
ATOM 9773 C CA . THR B 1 293 ? 14.91100 23.40000 43.19000 1.000 20.36000 293 THR B CA 1
ATOM 9774 C C . THR B 1 293 ? 14.37300 23.23900 44.60200 1.000 18.28000 293 THR B C 1
ATOM 9775 O O . THR B 1 293 ? 14.19500 22.11900 45.08100 1.000 17.69000 293 THR B O 1
ATOM 9786 N N . ALA B 1 294 ? 14.12700 24.35800 45.26900 1.000 19.76000 294 ALA B N 1
ATOM 9787 C CA . ALA B 1 294 ? 13.62800 24.32800 46.63500 1.000 21.42000 294 ALA B CA 1
ATOM 9788 C C . ALA B 1 294 ? 13.05800 25.67800 47.03700 1.000 20.93000 294 ALA B C 1
ATOM 9789 O O . ALA B 1 294 ? 13.36600 26.70200 46.42600 1.000 22.05000 294 ALA B O 1
ATOM 9796 N N . TYR B 1 295 ? 12.21800 25.67300 48.06400 1.000 19.20000 295 TYR B N 1
ATOM 9797 C CA . TYR B 1 295 ? 11.67700 26.91500 48.59500 1.000 21.30000 295 TYR B CA 1
ATOM 9798 C C . TYR B 1 295 ? 11.20700 26.73100 50.02800 1.000 20.66000 295 TYR B C 1
ATOM 9799 O O . TYR B 1 295 ? 10.80000 25.64000 50.42700 1.000 21.61000 295 TYR B O 1
ATOM 9817 N N . ALA B 1 296 ? 11.27100 27.80900 50.79800 1.000 18.93000 296 ALA B N 1
ATOM 9818 C CA . ALA B 1 296 ? 10.92000 27.75800 52.20600 1.000 18.04000 296 ALA B CA 1
ATOM 9819 C C . ALA B 1 296 ? 9.41500 27.61400 52.40100 1.000 19.51000 296 ALA B C 1
ATOM 9820 O O . ALA B 1 296 ? 8.62400 28.21500 51.67700 1.000 20.10000 296 ALA B O 1
ATOM 9827 N N . TRP B 1 297 ? 9.03500 26.79400 53.37700 1.000 20.61000 297 TRP B N 1
ATOM 9828 C CA . TRP B 1 297 ? 7.64400 26.66600 53.80100 1.000 21.59000 297 TRP B CA 1
ATOM 9829 C C . TRP B 1 297 ? 7.45900 27.33000 55.16100 1.000 19.93000 297 TRP B C 1
ATOM 9830 O O . TRP B 1 297 ? 6.35400 27.37500 55.70300 1.000 17.35000 297 TRP B O 1
ATOM 9851 N N . THR B 1 298 ? 8.56100 27.82600 55.71400 1.000 20.51000 298 THR B N 1
ATOM 9852 C CA . THR B 1 298 ? 8.52800 28.61000 56.93900 1.000 22.45000 298 THR B CA 1
ATOM 9853 C C . THR B 1 298 ? 9.83000 29.38600 57.09300 1.000 21.24000 298 THR B C 1
ATOM 9854 O O . THR B 1 298 ? 10.80400 29.12600 56.39000 1.000 19.06000 298 THR B O 1
ATOM 9865 N N . LEU B 1 299 ? 9.83700 30.32900 58.02800 1.000 25.63000 299 LEU B N 1
ATOM 9866 C CA . LEU B 1 299 ? 11.01100 31.14400 58.30600 1.000 23.70000 299 LEU B CA 1
ATOM 9867 C C . LEU B 1 299 ? 11.55000 30.81600 59.69600 1.000 23.42000 299 LEU B C 1
ATOM 9868 O O . LEU B 1 299 ? 12.52200 31.41500 60.15400 1.000 26.46000 299 LEU B O 1
ATOM 9884 N N . ASP B 1 300 ? 10.91400 29.85100 60.35700 1.000 25.59000 300 ASP B N 1
ATOM 9885 C CA . ASP B 1 300 ? 11.33400 29.41800 61.68300 1.000 25.70000 300 ASP B CA 1
ATOM 9886 C C . ASP B 1 300 ? 12.48700 28.41600 61.61100 1.000 24.23000 300 ASP B C 1
ATOM 9887 O O . ASP B 1 300 ? 12.60900 27.66300 60.64500 1.000 21.02000 300 ASP B O 1
ATOM 9896 N N . ASP B 1 301 ? 13.32600 28.42300 62.64500 1.000 27.31000 301 ASP B N 1
ATOM 9897 C CA . ASP B 1 301 ? 14.45200 27.49800 62.75200 1.000 22.64000 301 ASP B CA 1
ATOM 9898 C C . ASP B 1 301 ? 14.09400 26.35800 63.70600 1.000 22.89000 301 ASP B C 1
ATOM 9899 O O . ASP B 1 301 ? 13.21000 26.50500 64.55200 1.000 22.95000 301 ASP B O 1
ATOM 9908 N N . SER B 1 302 ? 14.78500 25.22800 63.56000 1.000 23.52000 302 SER B N 1
ATOM 9909 C CA . SER B 1 302 ? 14.49100 24.02000 64.33000 1.000 22.37000 302 SER B CA 1
ATOM 9910 C C . SER B 1 302 ? 15.64900 23.60400 65.24600 1.000 22.04000 302 SER B C 1
ATOM 9911 O O . SER B 1 302 ? 15.52600 23.64100 66.47200 1.000 22.51000 302 SER B O 1
ATOM 9919 N N . ASP B 1 303 ? 16.77300 23.21800 64.64800 1.000 22.68000 303 ASP B N 1
ATOM 9920 C CA . ASP B 1 303 ? 17.86500 22.59100 65.39300 1.000 22.84000 303 ASP B CA 1
ATOM 9921 C C . ASP B 1 303 ? 18.82800 23.59200 66.03200 1.000 21.60000 303 ASP B C 1
ATOM 9922 O O . ASP B 1 303 ? 19.67600 23.20900 66.83800 1.000 26.98000 303 ASP B O 1
ATOM 9931 N N . GLY B 1 304 ? 18.69500 24.86500 65.67400 1.000 21.78000 304 GLY B N 1
ATOM 9932 C CA . GLY B 1 304 ? 19.54400 25.91100 66.22100 1.000 20.92000 304 GLY B CA 1
ATOM 9933 C C . GLY B 1 304 ? 20.59300 26.40100 65.24100 1.000 20.75000 304 GLY B C 1
ATOM 9934 O O . GLY B 1 304 ? 21.21800 27.43500 65.46400 1.000 22.29000 304 GLY B O 1
ATOM 9938 N N . HIS B 1 305 ? 20.78200 25.66100 64.15300 1.000 21.70000 305 HIS B N 1
ATOM 9939 C CA . HIS B 1 305 ? 21.74900 26.03500 63.12800 1.000 21.08000 305 HIS B CA 1
ATOM 9940 C C . HIS B 1 305 ? 21.08700 26.94300 62.08800 1.000 22.54000 305 HIS B C 1
ATOM 9941 O O . HIS B 1 305 ? 20.16100 26.50900 61.40000 1.000 22.61000 305 HIS B O 1
ATOM 9955 N N . PRO B 1 306 ? 21.55500 28.20500 61.96800 1.000 20.97000 306 PRO B N 1
ATOM 9956 C CA . PRO B 1 306 ? 20.91600 29.17500 61.06400 1.000 21.93000 306 PRO B CA 1
ATOM 9957 C C . PRO B 1 306 ? 20.71200 28.66300 59.63900 1.000 20.44000 306 PRO B C 1
ATOM 9958 O O . PRO B 1 306 ? 21.62300 28.08000 59.04800 1.000 19.68000 306 PRO B O 1
ATOM 9969 N N . ASN B 1 307 ? 19.51600 28.88800 59.10300 1.000 19.02000 307 ASN B N 1
ATOM 9970 C CA . ASN B 1 307 ? 19.15700 28.39900 57.77600 1.000 21.89000 307 ASN B CA 1
ATOM 9971 C C . ASN B 1 307 ? 19.53300 29.37900 56.67100 1.000 19.82000 307 ASN B C 1
ATOM 9972 O O . ASN B 1 307 ? 19.66100 30.57800 56.90400 1.000 21.76000 307 ASN B O 1
ATOM 9983 N N . ILE B 1 308 ? 19.70500 28.85000 55.46600 1.000 19.56000 308 ILE B N 1
ATOM 9984 C CA . ILE B 1 308 ? 20.04000 29.66000 54.30100 1.000 22.93000 308 ILE B CA 1
ATOM 9985 C C . ILE B 1 308 ? 18.86700 30.58200 53.95900 1.000 20.93000 308 ILE B C 1
ATOM 9986 O O . ILE B 1 308 ? 19.04700 31.78800 53.78400 1.000 22.47000 308 ILE B O 1
ATOM 10002 N N . PHE B 1 309 ? 17.67000 30.00900 53.86400 1.000 18.69000 309 PHE B N 1
ATOM 10003 C CA . PHE B 1 309 ? 16.44700 30.80400 53.77000 1.000 22.66000 309 PHE B CA 1
ATOM 10004 C C . PHE B 1 309 ? 16.04100 31.23500 55.18200 1.000 23.82000 309 PHE B C 1
ATOM 10005 O O . PHE B 1 309 ? 15.16700 30.62900 55.80600 1.000 23.47000 309 PHE B O 1
ATOM 10022 N N . GLY B 1 310 ? 16.68200 32.29000 55.68000 1.000 22.34000 310 GLY B N 1
ATOM 10023 C CA . GLY B 1 310 ? 16.60600 32.63800 57.08900 1.000 23.12000 310 GLY B CA 1
ATOM 10024 C C . GLY B 1 310 ? 15.80800 33.88300 57.42900 1.000 26.40000 310 GLY B C 1
ATOM 10025 O O . GLY B 1 310 ? 15.55900 34.15800 58.60200 1.000 26.47000 310 GLY B O 1
ATOM 10029 N N . SER B 1 311 ? 15.40900 34.64000 56.41300 1.000 28.32000 311 SER B N 1
ATOM 10030 C CA . SER B 1 311 ? 14.63400 35.85700 56.63300 1.000 27.07000 311 SER B CA 1
ATOM 10031 C C . SER B 1 311 ? 13.86500 36.26700 55.38100 1.000 29.84000 311 SER B C 1
ATOM 10032 O O . SER B 1 311 ? 14.09800 35.73600 54.29500 1.000 28.01000 311 SER B O 1
ATOM 10040 N N . ARG B 1 312 ? 12.95400 37.22200 55.54200 1.000 30.87000 312 ARG B N 1
ATOM 10041 C CA . ARG B 1 312 ? 12.05500 37.61800 54.46300 1.000 30.14000 312 ARG B CA 1
ATOM 10042 C C . ARG B 1 312 ? 12.76400 38.30500 53.29800 1.000 31.53000 312 ARG B C 1
ATOM 10043 O O . ARG B 1 312 ? 12.13600 38.61000 52.28300 1.000 32.62000 312 ARG B O 1
ATOM 10064 N N . ASP B 1 313 ? 14.06100 38.56000 53.43000 1.000 30.64000 313 ASP B N 1
ATOM 10065 C CA . ASP B 1 313 ? 14.80600 39.14100 52.32000 1.000 29.96000 313 ASP B CA 1
ATOM 10066 C C . ASP B 1 313 ? 14.90700 38.12600 51.18400 1.000 33.13000 313 ASP B C 1
ATOM 10067 O O . ASP B 1 313 ? 14.86800 38.49300 50.01200 1.000 33.17000 313 ASP B O 1
ATOM 10076 N N . LEU B 1 314 ? 15.03500 36.85000 51.53600 1.000 31.58000 314 LEU B N 1
ATOM 10077 C CA . LEU B 1 314 ? 15.09100 35.78700 50.53700 1.000 29.36000 314 LEU B CA 1
ATOM 10078 C C . LEU B 1 314 ? 13.70700 35.47400 49.97500 1.000 29.05000 314 LEU B C 1
ATOM 10079 O O . LEU B 1 314 ? 13.57900 34.78900 48.95900 1.000 28.77000 314 LEU B O 1
ATOM 10095 N N . GLU B 1 315 ? 12.67300 35.97700 50.63900 1.000 28.19000 315 GLU B N 1
ATOM 10096 C CA . GLU B 1 315 ? 11.30500 35.75300 50.19700 1.000 27.70000 315 GLU B CA 1
ATOM 10097 C C . GLU B 1 315 ? 10.97500 36.61800 48.98300 1.000 28.01000 315 GLU B C 1
ATOM 10098 O O . GLU B 1 315 ? 10.32500 36.15500 48.04600 1.000 27.64000 315 GLU B O 1
ATOM 10110 N N . VAL B 1 316 ? 11.43700 37.86500 48.99000 1.000 30.06000 316 VAL B N 1
ATOM 10111 C CA . VAL B 1 316 ? 11.17400 38.77300 47.87800 1.000 28.79000 316 VAL B CA 1
ATOM 10112 C C . VAL B 1 316 ? 12.09200 38.43900 46.70600 1.000 27.67000 316 VAL B C 1
ATOM 10113 O O . VAL B 1 316 ? 11.75200 38.68600 45.54900 1.000 25.59000 316 VAL B O 1
ATOM 10126 N N . LYS B 1 317 ? 13.26000 37.88200 47.01500 1.000 30.54000 317 LYS B N 1
ATOM 10127 C CA . LYS B 1 317 ? 14.19100 37.43000 45.98700 1.000 28.48000 317 LYS B CA 1
ATOM 10128 C C . LYS B 1 317 ? 13.60200 36.22500 45.26300 1.000 28.02000 317 LYS B C 1
ATOM 10129 O O . LYS B 1 317 ? 13.77100 36.06800 44.05100 1.000 25.45000 317 LYS B O 1
ATOM 10148 N N . GLY B 1 318 ? 12.90700 35.38000 46.01900 1.000 26.43000 318 GLY B N 1
ATOM 10149 C CA . GLY B 1 318 ? 12.25300 34.21100 45.46300 1.000 26.01000 318 GLY B CA 1
ATOM 10150 C C . GLY B 1 318 ? 11.00700 34.57200 44.67900 1.000 26.82000 318 GLY B C 1
ATOM 10151 O O . GLY B 1 318 ? 10.78300 34.05200 43.58600 1.000 27.58000 318 GLY B O 1
ATOM 10155 N N . GLY B 1 319 ? 10.19600 35.46200 45.24300 1.000 26.49000 319 GLY B N 1
ATOM 10156 C CA . GLY B 1 319 ? 8.96800 35.90000 44.60300 1.000 23.18000 319 GLY B CA 1
ATOM 10157 C C . GLY B 1 319 ? 7.75100 35.15200 45.11100 1.000 23.18000 319 GLY B C 1
ATOM 10158 O O . GLY B 1 319 ? 6.63200 35.40500 44.66600 1.000 26.78000 319 GLY B O 1
ATOM 10162 N N . TYR B 1 320 ? 7.97400 34.22600 46.03900 1.000 24.97000 320 TYR B N 1
ATOM 10163 C CA . TYR B 1 320 ? 6.89500 33.45900 46.65700 1.000 23.98000 320 TYR B CA 1
ATOM 10164 C C . TYR B 1 320 ? 6.93900 33.60000 48.16600 1.000 23.84000 320 TYR B C 1
ATOM 10165 O O . TYR B 1 320 ? 8.00900 33.72700 48.74800 1.000 24.84000 320 TYR B O 1
ATOM 10183 N N . LYS B 1 321 ? 5.77400 33.55900 48.79900 1.000 24.14000 321 LYS B N 1
ATOM 10184 C CA . LYS B 1 321 ? 5.70900 33.63900 50.24900 1.000 25.90000 321 LYS B CA 1
ATOM 10185 C C . LYS B 1 321 ? 6.31000 32.38300 50.86800 1.000 24.95000 321 LYS B C 1
ATOM 10186 O O . LYS B 1 321 ? 5.99500 31.26800 50.45800 1.000 21.76000 321 LYS B O 1
ATOM 10205 N N . ALA B 1 322 ? 7.18600 32.57100 51.85100 1.000 27.21000 322 ALA B N 1
ATOM 10206 C CA . ALA B 1 322 ? 7.74900 31.44700 52.58800 1.000 24.47000 322 ALA B CA 1
ATOM 10207 C C . ALA B 1 322 ? 6.67200 30.83400 53.47600 1.000 22.88000 322 ALA B C 1
ATOM 10208 O O . ALA B 1 322 ? 6.56100 31.15700 54.66000 1.000 19.60000 322 ALA B O 1
ATOM 10215 N N . SER B 1 323 ? 5.87200 29.95500 52.88000 1.000 24.94000 323 SER B N 1
ATOM 10216 C CA . SER B 1 323 ? 4.79000 29.27500 53.58100 1.000 24.00000 323 SER B CA 1
ATOM 10217 C C . SER B 1 323 ? 4.50900 27.94400 52.89900 1.000 20.82000 323 SER B C 1
ATOM 10218 O O . SER B 1 323 ? 5.02900 27.67900 51.81500 1.000 17.67000 323 SER B O 1
ATOM 10226 N N . ILE B 1 324 ? 3.69300 27.10700 53.53200 1.000 22.25000 324 ILE B N 1
ATOM 10227 C CA . ILE B 1 324 ? 3.34400 25.81400 52.95400 1.000 20.86000 324 ILE B CA 1
ATOM 10228 C C . ILE B 1 324 ? 2.53100 26.02900 51.68000 1.000 21.19000 324 ILE B C 1
ATOM 10229 O O . ILE B 1 324 ? 2.55600 25.20200 50.76900 1.000 23.34000 324 ILE B O 1
ATOM 10245 N N . GLN B 1 325 ? 1.82500 27.15300 51.61700 1.000 21.79000 325 GLN B N 1
ATOM 10246 C CA . GLN B 1 325 ? 1.06200 27.51200 50.42900 1.000 20.92000 325 GLN B CA 1
ATOM 10247 C C . GLN B 1 325 ? 1.98600 27.96700 49.30300 1.000 21.74000 325 GLN B C 1
ATOM 10248 O O . GLN B 1 325 ? 1.87400 27.49900 48.17100 1.000 24.59000 325 GLN B O 1
ATOM 10262 N N . GLY B 1 326 ? 2.89400 28.88500 49.62000 1.000 21.84000 326 GLY B N 1
ATOM 10263 C CA . GLY B 1 326 ? 3.79300 29.44500 48.62700 1.000 20.49000 326 GLY B CA 1
ATOM 10264 C C . GLY B 1 326 ? 4.80900 28.44400 48.11200 1.000 20.35000 326 GLY B C 1
ATOM 10265 O O . GLY B 1 326 ? 5.23200 28.51800 46.96000 1.000 22.59000 326 GLY B O 1
ATOM 10269 N N . GLN B 1 327 ? 5.20600 27.51100 48.97200 1.000 21.71000 327 GLN B N 1
ATOM 10270 C CA . GLN B 1 327 ? 6.15800 26.47400 48.59200 1.000 22.53000 327 GLN B CA 1
ATOM 10271 C C . GLN B 1 327 ? 5.55300 25.57300 47.52800 1.000 21.92000 327 GLN B C 1
ATOM 10272 O O . GLN B 1 327 ? 6.17700 25.28600 46.50600 1.000 20.48000 327 GLN B O 1
ATOM 10286 N N . ALA B 1 328 ? 4.33200 25.12500 47.78700 1.000 19.68000 328 ALA B N 1
ATOM 10287 C CA . ALA B 1 328 ? 3.62500 24.25000 46.86800 1.000 20.80000 328 ALA B CA 1
ATOM 10288 C C . ALA B 1 328 ? 3.23100 24.99500 45.59800 1.000 21.12000 328 ALA B C 1
ATOM 10289 O O . ALA B 1 328 ? 3.21000 24.41400 44.51400 1.000 23.00000 328 ALA B O 1
ATOM 10296 N N . SER B 1 329 ? 2.91500 26.27900 45.73700 1.000 20.93000 329 SER B N 1
ATOM 10297 C CA . SER B 1 329 ? 2.56500 27.10700 44.58700 1.000 22.45000 329 SER B CA 1
ATOM 10298 C C . SER B 1 329 ? 3.77200 27.29000 43.67500 1.000 22.95000 329 SER B C 1
ATOM 10299 O O . SER B 1 329 ? 3.63800 27.29600 42.45200 1.000 22.42000 329 SER B O 1
ATOM 10307 N N . PHE B 1 330 ? 4.95000 27.44200 44.27200 1.000 22.45000 330 PHE B N 1
ATOM 10308 C CA . PHE B 1 330 ? 6.17200 27.60900 43.49500 1.000 22.35000 330 PHE B CA 1
ATOM 10309 C C . PHE B 1 330 ? 6.50100 26.34000 42.71900 1.000 22.09000 330 PHE B C 1
ATOM 10310 O O . PHE B 1 330 ? 6.91700 26.39900 41.56300 1.000 26.04000 330 PHE B O 1
ATOM 10327 N N . ILE B 1 331 ? 6.31600 25.19400 43.36400 1.000 21.66000 331 ILE B N 1
ATOM 10328 C CA . ILE B 1 331 ? 6.59300 23.91100 42.73500 1.000 20.47000 331 ILE B CA 1
ATOM 10329 C C . ILE B 1 331 ? 5.62900 23.69900 41.57700 1.000 22.93000 331 ILE B C 1
ATOM 10330 O O . ILE B 1 331 ? 6.02800 23.25600 40.50000 1.000 22.37000 331 ILE B O 1
ATOM 10346 N N . ARG B 1 332 ? 4.36000 24.03000 41.80500 1.000 24.20000 332 ARG B N 1
ATOM 10347 C CA . ARG B 1 332 ? 3.34000 23.94900 40.76500 1.000 22.18000 332 ARG B CA 1
ATOM 10348 C C . ARG B 1 332 ? 3.75400 24.80000 39.56500 1.000 24.28000 332 ARG B C 1
ATOM 10349 O O . ARG B 1 332 ? 3.82100 24.31200 38.43600 1.000 24.03000 332 ARG B O 1
ATOM 10370 N N . ASP B 1 333 ? 4.05100 26.07000 39.82400 1.000 25.34000 333 ASP B N 1
ATOM 10371 C CA . ASP B 1 333 ? 4.34200 27.02900 38.76400 1.000 23.14000 333 ASP B CA 1
ATOM 10372 C C . ASP B 1 333 ? 5.61300 26.67400 37.99900 1.000 23.65000 333 ASP B C 1
ATOM 10373 O O . ASP B 1 333 ? 5.75900 27.03200 36.82900 1.000 25.48000 333 ASP B O 1
ATOM 10382 N N . LEU B 1 334 ? 6.52500 25.96400 38.65500 1.000 22.12000 334 LEU B N 1
ATOM 10383 C CA . LEU B 1 334 ? 7.76800 25.55600 38.01500 1.000 22.78000 334 LEU B CA 1
ATOM 10384 C C . LEU B 1 334 ? 7.50600 24.39000 37.07100 1.000 23.41000 334 LEU B C 1
ATOM 10385 O O . LEU B 1 334 ? 7.99300 24.37300 35.94000 1.000 24.12000 334 LEU B O 1
ATOM 10401 N N . ILE B 1 335 ? 6.73400 23.41800 37.54900 1.000 23.43000 335 ILE B N 1
ATOM 10402 C CA . ILE B 1 335 ? 6.32700 22.28000 36.73200 1.000 23.27000 335 ILE B CA 1
ATOM 10403 C C . ILE B 1 335 ? 5.52400 22.76300 35.53600 1.000 22.40000 335 ILE B C 1
ATOM 10404 O O . ILE B 1 335 ? 5.71300 22.29100 34.41400 1.000 24.51000 335 ILE B O 1
ATOM 10420 N N . ALA B 1 336 ? 4.62100 23.70200 35.79200 1.000 23.33000 336 ALA B N 1
ATOM 10421 C CA . ALA B 1 336 ? 3.74900 24.23900 34.75700 1.000 25.45000 336 ALA B CA 1
ATOM 10422 C C . ALA B 1 336 ? 4.55900 24.97800 33.70200 1.000 23.01000 336 ALA B C 1
ATOM 10423 O O . ALA B 1 336 ? 4.35700 24.78100 32.50500 1.000 21.45000 336 ALA B O 1
ATOM 10430 N N . ALA B 1 337 ? 5.48000 25.82200 34.15600 1.000 22.34000 337 ALA B N 1
ATOM 10431 C CA . ALA B 1 337 ? 6.30100 26.62800 33.26300 1.000 21.22000 337 ALA B CA 1
ATOM 10432 C C . ALA B 1 337 ? 7.17200 25.75400 32.36100 1.000 22.27000 337 ALA B C 1
ATOM 10433 O O . ALA B 1 337 ? 7.32100 26.02600 31.16700 1.000 22.17000 337 ALA B O 1
ATOM 10440 N N . LEU B 1 338 ? 7.74100 24.70200 32.94000 1.000 20.60000 338 LEU B N 1
ATOM 10441 C CA . LEU B 1 338 ? 8.65700 23.82400 32.22000 1.000 21.19000 338 LEU B CA 1
ATOM 10442 C C . LEU B 1 338 ? 7.93100 22.99500 31.16300 1.000 22.97000 338 LEU B C 1
ATOM 10443 O O . LEU B 1 338 ? 8.44800 22.79100 30.06400 1.000 24.38000 338 LEU B O 1
ATOM 10459 N N . TYR B 1 339 ? 6.74100 22.50700 31.49800 1.000 23.08000 339 TYR B N 1
ATOM 10460 C CA . TYR B 1 339 ? 5.95700 21.71600 30.55400 1.000 25.43000 339 TYR B CA 1
ATOM 10461 C C . TYR B 1 339 ? 5.37300 22.59600 29.45600 1.000 24.99000 339 TYR B C 1
ATOM 10462 O O . TYR B 1 339 ? 5.17900 22.14600 28.32700 1.000 24.77000 339 TYR B O 1
ATOM 10480 N N . GLU B 1 340 ? 5.09500 23.85300 29.79100 1.000 25.05000 340 GLU B N 1
ATOM 10481 C CA . GLU B 1 340 ? 4.48500 24.77800 28.84300 1.000 24.33000 340 GLU B CA 1
ATOM 10482 C C . GLU B 1 340 ? 5.50200 25.30600 27.83700 1.000 24.71000 340 GLU B C 1
ATOM 10483 O O . GLU B 1 340 ? 5.17000 25.52800 26.67200 1.000 27.62000 340 GLU B O 1
ATOM 10495 N N . GLU B 1 341 ? 6.73900 25.50000 28.28700 1.000 22.97000 341 GLU B N 1
ATOM 10496 C CA . GLU B 1 341 ? 7.80600 25.98800 27.41800 1.000 23.94000 341 GLU B CA 1
ATOM 10497 C C . GLU B 1 341 ? 8.64500 24.84100 26.85700 1.000 23.71000 341 GLU B C 1
ATOM 10498 O O . GLU B 1 341 ? 9.41300 25.02900 25.91200 1.000 24.86000 341 GLU B O 1
ATOM 10510 N N . GLY B 1 342 ? 8.49000 23.65600 27.44200 1.000 25.15000 342 GLY B N 1
ATOM 10511 C CA . GLY B 1 342 ? 9.26400 22.48900 27.05000 1.000 25.29000 342 GLY B CA 1
ATOM 10512 C C . GLY B 1 342 ? 8.45100 21.48400 26.25900 1.000 24.58000 342 GLY B C 1
ATOM 10513 O O . GLY B 1 342 ? 8.89100 21.01300 25.21100 1.000 25.65000 342 GLY B O 1
ATOM 10517 N N . LYS B 1 343 ? 7.27000 21.15400 26.77300 1.000 24.67000 343 LYS B N 1
ATOM 10518 C CA . LYS B 1 343 ? 6.33700 20.26300 26.08800 1.000 25.70000 343 LYS B CA 1
ATOM 10519 C C . LYS B 1 343 ? 6.96600 18.92000 25.71400 1.000 27.98000 343 LYS B C 1
ATOM 10520 O O . LYS B 1 343 ? 7.05200 18.00600 26.53900 1.000 26.90000 343 LYS B O 1
ATOM 10539 N N . ASP B 1 344 ? 7.39900 18.81200 24.46200 1.000 27.20000 344 ASP B N 1
ATOM 10540 C CA . ASP B 1 344 ? 7.93100 17.56800 23.92300 1.000 29.03000 344 ASP B CA 1
ATOM 10541 C C . ASP B 1 344 ? 9.19800 17.13000 24.65200 1.000 28.84000 344 ASP B C 1
ATOM 10542 O O . ASP B 1 344 ? 9.41300 15.93800 24.87400 1.000 28.96000 344 ASP B O 1
ATOM 10551 N N . LYS B 1 345 ? 10.02300 18.10300 25.03000 1.000 28.19000 345 LYS B N 1
ATOM 10552 C CA . LYS B 1 345 ? 11.32500 17.82800 25.63400 1.000 27.09000 345 LYS B CA 1
ATOM 10553 C C . LYS B 1 345 ? 11.34200 18.11100 27.13300 1.000 26.03000 345 LYS B C 1
ATOM 10554 O O . LYS B 1 345 ? 12.37300 17.94600 27.78700 1.000 23.16000 345 LYS B O 1
ATOM 10573 N N . ALA B 1 346 ? 10.20600 18.54000 27.67500 1.000 24.88000 346 ALA B N 1
ATOM 10574 C CA . ALA B 1 346 ? 10.10100 18.79300 29.10800 1.000 23.58000 346 ALA B CA 1
ATOM 10575 C C . ALA B 1 346 ? 10.20600 17.47600 29.86000 1.000 22.56000 346 ALA B C 1
ATOM 10576 O O . ALA B 1 346 ? 9.30000 16.64300 29.81300 1.000 24.21000 346 ALA B O 1
ATOM 10583 N N . LEU B 1 347 ? 11.32400 17.29000 30.54800 1.000 22.48000 347 LEU B N 1
ATOM 10584 C CA . LEU B 1 347 ? 11.58200 16.04000 31.23600 1.000 20.72000 347 LEU B CA 1
ATOM 10585 C C . LEU B 1 347 ? 10.84200 16.04900 32.56700 1.000 23.29000 347 LEU B C 1
ATOM 10586 O O . LEU B 1 347 ? 9.81700 15.38000 32.71300 1.000 25.05000 347 LEU B O 1
ATOM 10602 N N . GLY B 1 348 ? 11.33800 16.83200 33.52100 1.000 22.58000 348 GLY B N 1
ATOM 10603 C CA . GLY B 1 348 ? 10.72900 16.89600 34.83600 1.000 20.77000 348 GLY B CA 1
ATOM 10604 C C . GLY B 1 348 ? 11.50000 17.74700 35.82100 1.000 21.81000 348 GLY B C 1
ATOM 10605 O O . GLY B 1 348 ? 12.31500 18.57400 35.41400 1.000 22.32000 348 GLY B O 1
ATOM 10609 N N . ILE B 1 349 ? 11.23100 17.55600 37.11300 1.000 21.30000 349 ILE B N 1
ATOM 10610 C CA . ILE B 1 349 ? 11.97200 18.26400 38.15800 1.000 22.41000 349 ILE B CA 1
ATOM 10611 C C . ILE B 1 349 ? 12.36800 17.35400 39.31700 1.000 19.41000 349 ILE B C 1
ATOM 10612 O O . ILE B 1 349 ? 11.79800 16.28100 39.51500 1.000 18.10000 349 ILE B O 1
ATOM 10628 N N . PHE B 1 350 ? 13.35600 17.81900 40.07600 1.000 21.32000 350 PHE B N 1
ATOM 10629 C CA . PHE B 1 350 ? 13.80600 17.16700 41.29800 1.000 19.96000 350 PHE B CA 1
ATOM 10630 C C . PHE B 1 350 ? 13.86500 18.17800 42.43400 1.000 20.12000 350 PHE B C 1
ATOM 10631 O O . PHE B 1 350 ? 14.69700 19.08500 42.41200 1.000 22.93000 350 PHE B O 1
ATOM 10648 N N . TYR B 1 351 ? 12.98800 18.03000 43.42300 1.000 19.48000 351 TYR B N 1
ATOM 10649 C CA . TYR B 1 351 ? 13.02500 18.90600 44.58800 1.000 17.88000 351 TYR B CA 1
ATOM 10650 C C . TYR B 1 351 ? 14.21200 18.52900 45.46400 1.000 18.53000 351 TYR B C 1
ATOM 10651 O O . TYR B 1 351 ? 14.34500 17.37300 45.86800 1.000 17.73000 351 TYR B O 1
ATOM 10669 N N . TRP B 1 352 ? 15.07000 19.50300 45.75400 1.000 20.30000 352 TRP B N 1
ATOM 10670 C CA . TRP B 1 352 ? 16.29100 19.23600 46.50500 1.000 19.30000 352 TRP B CA 1
ATOM 10671 C C . TRP B 1 352 ? 16.10500 19.45900 48.00300 1.000 18.47000 352 TRP B C 1
ATOM 10672 O O . TRP B 1 352 ? 15.50100 20.44500 48.42600 1.000 18.60000 352 TRP B O 1
ATOM 10693 N N . GLY B 1 353 ? 16.64100 18.53700 48.79800 1.000 17.84000 353 GLY B N 1
ATOM 10694 C CA . GLY B 1 353 ? 16.55600 18.62500 50.24400 1.000 19.08000 353 GLY B CA 1
ATOM 10695 C C . GLY B 1 353 ? 15.16900 18.29900 50.76100 1.000 19.93000 353 GLY B C 1
ATOM 10696 O O . GLY B 1 353 ? 14.80200 18.68600 51.87100 1.000 20.07000 353 GLY B O 1
ATOM 10700 N N . ALA B 1 354 ? 14.40000 17.57700 49.95300 1.000 17.33000 354 ALA B N 1
ATOM 10701 C CA . ALA B 1 354 ? 13.00400 17.28900 50.25700 1.000 16.64000 354 ALA B CA 1
ATOM 10702 C C . ALA B 1 354 ? 12.84100 16.57300 51.59200 1.000 20.83000 354 ALA B C 1
ATOM 10703 O O . ALA B 1 354 ? 11.91100 16.85700 52.35000 1.000 21.34000 354 ALA B O 1
ATOM 10710 N N . THR B 1 355 ? 13.75400 15.64900 51.87200 1.000 20.82000 355 THR B N 1
ATOM 10711 C CA . THR B 1 355 ? 13.65200 14.78200 53.04300 1.000 20.44000 355 THR B CA 1
ATOM 10712 C C . THR B 1 355 ? 14.67400 15.13500 54.11600 1.000 19.00000 355 THR B C 1
ATOM 10713 O O . THR B 1 355 ? 15.00700 14.29800 54.95500 1.000 19.27000 355 THR B O 1
ATOM 10724 N N . TRP B 1 356 ? 15.17000 16.36800 54.09000 1.000 18.02000 356 TRP B N 1
ATOM 10725 C CA . TRP B 1 356 ? 16.22300 16.77900 55.01200 1.000 18.40000 356 TRP B CA 1
ATOM 10726 C C . TRP B 1 356 ? 15.63400 17.41100 56.27000 1.000 17.80000 356 TRP B C 1
ATOM 10727 O O . TRP B 1 356 ? 15.76400 18.61200 56.50200 1.000 20.18000 356 TRP B O 1
ATOM 10748 N N . ILE B 1 357 ? 14.99000 16.58200 57.08300 1.000 18.22000 357 ILE B N 1
ATOM 10749 C CA . ILE B 1 357 ? 14.38200 17.03600 58.32300 1.000 18.22000 357 ILE B CA 1
ATOM 10750 C C . ILE B 1 357 ? 15.44600 17.23900 59.39800 1.000 18.21000 357 ILE B C 1
ATOM 10751 O O . ILE B 1 357 ? 16.55700 16.72100 59.27800 1.000 17.79000 357 ILE B O 1
ATOM 10767 N N . PRO B 1 358 ? 15.11300 18.00000 60.45200 1.000 20.27000 358 PRO B N 1
ATOM 10768 C CA . PRO B 1 358 ? 16.03700 18.14700 61.58200 1.000 18.84000 358 PRO B CA 1
ATOM 10769 C C . PRO B 1 358 ? 16.21600 16.84100 62.34100 1.000 18.43000 358 PRO B C 1
ATOM 10770 O O . PRO B 1 358 ? 15.22100 16.20700 62.69700 1.000 17.01000 358 PRO B O 1
ATOM 10781 N N . TYR B 1 359 ? 17.46000 16.44200 62.58100 1.000 18.30000 359 TYR B N 1
ATOM 10782 C CA . TYR B 1 359 ? 17.73100 15.29900 63.44100 1.000 18.83000 359 TYR B CA 1
ATOM 10783 C C . TYR B 1 359 ? 19.19400 15.29800 63.89000 1.000 18.99000 359 TYR B C 1
ATOM 10784 O O . TYR B 1 359 ? 20.08300 15.60400 63.09300 1.000 19.16000 359 TYR B O 1
ATOM 10802 N N . PRO B 1 360 ? 19.44800 14.95700 65.17000 1.000 17.60000 360 PRO B N 1
ATOM 10803 C CA . PRO B 1 360 ? 20.81400 14.99700 65.71000 1.000 21.47000 360 PRO B CA 1
ATOM 10804 C C . PRO B 1 360 ? 21.81400 14.15100 64.92600 1.000 19.82000 360 PRO B C 1
ATOM 10805 O O . PRO B 1 360 ? 21.73300 12.92400 64.94300 1.000 18.23000 360 PRO B O 1
ATOM 10816 N N . GLY B 1 361 ? 22.74800 14.81800 64.25300 1.000 19.43000 361 GLY B N 1
ATOM 10817 C CA . GLY B 1 361 ? 23.78500 14.14800 63.48900 1.000 19.20000 361 GLY B CA 1
ATOM 10818 C C . GLY B 1 361 ? 23.54200 14.18600 61.99100 1.000 20.70000 361 GLY B C 1
ATOM 10819 O O . GLY B 1 361 ? 24.31700 13.61700 61.22300 1.000 22.26000 361 GLY B O 1
ATOM 10823 N N . ALA B 1 362 ? 22.47100 14.86000 61.57800 1.000 20.93000 362 ALA B N 1
ATOM 10824 C CA . ALA B 1 362 ? 22.10100 14.94700 60.16700 1.000 18.85000 362 ALA B CA 1
ATOM 10825 C C . ALA B 1 362 ? 22.16800 16.39000 59.67300 1.000 18.96000 362 ALA B C 1
ATOM 10826 O O . ALA B 1 362 ? 21.22000 16.89700 59.07100 1.000 17.85000 362 ALA B O 1
ATOM 10833 N N . GLY B 1 363 ? 23.29400 17.04600 59.93600 1.000 19.09000 363 GLY B N 1
ATOM 10834 C CA . GLY B 1 363 ? 23.50700 18.41100 59.49300 1.000 19.48000 363 GLY B CA 1
ATOM 10835 C C . GLY B 1 363 ? 24.23600 18.46000 58.16600 1.000 18.89000 363 GLY B C 1
ATOM 10836 O O . GLY B 1 363 ? 24.47500 17.42700 57.54200 1.000 17.69000 363 GLY B O 1
ATOM 10840 N N . TRP B 1 364 ? 24.58600 19.66700 57.73300 1.000 19.06000 364 TRP B N 1
ATOM 10841 C CA . TRP B 1 364 ? 25.28300 19.85300 56.46600 1.000 20.64000 364 TRP B CA 1
ATOM 10842 C C . TRP B 1 364 ? 26.75700 19.47700 56.60000 1.000 20.12000 364 TRP B C 1
ATOM 10843 O O . TRP B 1 364 ? 27.43100 19.21600 55.60500 1.000 21.07000 364 TRP B O 1
ATOM 10864 N N . LYS B 1 365 ? 27.24600 19.46200 57.83800 1.000 20.31000 365 LYS B N 1
ATOM 10865 C CA . LYS B 1 365 ? 28.61600 19.05900 58.14200 1.000 20.46000 365 LYS B CA 1
ATOM 10866 C C . LYS B 1 365 ? 28.62800 18.33000 59.47900 1.000 18.86000 365 LYS B C 1
ATOM 10867 O O . LYS B 1 365 ? 27.82900 18.63300 60.36500 1.000 19.69000 365 LYS B O 1
ATOM 10886 N N . THR B 1 366 ? 29.52400 17.36000 59.62000 1.000 17.09000 366 THR B N 1
ATOM 10887 C CA . THR B 1 366 ? 29.72200 16.70600 60.90200 1.000 16.82000 366 THR B CA 1
ATOM 10888 C C . THR B 1 366 ? 30.14000 17.75100 61.92700 1.000 19.79000 366 THR B C 1
ATOM 10889 O O . THR B 1 366 ? 31.15800 18.42200 61.75400 1.000 20.89000 366 THR B O 1
ATOM 10900 N N . GLY B 1 367 ? 29.34400 17.89000 62.98300 1.000 18.98000 367 GLY B N 1
ATOM 10901 C CA . GLY B 1 367 ? 29.61400 18.86100 64.03000 1.000 19.29000 367 GLY B CA 1
ATOM 10902 C C . GLY B 1 367 ? 28.66400 20.04400 64.00100 1.000 18.96000 367 GLY B C 1
ATOM 10903 O O . GLY B 1 367 ? 28.46400 20.70600 65.02000 1.000 21.58000 367 GLY B O 1
ATOM 10907 N N . GLU B 1 368 ? 28.08200 20.30600 62.83400 1.000 16.18000 368 GLU B N 1
ATOM 10908 C CA . GLU B 1 368 ? 27.13000 21.40200 62.66600 1.000 18.16000 368 GLU B CA 1
ATOM 10909 C C . GLU B 1 368 ? 25.73900 20.86900 62.33400 1.000 19.77000 368 GLU B C 1
ATOM 10910 O O . GLU B 1 368 ? 25.55700 19.67000 62.12700 1.000 19.85000 368 GLU B O 1
ATOM 10922 N N . GLY B 1 369 ? 24.76300 21.77200 62.27900 1.000 20.23000 369 GLY B N 1
ATOM 10923 C CA . GLY B 1 369 ? 23.37300 21.39600 62.10400 1.000 20.28000 369 GLY B CA 1
ATOM 10924 C C . GLY B 1 369 ? 22.82400 21.63100 60.70800 1.000 20.79000 369 GLY B C 1
ATOM 10925 O O . GLY B 1 369 ? 23.57200 21.75500 59.74000 1.000 20.82000 369 GLY B O 1
ATOM 10929 N N . ASN B 1 370 ? 21.49900 21.70000 60.62200 1.000 19.05000 370 ASN B N 1
ATOM 10930 C CA . ASN B 1 370 ? 20.79400 21.79300 59.35100 1.000 19.08000 370 ASN B CA 1
ATOM 10931 C C . ASN B 1 370 ? 20.51000 23.24100 58.93900 1.000 20.17000 370 ASN B C 1
ATOM 10932 O O . ASN B 1 370 ? 19.85600 23.97700 59.68300 1.000 21.57000 370 ASN B O 1
ATOM 10943 N N . PRO B 1 371 ? 21.00400 23.65600 57.75700 1.000 20.50000 371 PRO B N 1
ATOM 10944 C CA . PRO B 1 371 ? 20.68200 24.97500 57.21200 1.000 20.05000 371 PRO B CA 1
ATOM 10945 C C . PRO B 1 371 ? 19.53400 24.93600 56.20200 1.000 19.94000 371 PRO B C 1
ATOM 10946 O O . PRO B 1 371 ? 19.33500 25.91000 55.47700 1.000 21.83000 371 PRO B O 1
ATOM 10957 N N . TRP B 1 372 ? 18.79200 23.83100 56.16700 1.000 20.97000 372 TRP B N 1
ATOM 10958 C CA . TRP B 1 372 ? 17.85400 23.57300 55.07600 1.000 20.77000 372 TRP B CA 1
ATOM 10959 C C . TRP B 1 372 ? 16.52700 22.95300 55.52500 1.000 20.71000 372 TRP B C 1
ATOM 10960 O O . TRP B 1 372 ? 15.73100 22.52500 54.68700 1.000 22.21000 372 TRP B O 1
ATOM 10981 N N . GLU B 1 373 ? 16.27400 22.90300 56.83000 1.000 19.27000 373 GLU B N 1
ATOM 10982 C CA . GLU B 1 373 ? 15.09700 22.18800 57.32200 1.000 20.39000 373 GLU B CA 1
ATOM 10983 C C . GLU B 1 373 ? 13.80300 22.93200 56.98400 1.000 19.12000 373 GLU B C 1
ATOM 10984 O O . GLU B 1 373 ? 12.74400 22.31400 56.86200 1.000 20.45000 373 GLU B O 1
ATOM 10996 N N . ASN B 1 374 ? 13.89400 24.25000 56.82400 1.000 16.52000 374 ASN B N 1
ATOM 10997 C CA . ASN B 1 374 ? 12.72000 25.06200 56.51700 1.000 20.69000 374 ASN B CA 1
ATOM 10998 C C . ASN B 1 374 ? 12.41000 25.07400 55.02400 1.000 21.61000 374 ASN B C 1
ATOM 10999 O O . ASN B 1 374 ? 11.46300 25.72800 54.59300 1.000 20.24000 374 ASN B O 1
ATOM 11010 N N . GLN B 1 375 ? 13.21300 24.35400 54.24300 1.000 20.06000 375 GLN B N 1
ATOM 11011 C CA . GLN B 1 375 ? 12.99300 24.22100 52.80400 1.000 18.22000 375 GLN B CA 1
ATOM 11012 C C . GLN B 1 375 ? 12.64000 22.78300 52.41800 1.000 19.07000 375 GLN B C 1
ATOM 11013 O O . GLN B 1 375 ? 12.46500 22.47300 51.24000 1.000 17.80000 375 GLN B O 1
ATOM 11027 N N . ALA B 1 376 ? 12.53100 21.91000 53.41500 1.000 18.97000 376 ALA B N 1
ATOM 11028 C CA . ALA B 1 376 ? 12.17300 20.51600 53.18000 1.000 18.49000 376 ALA B CA 1
ATOM 11029 C C . ALA B 1 376 ? 10.68800 20.37200 52.85100 1.000 18.13000 376 ALA B C 1
ATOM 11030 O O . ALA B 1 376 ? 9.94100 21.34800 52.87400 1.000 18.38000 376 ALA B O 1
ATOM 11037 N N . LEU B 1 377 ? 10.26900 19.14800 52.53800 1.000 17.84000 377 LEU B N 1
ATOM 11038 C CA . LEU B 1 377 ? 8.86300 18.85600 52.27000 1.000 18.67000 377 LEU B CA 1
ATOM 11039 C C . LEU B 1 377 ? 8.24300 18.06400 53.42300 1.000 20.60000 377 LEU B C 1
ATOM 11040 O O . LEU B 1 377 ? 7.12400 17.56100 53.31800 1.000 21.17000 377 LEU B O 1
ATOM 11056 N N . PHE B 1 378 ? 8.99000 17.95700 54.51900 1.000 22.81000 378 PHE B N 1
ATOM 11057 C CA . PHE B 1 378 ? 8.49100 17.40000 55.77200 1.000 19.46000 378 PHE B CA 1
ATOM 11058 C C . PHE B 1 378 ? 8.77000 18.41100 56.87800 1.000 19.41000 378 PHE B C 1
ATOM 11059 O O . PHE B 1 378 ? 9.75300 19.14600 56.80300 1.000 21.67000 378 PHE B O 1
ATOM 11076 N N . ASP B 1 379 ? 7.91900 18.45800 57.89900 1.000 19.42000 379 ASP B N 1
ATOM 11077 C CA . ASP B 1 379 ? 8.10900 19.42900 58.97400 1.000 19.13000 379 ASP B CA 1
ATOM 11078 C C . ASP B 1 379 ? 9.19200 18.95800 59.94200 1.000 19.19000 379 ASP B C 1
ATOM 11079 O O . ASP B 1 379 ? 9.83800 17.93600 59.71500 1.000 18.82000 379 ASP B O 1
ATOM 11088 N N . PHE B 1 380 ? 9.37800 19.70700 61.02200 1.000 20.36000 380 PHE B N 1
ATOM 11089 C CA . PHE B 1 380 ? 10.47600 19.46600 61.95100 1.000 20.16000 380 PHE B CA 1
ATOM 11090 C C . PHE B 1 380 ? 10.32300 18.15700 62.72400 1.000 21.18000 380 PHE B C 1
ATOM 11091 O O . PHE B 1 380 ? 11.26400 17.71000 63.38000 1.000 23.76000 380 PHE B O 1
ATOM 11108 N N . ASN B 1 381 ? 9.14400 17.54600 62.64300 1.000 22.28000 381 ASN B N 1
ATOM 11109 C CA . ASN B 1 381 ? 8.88100 16.27600 63.31900 1.000 19.35000 381 ASN B CA 1
ATOM 11110 C C . ASN B 1 381 ? 8.96100 15.07900 62.37500 1.000 20.22000 381 ASN B C 1
ATOM 11111 O O . ASN B 1 381 ? 8.85200 13.93100 62.80500 1.000 20.36000 381 ASN B O 1
ATOM 11122 N N . GLY B 1 382 ? 9.15400 15.35500 61.08900 1.000 21.52000 382 GLY B N 1
ATOM 11123 C CA . GLY B 1 382 ? 9.23600 14.31100 60.08400 1.000 20.98000 382 GLY B CA 1
ATOM 11124 C C . GLY B 1 382 ? 7.88900 14.01800 59.45400 1.000 22.72000 382 GLY B C 1
ATOM 11125 O O . GLY B 1 382 ? 7.75100 13.08400 58.66200 1.000 21.96000 382 GLY B O 1
ATOM 11129 N N . ARG B 1 383 ? 6.89100 14.82100 59.80900 1.000 22.64000 383 ARG B N 1
ATOM 11130 C CA . ARG B 1 383 ? 5.54300 14.65700 59.28000 1.000 23.88000 383 ARG B CA 1
ATOM 11131 C C . ARG B 1 383 ? 5.43300 15.33900 57.92000 1.000 24.10000 383 ARG B C 1
ATOM 11132 O O . ARG B 1 383 ? 5.97100 16.43000 57.71500 1.000 21.46000 383 ARG B O 1
ATOM 11153 N N . ALA B 1 384 ? 4.74100 14.68500 56.99200 1.000 24.54000 384 ALA B N 1
ATOM 11154 C CA . ALA B 1 384 ? 4.61900 15.18300 55.62900 1.000 21.68000 384 ALA B CA 1
ATOM 11155 C C . ALA B 1 384 ? 3.85700 16.50200 55.58000 1.000 20.06000 384 ALA B C 1
ATOM 11156 O O . ALA B 1 384 ? 2.77600 16.63500 56.15300 1.000 19.31000 384 ALA B O 1
ATOM 11163 N N . LEU B 1 385 ? 4.43400 17.47800 54.89000 1.000 20.55000 385 LEU B N 1
ATOM 11164 C CA . LEU B 1 385 ? 3.78300 18.76500 54.71000 1.000 20.47000 385 LEU B CA 1
ATOM 11165 C C . LEU B 1 385 ? 2.65200 18.64400 53.69300 1.000 21.01000 385 LEU B C 1
ATOM 11166 O O . LEU B 1 385 ? 2.72800 17.82300 52.77800 1.000 21.18000 385 LEU B O 1
ATOM 11182 N N . PRO B 1 386 ? 1.59500 19.46000 53.84900 1.000 23.36000 386 PRO B N 1
ATOM 11183 C CA . PRO B 1 386 ? 0.51900 19.49000 52.85100 1.000 20.72000 386 PRO B CA 1
ATOM 11184 C C . PRO B 1 386 ? 1.00900 19.91200 51.46700 1.000 21.61000 386 PRO B C 1
ATOM 11185 O O . PRO B 1 386 ? 0.28300 19.75800 50.48700 1.000 23.86000 386 PRO B O 1
ATOM 11196 N N . SER B 1 387 ? 2.22500 20.44600 51.39800 1.000 21.25000 387 SER B N 1
ATOM 11197 C CA . SER B 1 387 ? 2.80800 20.88200 50.13400 1.000 20.02000 387 SER B CA 1
ATOM 11198 C C . SER B 1 387 ? 3.34300 19.70800 49.32300 1.000 19.43000 387 SER B C 1
ATOM 11199 O O . SER B 1 387 ? 3.62100 19.84200 48.13100 1.000 18.46000 387 SER B O 1
ATOM 11207 N N . LEU B 1 388 ? 3.48600 18.55700 49.97300 1.000 23.56000 388 LEU B N 1
ATOM 11208 C CA . LEU B 1 388 ? 4.09200 17.39200 49.33700 1.000 20.45000 388 LEU B CA 1
ATOM 11209 C C . LEU B 1 388 ? 3.13100 16.73800 48.35300 1.000 20.97000 388 LEU B C 1
ATOM 11210 O O . LEU B 1 388 ? 3.55100 16.05400 47.42100 1.000 21.30000 388 LEU B O 1
ATOM 11226 N N . LYS B 1 389 ? 1.83800 16.95900 48.56400 1.000 22.18000 389 LYS B N 1
ATOM 11227 C CA . LYS B 1 389 ? 0.80700 16.42600 47.68000 1.000 20.08000 389 LYS B CA 1
ATOM 11228 C C . LYS B 1 389 ? 0.87500 17.03800 46.28400 1.000 21.56000 389 LYS B C 1
ATOM 11229 O O . LYS B 1 389 ? 0.21900 16.55800 45.36100 1.000 21.83000 389 LYS B O 1
ATOM 11248 N N . VAL B 1 390 ? 1.67800 18.08800 46.13300 1.000 22.92000 390 VAL B N 1
ATOM 11249 C CA . VAL B 1 390 ? 1.75800 18.83100 44.88000 1.000 22.34000 390 VAL B CA 1
ATOM 11250 C C . VAL B 1 390 ? 2.14200 17.94800 43.68800 1.000 22.94000 390 VAL B C 1
ATOM 11251 O O . VAL B 1 390 ? 1.86600 18.29500 42.54200 1.000 24.04000 390 VAL B O 1
ATOM 11264 N N . PHE B 1 391 ? 2.77800 16.81200 43.95400 1.000 21.10000 391 PHE B N 1
ATOM 11265 C CA . PHE B 1 391 ? 3.16700 15.89700 42.88300 1.000 22.24000 391 PHE B CA 1
ATOM 11266 C C . PHE B 1 391 ? 1.99400 15.04600 42.39900 1.000 24.12000 391 PHE B C 1
ATOM 11267 O O . PHE B 1 391 ? 2.12600 14.29200 41.43400 1.000 25.30000 391 PHE B O 1
ATOM 11284 N N . ARG B 1 392 ? 0.85300 15.16400 43.07400 1.000 23.00000 392 ARG B N 1
ATOM 11285 C CA . ARG B 1 392 ? -0.36300 14.46100 42.67400 1.000 22.48000 392 ARG B CA 1
ATOM 11286 C C . ARG B 1 392 ? -1.42400 15.44300 42.19500 1.000 23.11000 392 ARG B C 1
ATOM 11287 O O . ARG B 1 392 ? -2.12800 15.18300 41.22100 1.000 24.17000 392 ARG B O 1
ATOM 11308 N N . LEU B 1 393 ? -1.52800 16.57500 42.88500 1.000 25.48000 393 LEU B N 1
ATOM 11309 C CA . LEU B 1 393 ? -2.57700 17.55500 42.61500 1.000 25.02000 393 LEU B CA 1
ATOM 11310 C C . LEU B 1 393 ? -2.36300 18.30900 41.30200 1.000 26.81000 393 LEU B C 1
ATOM 11311 O O . LEU B 1 393 ? -3.26500 19.00400 40.83100 1.000 27.25000 393 LEU B O 1
ATOM 11327 N N . VAL B 1 394 ? -1.17700 18.17500 40.71200 1.000 26.01000 394 VAL B N 1
ATOM 11328 C CA . VAL B 1 394 ? -0.90900 18.79400 39.41400 1.000 25.72000 394 VAL B CA 1
ATOM 11329 C C . VAL B 1 394 ? -1.59500 18.03500 38.28100 1.000 27.75000 394 VAL B C 1
ATOM 11330 O O . VAL B 1 394 ? -1.54800 18.46300 37.13000 1.000 33.16000 394 VAL B O 1
ATOM 11343 N N . TYR B 1 395 ? -2.22800 16.91100 38.61000 1.000 28.27000 395 TYR B N 1
ATOM 11344 C CA . TYR B 1 395 ? -3.00300 16.14400 37.63800 1.000 29.68000 395 TYR B CA 1
ATOM 11345 C C . TYR B 1 395 ? -4.49900 16.35000 37.84300 1.000 32.04000 395 TYR B C 1
ATOM 11346 O O . TYR B 1 395 ? -4.94200 16.72700 38.92800 1.000 30.52000 395 TYR B O 1
ATOM 11364 N N . GLU B 1 396 ? -5.26800 16.09900 36.78800 1.000 37.63000 396 GLU B N 1
ATOM 11365 C CA . GLU B 1 396 ? -6.72000 16.20500 36.84400 1.000 37.52000 396 GLU B CA 1
ATOM 11366 C C . GLU B 1 396 ? -7.33700 14.87000 37.24800 1.000 36.13000 396 GLU B C 1
ATOM 11367 O O . GLU B 1 396 ? -8.55700 14.74600 37.35700 1.000 42.50000 396 GLU B O 1
#